Protein AF-0000000083567423 (afdb_homodimer)

Secondary structure (DSSP, 8-state):
----TTTT--SSB--HHHHHHHHHHHHHHHHHHHHTTTS-HHHHHHHHHHHHSTTTT--B---HHHHHHHHHHHHHHHHHHHHHS-HHHHHH-HHHHHHHHHHHHHHHHHHHHHHHHHHS---HHHHHHHHHHHHS---TTHHHHHHHT-TTSHHHHHHHHHHHHHHHHHHHHHHHHHHHHHT---HHHHHHHHHHHHHHHHHHHHHHHHHHHHHHHHS-S-HHHHHHHHHHHHHHHHHHHHHTTS-HHHHHHHHHHHHGGGS-TTSHHHHHHHHHIIIIIHHHHHHHHHHT--GGGGGS-HHHHHHHHHHHHHHHHHHHHHHHHHHHHHT--HHHHHHHHHHTS---HHHHHHHHHHHHTTSS-HHHHHHHHHHHHHHHHHHHHHHHHHHHHHHHHHHHS---------EEEE--S-GGGHHHHHHHHHHHH-TT--SPEEEEEEEPP-SSHHHHHHHHHHHHHHHHHHHHHHHHTT--EEEEEEE-SSHHHHHHHHHHHTT-SEEEEE--SGGGTGGGTS--HHHHHHHH--S-EEEEE-SS-GGG--EEEEEEETTGGGSTTHHHHHHHHHHHHHHHT-EEEEEEESS-HHHHHHHHHTBSS---EEEEEES-GGGHHHHHHHH--TT-EEEEE-PPTTSTT--THHHHHHHHHTTSTT--EEEEE---S-HHHHHTTBS--/----TTTT--SSB--HHHHHHHHHHHHHHHHHHHHTTTS-HHHHHHHHHHHHSTTTT--B---HHHHHHHHHHHHHHHHHHHHHS-HHHHHH-HHHHHHHHHHHHHHHHHHHHHHHHHHS---HHHHHHHHHHHHS---TTHHHHHHHT-TTSHHHHHHHHHHHHHHHHHHHHHHHHHHHHHT---HHHHHHHHHHHHHHHHHHHHHHHHHHHHHHHH--S-HHHHHHHHHHHHHHHHHHHHHTTS-HHHHHHHHHHHHGGGS-TTSHHHHHHHHHIIIIIHHHHHHHHHHT--GGGGGS-HHHHHHHHHHHHHHHHHHHHHHHHHHHHHT--HHHHHHHHHHTS---HHHHHHHHHHHHTTS--HHHHHHHHHHHHHHHHHHHHHHHHHHHHHHHHHHHSTTSS-----EEEE--S-GGGHHHHHHHHHHHH-TT--SPEEEEEEEPPPSSHHHHHHHHHHHHHHHHHHHHHHHHTT--EEEEEEE-SSHHHHHHHHHHHTT-SEEEEE--SGGGTTHHHH--HHHHHHHH--S-EEEEE-SS-GGG--EEEEEEETTGGGSTTHHHHHHHHHHHHHHHT-EEEEEEESS-HHHHHHHHHTBSS---EEEEEES-GGGHHHHHHHH--TT-EEEEE-PPTTSTT--HHHHHHHHHHTTSTT--EEEEE---S-HHHHHTTBS--

pLDDT: mean 80.38, std 14.06, range [17.67, 96.94]

Sequence (1370 aa):
MVQPLLTDVGLPLEQPVLVFTVAMAIFLVGPLLVKRLGQPGIVGVVLFGAAIGPDALEFVSHSDAIVLLGEVGLIYLLFTVGLELDMQGFKEAPENAAIFGLTSFGLPFVVGAGVVYAVLGLNLWAALLLASVFASHTLLAYPIVNRLGVTKNRAVAAVFGGILFTDTLALIVLAIVTGAVGGDLTPWLFARVGLSLVVLFGGALFVLPPVSRRFFQTFSEESYFEFLFVMVAIFATASLAELLELAPILGAFIAGIALNRHIPEGGTLMNRIEFVGNAFFIPFFLLHVGMFVDPTVILDGLETLWIAAVITGIMFVTKWTAAWLVAAVQDYTPTERTVIFGLSTGQAAAALAITLIGYDLGLFGAAVLNAVVLMLVVTAVLSPWLTERSATTLALERDVGGDDAATDPTILLPLSHDAEHQGRLMELAFVIRGDRGTEPVHVMTVVQPDRSDDATEREIAAVTEELEELAEVGSAAEVSVETETRVNHNVASGIVQGAVEVQADQIVMGWDAARSFRHRIFGSIIDQVLERTNRPVLVSRLGHPINTTRRIHVVVPIGVDHHEGFYEAVHLVKRLAATLGAELNVIVVDGSAHQFEHLFEMVDEEAAAEFSSLDGWHRLVPRLEGETDDDDLIVTLSPRRGDVGWRTELEGLPARLAELPPASFITIHPRRGEPEYDRQFLRFKMVQPLLTDVGLPLEQPVLVFTVAMAIFLVGPLLVKRLGQPGIVGVVLFGAAIGPDALEFVSHSDAIVLLGEVGLIYLLFTVGLELDMQGFKEAPENAAIFGLTSFGLPFVVGAGVVYAVLGLNLWAALLLASVFASHTLLAYPIVNRLGVTKNRAVAAVFGGILFTDTLALIVLAIVTGAVGGDLTPWLFARVGLSLVVLFGGALFVLPPVSRRFFQTFSEESYFEFLFVMVAIFATASLAELLELAPILGAFIAGIALNRHIPEGGTLMNRIEFVGNAFFIPFFLLHVGMFVDPTVILDGLETLWIAAVITGIMFVTKWTAAWLVAAVQDYTPTERTVIFGLSTGQAAAALAITLIGYDLGLFGAAVLNAVVLMLVVTAVLSPWLTERSATTLALERDVGGDDAATDPTILLPLSHDAEHQGRLMELAFVIRGDRGTEPVHVMTVVQPDRSDDATEREIAAVTEELEELAEVGSAAEVSVETETRVNHNVASGIVQGAVEVQADQIVMGWDAARSFRHRIFGSIIDQVLERTNRPVLVSRLGHPINTTRRIHVVVPIGVDHHEGFYEAVHLVKRLAATLGAELNVIVVDGSAHQFEHLFEMVDEEAAAEFSSLDGWHRLVPRLEGETDDDDLIVTLSPRRGDVGWRTELEGLPARLAELPPASFITIHPRRGEPEYDRQFLRFK

Organism: NCBI:txid148449

InterPro domains:
  IPR006016 UspA [PF00582] (410-541)
  IPR006153 Cation/H+ exchanger, transmembrane domain [PF00999] (25-386)
  IPR038770 Sodium/solute symporter superfamily [G3DSA:1.20.1530.20] (15-397)

Radius of gyration: 33.68 Å; Cα contacts (8 Å, |Δi|>4): 2709; chains: 2; bounding box: 88×87×81 Å

Nearest PDB structures (foldseek):
  4bwz-assembly1_A  TM=8.941E-01  e=3.757E-14  Thermus thermophilus
  5bz2-assembly1_A-2  TM=7.892E-01  e=1.031E-13  Thermus thermophilus
  8bxg-assembly1_A  TM=5.784E-01  e=9.482E-14  Escherichia coli
  7p1i-assembly1_B  TM=7.467E-01  e=2.510E-09  Bison bison
  4r2j-assembly1_A-2  TM=6.490E-01  e=2.420E-05  Salmonella enterica subsp. enterica serovar Typhimurium str. LT2

Foldseek 3Di:
DPCPPPPPCDFQRPDPVVQVVVLLVQLVVQLVVVVVVVAHSLLRLLQVLQCCFCQHVRNHDPDPVLVVLLLVLQLLLLLLLLLLAQPQLCVVCVVLLVLLLCQLLVQQQVVQLVCCCPPVVFDNLLSNLLSLLQSAAGQLQVVLLVVLVCCHPSLNNSLSSSNLNSQLVSVVSLQQSCCVLVVNNDPVSVVLSVVLVCCLLVCLQPPVQVVLQVCCQPPVPDLVVNLVSLSCSSQVSLVSCVVSVGHSSSSSNSNSNNCNLVQFALALSSVVSVCCSSSGRNSSNSSSQSSLQNPCLVVVDDLLVVLLCSSLVSSLVSSLVSLVVSCVVVVNDPLSSQLSSLSRRAHGDVSLVSVVVCVVSVSDDPSSSNSSSVSNSVSSRRSNRSNNVSSNVVSVVVVPPCCLCPPQFAEEEEDDPPPPCVQLLVLVSSLLSGNPHPHAHEYEYEQEDDPDNVVRVVVQVVVVVSQVVVCVSSVSSVGHYHYYYHYDNQRLVRRQVVCVVSVGQEYEYEDDDVVVPVCVVVPPSVLSNLVRAQHKYKYKDFPGRLSLAAAEEEEAEPFCLVALQSLVVLQSVLSSCSSSVHAAEYEYECDDQVVVVVVSVQFPHDHDYHTDYDYDPVCVLVVCLVPDALRHEYEYEAERPPTTRHDPSSVCVLVSCCPHNVNIYMYIHGGPDCSVVSCSRTPPD/DPCPPPPPCDFQRPDPVVQVVVLLVQLVVQLVVVVVVVAHSLLRLLQVLQCCFCQHVRNHDPDPVLVVLLLVLQLLLLLLLLLLAQLLLCVVCVVLLVLLLCQLLVQQQVVQLVCCCPPVVFDNLLSNLLSLLQSAAGQLQVVLLVVLVCCHPSLNNSLSSSNLNSQLVSVVSLQQSCCVLVVNNDPVSVVLSVVLVCCLLVCLQPPLQVVLVVCCVVPVPDLVVNLVSLSCQSQVSLVSCVVSVGHSSSSSNSNSNNCNLVQFALAQSSVVSVCCSSSGRNSSNSSSQSSLQNPCLVVVDDLLVVLLCSSLVSSLVSSLVSLVVSCVVVVNDPLSSQLSSLSRRAHGDVSLVSVVVCVVSVSDDPSSSSSSSVSNSVSSRRSNRSNNVSSNVVSVCCVVPPVLPPQQFAEEEEDDPPQPCVLLLVLVSDLLSGSPHPHAHEYEYEQEDDPDPVVRVVVQVVVVVSVVVVCVSSVNSSGHYHYYYHYDNQRLVRSQVVCVVSVGQEYEYEDDDVVVPVCVVVPPSVRSNLVRALHKYKYKDFPDRLLLAAAEEEEAEPFCLVFLQSLVVLQSVQSSCSSSVHEAEYEYECDDQVVVVVVSVQFPHDHDYHTDYDYDPVCVLVVCLVPDALRHEYEYAAEHPPTTRHDPSSVCVLVSCCPHNVNIYMYIHGGHDCSVSSCSRTPPD

Solvent-accessible surface area (backbone atoms only — not comparable to full-atom values): 65786 Å² total; per-residue (Å²): 132,79,70,56,66,74,59,78,65,49,79,41,40,75,51,53,57,52,46,51,21,51,51,36,40,37,65,47,46,21,23,58,57,28,39,76,72,72,39,51,34,70,41,22,27,23,52,50,19,23,46,33,10,59,59,53,66,25,46,34,54,87,40,63,37,50,54,38,42,13,52,50,7,49,29,49,49,36,19,51,52,23,34,54,43,45,60,56,61,41,70,76,40,51,60,51,12,48,54,40,13,50,36,39,20,46,44,17,26,56,55,35,20,52,46,38,30,68,73,71,62,42,54,70,59,39,13,49,47,54,14,32,42,60,17,26,54,32,67,74,35,45,68,52,35,55,73,59,64,44,42,66,38,69,53,46,35,21,50,61,50,8,44,62,46,19,54,50,50,35,51,50,48,49,52,46,40,52,18,53,73,71,70,59,68,44,77,60,57,57,52,47,53,53,49,35,49,47,49,49,53,49,47,34,58,64,46,47,40,60,51,48,53,55,44,54,69,69,53,66,82,48,71,57,57,51,53,35,48,51,52,24,50,32,28,46,35,13,34,49,19,42,51,58,72,44,59,35,46,58,22,7,23,46,35,14,48,38,41,25,46,70,45,40,63,44,30,23,68,39,43,51,52,50,47,50,36,66,61,47,30,39,47,35,22,38,27,43,51,13,33,67,30,45,68,57,46,75,69,71,37,68,65,24,52,48,54,21,49,49,54,44,48,44,34,53,52,30,33,44,49,28,27,50,52,46,21,66,75,68,69,47,52,74,48,45,28,43,26,43,30,16,41,54,49,10,46,50,66,64,41,54,53,54,46,49,52,36,34,75,72,62,57,37,56,71,47,54,50,43,12,51,39,50,37,35,53,53,21,49,47,47,13,36,45,42,22,48,59,26,40,52,52,46,40,49,51,55,61,64,70,36,75,60,56,69,60,54,54,25,38,29,33,55,49,69,89,67,64,86,55,48,62,54,51,49,52,46,50,43,54,69,38,36,57,82,35,73,43,26,42,26,35,31,34,58,41,60,69,51,100,42,69,68,58,29,46,52,50,24,48,54,50,33,36,54,42,14,55,50,17,46,53,21,37,48,11,67,32,30,27,10,30,37,35,33,53,24,87,45,50,29,58,38,50,46,50,42,34,60,9,36,40,35,52,30,36,43,36,70,61,66,72,79,65,40,67,80,20,64,74,77,42,35,62,63,50,45,31,59,72,67,41,48,52,27,35,36,40,28,33,73,62,50,62,71,49,64,33,53,38,35,40,34,40,38,44,40,52,34,82,72,27,48,14,33,43,46,47,50,32,51,53,31,45,48,29,48,68,33,62,26,46,36,38,36,38,21,35,68,41,58,28,69,59,50,50,53,55,58,66,39,27,50,62,88,54,78,65,48,66,38,59,37,85,49,76,84,50,46,62,63,49,48,60,74,71,53,45,60,47,26,34,39,34,32,60,41,46,51,91,87,41,58,34,41,55,80,68,59,77,56,37,64,67,55,48,56,70,35,79,20,29,20,38,36,38,35,25,46,33,52,90,44,54,74,65,19,52,62,34,37,60,82,117,131,81,70,56,66,73,60,77,66,51,79,41,42,74,50,53,56,50,46,50,23,51,51,36,42,36,63,46,47,21,22,57,59,29,40,74,71,72,39,51,35,68,41,20,26,23,53,49,19,22,48,32,10,60,60,53,65,25,48,34,53,86,40,63,37,50,55,37,42,13,51,50,7,48,28,50,48,34,18,51,52,22,34,53,44,44,62,49,61,41,69,76,41,50,61,54,12,47,53,40,12,49,37,40,21,45,46,18,26,56,55,34,20,52,45,37,30,70,74,71,62,41,54,69,60,37,12,49,48,55,14,32,40,60,18,28,52,32,67,73,34,46,66,52,35,54,72,58,63,42,43,66,38,69,52,46,34,20,51,62,51,9,43,60,47,19,53,49,51,34,51,50,48,49,52,47,42,52,17,52,74,71,68,59,68,46,78,60,57,56,53,48,54,53,48,35,48,47,50,49,53,49,48,34,59,63,47,48,38,60,53,48,52,54,44,54,70,70,54,65,82,48,71,57,55,53,52,35,48,52,51,24,50,30,29,47,36,13,33,49,20,42,51,58,71,43,60,36,44,57,22,8,24,48,35,14,48,38,41,26,79,80,44,45,57,37,9,25,63,38,49,51,51,51,46,49,34,66,64,46,29,38,47,35,20,36,26,43,52,14,32,67,28,47,70,59,47,75,70,71,38,68,64,25,51,49,54,21,49,50,54,45,46,45,34,52,53,31,33,44,49,27,29,50,52,44,21,66,73,68,68,47,52,75,50,44,27,43,26,42,30,17,41,55,50,9,46,50,68,65,39,54,52,55,44,50,52,36,34,75,72,63,57,39,56,71,47,54,51,43,11,51,39,51,36,34,54,52,20,49,48,47,14,35,46,43,22,47,61,25,40,51,51,46,40,50,49,52,62,64,67,39,74,60,53,71,64,52,51,23,37,27,33,56,51,68,90,65,63,85,55,47,62,51,50,49,53,43,50,47,49,67,35,38,60,82,33,56,35,27,41,26,37,32,33,57,42,57,70,51,99,41,71,66,57,29,50,51,50,23,46,54,48,34,48,52,39,16,55,49,16,41,51,22,27,44,35,38,34,26,19,5,34,39,24,36,66,24,88,44,51,28,58,38,50,44,49,43,32,57,10,32,31,32,52,30,37,42,33,72,60,65,72,80,65,41,65,81,21,63,75,75,42,34,61,64,49,45,32,59,72,68,40,49,52,24,35,34,40,27,33,71,61,50,62,65,78,61,33,53,37,35,40,34,41,37,44,40,51,32,82,73,26,47,14,33,42,44,46,50,30,50,54,30,44,44,28,35,72,46,66,23,47,35,38,36,39,19,35,68,41,58,28,69,60,49,51,54,54,57,65,39,24,49,60,89,55,76,63,48,65,37,58,35,84,49,75,84,51,47,63,62,48,49,60,72,71,52,47,59,46,26,34,38,35,32,58,39,44,50,91,88,40,57,34,42,55,78,67,59,75,57,37,64,66,55,48,55,71,33,77,21,29,18,37,34,38,36,24,44,33,52,92,42,55,73,65,18,50,57,32,36,60,83,118

Structure (mmCIF, N/CA/C/O backbone):
data_AF-0000000083567423-model_v1
#
loop_
_entity.id
_entity.type
_entity.pdbx_description
1 polymer 'Transporter (CPA2 family)'
#
loop_
_atom_site.group_PDB
_atom_site.id
_atom_site.type_symbol
_atom_site.label_atom_id
_atom_site.label_alt_id
_atom_site.label_comp_id
_atom_site.label_asym_id
_atom_site.label_entity_id
_atom_site.label_seq_id
_atom_site.pdbx_PDB_ins_code
_atom_site.Cartn_x
_atom_site.Cartn_y
_atom_site.Cartn_z
_atom_site.occupancy
_atom_site.B_iso_or_equiv
_atom_site.auth_seq_id
_atom_site.auth_comp_id
_atom_site.auth_asym_id
_atom_site.auth_atom_id
_atom_site.pdbx_PDB_model_num
ATOM 1 N N . MET A 1 1 ? -33.812 5.582 33.719 1 17.7 1 MET A N 1
ATOM 2 C CA . MET A 1 1 ? -33.094 4.348 33.438 1 17.7 1 MET A CA 1
ATOM 3 C C . MET A 1 1 ? -32.062 4.562 32.312 1 17.7 1 MET A C 1
ATOM 5 O O . MET A 1 1 ? -32.438 4.973 31.219 1 17.7 1 MET A O 1
ATOM 9 N N . VAL A 1 2 ? -30.844 4.895 32.625 1 23.38 2 VAL A N 1
ATOM 10 C CA . VAL A 1 2 ? -29.625 5.25 31.922 1 23.38 2 VAL A CA 1
ATOM 11 C C . VAL A 1 2 ? -29.25 4.137 30.938 1 23.38 2 VAL A C 1
ATOM 13 O O . VAL A 1 2 ? -28.938 3.018 31.359 1 23.38 2 VAL A O 1
ATOM 16 N N . GLN A 1 3 ? -30.047 3.973 29.969 1 29.7 3 GLN A N 1
ATOM 17 C CA . GLN A 1 3 ? -29.797 2.887 29.031 1 29.7 3 GLN A CA 1
ATOM 18 C C . GLN A 1 3 ? -28.312 2.775 28.719 1 29.7 3 GLN A C 1
ATOM 20 O O . GLN A 1 3 ? -27.672 3.764 28.344 1 29.7 3 GLN A O 1
ATOM 25 N N . PRO A 1 4 ? -27.703 1.865 29.328 1 31.22 4 PRO A N 1
ATOM 26 C CA . PRO A 1 4 ? -26.25 1.686 29.25 1 31.22 4 PRO A CA 1
ATOM 27 C C . PRO A 1 4 ? -25.703 1.954 27.844 1 31.22 4 PRO A C 1
ATOM 29 O O . PRO A 1 4 ? -26.391 1.682 26.859 1 31.22 4 PRO A O 1
ATOM 32 N N . LEU A 1 5 ? -24.938 2.955 27.672 1 34.72 5 LEU A N 1
ATOM 33 C CA . LEU A 1 5 ? -24.25 3.48 26.5 1 34.72 5 LEU A CA 1
ATOM 34 C C . LEU A 1 5 ? -23.812 2.352 25.562 1 34.72 5 LEU A C 1
ATOM 36 O O . LEU A 1 5 ? -23.812 2.506 24.344 1 34.72 5 LEU A O 1
ATOM 40 N N . LEU A 1 6 ? -23.297 1.259 26.188 1 36.72 6 LEU A N 1
ATOM 41 C CA . LEU A 1 6 ? -22.797 0.025 25.609 1 36.72 6 LEU A CA 1
ATOM 42 C C . LEU A 1 6 ? -23.938 -0.87 25.141 1 36.72 6 LEU A C 1
ATOM 44 O O . LEU A 1 6 ? -23.703 -1.963 24.625 1 36.72 6 LEU A O 1
ATOM 48 N N . THR A 1 7 ? -25.078 -0.795 25.641 1 38.59 7 THR A N 1
ATOM 49 C CA . THR A 1 7 ? -26.141 -1.795 25.531 1 38.59 7 THR A CA 1
ATOM 50 C C . THR A 1 7 ? -26.609 -1.926 24.078 1 38.59 7 THR A C 1
ATOM 52 O O . THR A 1 7 ? -27.156 -2.959 23.688 1 38.59 7 THR A O 1
ATOM 55 N N . ASP A 1 8 ? -26.719 -0.867 23.391 1 44.28 8 ASP A N 1
ATOM 56 C CA . ASP A 1 8 ? -27.406 -0.974 22.109 1 44.28 8 ASP A CA 1
ATOM 57 C C . ASP A 1 8 ? -26.469 -1.497 21.016 1 44.28 8 ASP A C 1
ATOM 59 O O . ASP A 1 8 ? -26.719 -1.293 19.828 1 44.28 8 ASP A O 1
ATOM 63 N N . VAL A 1 9 ? -25.375 -1.75 21.453 1 47.72 9 VAL A N 1
ATOM 64 C CA . VAL A 1 9 ? -24.594 -2.469 20.453 1 47.72 9 VAL A CA 1
ATOM 65 C C . VAL A 1 9 ? -25.172 -3.871 20.25 1 47.72 9 VAL A C 1
ATOM 67 O O . VAL A 1 9 ? -24.969 -4.75 21.094 1 47.72 9 VAL A O 1
ATOM 70 N N . GLY A 1 10 ? -26.312 -4.07 20.016 1 51.78 10 GLY A N 1
ATOM 71 C CA . GLY A 1 10 ? -26.953 -5.34 19.75 1 51.78 10 GLY A CA 1
ATOM 72 C C . GLY A 1 10 ? -26.141 -6.254 18.844 1 51.78 10 GLY A C 1
ATOM 73 O O . GLY A 1 10 ? -25.453 -5.785 17.938 1 51.78 10 GLY A O 1
ATOM 74 N N . LEU A 1 11 ? -25.688 -7.348 19.406 1 57.59 11 LEU A N 1
ATOM 75 C CA . LEU A 1 11 ? -25.141 -8.445 18.609 1 57.59 11 LEU A CA 1
ATOM 76 C C . LEU A 1 11 ? -26.219 -9.07 17.734 1 57.59 11 LEU A C 1
ATOM 78 O O . LEU A 1 11 ? -27.391 -9.141 18.141 1 57.59 11 LEU A O 1
ATOM 82 N N . PRO A 1 12 ? -25.859 -9.25 16.453 1 61.22 12 PRO A N 1
ATOM 83 C CA . PRO A 1 12 ? -24.578 -9.125 15.75 1 61.22 12 PRO A CA 1
ATOM 84 C C . PRO A 1 12 ? -24.266 -7.691 15.336 1 61.22 12 PRO A C 1
ATOM 86 O O . PRO A 1 12 ? -25.172 -6.902 15.102 1 61.22 12 PRO A O 1
ATOM 89 N N . LEU A 1 13 ? -23.094 -7.371 15.445 1 63.84 13 LEU A N 1
ATOM 90 C CA . LEU A 1 13 ? -22.656 -6.039 15.055 1 63.84 13 LEU A CA 1
ATOM 91 C C . LEU A 1 13 ? -23.016 -5.75 13.602 1 63.84 13 LEU A C 1
ATOM 93 O O . LEU A 1 13 ? -22.734 -6.566 12.719 1 63.84 13 LEU A O 1
ATOM 97 N N . GLU A 1 14 ? -23.781 -4.824 13.398 1 64.5 14 GLU A N 1
ATOM 98 C CA . GLU A 1 14 ? -24.172 -4.48 12.039 1 64.5 14 GLU A CA 1
ATOM 99 C C . GLU A 1 14 ? -23.547 -3.158 11.602 1 64.5 14 GLU A C 1
ATOM 101 O O . GLU A 1 14 ? -23.531 -2.836 10.414 1 64.5 14 GLU A O 1
ATOM 106 N N . GLN A 1 15 ? -22.969 -2.477 12.578 1 74.94 15 GLN A N 1
ATOM 107 C CA . GLN A 1 15 ? -22.375 -1.189 12.227 1 74.94 15 GLN A CA 1
ATOM 108 C C . GLN A 1 15 ? -21.094 -1.375 11.414 1 74.94 15 GLN A C 1
ATOM 110 O O . GLN A 1 15 ? -20.188 -2.094 11.836 1 74.94 15 GLN A O 1
ATOM 115 N N . PRO A 1 16 ? -21.047 -0.823 10.305 1 76.62 16 PRO A N 1
ATOM 116 C CA . PRO A 1 16 ? -19.922 -1.034 9.383 1 76.62 16 PRO A CA 1
ATOM 117 C C . PRO A 1 16 ? -18.562 -0.793 10.031 1 76.62 16 PRO A C 1
ATOM 119 O O . PRO A 1 16 ? -17.641 -1.577 9.828 1 76.62 16 PRO A O 1
ATOM 122 N N . VAL A 1 17 ? -18.531 0.181 10.875 1 83.88 17 VAL A N 1
ATOM 123 C CA . VAL A 1 17 ? -17.25 0.561 11.453 1 83.88 17 VAL A CA 1
ATOM 124 C C . VAL A 1 17 ? -16.781 -0.514 12.438 1 83.88 17 VAL A C 1
ATOM 126 O O . VAL A 1 17 ? -15.602 -0.864 12.477 1 83.88 17 VAL A O 1
ATOM 129 N N . LEU A 1 18 ? -17.734 -1.034 13.188 1 84.5 18 LEU A N 1
ATOM 130 C CA . LEU A 1 18 ? -17.406 -2.057 14.172 1 84.5 18 LEU A CA 1
ATOM 131 C C . LEU A 1 18 ? -17.016 -3.365 13.492 1 84.5 18 LEU A C 1
ATOM 133 O O . LEU A 1 18 ? -16.109 -4.066 13.953 1 84.5 18 LEU A O 1
ATOM 137 N N . VAL A 1 19 ? -17.719 -3.682 12.445 1 82.44 19 VAL A N 1
ATOM 138 C CA . VAL A 1 19 ? -17.422 -4.895 11.695 1 82.44 19 VAL A CA 1
ATOM 139 C C . VAL A 1 19 ? -16 -4.816 11.133 1 82.44 19 VAL A C 1
ATOM 141 O O . VAL A 1 19 ? -15.25 -5.785 11.203 1 82.44 19 VAL A O 1
ATOM 144 N N . PHE A 1 20 ? -15.742 -3.713 10.602 1 86.06 20 PHE A N 1
ATOM 145 C CA . PHE A 1 20 ? -14.422 -3.525 10.008 1 86.06 20 PHE A CA 1
ATOM 146 C C . PHE A 1 20 ? -13.336 -3.547 11.078 1 86.06 20 PHE A C 1
ATOM 148 O O . PHE A 1 20 ? -12.242 -4.055 10.852 1 86.06 20 PHE A O 1
ATOM 155 N N . THR A 1 21 ? -13.633 -2.988 12.227 1 87.69 21 THR A N 1
ATOM 156 C CA . THR A 1 21 ? -12.695 -2.992 13.344 1 87.69 21 THR A CA 1
ATOM 157 C C . THR A 1 21 ? -12.375 -4.418 13.773 1 87.69 21 THR A C 1
ATOM 159 O O . THR A 1 21 ? -11.203 -4.762 13.977 1 87.69 21 THR A O 1
ATOM 162 N N . VAL A 1 22 ? -13.352 -5.184 13.867 1 87.31 22 VAL A N 1
ATOM 163 C CA . VAL A 1 22 ? -13.18 -6.566 14.297 1 87.31 22 VAL A CA 1
ATOM 164 C C . VAL A 1 22 ? -12.367 -7.332 13.258 1 87.31 22 VAL A C 1
ATOM 166 O O . VAL A 1 22 ? -11.484 -8.117 13.609 1 87.31 22 VAL A O 1
ATOM 169 N N . ALA A 1 23 ? -12.688 -7.117 12.016 1 88.12 23 ALA A N 1
ATOM 170 C CA . ALA A 1 23 ? -11.945 -7.777 10.945 1 88.12 23 ALA A CA 1
ATOM 171 C C . ALA A 1 23 ? -10.461 -7.43 11.016 1 88.12 23 ALA A C 1
ATOM 173 O O . ALA A 1 23 ? -9.602 -8.312 10.969 1 88.12 23 ALA A O 1
ATOM 174 N N . MET A 1 24 ? -10.242 -6.148 11.156 1 90.56 24 MET A N 1
ATOM 175 C CA . MET A 1 24 ? -8.852 -5.699 11.219 1 90.56 24 MET A CA 1
ATOM 176 C C . MET A 1 24 ? -8.156 -6.27 12.445 1 90.56 24 MET A C 1
ATOM 178 O O . MET A 1 24 ? -6.984 -6.656 12.383 1 90.56 24 MET A O 1
ATOM 182 N N . ALA A 1 25 ? -8.812 -6.293 13.523 1 91.5 25 ALA A N 1
ATOM 183 C CA . ALA A 1 25 ? -8.25 -6.848 14.75 1 91.5 25 ALA A CA 1
ATOM 184 C C . ALA A 1 25 ? -7.898 -8.32 14.578 1 91.5 25 ALA A C 1
ATOM 186 O O . ALA A 1 25 ? -6.863 -8.781 15.062 1 91.5 25 ALA A O 1
ATOM 187 N N . ILE A 1 26 ? -8.688 -9.031 13.898 1 90.56 26 ILE A N 1
ATOM 188 C CA . ILE A 1 26 ? -8.453 -10.453 13.641 1 90.56 26 ILE A CA 1
ATOM 189 C C . ILE A 1 26 ? -7.23 -10.625 12.742 1 90.56 26 ILE A C 1
ATOM 191 O O . ILE A 1 26 ? -6.418 -11.523 12.953 1 90.56 26 ILE A O 1
ATOM 195 N N . PHE A 1 27 ? -7.156 -9.75 11.734 1 90.06 27 PHE A N 1
ATOM 196 C CA . PHE A 1 27 ? -6.027 -9.82 10.812 1 90.06 27 PHE A CA 1
ATOM 197 C C . PHE A 1 27 ? -4.711 -9.594 11.547 1 90.06 27 PHE A C 1
ATOM 199 O O . PHE A 1 27 ? -3.668 -10.102 11.125 1 90.06 27 PHE A O 1
ATOM 206 N N . LEU A 1 28 ? -4.812 -8.828 12.609 1 88 28 LEU A N 1
ATOM 207 C CA . LEU A 1 28 ? -3.611 -8.516 13.375 1 88 28 LEU A CA 1
ATOM 208 C C . LEU A 1 28 ? -3.34 -9.586 14.422 1 88 28 LEU A C 1
ATOM 210 O O . LEU A 1 28 ? -2.248 -10.156 14.461 1 88 28 LEU A O 1
ATOM 214 N N . VAL A 1 29 ? -4.297 -9.961 15.219 1 88.69 29 VAL A N 1
ATOM 215 C CA . VAL A 1 29 ? -4.125 -10.805 16.406 1 88.69 29 VAL A CA 1
ATOM 216 C C . VAL A 1 29 ? -4.105 -12.273 15.992 1 88.69 29 VAL A C 1
ATOM 218 O O . VAL A 1 29 ? -3.379 -13.078 16.578 1 88.69 29 VAL A O 1
ATOM 221 N N . GLY A 1 30 ? -4.906 -12.641 15.062 1 88.62 30 GLY A N 1
ATOM 222 C CA . GLY A 1 30 ? -5.004 -14.023 14.633 1 88.62 30 GLY A CA 1
ATOM 223 C C . GLY A 1 30 ? -3.656 -14.648 14.328 1 88.62 30 GLY A C 1
ATOM 224 O O . GLY A 1 30 ? -3.24 -15.602 14.992 1 88.62 30 GLY A O 1
ATOM 225 N N . PRO A 1 31 ? -3.006 -14.039 13.336 1 83.06 31 PRO A N 1
ATOM 226 C CA . PRO A 1 31 ? -1.699 -14.594 12.977 1 83.06 31 PRO A CA 1
ATOM 227 C C . PRO A 1 31 ? -0.683 -14.5 14.109 1 83.06 31 PRO A C 1
ATOM 229 O O . PRO A 1 31 ? 0.131 -15.414 14.289 1 83.06 31 PRO A O 1
ATOM 232 N N . LEU A 1 32 ? -0.697 -13.445 14.914 1 80.5 32 LEU A N 1
ATOM 233 C CA . LEU A 1 32 ? 0.261 -13.258 16 1 80.5 32 LEU A CA 1
ATOM 234 C C . LEU A 1 32 ? 0.058 -14.312 17.078 1 80.5 32 LEU A C 1
ATOM 236 O O . LEU A 1 32 ? 1.026 -14.812 17.656 1 80.5 32 LEU A O 1
ATOM 240 N N . LEU A 1 33 ? -1.14 -14.648 17.391 1 85.12 33 LEU A N 1
ATOM 241 C CA . LEU A 1 33 ? -1.448 -15.602 18.453 1 85.12 33 LEU A CA 1
ATOM 242 C C . LEU A 1 33 ? -1.115 -17.031 18.016 1 85.12 33 LEU A C 1
ATOM 244 O O . LEU A 1 33 ? -0.575 -17.812 18.797 1 85.12 33 LEU A O 1
ATOM 248 N N . VAL A 1 34 ? -1.427 -17.328 16.844 1 84.12 34 VAL A N 1
ATOM 249 C CA . VAL A 1 34 ? -1.271 -18.703 16.359 1 84.12 34 VAL A CA 1
ATOM 250 C C . VAL A 1 34 ? 0.203 -18.984 16.078 1 84.12 34 VAL A C 1
ATOM 252 O O . VAL A 1 34 ? 0.662 -20.125 16.219 1 84.12 34 VAL A O 1
ATOM 255 N N . LYS A 1 35 ? 0.888 -17.938 15.633 1 75.25 35 LYS A N 1
ATOM 256 C CA . LYS A 1 35 ? 2.32 -18.094 15.406 1 75.25 35 LYS A CA 1
ATOM 257 C C . LYS A 1 35 ? 3.037 -18.531 16.688 1 75.25 35 LYS A C 1
ATOM 259 O O . LYS A 1 35 ? 4.023 -19.266 16.625 1 75.25 35 LYS A O 1
ATOM 264 N N . ARG A 1 36 ? 2.551 -18.078 17.75 1 73.88 36 ARG A N 1
ATOM 265 C CA . ARG A 1 36 ? 3.117 -18.469 19.047 1 73.88 36 ARG A CA 1
ATOM 266 C C . ARG A 1 36 ? 2.922 -19.953 19.297 1 73.88 36 ARG A C 1
ATOM 268 O O . ARG A 1 36 ? 3.699 -20.578 20.031 1 73.88 36 ARG A O 1
ATOM 275 N N . LEU A 1 37 ? 1.942 -20.5 18.641 1 76.38 37 LEU A N 1
ATOM 276 C CA . LEU A 1 37 ? 1.662 -21.922 18.797 1 76.38 37 LEU A CA 1
ATOM 277 C C . LEU A 1 37 ? 2.391 -22.734 17.75 1 76.38 37 LEU A C 1
ATOM 279 O O . LEU A 1 37 ? 2.199 -23.953 17.656 1 76.38 37 LEU A O 1
ATOM 283 N N . GLY A 1 38 ? 3.111 -22.047 16.922 1 71.5 38 GLY A N 1
ATOM 284 C CA . GLY A 1 38 ? 3.91 -22.734 15.914 1 71.5 38 GLY A CA 1
ATOM 285 C C . GLY A 1 38 ? 3.152 -23 14.633 1 71.5 38 GLY A C 1
ATOM 286 O O . GLY A 1 38 ? 3.572 -23.844 13.82 1 71.5 38 GLY A O 1
ATOM 287 N N . GLN A 1 39 ? 2.027 -22.406 14.547 1 75.12 39 GLN A N 1
ATOM 288 C CA . GLN A 1 39 ? 1.215 -22.594 13.352 1 75.12 39 GLN A CA 1
ATOM 289 C C . GLN A 1 39 ? 1.367 -21.422 12.391 1 75.12 39 GLN A C 1
ATOM 291 O O . GLN A 1 39 ? 1.769 -20.328 12.789 1 75.12 39 GLN A O 1
ATOM 296 N N . PRO A 1 40 ? 1.086 -21.719 11.117 1 77.94 40 PRO A N 1
ATOM 297 C CA . PRO A 1 40 ? 1.122 -20.594 10.172 1 77.94 40 PRO A CA 1
ATOM 298 C C . PRO A 1 40 ? 0.097 -19.516 10.5 1 77.94 40 PRO A C 1
ATOM 300 O O . PRO A 1 40 ? -1.022 -19.828 10.914 1 77.94 40 PRO A O 1
ATOM 303 N N . GLY A 1 41 ? 0.473 -18.312 10.359 1 77.88 41 GLY A N 1
ATOM 304 C CA . GLY A 1 41 ? -0.342 -17.156 10.719 1 77.88 41 GLY A CA 1
ATOM 305 C C . GLY A 1 41 ? -1.708 -17.172 10.055 1 77.88 41 GLY A C 1
ATOM 306 O O . GLY A 1 41 ? -2.705 -16.797 10.68 1 77.88 41 GLY A O 1
ATOM 307 N N . ILE A 1 42 ? -1.82 -17.656 8.852 1 82.62 42 ILE A N 1
ATOM 308 C CA . ILE A 1 42 ? -3.055 -17.594 8.078 1 82.62 42 ILE A CA 1
ATOM 309 C C . ILE A 1 42 ? -4.121 -18.469 8.742 1 82.62 42 ILE A C 1
ATOM 311 O O . ILE A 1 42 ? -5.316 -18.188 8.617 1 82.62 42 ILE A O 1
ATOM 315 N N . VAL A 1 43 ? -3.719 -19.5 9.438 1 85.44 43 VAL A N 1
ATOM 316 C CA . VAL A 1 43 ? -4.637 -20.391 10.141 1 85.44 43 VAL A CA 1
ATOM 317 C C . VAL A 1 43 ? -5.371 -19.609 11.234 1 85.44 43 VAL A C 1
ATOM 319 O O . VAL A 1 43 ? -6.547 -19.859 11.492 1 85.44 43 VAL A O 1
ATOM 322 N N . GLY A 1 44 ? -4.668 -18.719 11.812 1 85.56 44 GLY A N 1
ATOM 323 C CA . GLY A 1 44 ? -5.277 -17.906 12.844 1 85.56 44 GLY A CA 1
ATOM 324 C C . GLY A 1 44 ? -6.465 -17.109 12.344 1 85.56 44 GLY A C 1
ATOM 325 O O . GLY A 1 44 ? -7.492 -17.016 13.016 1 85.56 44 GLY A O 1
ATOM 326 N N . VAL A 1 45 ? -6.387 -16.547 11.188 1 87.25 45 VAL A N 1
ATOM 327 C CA . VAL A 1 45 ? -7.465 -15.742 10.617 1 87.25 45 VAL A CA 1
ATOM 328 C C . VAL A 1 45 ? -8.672 -16.625 10.336 1 87.25 45 VAL A C 1
ATOM 330 O O . VAL A 1 45 ? -9.812 -16.234 10.594 1 87.25 45 VAL A O 1
ATOM 333 N N . VAL A 1 46 ? -8.414 -17.781 9.867 1 85.5 46 VAL A N 1
ATOM 334 C CA . VAL A 1 46 ? -9.492 -18.719 9.547 1 85.5 46 VAL A CA 1
ATOM 335 C C . VAL A 1 46 ? -10.195 -19.156 10.828 1 85.5 46 VAL A C 1
ATOM 337 O O . VAL A 1 46 ? -11.43 -19.172 10.891 1 85.5 46 VAL A O 1
ATOM 340 N N . LEU A 1 47 ? -9.461 -19.484 11.805 1 86.31 47 LEU A N 1
ATOM 341 C CA . LEU A 1 47 ? -10.023 -19.953 13.07 1 86.31 47 LEU A CA 1
ATOM 342 C C . LEU A 1 47 ? -10.844 -18.859 13.75 1 86.31 47 LEU A C 1
ATOM 344 O O . LEU A 1 47 ? -11.914 -19.141 14.289 1 86.31 47 LEU A O 1
ATOM 348 N N . PHE A 1 48 ? -10.344 -17.719 13.734 1 87 48 PHE A N 1
ATOM 349 C CA . PHE A 1 48 ? -11.094 -16.609 14.336 1 87 48 PHE A CA 1
ATOM 350 C C . PHE A 1 48 ? -12.336 -16.297 13.508 1 87 48 PHE A C 1
ATOM 352 O O . PHE A 1 48 ? -13.367 -15.898 14.062 1 87 48 PHE A O 1
ATOM 359 N N . GLY A 1 49 ? -12.195 -16.375 12.227 1 83.81 49 GLY A N 1
ATOM 360 C CA . GLY A 1 49 ? -13.375 -16.25 11.391 1 83.81 49 GLY A CA 1
ATOM 361 C C . GLY A 1 49 ? -14.461 -17.25 11.742 1 83.81 49 GLY A C 1
ATOM 362 O O . GLY A 1 49 ? -15.648 -16.906 11.789 1 83.81 49 GLY A O 1
ATOM 363 N N . ALA A 1 50 ? -14.031 -18.406 11.977 1 82.19 50 ALA A N 1
ATOM 364 C CA . ALA A 1 50 ? -14.969 -19.453 12.359 1 82.19 50 ALA A CA 1
ATOM 365 C C . ALA A 1 50 ? -15.602 -19.156 13.719 1 82.19 50 ALA A C 1
ATOM 367 O O . ALA A 1 50 ? -16.781 -19.438 13.938 1 82.19 50 ALA A O 1
ATOM 368 N N . ALA A 1 51 ? -14.844 -18.578 14.562 1 83.06 51 ALA A N 1
ATOM 369 C CA . ALA A 1 51 ? -15.297 -18.312 15.93 1 83.06 51 ALA A CA 1
ATOM 370 C C . ALA A 1 51 ? -16.312 -17.156 15.953 1 83.06 51 ALA A C 1
ATOM 372 O O . ALA A 1 51 ? -17.25 -17.172 16.734 1 83.06 51 ALA A O 1
ATOM 373 N N . ILE A 1 52 ? -16.141 -16.219 15.055 1 80.81 52 ILE A N 1
ATOM 374 C CA . ILE A 1 52 ? -16.969 -15.023 15.125 1 80.81 52 ILE A CA 1
ATOM 375 C C . ILE A 1 52 ? -18.141 -15.141 14.141 1 80.81 52 ILE A C 1
ATOM 377 O O . ILE A 1 52 ? -19.078 -14.344 14.188 1 80.81 52 ILE A O 1
ATOM 381 N N . GLY A 1 53 ? -18.125 -16.094 13.367 1 76.25 53 GLY A N 1
ATOM 382 C CA . GLY A 1 53 ? -19.141 -16.25 12.336 1 76.25 53 GLY A CA 1
ATOM 383 C C . GLY A 1 53 ? -20.531 -16.453 12.891 1 76.25 53 GLY A C 1
ATOM 384 O O . GLY A 1 53 ? -20.719 -16.578 14.102 1 76.25 53 GLY A O 1
ATOM 385 N N . PRO A 1 54 ? -21.516 -16.328 12.125 1 70.62 54 PRO A N 1
ATOM 386 C CA . PRO A 1 54 ? -22.922 -16.375 12.555 1 70.62 54 PRO A CA 1
ATOM 387 C C . PRO A 1 54 ? -23.266 -17.688 13.273 1 70.62 54 PRO A C 1
ATOM 389 O O . PRO A 1 54 ? -24.156 -17.703 14.117 1 70.62 54 PRO A O 1
ATOM 392 N N . ASP A 1 55 ? -22.562 -18.688 12.992 1 68.06 55 ASP A N 1
ATOM 393 C CA . ASP A 1 55 ? -22.922 -20 13.531 1 68.06 55 ASP A CA 1
ATOM 394 C C . ASP A 1 55 ? -22.156 -20.297 14.812 1 68.06 55 ASP A C 1
ATOM 396 O O . ASP A 1 55 ? -22.312 -21.375 15.406 1 68.06 55 ASP A O 1
ATOM 400 N N . ALA A 1 56 ? -21.312 -19.375 15.195 1 71.69 56 ALA A N 1
ATOM 401 C CA . ALA A 1 56 ? -20.594 -19.578 16.453 1 71.69 56 ALA A CA 1
ATOM 402 C C . ALA A 1 56 ? -20.984 -18.5 17.469 1 71.69 56 ALA A C 1
ATOM 404 O O . ALA A 1 56 ? -22.094 -18.531 18 1 71.69 56 ALA A O 1
ATOM 405 N N . LEU A 1 57 ? -20.172 -17.406 17.625 1 70.62 57 LEU A N 1
ATOM 406 C CA . LEU A 1 57 ? -20.469 -16.375 18.609 1 70.62 57 LEU A CA 1
ATOM 407 C C . LEU A 1 57 ? -21.375 -15.305 18.016 1 70.62 57 LEU A C 1
ATOM 409 O O . LEU A 1 57 ? -22 -14.531 18.75 1 70.62 57 LEU A O 1
ATOM 413 N N . GLU A 1 58 ? -21.594 -15.414 16.734 1 66.69 58 GLU A N 1
ATOM 414 C CA . GLU A 1 58 ? -22.453 -14.5 15.984 1 66.69 58 GLU A CA 1
ATOM 415 C C . GLU A 1 58 ? -22.094 -13.047 16.281 1 66.69 58 GLU A C 1
ATOM 417 O O . GLU A 1 58 ? -22.969 -12.211 16.5 1 66.69 58 GLU A O 1
ATOM 422 N N . PHE A 1 59 ? -20.938 -12.805 16.469 1 68 59 PHE A N 1
ATOM 423 C CA . PHE A 1 59 ? -20.469 -11.453 16.75 1 68 59 PHE A CA 1
ATOM 424 C C . PHE A 1 59 ? -20.641 -10.555 15.523 1 68 59 PHE A C 1
ATOM 426 O O . PHE A 1 59 ? -20.984 -9.383 15.648 1 68 59 PHE A O 1
ATOM 433 N N . VAL A 1 60 ? -20.391 -11.117 14.359 1 65.81 60 VAL A N 1
ATOM 434 C CA . VAL A 1 60 ? -20.469 -10.367 13.109 1 65.81 60 VAL A CA 1
ATOM 435 C C . VAL A 1 60 ? -21.406 -11.078 12.133 1 65.81 60 VAL A C 1
ATOM 437 O O . VAL A 1 60 ? -21.328 -12.305 11.984 1 65.81 60 VAL A O 1
ATOM 440 N N . SER A 1 61 ? -22.344 -10.336 11.75 1 64.25 61 SER A N 1
ATOM 441 C CA . SER A 1 61 ? -23.203 -10.93 10.727 1 64.25 61 SER A CA 1
ATOM 442 C C . SER A 1 61 ? -22.453 -11.094 9.406 1 64.25 61 SER A C 1
ATOM 444 O O . SER A 1 61 ? -21.5 -10.375 9.141 1 64.25 61 SER A O 1
ATOM 446 N N . HIS A 1 62 ? -22.578 -12.203 8.859 1 61.81 62 HIS A N 1
ATOM 447 C CA . HIS A 1 62 ? -22.016 -12.406 7.531 1 61.81 62 HIS A CA 1
ATOM 448 C C . HIS A 1 62 ? -22.594 -11.398 6.535 1 61.81 62 HIS A C 1
ATOM 450 O O . HIS A 1 62 ? -23.5 -11.734 5.766 1 61.81 62 HIS A O 1
ATOM 456 N N . SER A 1 63 ? -22.125 -10.188 6.664 1 66.88 63 SER A N 1
ATOM 457 C CA . SER A 1 63 ? -22.641 -9.047 5.918 1 66.88 63 SER A CA 1
ATOM 458 C C . SER A 1 63 ? -22.25 -9.125 4.445 1 66.88 63 SER A C 1
ATOM 460 O O . SER A 1 63 ? -21.328 -9.859 4.078 1 66.88 63 SER A O 1
ATOM 462 N N . ASP A 1 64 ? -22.938 -8.539 3.656 1 72.5 64 ASP A N 1
ATOM 463 C CA . ASP A 1 64 ? -22.688 -8.453 2.221 1 72.5 64 ASP A CA 1
ATOM 464 C C . ASP A 1 64 ? -21.297 -7.879 1.943 1 72.5 64 ASP A C 1
ATOM 466 O O . ASP A 1 64 ? -20.672 -8.227 0.944 1 72.5 64 ASP A O 1
ATOM 470 N N . ALA A 1 65 ? -20.859 -7.203 2.91 1 74.75 65 ALA A N 1
ATOM 471 C CA . ALA A 1 65 ? -19.547 -6.582 2.717 1 74.75 65 ALA A CA 1
ATOM 472 C C . ALA A 1 65 ? -18.422 -7.609 2.848 1 74.75 65 ALA A C 1
ATOM 474 O O . ALA A 1 65 ? -17.484 -7.605 2.059 1 74.75 65 ALA A O 1
ATOM 475 N N . ILE A 1 66 ? -18.562 -8.469 3.779 1 77.38 66 ILE A N 1
ATOM 476 C CA . ILE A 1 66 ? -17.547 -9.477 4.016 1 77.38 66 ILE A CA 1
ATOM 477 C C . ILE A 1 66 ? -17.531 -10.477 2.859 1 77.38 66 ILE A C 1
ATOM 479 O O . ILE A 1 66 ? -16.453 -10.938 2.445 1 77.38 66 ILE A O 1
ATOM 483 N N . VAL A 1 67 ? -18.703 -10.75 2.35 1 78.94 67 VAL A N 1
ATOM 484 C CA . VAL A 1 67 ? -18.797 -11.664 1.221 1 78.94 67 VAL A CA 1
ATOM 485 C C . VAL A 1 67 ? -18.125 -11.055 -0.006 1 78.94 67 VAL A C 1
ATOM 487 O O . VAL A 1 67 ? -17.359 -11.727 -0.701 1 78.94 67 VAL A O 1
ATOM 490 N N . LEU A 1 68 ? -18.406 -9.828 -0.178 1 82.12 68 LEU A N 1
ATOM 491 C CA . LEU A 1 68 ? -17.828 -9.141 -1.329 1 82.12 68 LEU A CA 1
ATOM 492 C C . LEU A 1 68 ? -16.312 -9.094 -1.219 1 82.12 68 LEU A C 1
ATOM 494 O O . LEU A 1 68 ? -15.602 -9.453 -2.162 1 82.12 68 LEU A O 1
ATOM 498 N N . LEU A 1 69 ? -15.875 -8.688 -0.1 1 85.88 69 LEU A N 1
ATOM 499 C CA . LEU A 1 69 ? -14.438 -8.523 0.082 1 85.88 69 LEU A CA 1
ATOM 500 C C . LEU A 1 69 ? -13.734 -9.883 0.096 1 85.88 69 LEU A C 1
ATOM 502 O O . LEU A 1 69 ? -12.586 -9.992 -0.331 1 85.88 69 LEU A O 1
ATOM 506 N N . GLY A 1 70 ? -14.422 -10.867 0.641 1 86.62 70 GLY A N 1
ATOM 507 C CA . GLY A 1 70 ? -13.883 -12.211 0.602 1 86.62 70 GLY A CA 1
ATOM 508 C C . GLY A 1 70 ? -13.703 -12.742 -0.807 1 86.62 70 GLY A C 1
ATOM 509 O O . GLY A 1 70 ? -12.68 -13.359 -1.121 1 86.62 70 GLY A O 1
ATOM 510 N N . GLU A 1 71 ? -14.617 -12.508 -1.647 1 86.06 71 GLU A N 1
ATOM 511 C CA . GLU A 1 71 ? -14.539 -12.938 -3.041 1 86.06 71 GLU A CA 1
ATOM 512 C C . GLU A 1 71 ? -13.445 -12.18 -3.791 1 86.06 71 GLU A C 1
ATOM 514 O O . GLU A 1 71 ? -12.719 -12.766 -4.598 1 86.06 71 GLU A O 1
ATOM 519 N N . VAL A 1 72 ? -13.445 -10.93 -3.498 1 89.12 72 VAL A N 1
ATOM 520 C CA . VAL A 1 72 ? -12.414 -10.094 -4.098 1 89.12 72 VAL A CA 1
ATOM 521 C C . VAL A 1 72 ? -11.031 -10.594 -3.674 1 89.12 72 VAL A C 1
ATOM 523 O O . VAL A 1 72 ? -10.094 -10.617 -4.48 1 89.12 72 VAL A O 1
ATOM 526 N N . GLY A 1 73 ? -10.961 -10.945 -2.416 1 90.06 73 GLY A N 1
ATOM 527 C CA . GLY A 1 73 ? -9.703 -11.469 -1.907 1 90.06 73 GLY A CA 1
ATOM 528 C C . GLY A 1 73 ? -9.258 -12.742 -2.605 1 90.06 73 GLY A C 1
ATOM 529 O O . GLY A 1 73 ? -8.07 -12.898 -2.914 1 90.06 73 GLY A O 1
ATOM 530 N N . LEU A 1 74 ? -10.156 -13.609 -2.873 1 89.25 74 LEU A N 1
ATOM 531 C CA . LEU A 1 74 ? -9.852 -14.852 -3.568 1 89.25 74 LEU A CA 1
ATOM 532 C C . LEU A 1 74 ? -9.391 -14.578 -4.996 1 89.25 74 LEU A C 1
ATOM 534 O O . LEU A 1 74 ? -8.43 -15.188 -5.469 1 89.25 74 LEU A O 1
ATOM 538 N N . ILE A 1 75 ? -10.094 -13.734 -5.637 1 91.06 75 ILE A N 1
ATOM 539 C CA . ILE A 1 75 ? -9.758 -13.344 -7 1 91.06 75 ILE A CA 1
ATOM 540 C C . ILE A 1 75 ? -8.359 -12.734 -7.035 1 91.06 75 ILE A C 1
ATOM 542 O O . ILE A 1 75 ? -7.543 -13.062 -7.898 1 91.06 75 ILE A O 1
ATOM 546 N N . TYR A 1 76 ? -8.148 -11.891 -6.031 1 92.31 76 TYR A N 1
ATOM 547 C CA . TYR A 1 76 ? -6.852 -11.234 -5.938 1 92.31 76 TYR A CA 1
ATOM 548 C C . TYR A 1 76 ? -5.742 -12.25 -5.707 1 92.31 76 TYR A C 1
ATOM 550 O O . TYR A 1 76 ? -4.656 -12.141 -6.281 1 92.31 76 TYR A O 1
ATOM 558 N N . LEU A 1 77 ? -6 -13.18 -4.902 1 88.88 77 LEU A N 1
ATOM 559 C CA . LEU A 1 77 ? -5.031 -14.227 -4.586 1 88.88 77 LEU A CA 1
ATOM 560 C C . LEU A 1 77 ? -4.605 -14.969 -5.844 1 88.88 77 LEU A C 1
ATOM 562 O O . LEU A 1 77 ? -3.41 -15.141 -6.098 1 88.88 77 LEU A O 1
ATOM 566 N N . LEU A 1 78 ? -5.535 -15.383 -6.625 1 88.62 78 LEU A N 1
ATOM 567 C CA . LEU A 1 78 ? -5.223 -16.172 -7.812 1 88.62 78 LEU A CA 1
ATOM 568 C C . LEU A 1 78 ? -4.535 -15.312 -8.867 1 88.62 78 LEU A C 1
ATOM 570 O O . LEU A 1 78 ? -3.729 -15.812 -9.656 1 88.62 78 LEU A O 1
ATOM 574 N N . PHE A 1 79 ? -4.875 -14.039 -8.906 1 91.81 79 PHE A N 1
ATOM 575 C CA . PHE A 1 79 ? -4.16 -13.125 -9.781 1 91.81 79 PHE A CA 1
ATOM 576 C C . PHE A 1 79 ? -2.678 -13.086 -9.43 1 91.81 79 PHE A C 1
ATOM 578 O O . PHE A 1 79 ? -1.822 -13.141 -10.312 1 91.81 79 PHE A O 1
ATOM 585 N N . THR A 1 80 ? -2.455 -13.008 -8.133 1 88.75 80 THR A N 1
ATOM 586 C CA . THR A 1 80 ? -1.071 -12.914 -7.684 1 88.75 80 THR A CA 1
ATOM 587 C C . THR A 1 80 ? -0.315 -14.203 -7.992 1 88.75 80 THR A C 1
ATOM 589 O O . THR A 1 80 ? 0.881 -14.172 -8.289 1 88.75 80 THR A O 1
ATOM 592 N N . VAL A 1 81 ? -0.965 -15.312 -7.898 1 86.12 81 VAL A N 1
ATOM 593 C CA . VAL A 1 81 ? -0.369 -16.594 -8.266 1 86.12 81 VAL A CA 1
ATOM 594 C C . VAL A 1 81 ? 0.058 -16.562 -9.734 1 86.12 81 VAL A C 1
ATOM 596 O O . VAL A 1 81 ? 1.166 -16.984 -10.07 1 86.12 81 VAL A O 1
ATOM 599 N N . GLY A 1 82 ? -0.829 -16.078 -10.57 1 86.69 82 GLY A N 1
ATOM 600 C CA . GLY A 1 82 ? -0.504 -15.969 -11.984 1 86.69 82 GLY A CA 1
ATOM 601 C C . GLY A 1 82 ? 0.649 -15.023 -12.258 1 86.69 82 GLY A C 1
ATOM 602 O O . GLY A 1 82 ? 1.466 -15.273 -13.141 1 86.69 82 GLY A O 1
ATOM 603 N N . LEU A 1 83 ? 0.657 -14.016 -11.453 1 85.31 83 LEU A N 1
ATOM 604 C CA . LEU A 1 83 ? 1.697 -13.008 -11.617 1 85.31 83 LEU A CA 1
ATOM 605 C C . LEU A 1 83 ? 3.061 -13.562 -11.219 1 85.31 83 LEU A C 1
ATOM 607 O O . LEU A 1 83 ? 4.09 -13.125 -11.742 1 85.31 83 LEU A O 1
ATOM 611 N N . GLU A 1 84 ? 3.113 -14.453 -10.328 1 79.44 84 GLU A N 1
ATOM 612 C CA . GLU A 1 84 ? 4.371 -14.945 -9.766 1 79.44 84 GLU A CA 1
ATOM 613 C C . GLU A 1 84 ? 4.828 -16.219 -10.477 1 79.44 84 GLU A C 1
ATOM 615 O O . GLU A 1 84 ? 5.871 -16.781 -10.148 1 79.44 84 GLU A O 1
ATOM 620 N N . LEU A 1 85 ? 4.023 -16.641 -11.352 1 78.75 85 LEU A N 1
ATOM 621 C CA . LEU A 1 85 ? 4.359 -17.844 -12.102 1 78.75 85 LEU A CA 1
ATOM 622 C C . LEU A 1 85 ? 5.621 -17.625 -12.938 1 78.75 85 LEU A C 1
ATOM 624 O O . LEU A 1 85 ? 5.793 -16.578 -13.547 1 78.75 85 LEU A O 1
ATOM 628 N N . ASP A 1 86 ? 6.496 -18.578 -12.812 1 68.19 86 ASP A N 1
ATOM 629 C CA . ASP A 1 86 ? 7.66 -18.547 -13.695 1 68.19 86 ASP A CA 1
ATOM 630 C C . ASP A 1 86 ? 7.258 -18.828 -15.141 1 68.19 86 ASP A C 1
ATOM 632 O O . ASP A 1 86 ? 7.074 -19.984 -15.523 1 68.19 86 ASP A O 1
ATOM 636 N N . MET A 1 87 ? 7.184 -17.812 -15.852 1 67.62 87 MET A N 1
ATOM 637 C CA . MET A 1 87 ? 6.664 -17.938 -17.203 1 67.62 87 MET A CA 1
ATOM 638 C C . MET A 1 87 ? 7.621 -18.734 -18.094 1 67.62 87 MET A C 1
ATOM 640 O O . MET A 1 87 ? 7.188 -19.484 -18.969 1 67.62 87 MET A O 1
ATOM 644 N N . GLN A 1 88 ? 8.883 -18.562 -17.859 1 60.19 88 GLN A N 1
ATOM 645 C CA . GLN A 1 88 ? 9.852 -19.297 -18.656 1 60.19 88 GLN A CA 1
ATOM 646 C C . GLN A 1 88 ? 9.773 -20.797 -18.375 1 60.19 88 GLN A C 1
ATOM 648 O O . GLN A 1 88 ? 9.758 -21.594 -19.312 1 60.19 88 GLN A O 1
ATOM 653 N N . GLY A 1 89 ? 9.758 -21.125 -17.141 1 63.94 89 GLY A N 1
ATOM 654 C CA . GLY A 1 89 ? 9.625 -22.516 -16.781 1 63.94 89 GLY A CA 1
ATOM 655 C C . GLY A 1 89 ? 8.32 -23.141 -17.25 1 63.94 89 GLY A C 1
ATOM 656 O O . GLY A 1 89 ? 8.297 -24.281 -17.703 1 63.94 89 GLY A O 1
ATOM 657 N N . PHE A 1 90 ? 7.336 -22.359 -17.234 1 71.12 90 PHE A N 1
ATOM 658 C CA . PHE A 1 90 ? 6.012 -22.844 -17.625 1 71.12 90 PHE A CA 1
ATOM 659 C C . PHE A 1 90 ? 5.949 -23.078 -19.141 1 71.12 90 PHE A C 1
ATOM 661 O O . PHE A 1 90 ? 5.336 -24.031 -19.594 1 71.12 90 PHE A O 1
ATOM 668 N N . LYS A 1 91 ? 6.551 -22.25 -19.797 1 68.62 91 LYS A N 1
ATOM 669 C CA . LYS A 1 91 ? 6.562 -22.375 -21.25 1 68.62 91 LYS A CA 1
ATOM 670 C C . LYS A 1 91 ? 7.41 -23.562 -21.703 1 68.62 91 LYS A C 1
ATOM 672 O O . LYS A 1 91 ? 7.117 -24.203 -22.703 1 68.62 91 LYS A O 1
ATOM 677 N N . GLU A 1 92 ? 8.438 -23.859 -20.938 1 65.88 92 GLU A N 1
ATOM 678 C CA . GLU A 1 92 ? 9.352 -24.938 -21.281 1 65.88 92 GLU A CA 1
ATOM 679 C C . GLU A 1 92 ? 8.734 -26.297 -20.984 1 65.88 92 GLU A C 1
ATOM 681 O O . GLU A 1 92 ? 9.016 -27.281 -21.672 1 65.88 92 GLU A O 1
ATOM 686 N N . ALA A 1 93 ? 7.941 -26.281 -19.938 1 74.19 93 ALA A N 1
ATOM 687 C CA . ALA A 1 93 ? 7.363 -27.562 -19.547 1 74.19 93 ALA A CA 1
ATOM 688 C C . ALA A 1 93 ? 5.91 -27.406 -19.109 1 74.19 93 ALA A C 1
ATOM 690 O O . ALA A 1 93 ? 5.559 -27.719 -17.984 1 74.19 93 ALA A O 1
ATOM 691 N N . PRO A 1 94 ? 5.066 -27.062 -20.062 1 79 94 PRO A N 1
ATOM 692 C CA . PRO A 1 94 ? 3.654 -26.922 -19.703 1 79 94 PRO A CA 1
ATOM 693 C C . PRO A 1 94 ? 3.008 -28.266 -19.328 1 79 94 PRO A C 1
ATOM 695 O O . PRO A 1 94 ? 1.991 -28.281 -18.625 1 79 94 PRO A O 1
ATOM 698 N N . GLU A 1 95 ? 3.652 -29.312 -19.766 1 86.75 95 GLU A N 1
ATOM 699 C CA . GLU A 1 95 ? 3.115 -30.641 -19.484 1 86.75 95 GLU A CA 1
ATOM 700 C C . GLU A 1 95 ? 3.168 -30.953 -18 1 86.75 95 GLU A C 1
ATOM 702 O O . GLU A 1 95 ? 2.34 -31.719 -17.484 1 86.75 95 GLU A O 1
ATOM 707 N N . ASN A 1 96 ? 4.152 -30.359 -17.359 1 87.25 96 ASN A N 1
ATOM 708 C CA . ASN A 1 96 ? 4.266 -30.625 -15.922 1 87.25 96 ASN A CA 1
ATOM 709 C C . ASN A 1 96 ? 3.035 -30.141 -15.164 1 87.25 96 ASN A C 1
ATOM 711 O O . ASN A 1 96 ? 2.551 -30.812 -14.258 1 87.25 96 ASN A O 1
ATOM 715 N N . ALA A 1 97 ? 2.559 -29 -15.57 1 88.81 97 ALA A N 1
ATOM 716 C CA . ALA A 1 97 ? 1.356 -28.469 -14.945 1 88.81 97 ALA A CA 1
ATOM 717 C C . ALA A 1 97 ? 0.131 -29.297 -15.289 1 88.81 97 ALA A C 1
ATOM 719 O O . ALA A 1 97 ? -0.727 -29.547 -14.438 1 88.81 97 ALA A O 1
ATOM 720 N N . ALA A 1 98 ? 0.094 -29.75 -16.516 1 91.06 98 ALA A N 1
ATOM 721 C CA . ALA A 1 98 ? -1.029 -30.562 -16.984 1 91.06 98 ALA A CA 1
ATOM 722 C C . ALA A 1 98 ? -1.049 -31.922 -16.281 1 91.06 98 ALA A C 1
ATOM 724 O O . ALA A 1 98 ? -2.105 -32.406 -15.859 1 91.06 98 ALA A O 1
ATOM 725 N N . ILE A 1 99 ? 0.102 -32.5 -16.219 1 93 99 ILE A N 1
ATOM 726 C CA . ILE A 1 99 ? 0.204 -33.812 -15.586 1 93 99 ILE A CA 1
ATOM 727 C C . ILE A 1 99 ? -0.213 -33.719 -14.125 1 93 99 ILE A C 1
ATOM 729 O O . ILE A 1 99 ? -0.966 -34.531 -13.625 1 93 99 ILE A O 1
ATOM 733 N N . PHE A 1 100 ? 0.246 -32.719 -13.5 1 93.56 100 PHE A N 1
ATOM 734 C CA . PHE A 1 100 ? -0.121 -32.562 -12.102 1 93.56 100 PHE A CA 1
ATOM 735 C C . PHE A 1 100 ? -1.613 -32.281 -11.961 1 93.56 100 PHE A C 1
ATOM 737 O O . PHE A 1 100 ? -2.293 -32.906 -11.141 1 93.56 100 PHE A O 1
ATOM 744 N N . GLY A 1 101 ? -2.105 -31.297 -12.711 1 92.81 101 GLY A N 1
ATOM 745 C CA . GLY A 1 101 ? -3.51 -30.938 -12.633 1 92.81 101 GLY A CA 1
ATOM 746 C C . GLY A 1 101 ? -4.449 -32.094 -12.898 1 92.81 101 GLY A C 1
ATOM 747 O O . GLY A 1 101 ? -5.418 -32.312 -12.172 1 92.81 101 GLY A O 1
ATOM 748 N N . LEU A 1 102 ? -4.121 -32.875 -13.922 1 94.44 102 LEU A N 1
ATOM 749 C CA . LEU A 1 102 ? -4.969 -34 -14.312 1 94.44 102 LEU A CA 1
ATOM 750 C C . LEU A 1 102 ? -4.891 -35.125 -13.281 1 94.44 102 LEU A C 1
ATOM 752 O O . LEU A 1 102 ? -5.898 -35.75 -12.977 1 94.44 102 LEU A O 1
ATOM 756 N N . THR A 1 103 ? -3.719 -35.312 -12.773 1 95.56 103 THR A N 1
ATOM 757 C CA . THR A 1 103 ? -3.549 -36.375 -11.805 1 95.56 103 THR A CA 1
ATOM 758 C C . THR A 1 103 ? -4.137 -36 -10.453 1 95.56 103 THR A C 1
ATOM 760 O O . THR A 1 103 ? -4.777 -36.812 -9.789 1 95.56 103 THR A O 1
ATOM 763 N N . SER A 1 104 ? -3.881 -34.75 -10.078 1 94.94 104 SER A N 1
ATOM 764 C CA . SER A 1 104 ? -4.348 -34.281 -8.781 1 94.94 104 SER A CA 1
ATOM 765 C C . SER A 1 104 ? -5.867 -34.188 -8.742 1 94.94 104 SER A C 1
ATOM 767 O O . SER A 1 104 ? -6.473 -34.25 -7.668 1 94.94 104 SER A O 1
ATOM 769 N N . PHE A 1 105 ? -6.504 -33.969 -9.875 1 95.69 105 PHE A N 1
ATOM 770 C CA . PHE A 1 105 ? -7.957 -34 -9.961 1 95.69 105 PHE A CA 1
ATOM 771 C C . PHE A 1 105 ? -8.469 -35.406 -10.266 1 95.69 105 PHE A C 1
ATOM 773 O O . PHE A 1 105 ? -9.414 -35.875 -9.633 1 95.69 105 PHE A O 1
ATOM 780 N N . GLY A 1 106 ? -7.902 -36.062 -11.234 1 96.25 106 GLY A N 1
ATOM 781 C CA . GLY A 1 106 ? -8.383 -37.344 -11.758 1 96.25 106 GLY A CA 1
ATOM 782 C C . GLY A 1 106 ? -8.422 -38.438 -10.719 1 96.25 106 GLY A C 1
ATOM 783 O O . GLY A 1 106 ? -9.414 -39.156 -10.602 1 96.25 106 GLY A O 1
ATOM 784 N N . LEU A 1 107 ? -7.383 -38.562 -10.008 1 96.38 107 LEU A N 1
ATOM 785 C CA . LEU A 1 107 ? -7.289 -39.656 -9.055 1 96.38 107 LEU A CA 1
ATOM 786 C C . LEU A 1 107 ? -8.312 -39.5 -7.934 1 96.38 107 LEU A C 1
ATOM 788 O O . LEU A 1 107 ? -9.094 -40.406 -7.664 1 96.38 107 LEU A O 1
ATOM 792 N N . PRO A 1 108 ? -8.312 -38.375 -7.266 1 96.25 108 PRO A N 1
ATOM 793 C CA . PRO A 1 108 ? -9.344 -38.188 -6.242 1 96.25 108 PRO A CA 1
ATOM 794 C C . PRO A 1 108 ? -10.758 -38.25 -6.812 1 96.25 108 PRO A C 1
ATOM 796 O O . PRO A 1 108 ? -11.68 -38.719 -6.129 1 96.25 108 PRO A O 1
ATOM 799 N N . PHE A 1 109 ? -10.945 -37.844 -8.031 1 96.69 109 PHE A N 1
ATOM 800 C CA . PHE A 1 109 ? -12.266 -37.844 -8.641 1 96.69 109 PHE A CA 1
ATOM 801 C C . PHE A 1 109 ? -12.75 -39.25 -8.906 1 96.69 109 PHE A C 1
ATOM 803 O O . PHE A 1 109 ? -13.859 -39.625 -8.516 1 96.69 109 PHE A O 1
ATOM 810 N N . VAL A 1 110 ? -11.906 -40.094 -9.508 1 96.94 110 VAL A N 1
ATOM 811 C CA . VAL A 1 110 ? -12.289 -41.438 -9.898 1 96.94 110 VAL A CA 1
ATOM 812 C C . VAL A 1 110 ? -12.414 -42.344 -8.656 1 96.94 110 VAL A C 1
ATOM 814 O O . VAL A 1 110 ? -13.43 -43 -8.469 1 96.94 110 VAL A O 1
ATOM 817 N N . VAL A 1 111 ? -11.43 -42.281 -7.809 1 96.88 111 VAL A N 1
ATOM 818 C CA . VAL A 1 111 ? -11.453 -43.125 -6.602 1 96.88 111 VAL A CA 1
ATOM 819 C C . VAL A 1 111 ? -12.516 -42.594 -5.637 1 96.88 111 VAL A C 1
ATOM 821 O O . VAL A 1 111 ? -13.234 -43.375 -5.016 1 96.88 111 VAL A O 1
ATOM 824 N N . GLY A 1 112 ? -12.594 -41.312 -5.504 1 96.25 112 GLY A N 1
ATOM 825 C CA . GLY A 1 112 ? -13.578 -40.688 -4.617 1 96.25 112 GLY A CA 1
ATOM 826 C C . GLY A 1 112 ? -15.008 -41 -5.023 1 96.25 112 GLY A C 1
ATOM 827 O O . GLY A 1 112 ? -15.844 -41.312 -4.172 1 96.25 112 GLY A O 1
ATOM 828 N N . ALA A 1 113 ? -15.266 -40.844 -6.336 1 96.81 113 ALA A N 1
ATOM 829 C CA . ALA A 1 113 ? -16.609 -41.156 -6.824 1 96.81 113 ALA A CA 1
ATOM 830 C C . ALA A 1 113 ? -16.969 -42.625 -6.527 1 96.81 113 ALA A C 1
ATOM 832 O O . ALA A 1 113 ? -18.109 -42.906 -6.148 1 96.81 113 ALA A O 1
ATOM 833 N N . GLY A 1 114 ? -16.078 -43.5 -6.746 1 96.31 114 GLY A N 1
ATOM 834 C CA . GLY A 1 114 ? -16.312 -44.906 -6.461 1 96.31 114 GLY A CA 1
ATOM 835 C C . GLY A 1 114 ? -16.594 -45.188 -4.996 1 96.31 114 GLY A C 1
ATOM 836 O O . GLY A 1 114 ? -17.5 -45.938 -4.668 1 96.31 114 GLY A O 1
ATOM 837 N N . VAL A 1 115 ? -15.82 -44.562 -4.133 1 95.69 115 VAL A N 1
ATOM 838 C CA . VAL A 1 115 ? -15.953 -44.781 -2.699 1 95.69 115 VAL A CA 1
ATOM 839 C C . VAL A 1 115 ? -17.25 -44.188 -2.195 1 95.69 115 VAL A C 1
ATOM 841 O O . VAL A 1 115 ? -17.953 -44.781 -1.385 1 95.69 115 VAL A O 1
ATOM 844 N N . VAL A 1 116 ? -17.562 -42.969 -2.635 1 95.06 116 VAL A N 1
ATOM 845 C CA . VAL A 1 116 ? -18.766 -42.281 -2.191 1 95.06 116 VAL A CA 1
ATOM 846 C C . VAL A 1 116 ? -20 -43.062 -2.66 1 95.06 116 VAL A C 1
ATOM 848 O O . VAL A 1 116 ? -20.984 -43.156 -1.931 1 95.06 116 VAL A O 1
ATOM 851 N N . TYR A 1 117 ? -19.922 -43.594 -3.857 1 95.44 117 TYR A N 1
ATOM 852 C CA . TYR A 1 117 ? -21.016 -44.406 -4.395 1 95.44 117 TYR A CA 1
ATOM 853 C C . TYR A 1 117 ? -21.156 -45.719 -3.633 1 95.44 117 TYR A C 1
ATOM 855 O O . TYR A 1 117 ? -22.266 -46.094 -3.244 1 95.44 117 TYR A O 1
ATOM 863 N N . ALA A 1 118 ? -20.125 -46.375 -3.299 1 95 118 ALA A N 1
ATOM 864 C CA . ALA A 1 118 ? -20.156 -47.719 -2.738 1 95 118 ALA A CA 1
ATOM 865 C C . ALA A 1 118 ? -20.312 -47.688 -1.222 1 95 118 ALA A C 1
ATOM 867 O O . ALA A 1 118 ? -21.031 -48.5 -0.647 1 95 118 ALA A O 1
ATOM 868 N N . VAL A 1 119 ? -19.625 -46.781 -0.608 1 93.38 119 VAL A N 1
ATOM 869 C CA . VAL A 1 119 ? -19.562 -46.781 0.85 1 93.38 119 VAL A CA 1
ATOM 870 C C . VAL A 1 119 ? -20.688 -45.906 1.412 1 93.38 119 VAL A C 1
ATOM 872 O O . VAL A 1 119 ? -21.359 -46.312 2.375 1 93.38 119 VAL A O 1
ATOM 875 N N . LEU A 1 120 ? -20.969 -44.781 0.846 1 92.88 120 LEU A N 1
ATOM 876 C CA . LEU A 1 120 ? -21.953 -43.844 1.392 1 92.88 120 LEU A CA 1
ATOM 877 C C . LEU A 1 120 ? -23.328 -44.094 0.771 1 92.88 120 LEU A C 1
ATOM 879 O O . LEU A 1 120 ? -24.328 -43.594 1.274 1 92.88 120 LEU A O 1
ATOM 883 N N . GLY A 1 121 ? -23.391 -44.75 -0.396 1 90.69 121 GLY A N 1
ATOM 884 C CA . GLY A 1 121 ? -24.672 -45.156 -0.985 1 90.69 121 GLY A CA 1
ATOM 885 C C . GLY A 1 121 ? -25.344 -44.031 -1.738 1 90.69 121 GLY A C 1
ATOM 886 O O . GLY A 1 121 ? -26.578 -44 -1.882 1 90.69 121 GLY A O 1
ATOM 887 N N . LEU A 1 122 ? -24.641 -43.094 -2.139 1 92.25 122 LEU A N 1
ATOM 888 C CA . LEU A 1 122 ? -25.219 -41.969 -2.9 1 92.25 122 LEU A CA 1
ATOM 889 C C . LEU A 1 122 ? -25.453 -42.375 -4.352 1 92.25 122 LEU A C 1
ATOM 891 O O . LEU A 1 122 ? -24.812 -43.312 -4.848 1 92.25 122 LEU A O 1
ATOM 895 N N . ASN A 1 123 ? -26.359 -41.75 -5.008 1 93.06 123 ASN A N 1
ATOM 896 C CA . ASN A 1 123 ? -26.578 -41.969 -6.43 1 93.06 123 ASN A CA 1
ATOM 897 C C . ASN A 1 123 ? -25.375 -41.562 -7.258 1 93.06 123 ASN A C 1
ATOM 899 O O . ASN A 1 123 ? -24.484 -40.844 -6.766 1 93.06 123 ASN A O 1
ATOM 903 N N . LEU A 1 124 ? -25.328 -41.938 -8.438 1 93.25 124 LEU A N 1
ATOM 904 C CA . LEU A 1 124 ? -24.172 -41.75 -9.312 1 93.25 124 LEU A CA 1
ATOM 905 C C . LEU A 1 124 ? -23.875 -40.281 -9.523 1 93.25 124 LEU A C 1
ATOM 907 O O . LEU A 1 124 ? -22.734 -39.844 -9.469 1 93.25 124 LEU A O 1
ATOM 911 N N . TRP A 1 125 ? -24.953 -39.469 -9.75 1 93.44 125 TRP A N 1
ATOM 912 C CA . TRP A 1 125 ? -24.781 -38.062 -10.008 1 93.44 125 TRP A CA 1
ATOM 913 C C . TRP A 1 125 ? -24.297 -37.312 -8.758 1 93.44 125 TRP A C 1
ATOM 915 O O . TRP A 1 125 ? -23.453 -36.438 -8.836 1 93.44 125 TRP A O 1
ATOM 925 N N . ALA A 1 126 ? -24.844 -37.75 -7.621 1 95.06 126 ALA A N 1
ATOM 926 C CA . ALA A 1 126 ? -24.422 -37.156 -6.348 1 95.06 126 ALA A CA 1
ATOM 927 C C . ALA A 1 126 ? -22.969 -37.531 -6.047 1 95.06 126 ALA A C 1
ATOM 929 O O . ALA A 1 126 ? -22.203 -36.688 -5.547 1 95.06 126 ALA A O 1
ATOM 930 N N . ALA A 1 127 ? -22.609 -38.75 -6.371 1 96 127 ALA A N 1
ATOM 931 C CA . ALA A 1 127 ? -21.266 -39.219 -6.113 1 96 127 ALA A CA 1
ATOM 932 C C . ALA A 1 127 ? -20.25 -38.5 -6.988 1 96 127 ALA A C 1
ATOM 934 O O . ALA A 1 127 ? -19.172 -38.125 -6.52 1 96 127 ALA A O 1
ATOM 935 N N . LEU A 1 128 ? -20.578 -38.312 -8.258 1 95.56 128 LEU A N 1
ATOM 936 C CA . LEU A 1 128 ? -19.688 -37.594 -9.18 1 95.56 128 LEU A CA 1
ATOM 937 C C . LEU A 1 128 ? -19.516 -36.156 -8.75 1 95.56 128 LEU A C 1
ATOM 939 O O . LEU A 1 128 ? -18.406 -35.625 -8.781 1 95.56 128 LEU A O 1
ATOM 943 N N . LEU A 1 129 ? -20.594 -35.562 -8.312 1 94.56 129 LEU A N 1
ATOM 944 C CA . LEU A 1 129 ? -20.547 -34.156 -7.922 1 94.56 129 LEU A CA 1
ATOM 945 C C . LEU A 1 129 ? -19.75 -34 -6.637 1 94.56 129 LEU A C 1
ATOM 947 O O . LEU A 1 129 ? -18.906 -33.094 -6.543 1 94.56 129 LEU A O 1
ATOM 951 N N . LEU A 1 130 ? -19.984 -34.812 -5.695 1 95 130 LEU A N 1
ATOM 952 C CA . LEU A 1 130 ? -19.281 -34.719 -4.426 1 95 130 LEU A CA 1
ATOM 953 C C . LEU A 1 130 ? -17.781 -35 -4.617 1 95 130 LEU A C 1
ATOM 955 O O . LEU A 1 130 ? -16.953 -34.344 -3.998 1 95 130 LEU A O 1
ATOM 959 N N . ALA A 1 131 ? -17.438 -35.969 -5.449 1 95.44 131 ALA A N 1
ATOM 960 C CA . ALA A 1 131 ? -16.047 -36.281 -5.738 1 95.44 131 ALA A CA 1
ATOM 961 C C . ALA A 1 131 ? -15.352 -35.062 -6.395 1 95.44 131 ALA A C 1
ATOM 963 O O . ALA A 1 131 ? -14.164 -34.812 -6.148 1 95.44 131 ALA A O 1
ATOM 964 N N . SER A 1 132 ? -16.016 -34.375 -7.246 1 93.81 132 SER A N 1
ATOM 965 C CA . SER A 1 132 ? -15.445 -33.188 -7.902 1 93.81 132 SER A CA 1
ATOM 966 C C . SER A 1 132 ? -15.125 -32.094 -6.895 1 93.81 132 SER A C 1
ATOM 968 O O . SER A 1 132 ? -14.18 -31.328 -7.082 1 93.81 132 SER A O 1
ATOM 970 N N . VAL A 1 133 ? -15.898 -32 -5.82 1 90.94 133 VAL A N 1
ATOM 971 C CA . VAL A 1 133 ? -15.727 -31.016 -4.781 1 90.94 133 VAL A CA 1
ATOM 972 C C . VAL A 1 133 ? -14.375 -31.188 -4.102 1 90.94 133 VAL A C 1
ATOM 974 O O . VAL A 1 133 ? -13.609 -30.234 -3.957 1 90.94 133 VAL A O 1
ATOM 977 N N . PHE A 1 134 ? -14.07 -32.406 -3.748 1 91.81 134 PHE A N 1
ATOM 978 C CA . PHE A 1 134 ? -12.828 -32.562 -3 1 91.81 134 PHE A CA 1
ATOM 979 C C . PHE A 1 134 ? -11.672 -32.906 -3.936 1 91.81 134 PHE A C 1
ATOM 981 O O . PHE A 1 134 ? -10.516 -32.906 -3.518 1 91.81 134 PHE A O 1
ATOM 988 N N . ALA A 1 135 ? -11.961 -33.219 -5.254 1 93.38 135 ALA A N 1
ATOM 989 C CA . ALA A 1 135 ? -10.906 -33.375 -6.246 1 93.38 135 ALA A CA 1
ATOM 990 C C . ALA A 1 135 ? -10.281 -32.031 -6.617 1 93.38 135 ALA A C 1
ATOM 992 O O . ALA A 1 135 ? -9.102 -31.969 -6.977 1 93.38 135 ALA A O 1
ATOM 993 N N . SER A 1 136 ? -11.055 -31.062 -6.504 1 89.69 136 SER A N 1
ATOM 994 C CA . SER A 1 136 ? -10.539 -29.719 -6.758 1 89.69 136 SER A CA 1
ATOM 995 C C . SER A 1 136 ? -9.805 -29.156 -5.539 1 89.69 136 SER A C 1
ATOM 997 O O . SER A 1 136 ? -9.859 -29.75 -4.457 1 89.69 136 SER A O 1
ATOM 999 N N . HIS A 1 137 ? -8.969 -28.172 -5.703 1 87.62 137 HIS A N 1
ATOM 1000 C CA . HIS A 1 137 ? -8.297 -27.547 -4.562 1 87.62 137 HIS A CA 1
ATOM 1001 C C . HIS A 1 137 ? -8.133 -26.047 -4.77 1 87.62 137 HIS A C 1
ATOM 1003 O O . HIS A 1 137 ? -8.211 -25.562 -5.898 1 87.62 137 HIS A O 1
ATOM 1009 N N . THR A 1 138 ? -8.023 -25.328 -3.727 1 85.56 138 THR A N 1
ATOM 1010 C CA . THR A 1 138 ? -7.723 -23.906 -3.682 1 85.56 138 THR A CA 1
ATOM 1011 C C . THR A 1 138 ? -6.363 -23.656 -3.031 1 85.56 138 THR A C 1
ATOM 1013 O O . THR A 1 138 ? -5.926 -24.453 -2.189 1 85.56 138 THR A O 1
ATOM 1016 N N . LEU A 1 139 ? -5.715 -22.625 -3.521 1 88.19 139 LEU A N 1
ATOM 1017 C CA . LEU A 1 139 ? -4.367 -22.328 -3.045 1 88.19 139 LEU A CA 1
ATOM 1018 C C . LEU A 1 139 ? -4.414 -21.5 -1.766 1 88.19 139 LEU A C 1
ATOM 1020 O O . LEU A 1 139 ? -3.828 -20.422 -1.698 1 88.19 139 LEU A O 1
ATOM 1024 N N . LEU A 1 140 ? -4.902 -22.047 -0.72 1 87.12 140 LEU A N 1
ATOM 1025 C CA . LEU A 1 140 ? -5.016 -21.375 0.57 1 87.12 140 LEU A CA 1
ATOM 1026 C C . LEU A 1 140 ? -3.639 -21.078 1.15 1 87.12 140 LEU A C 1
ATOM 1028 O O . LEU A 1 140 ? -3.463 -20.094 1.862 1 87.12 140 LEU A O 1
ATOM 1032 N N . ALA A 1 141 ? -2.668 -21.891 0.835 1 89.56 141 ALA A N 1
ATOM 1033 C CA . ALA A 1 141 ? -1.348 -21.781 1.453 1 89.56 141 ALA A CA 1
ATOM 1034 C C . ALA A 1 141 ? -0.389 -20.984 0.572 1 89.56 141 ALA A C 1
ATOM 1036 O O . ALA A 1 141 ? 0.817 -20.953 0.827 1 89.56 141 ALA A O 1
ATOM 1037 N N . TYR A 1 142 ? -0.926 -20.359 -0.43 1 87.75 142 TYR A N 1
ATOM 1038 C CA . TYR A 1 142 ? -0.102 -19.594 -1.35 1 87.75 142 TYR A CA 1
ATOM 1039 C C . TYR A 1 142 ? 0.703 -18.531 -0.601 1 87.75 142 TYR A C 1
ATOM 1041 O O . TYR A 1 142 ? 1.897 -18.359 -0.853 1 87.75 142 TYR A O 1
ATOM 1049 N N . PRO A 1 143 ? 0.031 -17.844 0.332 1 83.44 143 PRO A N 1
ATOM 1050 C CA . PRO A 1 143 ? 0.788 -16.781 1.004 1 83.44 143 PRO A CA 1
ATOM 1051 C C . PRO A 1 143 ? 2.033 -17.312 1.713 1 83.44 143 PRO A C 1
ATOM 1053 O O . PRO A 1 143 ? 3.018 -16.578 1.862 1 83.44 143 PRO A O 1
ATOM 1056 N N . ILE A 1 144 ? 2.047 -18.5 2.084 1 86.12 144 ILE A N 1
ATOM 1057 C CA . ILE A 1 144 ? 3.172 -19.094 2.791 1 86.12 144 ILE A CA 1
ATOM 1058 C C . ILE A 1 144 ? 4.344 -19.281 1.83 1 86.12 144 ILE A C 1
ATOM 1060 O O . ILE A 1 144 ? 5.473 -18.891 2.135 1 86.12 144 ILE A O 1
ATOM 1064 N N . VAL A 1 145 ? 4.062 -19.828 0.685 1 87.12 145 VAL A N 1
ATOM 1065 C CA . VAL A 1 145 ? 5.121 -20.078 -0.281 1 87.12 145 VAL A CA 1
ATOM 1066 C C . VAL A 1 145 ? 5.645 -18.766 -0.848 1 87.12 145 VAL A C 1
ATOM 1068 O O . VAL A 1 145 ? 6.816 -18.656 -1.214 1 87.12 145 VAL A O 1
ATOM 1071 N N . ASN A 1 146 ? 4.734 -17.844 -0.971 1 82.31 146 ASN A N 1
ATOM 1072 C CA . ASN A 1 146 ? 5.133 -16.516 -1.43 1 82.31 146 ASN A CA 1
ATOM 1073 C C . ASN A 1 146 ? 6.078 -15.844 -0.439 1 82.31 146 ASN A C 1
ATOM 1075 O O . ASN A 1 146 ? 7.113 -15.297 -0.833 1 82.31 146 ASN A O 1
ATOM 1079 N N . ARG A 1 147 ? 5.742 -15.93 0.798 1 75.31 147 ARG A N 1
ATOM 1080 C CA . ARG A 1 147 ? 6.555 -15.328 1.848 1 75.31 147 ARG A CA 1
ATOM 1081 C C . ARG A 1 147 ? 7.926 -15.984 1.927 1 75.31 147 ARG A C 1
ATOM 1083 O O . ARG A 1 147 ? 8.93 -15.312 2.16 1 75.31 147 ARG A O 1
ATOM 1090 N N . LEU A 1 148 ? 7.938 -17.297 1.72 1 77 148 LEU A N 1
ATOM 1091 C CA . LEU A 1 148 ? 9.18 -18.047 1.839 1 77 148 LEU A CA 1
ATOM 1092 C C . LEU A 1 148 ? 9.977 -17.984 0.543 1 77 148 LEU A C 1
ATOM 1094 O O . LEU A 1 148 ? 11.109 -18.469 0.486 1 77 148 LEU A O 1
ATOM 1098 N N . GLY A 1 149 ? 9.375 -17.469 -0.49 1 74.69 149 GLY A N 1
ATOM 1099 C CA . GLY A 1 149 ? 10.078 -17.203 -1.736 1 74.69 149 GLY A CA 1
ATOM 1100 C C . GLY A 1 149 ? 10.305 -18.453 -2.568 1 74.69 149 GLY A C 1
ATOM 1101 O O . GLY A 1 149 ? 11.328 -18.578 -3.248 1 74.69 149 GLY A O 1
ATOM 1102 N N . VAL A 1 150 ? 9.516 -19.406 -2.502 1 80.44 150 VAL A N 1
ATOM 1103 C CA . VAL A 1 150 ? 9.734 -20.656 -3.229 1 80.44 150 VAL A CA 1
ATOM 1104 C C . VAL A 1 150 ? 8.703 -20.797 -4.348 1 80.44 150 VAL A C 1
ATOM 1106 O O . VAL A 1 150 ? 8.461 -21.891 -4.84 1 80.44 150 VAL A O 1
ATOM 1109 N N . THR A 1 151 ? 8.07 -19.703 -4.75 1 82.19 151 THR A N 1
ATOM 1110 C CA . THR A 1 151 ? 7.016 -19.719 -5.762 1 82.19 151 THR A CA 1
ATOM 1111 C C . THR A 1 151 ? 7.574 -20.125 -7.121 1 82.19 151 THR A C 1
ATOM 1113 O O . THR A 1 151 ? 6.848 -20.641 -7.973 1 82.19 151 THR A O 1
ATOM 1116 N N . LYS A 1 152 ? 8.852 -20 -7.293 1 76.62 152 LYS A N 1
ATOM 1117 C CA . LYS A 1 152 ? 9.453 -20.266 -8.602 1 76.62 152 LYS A CA 1
ATOM 1118 C C . LYS A 1 152 ? 9.984 -21.688 -8.688 1 76.62 152 LYS A C 1
ATOM 1120 O O . LYS A 1 152 ? 10.484 -22.109 -9.734 1 76.62 152 LYS A O 1
ATOM 1125 N N . ASN A 1 153 ? 9.906 -22.344 -7.602 1 83 153 ASN A N 1
ATOM 1126 C CA . ASN A 1 153 ? 10.258 -23.766 -7.637 1 83 153 ASN A CA 1
ATOM 1127 C C . ASN A 1 153 ? 9.422 -24.516 -8.664 1 83 153 ASN A C 1
ATOM 1129 O O . ASN A 1 153 ? 8.227 -24.266 -8.812 1 83 153 ASN A O 1
ATOM 1133 N N . ARG A 1 154 ? 10.023 -25.438 -9.336 1 84.12 154 ARG A N 1
ATOM 1134 C CA . ARG A 1 154 ? 9.383 -26.156 -10.438 1 84.12 154 ARG A CA 1
ATOM 1135 C C . ARG A 1 154 ? 8.141 -26.906 -9.961 1 84.12 154 ARG A C 1
ATOM 1137 O O . ARG A 1 154 ? 7.129 -26.953 -10.664 1 84.12 154 ARG A O 1
ATOM 1144 N N . ALA A 1 155 ? 8.242 -27.484 -8.805 1 89.81 155 ALA A N 1
ATOM 1145 C CA . ALA A 1 155 ? 7.105 -28.219 -8.273 1 89.81 155 ALA A CA 1
ATOM 1146 C C . ALA A 1 155 ? 5.957 -27.297 -7.902 1 89.81 155 ALA A C 1
ATOM 1148 O O . ALA A 1 155 ? 4.789 -27.594 -8.172 1 89.81 155 ALA A O 1
ATOM 1149 N N . VAL A 1 156 ? 6.289 -26.156 -7.309 1 89.75 156 VAL A N 1
ATOM 1150 C CA . VAL A 1 156 ? 5.297 -25.172 -6.91 1 89.75 156 VAL A CA 1
ATOM 1151 C C . VAL A 1 156 ? 4.641 -24.562 -8.148 1 89.75 156 VAL A C 1
ATOM 1153 O O . VAL A 1 156 ? 3.424 -24.359 -8.18 1 89.75 156 VAL A O 1
ATOM 1156 N N . ALA A 1 157 ? 5.414 -24.406 -9.133 1 86.44 157 ALA A N 1
ATOM 1157 C CA . ALA A 1 157 ? 4.91 -23.859 -10.391 1 86.44 157 ALA A CA 1
ATOM 1158 C C . ALA A 1 157 ? 3.936 -24.828 -11.055 1 86.44 157 ALA A C 1
ATOM 1160 O O . ALA A 1 157 ? 2.961 -24.406 -11.68 1 86.44 157 ALA A O 1
ATOM 1161 N N . ALA A 1 158 ? 4.227 -26.047 -10.961 1 89.06 158 ALA A N 1
ATOM 1162 C CA . ALA A 1 158 ? 3.34 -27.062 -11.523 1 89.06 158 ALA A CA 1
ATOM 1163 C C . ALA A 1 158 ? 1.975 -27.047 -10.836 1 89.06 158 ALA A C 1
ATOM 1165 O O . ALA A 1 158 ? 0.944 -27.234 -11.484 1 89.06 158 ALA A O 1
ATOM 1166 N N . VAL A 1 159 ? 1.99 -26.812 -9.562 1 91.81 159 VAL A N 1
ATOM 1167 C CA . VAL A 1 159 ? 0.737 -26.734 -8.82 1 91.81 159 VAL A CA 1
ATOM 1168 C C . VAL A 1 159 ? -0.038 -25.484 -9.258 1 91.81 159 VAL A C 1
ATOM 1170 O O . VAL A 1 159 ? -1.258 -25.531 -9.43 1 91.81 159 VAL A O 1
ATOM 1173 N N . PHE A 1 160 ? 0.651 -24.391 -9.453 1 88.75 160 PHE A N 1
ATOM 1174 C CA . PHE A 1 160 ? 0.033 -23.141 -9.883 1 88.75 160 PHE A CA 1
ATOM 1175 C C . PHE A 1 160 ? -0.655 -23.312 -11.227 1 88.75 160 PHE A C 1
ATOM 1177 O O . PHE A 1 160 ? -1.819 -22.953 -11.391 1 88.75 160 PHE A O 1
ATOM 1184 N N . GLY A 1 161 ? 0.035 -23.938 -12.094 1 85.69 161 GLY A N 1
ATOM 1185 C CA . GLY A 1 161 ? -0.553 -24.188 -13.398 1 85.69 161 GLY A CA 1
ATOM 1186 C C . GLY A 1 161 ? -1.653 -25.234 -13.367 1 85.69 161 GLY A C 1
ATOM 1187 O O . GLY A 1 161 ? -2.588 -25.172 -14.172 1 85.69 161 GLY A O 1
ATOM 1188 N N . GLY A 1 162 ? -1.517 -26.141 -12.469 1 88.5 162 GLY A N 1
ATOM 1189 C CA . GLY A 1 162 ? -2.469 -27.234 -12.359 1 88.5 162 GLY A CA 1
ATOM 1190 C C . GLY A 1 162 ? -3.854 -26.781 -11.938 1 88.5 162 GLY A C 1
ATOM 1191 O O . GLY A 1 162 ? -4.848 -27.438 -12.242 1 88.5 162 GLY A O 1
ATOM 1192 N N . ILE A 1 163 ? -3.982 -25.656 -11.266 1 85.5 163 ILE A N 1
ATOM 1193 C CA . ILE A 1 163 ? -5.258 -25.156 -10.773 1 85.5 163 ILE A CA 1
ATOM 1194 C C . ILE A 1 163 ? -6.191 -24.859 -11.945 1 85.5 163 ILE A C 1
ATOM 1196 O O . ILE A 1 163 ? -7.41 -25.016 -11.828 1 85.5 163 ILE A O 1
ATOM 1200 N N . LEU A 1 164 ? -5.617 -24.453 -13.031 1 81.69 164 LEU A N 1
ATOM 1201 C CA . LEU A 1 164 ? -6.402 -24.203 -14.234 1 81.69 164 LEU A CA 1
ATOM 1202 C C . LEU A 1 164 ? -7.168 -25.453 -14.656 1 81.69 164 LEU A C 1
ATOM 1204 O O . LEU A 1 164 ? -8.336 -25.375 -15.039 1 81.69 164 LEU A O 1
ATOM 1208 N N . PHE A 1 165 ? -6.543 -26.531 -14.516 1 85.88 165 PHE A N 1
ATOM 1209 C CA . PHE A 1 165 ? -7.141 -27.797 -14.945 1 85.88 165 PHE A CA 1
ATOM 1210 C C . PHE A 1 165 ? -8.148 -28.297 -13.922 1 85.88 165 PHE A C 1
ATOM 1212 O O . PHE A 1 165 ? -9.258 -28.688 -14.273 1 85.88 165 PHE A O 1
ATOM 1219 N N . THR A 1 166 ? -7.75 -28.219 -12.711 1 88.25 166 THR A N 1
ATOM 1220 C CA . THR A 1 166 ? -8.609 -28.766 -11.664 1 88.25 166 THR A CA 1
ATOM 1221 C C . THR A 1 166 ? -9.906 -27.969 -11.562 1 88.25 166 THR A C 1
ATOM 1223 O O . THR A 1 166 ? -10.984 -28.562 -11.43 1 88.25 166 THR A O 1
ATOM 1226 N N . ASP A 1 167 ? -9.805 -26.688 -11.648 1 83.88 167 ASP A N 1
ATOM 1227 C CA . ASP A 1 167 ? -10.992 -25.859 -11.547 1 83.88 167 ASP A CA 1
ATOM 1228 C C . ASP A 1 167 ? -11.891 -26 -12.773 1 83.88 167 ASP A C 1
ATOM 1230 O O . ASP A 1 167 ? -13.117 -26.016 -12.656 1 83.88 167 ASP A O 1
ATOM 1234 N N . THR A 1 168 ? -11.32 -26.078 -13.898 1 83.5 168 THR A N 1
ATOM 1235 C CA . THR A 1 168 ? -12.086 -26.266 -15.133 1 83.5 168 THR A CA 1
ATOM 1236 C C . THR A 1 168 ? -12.797 -27.609 -15.125 1 83.5 168 THR A C 1
ATOM 1238 O O . THR A 1 168 ? -13.969 -27.703 -15.5 1 83.5 168 THR A O 1
ATOM 1241 N N . LEU A 1 169 ? -12.109 -28.594 -14.727 1 88.75 169 LEU A N 1
ATOM 1242 C CA . LEU A 1 169 ? -12.688 -29.938 -14.703 1 88.75 169 LEU A CA 1
ATOM 1243 C C . LEU A 1 169 ? -13.836 -30 -13.695 1 88.75 169 LEU A C 1
ATOM 1245 O O . LEU A 1 169 ? -14.852 -30.656 -13.953 1 88.75 169 LEU A O 1
ATOM 1249 N N . ALA A 1 170 ? -13.664 -29.391 -12.57 1 88.69 170 ALA A N 1
ATOM 1250 C CA . ALA A 1 170 ? -14.742 -29.375 -11.578 1 88.69 170 ALA A CA 1
ATOM 1251 C C . ALA A 1 170 ? -15.984 -28.688 -12.133 1 88.69 170 ALA A C 1
ATOM 1253 O O . ALA A 1 170 ? -17.109 -29.141 -11.875 1 88.69 170 ALA A O 1
ATOM 1254 N N . LEU A 1 171 ? -15.797 -27.641 -12.859 1 81.5 171 LEU A N 1
ATOM 1255 C CA . LEU A 1 171 ? -16.906 -26.922 -13.477 1 81.5 171 LEU A CA 1
ATOM 1256 C C . LEU A 1 171 ? -17.578 -27.766 -14.547 1 81.5 171 LEU A C 1
ATOM 1258 O O . LEU A 1 171 ? -18.797 -27.719 -14.711 1 81.5 171 LEU A O 1
ATOM 1262 N N . ILE A 1 172 ? -16.828 -28.5 -15.273 1 84.88 172 ILE A N 1
ATOM 1263 C CA . ILE A 1 172 ? -17.359 -29.391 -16.312 1 84.88 172 ILE A CA 1
ATOM 1264 C C . ILE A 1 172 ? -18.219 -30.469 -15.672 1 84.88 172 ILE A C 1
ATOM 1266 O O . ILE A 1 172 ? -19.312 -30.766 -16.156 1 84.88 172 ILE A O 1
ATOM 1270 N N . VAL A 1 173 ? -17.75 -31.031 -14.594 1 90.12 173 VAL A N 1
ATOM 1271 C CA . VAL A 1 173 ? -18.516 -32.062 -13.891 1 90.12 173 VAL A CA 1
ATOM 1272 C C . VAL A 1 173 ? -19.812 -31.453 -13.367 1 90.12 173 VAL A C 1
ATOM 1274 O O . VAL A 1 173 ? -20.875 -32.094 -13.461 1 90.12 173 VAL A O 1
ATOM 1277 N N . LEU A 1 174 ? -19.719 -30.281 -12.797 1 86 174 LEU A N 1
ATOM 1278 C CA . LEU A 1 174 ? -20.906 -29.594 -12.312 1 86 174 LEU A CA 1
ATOM 1279 C C . LEU A 1 174 ? -21.922 -29.406 -13.438 1 86 174 LEU A C 1
ATOM 1281 O O . LEU A 1 174 ? -23.109 -29.641 -13.258 1 86 174 LEU A O 1
ATOM 1285 N N . ALA A 1 175 ? -21.438 -29.016 -14.555 1 80.75 175 ALA A N 1
ATOM 1286 C CA . ALA A 1 175 ? -22.297 -28.781 -15.711 1 80.75 175 ALA A CA 1
ATOM 1287 C C . ALA A 1 175 ? -22.938 -30.094 -16.188 1 80.75 175 ALA A C 1
ATOM 1289 O O . ALA A 1 175 ? -24.125 -30.109 -16.547 1 80.75 175 ALA A O 1
ATOM 1290 N N . ILE A 1 176 ? -22.188 -31.078 -16.172 1 86.56 176 ILE A N 1
ATOM 1291 C CA . ILE A 1 176 ? -22.672 -32.375 -16.609 1 86.56 176 ILE A CA 1
ATOM 1292 C C . ILE A 1 176 ? -23.766 -32.875 -15.656 1 86.56 176 ILE A C 1
ATOM 1294 O O . ILE A 1 176 ? -24.828 -33.312 -16.094 1 86.56 176 ILE A O 1
ATOM 1298 N N . VAL A 1 177 ? -23.516 -32.812 -14.406 1 89.25 177 VAL A N 1
ATOM 1299 C CA . VAL A 1 177 ? -24.438 -33.312 -13.398 1 89.25 177 VAL A CA 1
ATOM 1300 C C . VAL A 1 177 ? -25.703 -32.469 -13.383 1 89.25 177 VAL A C 1
ATOM 1302 O O . VAL A 1 177 ? -26.812 -33.031 -13.312 1 89.25 177 VAL A O 1
ATOM 1305 N N . THR A 1 178 ? -25.562 -31.172 -13.414 1 84.06 178 THR A N 1
ATOM 1306 C CA . THR A 1 178 ? -26.734 -30.297 -13.43 1 84.06 178 THR A CA 1
ATOM 1307 C C . THR A 1 178 ? -27.562 -30.531 -14.695 1 84.06 178 THR A C 1
ATOM 1309 O O . THR A 1 178 ? -28.797 -30.484 -14.656 1 84.06 178 THR A O 1
ATOM 1312 N N . GLY A 1 179 ? -26.891 -30.703 -15.789 1 81.06 179 GLY A N 1
ATOM 1313 C CA . GLY A 1 179 ? -27.578 -31 -17.031 1 81.06 179 GLY A CA 1
ATOM 1314 C C . GLY A 1 179 ? -28.266 -32.344 -17.016 1 81.06 179 GLY A C 1
ATOM 1315 O O . GLY A 1 179 ? -29.375 -32.5 -17.547 1 81.06 179 GLY A O 1
ATOM 1316 N N . ALA A 1 180 ? -27.641 -33.281 -16.453 1 84.88 180 ALA A N 1
ATOM 1317 C CA . ALA A 1 180 ? -28.188 -34.625 -16.391 1 84.88 180 ALA A CA 1
ATOM 1318 C C . ALA A 1 180 ? -29.422 -34.688 -15.492 1 84.88 180 ALA A C 1
ATOM 1320 O O . ALA A 1 180 ? -30.406 -35.344 -15.82 1 84.88 180 ALA A O 1
ATOM 1321 N N . VAL A 1 181 ? -29.281 -34.062 -14.414 1 84.5 181 VAL A N 1
ATOM 1322 C CA . VAL A 1 181 ? -30.375 -34.062 -13.469 1 84.5 181 VAL A CA 1
ATOM 1323 C C . VAL A 1 181 ? -31.531 -33.188 -14.008 1 84.5 181 VAL A C 1
ATOM 1325 O O . VAL A 1 181 ? -32.688 -33.531 -13.812 1 84.5 181 VAL A O 1
ATOM 1328 N N . GLY A 1 182 ? -31.125 -32.094 -14.625 1 78.25 182 GLY A N 1
ATOM 1329 C CA . GLY A 1 182 ? -32.125 -31.219 -15.195 1 78.25 182 GLY A CA 1
ATOM 1330 C C . GLY A 1 182 ? -32.656 -31.719 -16.531 1 78.25 182 GLY A C 1
ATOM 1331 O O . GLY A 1 182 ? -33.656 -31.188 -17.047 1 78.25 182 GLY A O 1
ATOM 1332 N N . GLY A 1 183 ? -32.094 -32.812 -17.156 1 71.81 183 GLY A N 1
ATOM 1333 C CA . GLY A 1 183 ? -32.531 -33.406 -18.406 1 71.81 183 GLY A CA 1
ATOM 1334 C C . GLY A 1 183 ? -31.953 -32.719 -19.625 1 71.81 183 GLY A C 1
ATOM 1335 O O . GLY A 1 183 ? -32.438 -32.906 -20.75 1 71.81 183 GLY A O 1
ATOM 1336 N N . ASP A 1 184 ? -31.031 -31.859 -19.453 1 67.06 184 ASP A N 1
ATOM 1337 C CA . ASP A 1 184 ? -30.516 -31.047 -20.562 1 67.06 184 ASP A CA 1
ATOM 1338 C C . ASP A 1 184 ? -29.062 -31.375 -20.844 1 67.06 184 ASP A C 1
ATOM 1340 O O . ASP A 1 184 ? -28.297 -30.5 -21.25 1 67.06 184 ASP A O 1
ATOM 1344 N N . LEU A 1 185 ? -28.656 -32.594 -20.688 1 74.56 185 LEU A N 1
ATOM 1345 C CA . LEU A 1 185 ? -27.266 -32.938 -21.016 1 74.56 185 LEU A CA 1
ATOM 1346 C C . LEU A 1 185 ? -27.062 -32.969 -22.531 1 74.56 185 LEU A C 1
ATOM 1348 O O . LEU A 1 185 ? -27.562 -33.875 -23.203 1 74.56 185 LEU A O 1
ATOM 1352 N N . THR A 1 186 ? -26.75 -31.859 -23.172 1 74.94 186 THR A N 1
ATOM 1353 C CA . THR A 1 186 ? -26.516 -31.75 -24.609 1 74.94 186 THR A CA 1
ATOM 1354 C C . THR A 1 186 ? -25.047 -31.531 -24.906 1 74.94 186 THR A C 1
ATOM 1356 O O . THR A 1 186 ? -24.312 -30.953 -24.094 1 74.94 186 THR A O 1
ATOM 1359 N N . PRO A 1 187 ? -24.531 -32.219 -25.906 1 78.5 187 PRO A N 1
ATOM 1360 C CA . PRO A 1 187 ? -23.172 -31.953 -26.344 1 78.5 187 PRO A CA 1
ATOM 1361 C C . PRO A 1 187 ? -22.875 -30.469 -26.469 1 78.5 187 PRO A C 1
ATOM 1363 O O . PRO A 1 187 ? -21.703 -30.047 -26.422 1 78.5 187 PRO A O 1
ATOM 1366 N N . TRP A 1 188 ? -23.906 -29.781 -26.5 1 78.38 188 TRP A N 1
ATOM 1367 C CA . TRP A 1 188 ? -23.781 -28.328 -26.641 1 78.38 188 TRP A CA 1
ATOM 1368 C C . TRP A 1 188 ? -23.188 -27.703 -25.391 1 78.38 188 TRP A C 1
ATOM 1370 O O . TRP A 1 188 ? -22.531 -26.656 -25.469 1 78.38 188 TRP A O 1
ATOM 1380 N N . LEU A 1 189 ? -23.391 -28.406 -24.328 1 77.5 189 LEU A N 1
ATOM 1381 C CA . LEU A 1 189 ? -22.859 -27.891 -23.062 1 77.5 189 LEU A CA 1
ATOM 1382 C C . LEU A 1 189 ? -21.328 -27.891 -23.078 1 77.5 189 LEU A C 1
ATOM 1384 O O . LEU A 1 189 ? -20.703 -26.938 -22.625 1 77.5 189 LEU A O 1
ATOM 1388 N N . PHE A 1 190 ? -20.734 -28.953 -23.688 1 78.56 190 PHE A N 1
ATOM 1389 C CA . PHE A 1 190 ? -19.281 -29.047 -23.766 1 78.56 190 PHE A CA 1
ATOM 1390 C C . PHE A 1 190 ? -18.719 -28.016 -24.734 1 78.56 190 PHE A C 1
ATOM 1392 O O . PHE A 1 190 ? -17.672 -27.422 -24.469 1 78.56 190 PHE A O 1
ATOM 1399 N N . ALA A 1 191 ? -19.406 -27.828 -25.734 1 83.81 191 ALA A N 1
ATOM 1400 C CA . ALA A 1 191 ? -18.969 -26.859 -26.734 1 83.81 191 ALA A CA 1
ATOM 1401 C C . ALA A 1 191 ? -19.047 -25.438 -26.156 1 83.81 191 ALA A C 1
ATOM 1403 O O . ALA A 1 191 ? -18.203 -24.594 -26.453 1 83.81 191 ALA A O 1
ATOM 1404 N N . ARG A 1 192 ? -20 -25.25 -25.359 1 82.25 192 ARG A N 1
ATOM 1405 C CA . ARG A 1 192 ? -20.172 -23.938 -24.75 1 82.25 192 ARG A CA 1
ATOM 1406 C C . ARG A 1 192 ? -19.047 -23.641 -23.75 1 82.25 192 ARG A C 1
ATOM 1408 O O . ARG A 1 192 ? -18.516 -22.531 -23.734 1 82.25 192 ARG A O 1
ATOM 1415 N N . VAL A 1 193 ? -18.734 -24.641 -22.906 1 81.31 193 VAL A N 1
ATOM 1416 C CA . VAL A 1 193 ? -17.672 -24.453 -21.938 1 81.31 193 VAL A CA 1
ATOM 1417 C C . VAL A 1 193 ? -16.344 -24.266 -22.641 1 81.31 193 VAL A C 1
ATOM 1419 O O . VAL A 1 193 ? -15.539 -23.406 -22.281 1 81.31 193 VAL A O 1
ATOM 1422 N N . GLY A 1 194 ? -16.094 -25.125 -23.641 1 86.19 194 GLY A N 1
ATOM 1423 C CA . GLY A 1 194 ? -14.883 -25 -24.438 1 86.19 194 GLY A CA 1
ATOM 1424 C C . GLY A 1 194 ? -14.734 -23.656 -25.109 1 86.19 194 GLY A C 1
ATOM 1425 O O . GLY A 1 194 ? -13.656 -23.062 -25.094 1 86.19 194 GLY A O 1
ATOM 1426 N N . LEU A 1 195 ? -15.797 -23.203 -25.688 1 89 195 LEU A N 1
ATOM 1427 C CA . LEU A 1 195 ? -15.781 -21.906 -26.359 1 89 195 LEU A CA 1
ATOM 1428 C C . LEU A 1 195 ? -15.562 -20.781 -25.359 1 89 195 LEU A C 1
ATOM 1430 O O . LEU A 1 195 ? -14.852 -19.812 -25.641 1 89 195 LEU A O 1
ATOM 1434 N N . SER A 1 196 ? -16.188 -20.906 -24.203 1 89.44 196 SER A N 1
ATOM 1435 C CA . SER A 1 196 ? -16.031 -19.891 -23.172 1 89.44 196 SER A CA 1
ATOM 1436 C C . SER A 1 196 ? -14.578 -19.781 -22.719 1 89.44 196 SER A C 1
ATOM 1438 O O . SER A 1 196 ? -14.078 -18.688 -22.469 1 89.44 196 SER A O 1
ATOM 1440 N N . LEU A 1 197 ? -13.977 -20.938 -22.625 1 89.06 197 LEU A N 1
ATOM 1441 C CA . LEU A 1 197 ? -12.578 -20.953 -22.203 1 89.06 197 LEU A CA 1
ATOM 1442 C C . LEU A 1 197 ? -11.695 -20.297 -23.25 1 89.06 197 LEU A C 1
ATOM 1444 O O . LEU A 1 197 ? -10.773 -19.547 -22.922 1 89.06 197 LEU A O 1
ATOM 1448 N N . VAL A 1 198 ? -12 -20.562 -24.453 1 91.62 198 VAL A N 1
ATOM 1449 C CA . VAL A 1 198 ? -11.211 -20 -25.547 1 91.62 198 VAL A CA 1
ATOM 1450 C C . VAL A 1 198 ? -11.383 -18.469 -25.578 1 91.62 198 VAL A C 1
ATOM 1452 O O . VAL A 1 198 ? -10.414 -17.734 -25.781 1 91.62 198 VAL A O 1
ATOM 1455 N N . VAL A 1 199 ? -12.547 -18.062 -25.406 1 92.94 199 VAL A N 1
ATOM 1456 C CA . VAL A 1 199 ? -12.828 -16.625 -25.406 1 92.94 199 VAL A CA 1
ATOM 1457 C C . VAL A 1 199 ? -12.133 -15.961 -24.234 1 92.94 199 VAL A C 1
ATOM 1459 O O . VAL A 1 199 ? -11.547 -14.883 -24.375 1 92.94 199 VAL A O 1
ATOM 1462 N N . LEU A 1 200 ? -12.211 -16.609 -23.078 1 92.44 200 LEU A N 1
ATOM 1463 C CA . LEU A 1 200 ? -11.602 -16.031 -21.891 1 92.44 200 LEU A CA 1
ATOM 1464 C C . LEU A 1 200 ? -10.086 -15.969 -22.016 1 92.44 200 LEU A C 1
ATOM 1466 O O . LEU A 1 200 ? -9.484 -14.906 -21.828 1 92.44 200 LEU A O 1
ATOM 1470 N N . PHE A 1 201 ? -9.492 -17.094 -22.391 1 91.06 201 PHE A N 1
ATOM 1471 C CA . PHE A 1 201 ? -8.039 -17.172 -22.5 1 91.06 201 PHE A CA 1
ATOM 1472 C C . PHE A 1 201 ? -7.547 -16.328 -23.672 1 91.06 201 PHE A C 1
ATOM 1474 O O . PHE A 1 201 ? -6.574 -15.578 -23.531 1 91.06 201 PHE A O 1
ATOM 1481 N N . GLY A 1 202 ? -8.227 -16.469 -24.781 1 91.5 202 GLY A N 1
ATOM 1482 C CA . GLY A 1 202 ? -7.867 -15.664 -25.938 1 91.5 202 GLY A CA 1
ATOM 1483 C C . GLY A 1 202 ? -8.023 -14.172 -25.688 1 91.5 202 GLY A C 1
ATOM 1484 O O . GLY A 1 202 ? -7.137 -13.391 -26.031 1 91.5 202 GLY A O 1
ATOM 1485 N N . GLY A 1 203 ? -9.133 -13.812 -25.141 1 91.88 203 GLY A N 1
ATOM 1486 C CA . GLY A 1 203 ? -9.367 -12.414 -24.828 1 91.88 203 GLY A CA 1
ATOM 1487 C C . GLY A 1 203 ? -8.352 -11.836 -23.875 1 91.88 203 GLY A C 1
ATOM 1488 O O . GLY A 1 203 ? -7.828 -10.742 -24.094 1 91.88 203 GLY A O 1
ATOM 1489 N N . ALA A 1 204 ? -8.055 -12.531 -22.797 1 91.94 204 ALA A N 1
ATOM 1490 C CA . ALA A 1 204 ? -7.137 -12.039 -21.766 1 91.94 204 ALA A CA 1
ATOM 1491 C C . ALA A 1 204 ? -5.703 -11.984 -22.297 1 91.94 204 ALA A C 1
ATOM 1493 O O . ALA A 1 204 ? -4.984 -11.016 -22.062 1 91.94 204 ALA A O 1
ATOM 1494 N N . LEU A 1 205 ? -5.277 -13.023 -23.062 1 89.5 205 LEU A N 1
ATOM 1495 C CA . LEU A 1 205 ? -3.887 -13.133 -23.484 1 89.5 205 LEU A CA 1
ATOM 1496 C C . LEU A 1 205 ? -3.607 -12.211 -24.672 1 89.5 205 LEU A C 1
ATOM 1498 O O . LEU A 1 205 ? -2.469 -11.781 -24.875 1 89.5 205 LEU A O 1
ATOM 1502 N N . PHE A 1 206 ? -4.633 -11.875 -25.453 1 89.44 206 PHE A N 1
ATOM 1503 C CA . PHE A 1 206 ? -4.391 -11.078 -26.641 1 89.44 206 PHE A CA 1
ATOM 1504 C C . PHE A 1 206 ? -4.75 -9.617 -26.406 1 89.44 206 PHE A C 1
ATOM 1506 O O . PHE A 1 206 ? -4.207 -8.727 -27.047 1 89.44 206 PHE A O 1
ATOM 1513 N N . VAL A 1 207 ? -5.59 -9.359 -25.5 1 91.25 207 VAL A N 1
ATOM 1514 C CA . VAL A 1 207 ? -6.066 -7.988 -25.312 1 91.25 207 VAL A CA 1
ATOM 1515 C C . VAL A 1 207 ? -5.301 -7.324 -24.172 1 91.25 207 VAL A C 1
ATOM 1517 O O . VAL A 1 207 ? -4.891 -6.168 -24.281 1 91.25 207 VAL A O 1
ATOM 1520 N N . LEU A 1 208 ? -5.043 -7.965 -23.078 1 90.62 208 LEU A N 1
ATOM 1521 C CA . LEU A 1 208 ? -4.527 -7.348 -21.859 1 90.62 208 LEU A CA 1
ATOM 1522 C C . LEU A 1 208 ? -3.082 -6.898 -22.062 1 90.62 208 LEU A C 1
ATOM 1524 O O . LEU A 1 208 ? -2.721 -5.785 -21.672 1 90.62 208 LEU A O 1
ATOM 1528 N N . PRO A 1 209 ? -2.262 -7.742 -22.719 1 82.69 209 PRO A N 1
ATOM 1529 C CA . PRO A 1 209 ? -0.86 -7.328 -22.797 1 82.69 209 PRO A CA 1
ATOM 1530 C C . PRO A 1 209 ? -0.667 -6.074 -23.641 1 82.69 209 PRO A C 1
ATOM 1532 O O . PRO A 1 209 ? -0.01 -5.125 -23.219 1 82.69 209 PRO A O 1
ATOM 1535 N N . PRO A 1 210 ? -1.261 -5.98 -24.828 1 81 210 PRO A N 1
ATOM 1536 C CA . PRO A 1 210 ? -1.074 -4.746 -25.594 1 81 210 PRO A CA 1
ATOM 1537 C C . PRO A 1 210 ? -1.689 -3.529 -24.906 1 81 210 PRO A C 1
ATOM 1539 O O . PRO A 1 210 ? -1.136 -2.43 -24.984 1 81 210 PRO A O 1
ATOM 1542 N N . VAL A 1 211 ? -2.773 -3.684 -24.266 1 86.5 211 VAL A N 1
ATOM 1543 C CA . VAL A 1 211 ? -3.42 -2.578 -23.578 1 86.5 211 VAL A CA 1
ATOM 1544 C C . VAL A 1 211 ? -2.551 -2.129 -22.391 1 86.5 211 VAL A C 1
ATOM 1546 O O . VAL A 1 211 ? -2.42 -0.932 -22.141 1 86.5 211 VAL A O 1
ATOM 1549 N N . SER A 1 212 ? -2.055 -3.076 -21.688 1 81.88 212 SER A N 1
ATOM 1550 C CA . SER A 1 212 ? -1.197 -2.76 -20.562 1 81.88 212 SER A CA 1
ATOM 1551 C C . SER A 1 212 ? 0.074 -2.047 -21 1 81.88 212 SER A C 1
ATOM 1553 O O . SER A 1 212 ? 0.525 -1.103 -20.359 1 81.88 212 SER A O 1
ATOM 1555 N N . ARG A 1 213 ? 0.65 -2.557 -22.078 1 68.31 213 ARG A N 1
ATOM 1556 C CA . ARG A 1 213 ? 1.848 -1.924 -22.625 1 68.31 213 ARG A CA 1
ATOM 1557 C C . ARG A 1 213 ? 1.58 -0.467 -22.984 1 68.31 213 ARG A C 1
ATOM 1559 O O . ARG A 1 213 ? 2.389 0.413 -22.688 1 68.31 213 ARG A O 1
ATOM 1566 N N . ARG A 1 214 ? 0.554 -0.236 -23.656 1 70.75 214 ARG A N 1
ATOM 1567 C CA . ARG A 1 214 ? 0.186 1.117 -24.047 1 70.75 214 ARG A CA 1
ATOM 1568 C C . ARG A 1 214 ? -0.054 2.004 -22.828 1 70.75 214 ARG A C 1
ATOM 1570 O O . ARG A 1 214 ? 0.353 3.166 -22.812 1 70.75 214 ARG A O 1
ATOM 1577 N N . PHE A 1 215 ? -0.696 1.479 -21.828 1 77.06 215 PHE A N 1
ATOM 1578 C CA . PHE A 1 215 ? -1.016 2.246 -20.641 1 77.06 215 PHE A CA 1
ATOM 1579 C C . PHE A 1 215 ? 0.251 2.592 -19.859 1 77.06 215 PHE A C 1
ATOM 1581 O O . PHE A 1 215 ? 0.43 3.732 -19.438 1 77.06 215 PHE A O 1
ATOM 1588 N N . PHE A 1 216 ? 1.109 1.604 -19.656 1 66.19 216 PHE A N 1
ATOM 1589 C CA . PHE A 1 216 ? 2.312 1.813 -18.859 1 66.19 216 PHE A CA 1
ATOM 1590 C C . PHE A 1 216 ? 3.27 2.768 -19.562 1 66.19 216 PHE A C 1
ATOM 1592 O O . PHE A 1 216 ? 4.066 3.447 -18.906 1 66.19 216 PHE A O 1
ATOM 1599 N N . GLN A 1 217 ? 3.156 2.809 -20.844 1 57 217 GLN A N 1
ATOM 1600 C CA . GLN A 1 217 ? 3.998 3.721 -21.625 1 57 217 GLN A CA 1
ATOM 1601 C C . GLN A 1 217 ? 3.477 5.152 -21.531 1 57 217 GLN A C 1
ATOM 1603 O O . GLN A 1 217 ? 4.254 6.105 -21.609 1 57 217 GLN A O 1
ATOM 1608 N N . THR A 1 218 ? 2.205 5.277 -21.453 1 56.56 218 THR A N 1
ATOM 1609 C CA . THR A 1 218 ? 1.592 6.602 -21.5 1 56.56 218 THR A CA 1
ATOM 1610 C C . THR A 1 218 ? 1.525 7.223 -20.109 1 56.56 218 THR A C 1
ATOM 1612 O O . THR A 1 218 ? 1.697 8.438 -19.953 1 56.56 218 THR A O 1
ATOM 1615 N N . PHE A 1 219 ? 1.172 6.449 -19.047 1 51.66 219 PHE A N 1
ATOM 1616 C CA . PHE A 1 219 ? 0.894 7.004 -17.719 1 51.66 219 PHE A CA 1
ATOM 1617 C C . PHE A 1 219 ? 1.967 6.586 -16.719 1 51.66 219 PHE A C 1
ATOM 1619 O O . PHE A 1 219 ? 1.771 5.645 -15.953 1 51.66 219 PHE A O 1
ATOM 1626 N N . SER A 1 220 ? 3.275 6.781 -16.891 1 46.62 220 SER A N 1
ATOM 1627 C CA . SER A 1 220 ? 4.367 6.27 -16.078 1 46.62 220 SER A CA 1
ATOM 1628 C C . SER A 1 220 ? 4.477 7.031 -14.766 1 46.62 220 SER A C 1
ATOM 1630 O O . SER A 1 220 ? 5.105 6.559 -13.812 1 46.62 220 SER A O 1
ATOM 1632 N N . GLU A 1 221 ? 3.961 8.164 -14.641 1 45.12 221 GLU A N 1
ATOM 1633 C CA . GLU A 1 221 ? 4.434 9.008 -13.547 1 45.12 221 GLU A CA 1
ATOM 1634 C C . GLU A 1 221 ? 3.67 8.727 -12.258 1 45.12 221 GLU A C 1
ATOM 1636 O O . GLU A 1 221 ? 4.199 8.922 -11.164 1 45.12 221 GLU A O 1
ATOM 1641 N N . GLU A 1 222 ? 2.439 8.297 -12.375 1 54.66 222 GLU A N 1
ATOM 1642 C CA . GLU A 1 222 ? 1.728 8.234 -11.102 1 54.66 222 GLU A CA 1
ATOM 1643 C C . GLU A 1 222 ? 1.441 6.793 -10.695 1 54.66 222 GLU A C 1
ATOM 1645 O O . GLU A 1 222 ? 0.674 6.098 -11.367 1 54.66 222 GLU A O 1
ATOM 1650 N N . SER A 1 223 ? 2.203 6.301 -9.742 1 59.34 223 SER A N 1
ATOM 1651 C CA . SER A 1 223 ? 2.248 4.934 -9.234 1 59.34 223 SER A CA 1
ATOM 1652 C C . SER A 1 223 ? 0.853 4.43 -8.891 1 59.34 223 SER A C 1
ATOM 1654 O O . SER A 1 223 ? 0.533 3.262 -9.125 1 59.34 223 SER A O 1
ATOM 1656 N N . TYR A 1 224 ? -0.107 5.363 -8.594 1 73.56 224 TYR A N 1
ATOM 1657 C CA . TYR A 1 224 ? -1.412 4.883 -8.148 1 73.56 224 TYR A CA 1
ATOM 1658 C C . TYR A 1 224 ? -2.264 4.449 -9.336 1 73.56 224 TYR A C 1
ATOM 1660 O O . TYR A 1 224 ? -3.027 3.484 -9.242 1 73.56 224 TYR A O 1
ATOM 1668 N N . PHE A 1 225 ? -1.991 5.051 -10.523 1 75.38 225 PHE A N 1
ATOM 1669 C CA . PHE A 1 225 ? -2.797 4.734 -11.703 1 75.38 225 PHE A CA 1
ATOM 1670 C C . PHE A 1 225 ? -2.414 3.375 -12.266 1 75.38 225 PHE A C 1
ATOM 1672 O O . PHE A 1 225 ? -3.266 2.65 -12.789 1 75.38 225 PHE A O 1
ATOM 1679 N N . GLU A 1 226 ? -1.088 3.113 -12.125 1 79.81 226 GLU A N 1
ATOM 1680 C CA . GLU A 1 226 ? -0.66 1.795 -12.586 1 79.81 226 GLU A CA 1
ATOM 1681 C C . GLU A 1 226 ? -1.332 0.686 -11.781 1 79.81 226 GLU A C 1
ATOM 1683 O O . GLU A 1 226 ? -1.748 -0.33 -12.344 1 79.81 226 GLU A O 1
ATOM 1688 N N . PHE A 1 227 ? -1.379 0.915 -10.492 1 88 227 PHE A N 1
ATOM 1689 C CA . PHE A 1 227 ? -2.029 -0.056 -9.617 1 88 227 PHE A CA 1
ATOM 1690 C C . PHE A 1 227 ? -3.508 -0.189 -9.961 1 88 227 PHE A C 1
ATOM 1692 O O . PHE A 1 227 ? -4.031 -1.301 -10.055 1 88 227 PHE A O 1
ATOM 1699 N N . LEU A 1 228 ? -4.199 0.927 -10.156 1 89 228 LEU A N 1
ATOM 1700 C CA . LEU A 1 228 ? -5.621 0.921 -10.477 1 89 228 LEU A CA 1
ATOM 1701 C C . LEU A 1 228 ? -5.879 0.228 -11.812 1 89 228 LEU A C 1
ATOM 1703 O O . LEU A 1 228 ? -6.891 -0.456 -11.977 1 89 228 LEU A O 1
ATOM 1707 N N . PHE A 1 229 ? -5.004 0.439 -12.727 1 88.5 229 PHE A N 1
ATOM 1708 C CA . PHE A 1 229 ? -5.133 -0.231 -14.016 1 88.5 229 PHE A CA 1
ATOM 1709 C C . PHE A 1 229 ? -5.086 -1.745 -13.844 1 88.5 229 PHE A C 1
ATOM 1711 O O . PHE A 1 229 ? -5.883 -2.467 -14.453 1 88.5 229 PHE A O 1
ATOM 1718 N N . VAL A 1 230 ? -4.105 -2.186 -13.078 1 90.88 230 VAL A N 1
ATOM 1719 C CA . VAL A 1 230 ? -3.975 -3.617 -12.828 1 90.88 230 VAL A CA 1
ATOM 1720 C C . VAL A 1 230 ? -5.242 -4.145 -12.156 1 90.88 230 VAL A C 1
ATOM 1722 O O . VAL A 1 230 ? -5.719 -5.23 -12.492 1 90.88 230 VAL A O 1
ATOM 1725 N N . MET A 1 231 ? -5.828 -3.414 -11.234 1 92.94 231 MET A N 1
ATOM 1726 C CA . MET A 1 231 ? -7.066 -3.807 -10.562 1 92.94 231 MET A CA 1
ATOM 1727 C C . MET A 1 231 ? -8.203 -3.941 -11.562 1 92.94 231 MET A C 1
ATOM 1729 O O . MET A 1 231 ? -8.984 -4.898 -11.5 1 92.94 231 MET A O 1
ATOM 1733 N N . VAL A 1 232 ? -8.289 -2.996 -12.422 1 93 232 VAL A N 1
ATOM 1734 C CA . VAL A 1 232 ? -9.344 -3.045 -13.43 1 93 232 VAL A CA 1
ATOM 1735 C C . VAL A 1 232 ? -9.148 -4.27 -14.32 1 93 232 VAL A C 1
ATOM 1737 O O . VAL A 1 232 ? -10.109 -4.957 -14.664 1 93 232 VAL A O 1
ATOM 1740 N N . ALA A 1 233 ? -7.941 -4.48 -14.703 1 92.75 233 ALA A N 1
ATOM 1741 C CA . ALA A 1 233 ? -7.637 -5.617 -15.57 1 92.75 233 ALA A CA 1
ATOM 1742 C C . ALA A 1 233 ? -8.039 -6.934 -14.906 1 92.75 233 ALA A C 1
ATOM 1744 O O . ALA A 1 233 ? -8.648 -7.797 -15.539 1 92.75 233 ALA A O 1
ATOM 1745 N N . ILE A 1 234 ? -7.715 -7.09 -13.633 1 93.69 234 ILE A N 1
ATOM 1746 C CA . ILE A 1 234 ? -8.008 -8.305 -12.875 1 93.69 234 ILE A CA 1
ATOM 1747 C C . ILE A 1 234 ? -9.516 -8.523 -12.812 1 93.69 234 ILE A C 1
ATOM 1749 O O . ILE A 1 234 ? -10.008 -9.594 -13.164 1 93.69 234 ILE A O 1
ATOM 1753 N N . PHE A 1 235 ? -10.227 -7.559 -12.453 1 93.12 235 PHE A N 1
ATOM 1754 C CA . PHE A 1 235 ? -11.648 -7.738 -12.172 1 93.12 235 PHE A CA 1
ATOM 1755 C C . PHE A 1 235 ? -12.453 -7.703 -13.461 1 93.12 235 PHE A C 1
ATOM 1757 O O . PHE A 1 235 ? -13.516 -8.328 -13.555 1 93.12 235 PHE A O 1
ATOM 1764 N N . ALA A 1 236 ? -11.984 -6.984 -14.438 1 93.19 236 ALA A N 1
ATOM 1765 C CA . ALA A 1 236 ? -12.633 -7.051 -15.742 1 93.19 236 ALA A CA 1
ATOM 1766 C C . ALA A 1 236 ? -12.57 -8.461 -16.312 1 93.19 236 ALA A C 1
ATOM 1768 O O . ALA A 1 236 ? -13.555 -8.953 -16.875 1 93.19 236 ALA A O 1
ATOM 1769 N N . THR A 1 237 ? -11.438 -9.047 -16.219 1 94.5 237 THR A N 1
ATOM 1770 C CA . THR A 1 237 ? -11.281 -10.406 -16.719 1 94.5 237 THR A CA 1
ATOM 1771 C C . THR A 1 237 ? -12.078 -11.391 -15.875 1 94.5 237 THR A C 1
ATOM 1773 O O . THR A 1 237 ? -12.656 -12.352 -16.406 1 94.5 237 THR A O 1
ATOM 1776 N N . ALA A 1 238 ? -12.016 -11.211 -14.57 1 93.06 238 ALA A N 1
ATOM 1777 C CA . ALA A 1 238 ? -12.836 -12.039 -13.688 1 93.06 238 ALA A CA 1
ATOM 1778 C C . ALA A 1 238 ? -14.312 -11.906 -14.031 1 93.06 238 ALA A C 1
ATOM 1780 O O . ALA A 1 238 ? -15.055 -12.891 -14.031 1 93.06 238 ALA A O 1
ATOM 1781 N N . SER A 1 239 ? -14.789 -10.68 -14.312 1 91.94 239 SER A N 1
ATOM 1782 C CA . SER A 1 239 ? -16.172 -10.43 -14.695 1 91.94 239 SER A CA 1
ATOM 1783 C C . SER A 1 239 ? -16.5 -11.094 -16.031 1 91.94 239 SER A C 1
ATOM 1785 O O . SER A 1 239 ? -17.609 -11.602 -16.219 1 91.94 239 SER A O 1
ATOM 1787 N N . LEU A 1 240 ? -15.602 -11.031 -16.922 1 92 240 LEU A N 1
ATOM 1788 C CA . LEU A 1 240 ? -15.797 -11.711 -18.188 1 92 240 LEU A CA 1
ATOM 1789 C C . LEU A 1 240 ? -15.992 -13.211 -17.984 1 92 240 LEU A C 1
ATOM 1791 O O . LEU A 1 240 ? -16.844 -13.828 -18.641 1 92 240 LEU A O 1
ATOM 1795 N N . ALA A 1 241 ? -15.156 -13.781 -17.141 1 90.69 241 ALA A N 1
ATOM 1796 C CA . ALA A 1 241 ? -15.32 -15.195 -16.812 1 90.69 241 ALA A CA 1
ATOM 1797 C C . ALA A 1 241 ? -16.719 -15.477 -16.266 1 90.69 241 ALA A C 1
ATOM 1799 O O . ALA A 1 241 ? -17.359 -16.453 -16.641 1 90.69 241 ALA A O 1
ATOM 1800 N N . GLU A 1 242 ? -17.094 -14.633 -15.375 1 86.94 242 GLU A N 1
ATOM 1801 C CA . GLU A 1 242 ? -18.422 -14.789 -14.789 1 86.94 242 GLU A CA 1
ATOM 1802 C C . GLU A 1 242 ? -19.516 -14.695 -15.844 1 86.94 242 GLU A C 1
ATOM 1804 O O . GLU A 1 242 ? -20.484 -15.445 -15.805 1 86.94 242 GLU A O 1
ATOM 1809 N N . LEU A 1 243 ? -19.406 -13.75 -16.766 1 86.12 243 LEU A N 1
ATOM 1810 C CA . LEU A 1 243 ? -20.375 -13.562 -17.828 1 86.12 243 LEU A CA 1
ATOM 1811 C C . LEU A 1 243 ? -20.406 -14.781 -18.75 1 86.12 243 LEU A C 1
ATOM 1813 O O . LEU A 1 243 ? -21.453 -15.094 -19.328 1 86.12 243 LEU A O 1
ATOM 1817 N N . LEU A 1 244 ? -19.281 -15.445 -18.875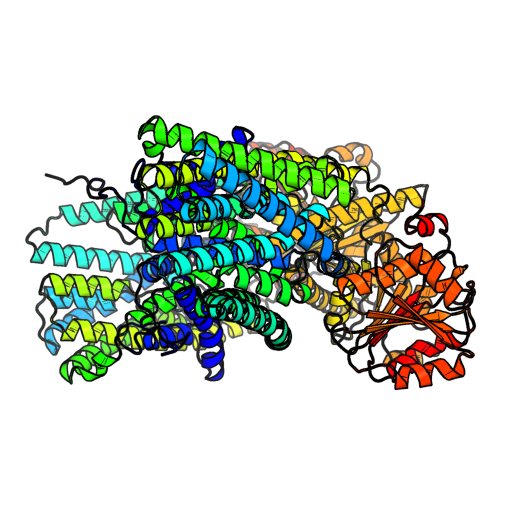 1 86.88 244 LEU A N 1
ATOM 1818 C CA . LEU A 1 244 ? -19.172 -16.641 -19.703 1 86.88 244 LEU 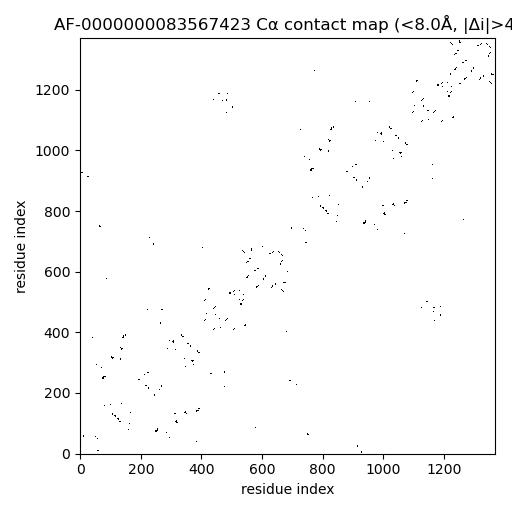A CA 1
ATOM 1819 C C . LEU A 1 244 ? -19.562 -17.891 -18.906 1 86.88 244 LEU A C 1
ATOM 1821 O O . LEU A 1 244 ? -19.359 -19.016 -19.359 1 86.88 244 LEU A O 1
ATOM 1825 N N . GLU A 1 245 ? -19.953 -17.672 -17.625 1 81.81 245 GLU A N 1
ATOM 1826 C CA . GLU A 1 245 ? -20.406 -18.719 -16.719 1 81.81 245 GLU A CA 1
ATOM 1827 C C . GLU A 1 245 ? -19.25 -19.609 -16.281 1 81.81 245 GLU A C 1
ATOM 1829 O O . GLU A 1 245 ? -19.391 -20.828 -16.188 1 81.81 245 GLU A O 1
ATOM 1834 N N . LEU A 1 246 ? -18.156 -19.031 -16.25 1 84.25 246 LEU A N 1
ATOM 1835 C CA . LEU A 1 246 ? -16.969 -19.688 -15.688 1 84.25 246 LEU A CA 1
ATOM 1836 C C . LEU A 1 246 ? -16.672 -19.156 -14.289 1 84.25 246 LEU A C 1
ATOM 1838 O O . LEU A 1 246 ? -17.375 -18.25 -13.805 1 84.25 246 LEU A O 1
ATOM 1842 N N . ALA A 1 247 ? -15.742 -19.75 -13.672 1 83.31 247 ALA A N 1
ATOM 1843 C CA . ALA A 1 247 ? -15.328 -19.281 -12.359 1 83.31 247 ALA A CA 1
ATOM 1844 C C . ALA A 1 247 ? -14.508 -18 -12.469 1 83.31 247 ALA A C 1
ATOM 1846 O O . ALA A 1 247 ? -13.539 -17.938 -13.227 1 83.31 247 ALA A O 1
ATOM 1847 N N . PRO A 1 248 ? -14.875 -16.938 -11.758 1 88.25 248 PRO A N 1
ATOM 1848 C CA . PRO A 1 248 ? -14.133 -15.672 -11.812 1 88.25 248 PRO A CA 1
ATOM 1849 C C . PRO A 1 248 ? -12.648 -15.844 -11.5 1 88.25 248 PRO A C 1
ATOM 1851 O O . PRO A 1 248 ? -11.812 -15.102 -12.031 1 88.25 248 PRO A O 1
ATOM 1854 N N . ILE A 1 249 ? -12.336 -16.797 -10.727 1 86.81 249 ILE A N 1
ATOM 1855 C CA . ILE A 1 249 ? -10.953 -17.016 -10.297 1 86.81 249 ILE A CA 1
ATOM 1856 C C . ILE A 1 249 ? -10.094 -17.391 -11.508 1 86.81 249 ILE A C 1
ATOM 1858 O O . ILE A 1 249 ? -8.906 -17.078 -11.555 1 86.81 249 ILE A O 1
ATOM 1862 N N . LEU A 1 250 ? -10.68 -18.078 -12.484 1 87.94 250 LEU A N 1
ATOM 1863 C CA . LEU A 1 250 ? -9.961 -18.422 -13.703 1 87.94 250 LEU A CA 1
ATOM 1864 C C . LEU A 1 250 ? -9.562 -17.156 -14.469 1 87.94 250 LEU A C 1
ATOM 1866 O O . LEU A 1 250 ? -8.461 -17.094 -15.023 1 87.94 250 LEU A O 1
ATOM 1870 N N . GLY A 1 251 ? -10.5 -16.281 -14.531 1 90.56 251 GLY A N 1
ATOM 1871 C CA . GLY A 1 251 ? -10.195 -15 -15.164 1 90.56 251 GLY A CA 1
ATOM 1872 C C . GLY A 1 251 ? -9.062 -14.258 -14.492 1 90.56 251 GLY A C 1
ATOM 1873 O O . GLY A 1 251 ? -8.188 -13.711 -15.164 1 90.56 251 GLY A O 1
ATOM 1874 N N . ALA A 1 252 ? -9.07 -14.203 -13.195 1 91.44 252 ALA A N 1
ATOM 1875 C CA . ALA A 1 252 ? -8.023 -13.539 -12.438 1 91.44 252 ALA A CA 1
ATOM 1876 C C . ALA A 1 252 ? -6.664 -14.195 -12.672 1 91.44 252 ALA A C 1
ATOM 1878 O O . ALA A 1 252 ? -5.652 -13.508 -12.836 1 91.44 252 ALA A O 1
ATOM 1879 N N . PHE A 1 253 ? -6.629 -15.508 -12.703 1 89.06 253 PHE A N 1
ATOM 1880 C CA . PHE A 1 253 ? -5.398 -16.266 -12.906 1 89.06 253 PHE A CA 1
ATOM 1881 C C . PHE A 1 253 ? -4.793 -15.961 -14.266 1 89.06 253 PHE A C 1
ATOM 1883 O O . PHE A 1 253 ? -3.594 -15.68 -14.375 1 89.06 253 PHE A O 1
ATOM 1890 N N . ILE A 1 254 ? -5.613 -16 -15.25 1 90.81 254 ILE A N 1
ATOM 1891 C CA . ILE A 1 254 ? -5.105 -15.781 -16.594 1 90.81 254 ILE A CA 1
ATOM 1892 C C . ILE A 1 254 ? -4.676 -14.328 -16.766 1 90.81 254 ILE A C 1
ATOM 1894 O O . ILE A 1 254 ? -3.715 -14.031 -17.484 1 90.81 254 ILE A O 1
ATOM 1898 N N . ALA A 1 255 ? -5.391 -13.406 -16.141 1 93.38 255 ALA A N 1
ATOM 1899 C CA . ALA A 1 255 ? -4.945 -12.016 -16.141 1 93.38 255 ALA A CA 1
ATOM 1900 C C . ALA A 1 255 ? -3.557 -11.883 -15.516 1 93.38 255 ALA A C 1
ATOM 1902 O O . ALA A 1 255 ? -2.729 -11.102 -16 1 93.38 255 ALA A O 1
ATOM 1903 N N . GLY A 1 256 ? -3.367 -12.594 -14.406 1 90.94 256 GLY A N 1
ATOM 1904 C CA . GLY A 1 256 ? -2.051 -12.617 -13.789 1 90.94 256 GLY A CA 1
ATOM 1905 C C . GLY A 1 256 ? -0.96 -13.094 -14.734 1 90.94 256 GLY A C 1
ATOM 1906 O O . GLY A 1 256 ? 0.114 -12.492 -14.797 1 90.94 256 GLY A O 1
ATOM 1907 N N . ILE A 1 257 ? -1.236 -14.086 -15.477 1 86.5 257 ILE A N 1
ATOM 1908 C CA . ILE A 1 257 ? -0.289 -14.633 -16.438 1 86.5 257 ILE A CA 1
ATOM 1909 C C . ILE A 1 257 ? -0.043 -13.617 -17.562 1 86.5 257 ILE A C 1
ATOM 1911 O O . ILE A 1 257 ? 1.099 -13.406 -17.969 1 86.5 257 ILE A O 1
ATOM 1915 N N . ALA A 1 258 ? -1.095 -13.016 -18.016 1 88.75 258 ALA A N 1
ATOM 1916 C CA . ALA A 1 258 ? -1.012 -12.062 -19.125 1 88.75 258 ALA A CA 1
ATOM 1917 C C . ALA A 1 258 ? -0.175 -10.844 -18.75 1 88.75 258 ALA A C 1
ATOM 1919 O O . ALA A 1 258 ? 0.507 -10.266 -19.594 1 88.75 258 ALA A O 1
ATOM 1920 N N . LEU A 1 259 ? -0.235 -10.508 -17.5 1 87.75 259 LEU A N 1
ATOM 1921 C CA . LEU A 1 259 ? 0.455 -9.297 -17.062 1 87.75 259 LEU A CA 1
ATOM 1922 C C . LEU A 1 259 ? 1.808 -9.641 -16.438 1 87.75 259 LEU A C 1
ATOM 1924 O O . LEU A 1 259 ? 2.557 -8.742 -16.047 1 87.75 259 LEU A O 1
ATOM 1928 N N . ASN A 1 260 ? 2.109 -10.836 -16.344 1 80.81 260 ASN A N 1
ATOM 1929 C CA . ASN A 1 260 ? 3.299 -11.344 -15.664 1 80.81 260 ASN A CA 1
ATOM 1930 C C . ASN A 1 260 ? 4.566 -10.672 -16.188 1 80.81 260 ASN A C 1
ATOM 1932 O O . ASN A 1 260 ? 5.422 -10.258 -15.398 1 80.81 260 ASN A O 1
ATOM 1936 N N . ARG A 1 261 ? 4.648 -10.453 -17.469 1 67.38 261 ARG A N 1
ATOM 1937 C CA . ARG A 1 261 ? 5.848 -9.906 -18.094 1 67.38 261 ARG A CA 1
ATOM 1938 C C . ARG A 1 261 ? 5.938 -8.398 -17.875 1 67.38 261 ARG A C 1
ATOM 1940 O O . ARG A 1 261 ? 7.031 -7.832 -17.875 1 67.38 261 ARG A O 1
ATOM 1947 N N . HIS A 1 262 ? 4.871 -7.777 -17.688 1 69.75 262 HIS A N 1
ATOM 1948 C CA . HIS A 1 262 ? 4.816 -6.324 -17.609 1 69.75 262 HIS A CA 1
ATOM 1949 C C . HIS A 1 262 ? 4.953 -5.844 -16.156 1 69.75 262 HIS A C 1
ATOM 1951 O O . HIS A 1 262 ? 5.148 -4.652 -15.914 1 69.75 262 HIS A O 1
ATOM 1957 N N . ILE A 1 263 ? 4.895 -6.766 -15.18 1 74.69 263 ILE A N 1
ATOM 1958 C CA . ILE A 1 263 ? 5.047 -6.441 -13.766 1 74.69 263 ILE A CA 1
ATOM 1959 C C . ILE A 1 263 ? 6.176 -7.277 -13.172 1 74.69 263 ILE A C 1
ATOM 1961 O O . ILE A 1 263 ? 5.926 -8.305 -12.539 1 74.69 263 ILE A O 1
ATOM 1965 N N . PRO A 1 264 ? 7.359 -6.754 -13.367 1 57.19 264 PRO A N 1
ATOM 1966 C CA . PRO A 1 264 ? 8.5 -7.562 -12.93 1 57.19 264 PRO A CA 1
ATOM 1967 C C . PRO A 1 264 ? 8.562 -7.723 -11.414 1 57.19 264 PRO A C 1
ATOM 1969 O O . PRO A 1 264 ? 8.148 -6.824 -10.68 1 57.19 264 PRO A O 1
ATOM 1972 N N . GLU A 1 265 ? 9.164 -8.844 -11.07 1 60.84 265 GLU A N 1
ATOM 1973 C CA . GLU A 1 265 ? 9.359 -9.117 -9.648 1 60.84 265 GLU A CA 1
ATOM 1974 C C . GLU A 1 265 ? 10.312 -8.109 -9.016 1 60.84 265 GLU A C 1
ATOM 1976 O O . GLU A 1 265 ? 11.305 -7.719 -9.633 1 60.84 265 GLU A O 1
ATOM 1981 N N . GLY A 1 266 ? 10.039 -7.578 -7.977 1 52 266 GLY A N 1
ATOM 1982 C CA . GLY A 1 266 ? 10.898 -6.633 -7.285 1 52 266 GLY A CA 1
ATOM 1983 C C . GLY A 1 266 ? 10.617 -5.188 -7.641 1 52 266 GLY A C 1
ATOM 1984 O O . GLY A 1 266 ? 11.211 -4.27 -7.074 1 52 266 GLY A O 1
ATOM 1985 N N . GLY A 1 267 ? 9.781 -5.027 -8.648 1 56.88 267 GLY A N 1
ATOM 1986 C CA . GLY A 1 267 ? 9.398 -3.672 -9.016 1 56.88 267 GLY A CA 1
ATOM 1987 C C . GLY A 1 267 ? 8.453 -3.029 -8.023 1 56.88 267 GLY A C 1
ATOM 1988 O O . GLY A 1 267 ? 7.961 -3.693 -7.105 1 56.88 267 GLY A O 1
ATOM 1989 N N . THR A 1 268 ? 8.312 -1.706 -8.078 1 61.62 268 THR A N 1
ATOM 1990 C CA . THR A 1 268 ? 7.441 -0.942 -7.191 1 61.62 268 THR A CA 1
ATOM 1991 C C . THR A 1 268 ? 6 -1.424 -7.309 1 61.62 268 THR A C 1
ATOM 1993 O O . THR A 1 268 ? 5.316 -1.598 -6.297 1 61.62 268 THR A O 1
ATOM 1996 N N . LEU A 1 269 ? 5.57 -1.639 -8.555 1 75 269 LEU A N 1
ATOM 1997 C CA . LEU A 1 269 ? 4.191 -2.051 -8.789 1 75 269 LEU A CA 1
ATOM 1998 C C . LEU A 1 269 ? 3.928 -3.428 -8.188 1 75 269 LEU A C 1
ATOM 2000 O O . LEU A 1 269 ? 2.883 -3.652 -7.574 1 75 269 LEU A O 1
ATOM 2004 N N . MET A 1 270 ? 4.891 -4.359 -8.312 1 77.56 270 MET A N 1
ATOM 2005 C CA . MET A 1 270 ? 4.738 -5.691 -7.73 1 77.56 270 MET A CA 1
ATOM 2006 C C . MET A 1 270 ? 4.66 -5.617 -6.211 1 77.56 270 MET A C 1
ATOM 2008 O O . MET A 1 270 ? 3.842 -6.305 -5.594 1 77.56 270 MET A O 1
ATOM 2012 N N . ASN A 1 271 ? 5.434 -4.762 -5.652 1 73.06 271 ASN A N 1
ATOM 2013 C CA . ASN A 1 271 ? 5.449 -4.617 -4.203 1 73.06 271 ASN A CA 1
ATOM 2014 C C . ASN A 1 271 ? 4.121 -4.074 -3.68 1 73.06 271 ASN A C 1
ATOM 2016 O O . ASN A 1 271 ? 3.654 -4.48 -2.615 1 73.06 271 ASN A O 1
ATOM 2020 N N . ARG A 1 272 ? 3.57 -3.16 -4.422 1 79.44 272 ARG A N 1
ATOM 2021 C CA . ARG A 1 272 ? 2.283 -2.59 -4.039 1 79.44 272 ARG A CA 1
ATOM 2022 C C . ARG A 1 272 ? 1.172 -3.629 -4.141 1 79.44 272 ARG A C 1
ATOM 2024 O O . ARG A 1 272 ? 0.3 -3.701 -3.273 1 79.44 272 ARG A O 1
ATOM 2031 N N . ILE A 1 273 ? 1.294 -4.41 -5.152 1 86.75 273 ILE A N 1
ATOM 2032 C CA . ILE A 1 273 ? 0.295 -5.453 -5.375 1 86.75 273 ILE A CA 1
ATOM 2033 C C . ILE A 1 273 ? 0.366 -6.484 -4.25 1 86.75 273 ILE A C 1
ATOM 2035 O O . ILE A 1 273 ? -0.661 -6.867 -3.686 1 86.75 273 ILE A O 1
ATOM 2039 N N . GLU A 1 274 ? 1.577 -6.844 -3.922 1 83.31 274 GLU A N 1
ATOM 2040 C CA . GLU A 1 274 ? 1.756 -7.844 -2.869 1 83.31 274 GLU A CA 1
ATOM 2041 C C . GLU A 1 274 ? 1.332 -7.293 -1.511 1 83.31 274 GLU A C 1
ATOM 2043 O O . GLU A 1 274 ? 0.745 -8.016 -0.7 1 83.31 274 GLU A O 1
ATOM 2048 N N . PHE A 1 275 ? 1.641 -6.086 -1.291 1 83.62 275 PHE A N 1
ATOM 2049 C CA . PHE A 1 275 ? 1.31 -5.48 -0.006 1 83.62 275 PHE A CA 1
ATOM 2050 C C . PHE A 1 275 ? -0.2 -5.43 0.196 1 83.62 275 PHE A C 1
ATOM 2052 O O . PHE A 1 275 ? -0.706 -5.848 1.239 1 83.62 275 PHE A O 1
ATOM 2059 N N . VAL A 1 276 ? -0.938 -4.898 -0.772 1 87.75 276 VAL A N 1
ATOM 2060 C CA . VAL A 1 276 ? -2.385 -4.75 -0.674 1 87.75 276 VAL A CA 1
ATOM 2061 C C . VAL A 1 276 ? -3.041 -6.125 -0.556 1 87.75 276 VAL A C 1
ATOM 2063 O O . VAL A 1 276 ? -3.996 -6.301 0.205 1 87.75 276 VAL A O 1
ATOM 2066 N N . GLY A 1 277 ? -2.523 -7.027 -1.281 1 88.69 277 GLY A N 1
ATOM 2067 C CA . GLY A 1 277 ? -3.047 -8.383 -1.202 1 88.69 277 GLY A CA 1
ATOM 2068 C C . GLY A 1 277 ? -2.842 -9.023 0.157 1 88.69 277 GLY A C 1
ATOM 2069 O O . GLY A 1 277 ? -3.791 -9.531 0.763 1 88.69 277 GLY A O 1
ATOM 2070 N N . ASN A 1 278 ? -1.688 -8.953 0.693 1 83.88 278 ASN A N 1
ATOM 2071 C CA . ASN A 1 278 ? -1.325 -9.633 1.932 1 83.88 278 ASN A CA 1
ATOM 2072 C C . ASN A 1 278 ? -1.914 -8.93 3.152 1 83.88 278 ASN A C 1
ATOM 2074 O O . ASN A 1 278 ? -2.232 -9.578 4.152 1 83.88 278 ASN A O 1
ATOM 2078 N N . ALA A 1 279 ? -2.066 -7.672 3.002 1 84.19 279 ALA A N 1
ATOM 2079 C CA . ALA A 1 279 ? -2.514 -6.906 4.16 1 84.19 279 ALA A CA 1
ATOM 2080 C C . ALA A 1 279 ? -4.039 -6.832 4.215 1 84.19 279 ALA A C 1
ATOM 2082 O O . ALA A 1 279 ? -4.625 -6.75 5.297 1 84.19 279 ALA A O 1
ATOM 2083 N N . PHE A 1 280 ? -4.629 -6.895 3.027 1 88.44 280 PHE A N 1
ATOM 2084 C CA . PHE A 1 280 ? -6.043 -6.527 3.047 1 88.44 280 PHE A CA 1
ATOM 2085 C C . PHE A 1 280 ? -6.891 -7.605 2.381 1 88.44 280 PHE A C 1
ATOM 2087 O O . PHE A 1 280 ? -7.598 -8.352 3.059 1 88.44 280 PHE A O 1
ATOM 2094 N N . PHE A 1 281 ? -6.719 -7.922 1.178 1 89.38 281 PHE A N 1
ATOM 2095 C CA . PHE A 1 281 ? -7.652 -8.734 0.408 1 89.38 281 PHE A CA 1
ATOM 2096 C C . PHE A 1 281 ? -7.551 -10.203 0.803 1 89.38 281 PHE A C 1
ATOM 2098 O O . PHE A 1 281 ? -8.562 -10.859 1.045 1 89.38 281 PHE A O 1
ATOM 2105 N N . ILE A 1 282 ? -6.355 -10.719 0.903 1 88.31 282 ILE A N 1
ATOM 2106 C CA . ILE A 1 282 ? -6.172 -12.141 1.191 1 88.31 282 ILE A CA 1
ATOM 2107 C C . ILE A 1 282 ? -6.715 -12.461 2.582 1 88.31 282 ILE A C 1
ATOM 2109 O O . ILE A 1 282 ? -7.438 -13.438 2.764 1 88.31 282 ILE A O 1
ATOM 2113 N N . PRO A 1 283 ? -6.43 -11.633 3.564 1 89.31 283 PRO A N 1
ATOM 2114 C CA . PRO A 1 283 ? -6.988 -11.898 4.891 1 89.31 283 PRO A CA 1
ATOM 2115 C C . PRO A 1 283 ? -8.516 -11.883 4.902 1 89.31 283 PRO A C 1
ATOM 2117 O O . PRO A 1 283 ? -9.141 -12.633 5.652 1 89.31 283 PRO A O 1
ATOM 2120 N N . PHE A 1 284 ? -9.094 -11.008 4.18 1 89.75 284 PHE A N 1
ATOM 2121 C CA . PHE A 1 284 ? -10.547 -11 4.086 1 89.75 284 PHE A CA 1
ATOM 2122 C C . PHE A 1 284 ? -11.062 -12.305 3.502 1 89.75 284 PHE A C 1
ATOM 2124 O O . PHE A 1 284 ? -12.109 -12.805 3.912 1 89.75 284 PHE A O 1
ATOM 2131 N N . PHE A 1 285 ? -10.383 -12.781 2.527 1 87.62 285 PHE A N 1
ATOM 2132 C CA . PHE A 1 285 ? -10.734 -14.0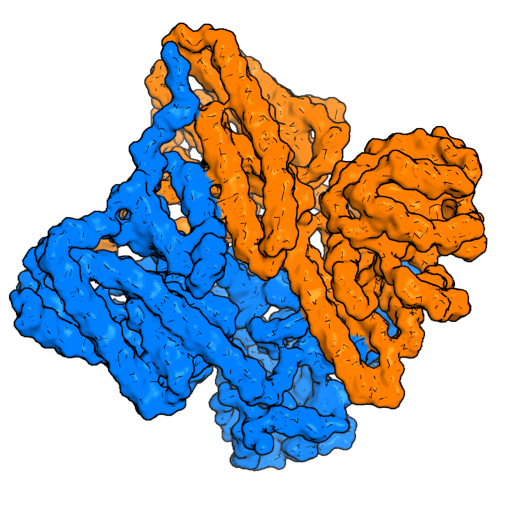78 1.952 1 87.62 285 PHE A CA 1
ATOM 2133 C C . PHE A 1 285 ? -10.664 -15.172 3.006 1 87.62 285 PHE A C 1
ATOM 2135 O O . PHE A 1 285 ? -11.586 -15.977 3.131 1 87.62 285 PHE A O 1
ATOM 2142 N N . LEU A 1 286 ? -9.609 -15.18 3.773 1 86.25 286 LEU A N 1
ATOM 2143 C CA . LEU A 1 286 ? -9.422 -16.203 4.801 1 86.25 286 LEU A CA 1
ATOM 2144 C C . LEU A 1 286 ? -10.484 -16.062 5.891 1 86.25 286 LEU A C 1
ATOM 2146 O O . LEU A 1 286 ? -10.977 -17.078 6.406 1 86.25 286 LEU A O 1
ATOM 2150 N N . LEU A 1 287 ? -10.742 -14.844 6.215 1 87.75 287 LEU A N 1
ATOM 2151 C CA . LEU A 1 287 ? -11.797 -14.602 7.188 1 87.75 287 LEU A CA 1
ATOM 2152 C C . LEU A 1 287 ? -13.141 -15.117 6.68 1 87.75 287 LEU A C 1
ATOM 2154 O O . LEU A 1 287 ? -13.898 -15.734 7.434 1 87.75 287 LEU A O 1
ATOM 2158 N N . HIS A 1 288 ? -13.445 -14.828 5.441 1 84.38 288 HIS A N 1
ATOM 2159 C CA . HIS A 1 288 ? -14.672 -15.273 4.793 1 84.38 288 HIS A CA 1
ATOM 2160 C C . HIS A 1 288 ? -14.781 -16.797 4.797 1 84.38 288 HIS A C 1
ATOM 2162 O O . HIS A 1 288 ? -15.859 -17.344 5.023 1 84.38 288 HIS A O 1
ATOM 2168 N N . VAL A 1 289 ? -13.711 -17.469 4.496 1 79.56 289 VAL A N 1
ATOM 2169 C CA . VAL A 1 289 ? -13.656 -18.922 4.508 1 79.56 289 VAL A CA 1
ATOM 2170 C C . VAL A 1 289 ? -13.969 -19.438 5.91 1 79.56 289 VAL A C 1
ATOM 2172 O O . VAL A 1 289 ? -14.742 -20.391 6.074 1 79.56 289 VAL A O 1
ATOM 2175 N N . GLY A 1 290 ? -13.406 -18.844 6.902 1 80.62 290 GLY A N 1
ATOM 2176 C CA . GLY A 1 290 ? -13.633 -19.25 8.281 1 80.62 290 GLY A CA 1
ATOM 2177 C C . GLY A 1 290 ? -15.07 -19.062 8.727 1 80.62 290 GLY A C 1
ATOM 2178 O O . GLY A 1 290 ? -15.609 -19.891 9.469 1 80.62 290 GLY A O 1
ATOM 2179 N N . MET A 1 291 ? -15.664 -18.062 8.273 1 81.19 291 MET A N 1
ATOM 2180 C CA . MET A 1 291 ? -17.016 -17.734 8.727 1 81.19 291 MET A CA 1
ATOM 2181 C C . MET A 1 291 ? -18.031 -18.719 8.164 1 81.19 291 MET A C 1
ATOM 2183 O O . MET A 1 291 ? -19.141 -18.844 8.68 1 81.19 291 MET A O 1
ATOM 2187 N N . PHE A 1 292 ? -17.719 -19.453 7.094 1 72.62 292 PHE A N 1
ATOM 2188 C CA . PHE A 1 292 ? -18.609 -20.469 6.531 1 72.62 292 PHE A CA 1
ATOM 2189 C C . PHE A 1 292 ? -18.609 -21.719 7.391 1 72.62 292 PHE A C 1
ATOM 2191 O O . PHE A 1 292 ? -19.516 -22.547 7.309 1 72.62 292 PHE A O 1
ATOM 2198 N N . VAL A 1 293 ? -17.641 -21.734 8.234 1 72 293 VAL A N 1
ATOM 2199 C CA . VAL A 1 293 ? -17.5 -22.938 9.047 1 72 293 VAL A CA 1
ATOM 2200 C C . VAL A 1 293 ? -18.5 -22.891 10.211 1 72 293 VAL A C 1
ATOM 2202 O O . VAL A 1 293 ? -18.5 -21.938 10.992 1 72 293 VAL A O 1
ATOM 2205 N N . ASP A 1 294 ? -19.453 -23.719 10.188 1 73.62 294 ASP A N 1
ATOM 2206 C CA . ASP A 1 294 ? -20.359 -23.906 11.32 1 73.62 294 ASP A CA 1
ATOM 2207 C C . ASP A 1 294 ? -19.844 -24.984 12.273 1 73.62 294 ASP A C 1
ATOM 2209 O O . ASP A 1 294 ? -19.984 -26.172 12.008 1 73.62 294 ASP A O 1
ATOM 2213 N N . PRO A 1 295 ? -19.266 -24.516 13.328 1 71.88 295 PRO A N 1
ATOM 2214 C CA . PRO A 1 295 ? -18.719 -25.516 14.25 1 71.88 295 PRO A CA 1
ATOM 2215 C C . PRO A 1 295 ? -19.781 -26.422 14.852 1 71.88 295 PRO A C 1
ATOM 2217 O O . PRO A 1 295 ? -19.469 -27.5 15.336 1 71.88 295 PRO A O 1
ATOM 2220 N N . THR A 1 296 ? -21 -26.031 14.773 1 74 296 THR A N 1
ATOM 2221 C CA . THR A 1 296 ? -22.078 -26.797 15.391 1 74 296 THR A CA 1
ATOM 2222 C C . THR A 1 296 ? -22.375 -28.062 14.594 1 74 296 THR A C 1
ATOM 2224 O O . THR A 1 296 ? -23 -29 15.109 1 74 296 THR A O 1
ATOM 2227 N N . VAL A 1 297 ? -21.844 -28.109 13.422 1 73.88 297 VAL A N 1
ATOM 2228 C CA . VAL A 1 297 ? -22.109 -29.25 12.555 1 73.88 297 VAL A CA 1
ATOM 2229 C C . VAL A 1 297 ? -21.438 -30.5 13.109 1 73.88 297 VAL A C 1
ATOM 2231 O O . VAL A 1 297 ? -21.891 -31.609 12.867 1 73.88 297 VAL A O 1
ATOM 2234 N N . ILE A 1 298 ? -20.375 -30.25 13.867 1 71.5 298 ILE A N 1
ATOM 2235 C CA . ILE A 1 298 ? -19.656 -31.344 14.484 1 71.5 298 ILE A CA 1
ATOM 2236 C C . ILE A 1 298 ? -20.578 -32.094 15.445 1 71.5 298 ILE A C 1
ATOM 2238 O O . ILE A 1 298 ? -20.422 -33.312 15.641 1 71.5 298 ILE A O 1
ATOM 2242 N N . LEU A 1 299 ? -21.641 -31.312 15.844 1 72.5 299 LEU A N 1
ATOM 2243 C CA . LEU A 1 299 ? -22.531 -31.891 16.828 1 72.5 299 LEU A CA 1
ATOM 2244 C C . LEU A 1 299 ? -23.781 -32.438 16.172 1 72.5 299 LEU A C 1
ATOM 2246 O O . LEU A 1 299 ? -24.656 -33 16.844 1 72.5 299 LEU A O 1
ATOM 2250 N N . ASP A 1 300 ? -23.938 -32.344 14.867 1 71.44 300 ASP A N 1
ATOM 2251 C CA . ASP A 1 300 ? -25.172 -32.688 14.164 1 71.44 300 ASP A CA 1
ATOM 2252 C C . ASP A 1 300 ? -25.344 -34.188 14.023 1 71.44 300 ASP A C 1
ATOM 2254 O O . ASP A 1 300 ? -26.297 -34.656 13.406 1 71.44 300 ASP A O 1
ATOM 2258 N N . GLY A 1 301 ? -24.359 -35 14.477 1 78.5 301 GLY A N 1
ATOM 2259 C CA . GLY A 1 301 ? -24.656 -36.406 14.445 1 78.5 301 GLY A CA 1
ATOM 2260 C C . GLY A 1 301 ? -23.5 -37.25 13.945 1 78.5 301 GLY A C 1
ATOM 2261 O O . GLY A 1 301 ? -22.531 -36.719 13.375 1 78.5 301 GLY A O 1
ATOM 2262 N N . LEU A 1 302 ? -23.641 -38.469 14.094 1 85.31 302 LEU A N 1
ATOM 2263 C CA . LEU A 1 302 ? -22.594 -39.469 13.766 1 85.31 302 LEU A CA 1
ATOM 2264 C C . LEU A 1 302 ? -22.516 -39.688 12.258 1 85.31 302 LEU A C 1
ATOM 2266 O O . LEU A 1 302 ? -21.453 -39.969 11.719 1 85.31 302 LEU A O 1
ATOM 2270 N N . GLU A 1 303 ? -23.641 -39.469 11.625 1 87.69 303 GLU A N 1
ATOM 2271 C CA . GLU A 1 303 ? -23.641 -39.656 10.172 1 87.69 303 GLU A CA 1
ATOM 2272 C C . GLU A 1 303 ? -22.797 -38.594 9.484 1 87.69 303 GLU A C 1
ATOM 2274 O O . GLU A 1 303 ? -22.031 -38.875 8.57 1 87.69 303 GLU A O 1
ATOM 2279 N N . THR A 1 304 ? -23.016 -37.406 9.914 1 90 304 THR A N 1
ATOM 2280 C CA . THR A 1 304 ? -22.25 -36.312 9.359 1 90 304 THR A CA 1
ATOM 2281 C C . THR A 1 304 ? -20.75 -36.531 9.586 1 90 304 THR A C 1
ATOM 2283 O O . THR A 1 304 ? -19.938 -36.281 8.688 1 90 304 THR A O 1
ATOM 2286 N N . LEU A 1 305 ? -20.391 -36.969 10.727 1 91.88 305 LEU A N 1
ATOM 2287 C CA . LEU A 1 305 ? -18.984 -37.188 11.07 1 91.88 305 LEU A CA 1
ATOM 2288 C C . LEU A 1 305 ? -18.406 -38.344 10.234 1 91.88 305 LEU A C 1
ATOM 2290 O O . LEU A 1 305 ? -17.234 -38.312 9.852 1 91.88 305 LEU A O 1
ATOM 2294 N N . TRP A 1 306 ? -19.234 -39.281 10.008 1 93 306 TRP A N 1
ATOM 2295 C CA . TRP A 1 306 ? -18.797 -40.406 9.195 1 93 306 TRP A CA 1
ATOM 2296 C C . TRP A 1 306 ? -18.562 -39.969 7.754 1 93 306 TRP A C 1
ATOM 2298 O O . TRP A 1 306 ? -17.547 -40.312 7.156 1 93 306 TRP A O 1
ATOM 2308 N N . ILE A 1 307 ? -19.5 -39.312 7.172 1 93.12 307 ILE A N 1
ATOM 2309 C CA . ILE A 1 307 ? -19.359 -38.844 5.805 1 93.12 307 ILE A CA 1
ATOM 2310 C C . ILE A 1 307 ? -18.141 -37.938 5.699 1 93.12 307 ILE A C 1
ATOM 2312 O O . ILE A 1 307 ? -17.359 -38.031 4.75 1 93.12 307 ILE A O 1
ATOM 2316 N N . ALA A 1 308 ? -17.969 -37.031 6.68 1 93.44 308 ALA A N 1
ATOM 2317 C CA . ALA A 1 308 ? -16.828 -36.125 6.691 1 93.44 308 ALA A CA 1
ATOM 2318 C C . ALA A 1 308 ? -15.508 -36.875 6.754 1 93.44 308 ALA A C 1
ATOM 2320 O O . ALA A 1 308 ? -14.547 -36.5 6.07 1 93.44 308 ALA A O 1
ATOM 2321 N N . ALA A 1 309 ? -15.438 -37.875 7.59 1 94.62 309 ALA A N 1
ATOM 2322 C CA . ALA A 1 309 ? -14.234 -38.688 7.734 1 94.62 309 ALA A CA 1
ATOM 2323 C C . ALA A 1 309 ? -13.898 -39.406 6.43 1 94.62 309 ALA A C 1
ATOM 2325 O O . ALA A 1 309 ? -12.727 -39.469 6.043 1 94.62 309 ALA A O 1
ATOM 2326 N N . VAL A 1 310 ? -14.898 -39.906 5.785 1 95.19 310 VAL A N 1
ATOM 2327 C CA . VAL A 1 310 ? -14.695 -40.656 4.551 1 95.19 310 VAL A CA 1
ATOM 2328 C C . VAL A 1 310 ? -14.195 -39.719 3.451 1 95.19 310 VAL A C 1
ATOM 2330 O O . VAL A 1 310 ? -13.203 -40.031 2.787 1 95.19 310 VAL A O 1
ATOM 2333 N N . ILE A 1 311 ? -14.891 -38.625 3.246 1 94.62 311 ILE A N 1
ATOM 2334 C CA . ILE A 1 311 ? -14.523 -37.75 2.135 1 94.62 311 ILE A CA 1
ATOM 2335 C C . ILE A 1 311 ? -13.172 -37.094 2.408 1 94.62 311 ILE A C 1
ATOM 2337 O O . ILE A 1 311 ? -12.352 -36.938 1.501 1 94.62 311 ILE A O 1
ATOM 2341 N N . THR A 1 312 ? -12.938 -36.656 3.66 1 95.5 312 THR A N 1
ATOM 2342 C CA . THR A 1 312 ? -11.664 -36.031 4.012 1 95.5 312 THR A CA 1
ATOM 2343 C C . THR A 1 312 ? -10.531 -37.062 3.916 1 95.5 312 THR A C 1
ATOM 2345 O O . THR A 1 312 ? -9.453 -36.75 3.416 1 95.5 312 THR A O 1
ATOM 2348 N N . GLY A 1 313 ? -10.82 -38.219 4.418 1 96.12 313 GLY A N 1
ATOM 2349 C CA . GLY A 1 313 ? -9.828 -39.281 4.34 1 96.12 313 GLY A CA 1
ATOM 2350 C C . GLY A 1 313 ? -9.453 -39.656 2.916 1 96.12 313 GLY A C 1
ATOM 2351 O O . GLY A 1 313 ? -8.273 -39.75 2.586 1 96.12 313 GLY A O 1
ATOM 2352 N N . ILE A 1 314 ? -10.43 -39.844 2.102 1 95.31 314 ILE A N 1
ATOM 2353 C CA . ILE A 1 314 ? -10.188 -40.219 0.709 1 95.31 314 ILE A CA 1
ATOM 2354 C C . ILE A 1 314 ? -9.461 -39.062 -0.002 1 95.31 314 ILE A C 1
ATOM 2356 O O . ILE A 1 314 ? -8.602 -39.312 -0.852 1 95.31 314 ILE A O 1
ATOM 2360 N N . MET A 1 315 ? -9.883 -37.844 0.244 1 95.56 315 MET A N 1
ATOM 2361 C CA . MET A 1 315 ? -9.234 -36.688 -0.362 1 95.56 315 MET A CA 1
ATOM 2362 C C . MET A 1 315 ? -7.742 -36.656 -0.035 1 95.56 315 MET A C 1
ATOM 2364 O O . MET A 1 315 ? -6.91 -36.5 -0.931 1 95.56 315 MET A O 1
ATOM 2368 N N . PHE A 1 316 ? -7.359 -36.875 1.225 1 96.25 316 PHE A N 1
ATOM 2369 C CA . PHE A 1 316 ? -5.969 -36.781 1.651 1 96.25 316 PHE A CA 1
ATOM 2370 C C . PHE A 1 316 ? -5.156 -37.938 1.053 1 96.25 316 PHE A C 1
ATOM 2372 O O . PHE A 1 316 ? -4.035 -37.719 0.582 1 96.25 316 PHE A O 1
ATOM 2379 N N . VAL A 1 317 ? -5.754 -39.062 1.048 1 96.56 317 VAL A N 1
ATOM 2380 C CA . VAL A 1 317 ? -5.039 -40.25 0.551 1 96.56 317 VAL A CA 1
ATOM 2381 C C . VAL A 1 317 ? -4.828 -40.125 -0.956 1 96.56 317 VAL A C 1
ATOM 2383 O O . VAL A 1 317 ? -3.736 -40.406 -1.46 1 96.56 317 VAL A O 1
ATOM 2386 N N . THR A 1 318 ? -5.816 -39.781 -1.627 1 96.44 318 THR A N 1
ATOM 2387 C CA . THR A 1 318 ? -5.727 -39.719 -3.082 1 96.44 318 THR A CA 1
ATOM 2388 C C . THR A 1 318 ? -4.859 -38.562 -3.518 1 96.44 318 THR A C 1
ATOM 2390 O O . THR A 1 318 ? -4.137 -38.625 -4.512 1 96.44 318 THR A O 1
ATOM 2393 N N . LYS A 1 319 ? -4.988 -37.375 -2.836 1 95.62 319 LYS A N 1
ATOM 2394 C CA . LYS A 1 319 ? -4.133 -36.25 -3.164 1 95.62 319 LYS A CA 1
ATOM 2395 C C . LYS A 1 319 ? -2.668 -36.562 -2.877 1 95.62 319 LYS A C 1
ATOM 2397 O O . LYS A 1 319 ? -1.78 -36.125 -3.613 1 95.62 319 LYS A O 1
ATOM 2402 N N . TRP A 1 320 ? -2.418 -37.25 -1.796 1 96.56 320 TRP A N 1
ATOM 2403 C CA . TRP A 1 320 ? -1.056 -37.656 -1.483 1 96.56 320 TRP A CA 1
ATOM 2404 C C . TRP A 1 320 ? -0.518 -38.594 -2.557 1 96.56 320 TRP A C 1
ATOM 2406 O O . TRP A 1 320 ? 0.639 -38.469 -2.969 1 96.56 320 TRP A O 1
ATOM 2416 N N . THR A 1 321 ? -1.326 -39.562 -2.934 1 96.69 321 THR A N 1
ATOM 2417 C CA . THR A 1 321 ? -0.927 -40.531 -3.967 1 96.69 321 THR A CA 1
ATOM 2418 C C . THR A 1 321 ? -0.667 -39.812 -5.289 1 96.69 321 THR A C 1
ATOM 2420 O O . THR A 1 321 ? 0.272 -40.156 -6.012 1 96.69 321 THR A O 1
ATOM 2423 N N . ALA A 1 322 ? -1.515 -38.906 -5.594 1 96.06 322 ALA A N 1
ATOM 2424 C CA . ALA A 1 322 ? -1.313 -38.094 -6.805 1 96.06 322 ALA A CA 1
ATOM 2425 C C . ALA A 1 322 ? 0.016 -37.344 -6.758 1 96.06 322 ALA A C 1
ATOM 2427 O O . ALA A 1 322 ? 0.76 -37.344 -7.742 1 96.06 322 ALA A O 1
ATOM 2428 N N . ALA A 1 323 ? 0.252 -36.719 -5.629 1 95.69 323 ALA A N 1
ATOM 2429 C CA . ALA A 1 323 ? 1.514 -36 -5.457 1 95.69 323 ALA A CA 1
ATOM 2430 C C . ALA A 1 323 ? 2.703 -36.938 -5.578 1 95.69 323 ALA A C 1
ATOM 2432 O O . ALA A 1 323 ? 3.723 -36.594 -6.18 1 95.69 323 ALA A O 1
ATOM 2433 N N . TRP A 1 324 ? 2.555 -38.125 -5.023 1 95.56 324 TRP A N 1
ATOM 2434 C CA . TRP A 1 324 ? 3.611 -39.125 -5.078 1 95.56 324 TRP A CA 1
ATOM 2435 C C . TRP A 1 324 ? 3.854 -39.562 -6.512 1 95.56 324 TRP A C 1
ATOM 2437 O O . TRP A 1 324 ? 5 -39.719 -6.941 1 95.56 324 TRP A O 1
ATOM 2447 N N . LEU A 1 325 ? 2.842 -39.844 -7.223 1 95.88 325 LEU A N 1
ATOM 2448 C CA . LEU A 1 325 ? 2.945 -40.312 -8.602 1 95.88 325 LEU A CA 1
ATOM 2449 C C . LEU A 1 325 ? 3.596 -39.25 -9.484 1 95.88 325 LEU A C 1
ATOM 2451 O O . LEU A 1 325 ? 4.453 -39.562 -10.312 1 95.88 325 LEU A O 1
ATOM 2455 N N . VAL A 1 326 ? 3.182 -38 -9.32 1 95.06 326 VAL A N 1
ATOM 2456 C CA . VAL A 1 326 ? 3.727 -36.906 -10.117 1 95.06 326 VAL A CA 1
ATOM 2457 C C . VAL A 1 326 ? 5.199 -36.719 -9.773 1 95.06 326 VAL A C 1
ATOM 2459 O O . VAL A 1 326 ? 6.02 -36.469 -10.656 1 95.06 326 VAL A O 1
ATOM 2462 N N . ALA A 1 327 ? 5.488 -36.781 -8.508 1 93.88 327 ALA A N 1
ATOM 2463 C CA . ALA A 1 327 ? 6.879 -36.625 -8.086 1 93.88 327 ALA A CA 1
ATOM 2464 C C . ALA A 1 327 ? 7.762 -37.688 -8.695 1 93.88 327 ALA A C 1
ATOM 2466 O O . ALA A 1 327 ? 8.914 -37.438 -9.047 1 93.88 327 ALA A O 1
ATOM 2467 N N . ALA A 1 328 ? 7.246 -38.875 -8.812 1 93.31 328 ALA A N 1
ATOM 2468 C CA . ALA A 1 328 ? 7.988 -40 -9.383 1 93.31 328 ALA A CA 1
ATOM 2469 C C . ALA A 1 328 ? 8.195 -39.812 -10.883 1 93.31 328 ALA A C 1
ATOM 2471 O O . ALA A 1 328 ? 9.258 -40.125 -11.414 1 93.31 328 ALA A O 1
ATOM 2472 N N . VAL A 1 329 ? 7.281 -39.281 -11.531 1 92.56 329 VAL A N 1
ATOM 2473 C CA . VAL A 1 329 ? 7.328 -39.094 -12.977 1 92.56 329 VAL A CA 1
ATOM 2474 C C . VAL A 1 329 ? 8.195 -37.906 -13.328 1 92.56 329 VAL A C 1
ATOM 2476 O O . VAL A 1 329 ? 8.945 -37.938 -14.312 1 92.56 329 VAL A O 1
ATOM 2479 N N . GLN A 1 330 ? 8.133 -36.875 -12.555 1 91.12 330 GLN A N 1
ATOM 2480 C CA . GLN A 1 330 ? 8.812 -35.625 -12.891 1 91.12 330 GLN A CA 1
ATOM 2481 C C . GLN A 1 330 ? 10.102 -35.469 -12.086 1 91.12 330 GLN A C 1
ATOM 2483 O O . GLN A 1 330 ? 10.742 -34.438 -12.133 1 91.12 330 GLN A O 1
ATOM 2488 N N . ASP A 1 331 ? 10.5 -36.375 -11.266 1 89.62 331 ASP A N 1
ATOM 2489 C CA . ASP A 1 331 ? 11.75 -36.438 -10.516 1 89.62 331 ASP A CA 1
ATOM 2490 C C . ASP A 1 331 ? 11.836 -35.312 -9.492 1 89.62 331 ASP A C 1
ATOM 2492 O O . ASP A 1 331 ? 12.828 -34.562 -9.453 1 89.62 331 ASP A O 1
ATOM 2496 N N . TYR A 1 332 ? 10.742 -35.125 -8.859 1 91.44 332 TYR A N 1
ATOM 2497 C CA . TYR A 1 332 ? 10.758 -34.156 -7.77 1 91.44 332 TYR A CA 1
ATOM 2498 C C . TYR A 1 332 ? 11.398 -34.75 -6.52 1 91.44 332 TYR A C 1
ATOM 2500 O O . TYR A 1 332 ? 11.375 -35.969 -6.32 1 91.44 332 TYR A O 1
ATOM 2508 N N . THR A 1 333 ? 12.031 -33.906 -5.668 1 90.81 333 THR A N 1
ATOM 2509 C CA . THR A 1 333 ? 12.586 -34.344 -4.387 1 90.81 333 THR A CA 1
ATOM 2510 C C . THR A 1 333 ? 11.477 -34.625 -3.385 1 90.81 333 THR A C 1
ATOM 2512 O O . THR A 1 333 ? 10.328 -34.25 -3.594 1 90.81 333 THR A O 1
ATOM 2515 N N . PRO A 1 334 ? 11.734 -35.344 -2.373 1 92.25 334 PRO A N 1
ATOM 2516 C CA . PRO A 1 334 ? 10.719 -35.594 -1.349 1 92.25 334 PRO A CA 1
ATOM 2517 C C . PRO A 1 334 ? 10.156 -34.344 -0.727 1 92.25 334 PRO A C 1
ATOM 2519 O O . PRO A 1 334 ? 8.977 -34.281 -0.377 1 92.25 334 PRO A O 1
ATOM 2522 N N . THR A 1 335 ? 10.969 -33.312 -0.652 1 91.38 335 THR A N 1
ATOM 2523 C CA . THR A 1 335 ? 10.516 -32.031 -0.118 1 91.38 335 THR A CA 1
ATOM 2524 C C . THR A 1 335 ? 9.539 -31.375 -1.083 1 91.38 335 THR A C 1
ATOM 2526 O O . THR A 1 335 ? 8.5 -30.859 -0.666 1 91.38 335 THR A O 1
ATOM 2529 N N . GLU A 1 336 ? 9.891 -31.469 -2.293 1 93.69 336 GLU A N 1
ATOM 2530 C CA . GLU A 1 336 ? 9.008 -30.906 -3.312 1 93.69 336 GLU A CA 1
ATOM 2531 C C . GLU A 1 336 ? 7.664 -31.625 -3.334 1 93.69 336 GLU A C 1
ATOM 2533 O O . GLU A 1 336 ? 6.621 -31 -3.496 1 93.69 336 GLU A O 1
ATOM 2538 N N . ARG A 1 337 ? 7.711 -32.938 -3.193 1 95.38 337 ARG A N 1
ATOM 2539 C CA . ARG A 1 337 ? 6.5 -33.75 -3.174 1 95.38 337 ARG A CA 1
ATOM 2540 C C . ARG A 1 337 ? 5.578 -33.344 -2.033 1 95.38 337 ARG A C 1
ATOM 2542 O O . ARG A 1 337 ? 4.367 -33.219 -2.221 1 95.38 337 ARG A O 1
ATOM 2549 N N . THR A 1 338 ? 6.078 -33.094 -0.896 1 94.19 338 THR A N 1
ATOM 2550 C CA . THR A 1 338 ? 5.281 -32.719 0.271 1 94.19 338 THR A CA 1
ATOM 2551 C C . THR A 1 338 ? 4.723 -31.312 0.125 1 94.19 338 THR A C 1
ATOM 2553 O O . THR A 1 338 ? 3.615 -31.031 0.584 1 94.19 338 THR A O 1
ATOM 2556 N N . VAL A 1 339 ? 5.484 -30.469 -0.498 1 94 339 VAL A N 1
ATOM 2557 C CA . VAL A 1 339 ? 5.02 -29.094 -0.716 1 94 339 VAL A CA 1
ATOM 2558 C C . VAL A 1 339 ? 3.814 -29.109 -1.652 1 94 339 VAL A C 1
ATOM 2560 O O . VAL A 1 339 ? 2.828 -28.406 -1.409 1 94 339 VAL A O 1
ATOM 2563 N N . ILE A 1 340 ? 3.924 -29.906 -2.74 1 94.94 340 ILE A N 1
ATOM 2564 C CA . ILE A 1 340 ? 2.828 -29.906 -3.701 1 94.94 340 ILE A CA 1
ATOM 2565 C C . ILE A 1 340 ? 1.603 -30.578 -3.092 1 94.94 340 ILE A C 1
ATOM 2567 O O . ILE A 1 340 ? 0.466 -30.203 -3.381 1 94.94 340 ILE A O 1
ATOM 2571 N N . PHE A 1 341 ? 1.876 -31.594 -2.199 1 95.81 341 PHE A N 1
ATOM 2572 C CA . PHE A 1 341 ? 0.787 -32.188 -1.45 1 95.81 341 PHE A CA 1
ATOM 2573 C C . PHE A 1 341 ? 0.09 -31.172 -0.567 1 95.81 341 PHE A C 1
ATOM 2575 O O . PHE A 1 341 ? -1.137 -31.047 -0.6 1 95.81 341 PHE A O 1
ATOM 2582 N N . GLY A 1 342 ? 0.788 -30.438 0.156 1 94.25 342 GLY A N 1
ATOM 2583 C CA . GLY A 1 342 ? 0.23 -29.406 1.025 1 94.25 342 GLY A CA 1
ATOM 2584 C C . GLY A 1 342 ? -0.545 -28.344 0.273 1 94.25 342 GLY A C 1
ATOM 2585 O O . GLY A 1 342 ? -1.638 -27.953 0.689 1 94.25 342 GLY A O 1
ATOM 2586 N N . LEU A 1 343 ? -0.037 -27.922 -0.831 1 93.56 343 LEU A N 1
ATOM 2587 C CA . LEU A 1 343 ? -0.632 -26.859 -1.634 1 93.56 343 LEU A CA 1
ATOM 2588 C C . LEU A 1 343 ? -1.917 -27.328 -2.301 1 93.56 343 LEU A C 1
ATOM 2590 O O . LEU A 1 343 ? -2.811 -26.531 -2.584 1 93.56 343 LEU A O 1
ATOM 2594 N N . SER A 1 344 ? -2.057 -28.656 -2.531 1 94.19 344 SER A N 1
ATOM 2595 C CA . SER A 1 344 ? -3.168 -29.172 -3.32 1 94.19 344 SER A CA 1
ATOM 2596 C C . SER A 1 344 ? -4.277 -29.719 -2.426 1 94.19 344 SER A C 1
ATOM 2598 O O . SER A 1 344 ? -5.207 -30.359 -2.906 1 94.19 344 SER A O 1
ATOM 2600 N N . THR A 1 345 ? -4.207 -29.469 -1.14 1 92.88 345 THR A N 1
ATOM 2601 C CA . THR A 1 345 ? -5.207 -30.031 -0.238 1 92.88 345 THR A CA 1
ATOM 2602 C C . THR A 1 345 ? -6.172 -28.953 0.243 1 92.88 345 THR A C 1
ATOM 2604 O O . THR A 1 345 ? -7.242 -29.266 0.769 1 92.88 345 THR A O 1
ATOM 2607 N N . GLY A 1 346 ? -5.848 -27.766 0.065 1 90.31 346 GLY A N 1
ATOM 2608 C CA . GLY A 1 346 ? -6.691 -26.688 0.547 1 90.31 346 GLY A CA 1
ATOM 2609 C C . GLY A 1 346 ? -8 -26.562 -0.21 1 90.31 346 GLY A C 1
ATOM 2610 O O . GLY A 1 346 ? -8.039 -26.75 -1.429 1 90.31 346 GLY A O 1
ATOM 2611 N N . GLN A 1 347 ? -9.055 -26.406 0.556 1 86.69 347 GLN A N 1
ATOM 2612 C CA . GLN A 1 347 ? -10.383 -26.219 -0.013 1 86.69 347 GLN A CA 1
ATOM 2613 C C . GLN A 1 347 ? -10.984 -24.875 0.428 1 86.69 347 GLN A C 1
ATOM 2615 O O . GLN A 1 347 ? -10.656 -24.375 1.501 1 86.69 347 GLN A O 1
ATOM 2620 N N . ALA A 1 348 ? -11.773 -24.281 -0.407 1 79.81 348 ALA A N 1
ATOM 2621 C CA . ALA A 1 348 ? -12.352 -22.984 -0.064 1 79.81 348 ALA A CA 1
ATOM 2622 C C . ALA A 1 348 ? -13.805 -22.891 -0.541 1 79.81 348 ALA A C 1
ATOM 2624 O O . ALA A 1 348 ? -14.539 -23.875 -0.495 1 79.81 348 ALA A O 1
ATOM 2625 N N . ALA A 1 349 ? -14.234 -21.641 -0.801 1 69.81 349 ALA A N 1
ATOM 2626 C CA . ALA A 1 349 ? -15.633 -21.281 -1.01 1 69.81 349 ALA A CA 1
ATOM 2627 C C . ALA A 1 349 ? -16.219 -22 -2.217 1 69.81 349 ALA A C 1
ATOM 2629 O O . ALA A 1 349 ? -17.422 -22.312 -2.244 1 69.81 349 ALA A O 1
ATOM 2630 N N . ALA A 1 350 ? -15.43 -22.406 -3.131 1 74.94 350 ALA A N 1
ATOM 2631 C CA . ALA A 1 350 ? -15.938 -23.062 -4.324 1 74.94 350 ALA A CA 1
ATOM 2632 C C . ALA A 1 350 ? -16.516 -24.438 -3.984 1 74.94 350 ALA A C 1
ATOM 2634 O O . ALA A 1 350 ? -17.516 -24.859 -4.578 1 74.94 350 ALA A O 1
ATOM 2635 N N . ALA A 1 351 ? -15.844 -25.094 -3.084 1 82.81 351 ALA A N 1
ATOM 2636 C CA . ALA A 1 351 ? -16.328 -26.391 -2.633 1 82.81 351 ALA A CA 1
ATOM 2637 C C . ALA A 1 351 ? -17.734 -26.266 -2.029 1 82.81 351 ALA A C 1
ATOM 2639 O O . ALA A 1 351 ? -18.609 -27.094 -2.318 1 82.81 351 ALA A O 1
ATOM 2640 N N . LEU A 1 352 ? -17.938 -25.297 -1.296 1 78.75 352 LEU A N 1
ATOM 2641 C CA . LEU A 1 352 ? -19.219 -25.094 -0.647 1 78.75 352 LEU A CA 1
ATOM 2642 C C . LEU A 1 352 ? -20.281 -24.672 -1.662 1 78.75 352 LEU A C 1
ATOM 2644 O O . LEU A 1 352 ? -21.438 -25.094 -1.566 1 78.75 352 LEU A O 1
ATOM 2648 N N . ALA A 1 353 ? -19.922 -23.891 -2.566 1 78.25 353 ALA A N 1
ATOM 2649 C CA . ALA A 1 353 ? -20.859 -23.422 -3.59 1 78.25 353 ALA A CA 1
ATOM 2650 C C . ALA A 1 353 ? -21.391 -24.594 -4.414 1 78.25 353 ALA A C 1
ATOM 2652 O O . ALA A 1 353 ? -22.594 -24.672 -4.672 1 78.25 353 ALA A O 1
ATOM 2653 N N . ILE A 1 354 ? -20.516 -25.484 -4.828 1 84.38 354 ILE A N 1
ATOM 2654 C CA . ILE A 1 354 ? -20.922 -26.656 -5.609 1 84.38 354 ILE A CA 1
ATOM 2655 C C . ILE A 1 354 ? -21.797 -27.562 -4.766 1 84.38 354 ILE A C 1
ATOM 2657 O O . ILE A 1 354 ? -22.797 -28.109 -5.258 1 84.38 354 ILE A O 1
ATOM 2661 N N . THR A 1 355 ? -21.484 -27.656 -3.529 1 87.38 355 THR A N 1
ATOM 2662 C CA . THR A 1 355 ? -22.25 -28.5 -2.627 1 87.38 355 THR A CA 1
ATOM 2663 C C . THR A 1 355 ? -23.656 -27.922 -2.422 1 87.38 355 THR A C 1
ATOM 2665 O O . THR A 1 355 ? -24.625 -28.672 -2.357 1 87.38 355 THR A O 1
ATOM 2668 N N . LEU A 1 356 ? -23.734 -26.672 -2.34 1 83.19 356 LEU A N 1
ATOM 2669 C CA . LEU A 1 356 ? -25.031 -26.016 -2.17 1 83.19 356 LEU A CA 1
ATOM 2670 C C . LEU A 1 356 ? -25.906 -26.219 -3.404 1 83.19 356 LEU A C 1
ATOM 2672 O O . LEU A 1 356 ? -27.109 -26.406 -3.289 1 83.19 356 LEU A O 1
ATOM 2676 N N . ILE A 1 357 ? -25.312 -26.156 -4.504 1 81.62 357 ILE A N 1
ATOM 2677 C CA . ILE A 1 357 ? -26.031 -26.422 -5.746 1 81.62 357 ILE A CA 1
ATOM 2678 C C . ILE A 1 357 ? -26.547 -27.859 -5.758 1 81.62 357 ILE A C 1
ATOM 2680 O O . ILE A 1 357 ? -27.688 -28.109 -6.133 1 81.62 357 ILE A O 1
ATOM 2684 N N . GLY A 1 358 ? -25.734 -28.719 -5.383 1 88.56 358 GLY A N 1
ATOM 2685 C CA . GLY A 1 358 ? -26.156 -30.109 -5.273 1 88.56 358 GLY A CA 1
ATOM 2686 C C . GLY A 1 358 ? -27.281 -30.312 -4.277 1 88.56 358 GLY A C 1
ATOM 2687 O O . GLY A 1 358 ? -28.172 -31.125 -4.5 1 88.56 358 GLY A O 1
ATOM 2688 N N . TYR A 1 359 ? -27.203 -29.594 -3.225 1 88.69 359 TYR A N 1
ATOM 2689 C CA . TYR A 1 359 ? -28.25 -29.656 -2.207 1 88.69 359 TYR A CA 1
ATOM 2690 C C . TYR A 1 359 ? -29.578 -29.125 -2.756 1 88.69 359 TYR A C 1
ATOM 2692 O O . TYR A 1 359 ? -30.625 -29.734 -2.543 1 88.69 359 TYR A O 1
ATOM 2700 N N . ASP A 1 360 ? -29.547 -28.094 -3.453 1 85 360 ASP A N 1
ATOM 2701 C CA . ASP A 1 360 ? -30.734 -27.453 -4.023 1 85 360 ASP A CA 1
ATOM 2702 C C . ASP A 1 360 ? -31.375 -28.344 -5.09 1 85 360 ASP A C 1
ATOM 2704 O O . ASP A 1 360 ? -32.594 -28.312 -5.281 1 85 360 ASP A O 1
ATOM 2708 N N . LEU A 1 361 ? -30.5 -29.078 -5.73 1 87.31 361 LEU A N 1
ATOM 2709 C CA . LEU A 1 361 ? -30.984 -29.984 -6.773 1 87.31 361 LEU A CA 1
ATOM 2710 C C . LEU A 1 361 ? -31.547 -31.266 -6.164 1 87.31 361 LEU A C 1
ATOM 2712 O O . LEU A 1 361 ? -32.094 -32.125 -6.879 1 87.31 361 LEU A O 1
ATOM 2716 N N . GLY A 1 362 ? -31.344 -31.359 -4.84 1 88.56 362 GLY A N 1
ATOM 2717 C CA . GLY A 1 362 ? -31.859 -32.531 -4.148 1 88.56 362 GLY A CA 1
ATOM 2718 C C . GLY A 1 362 ? -30.906 -33.719 -4.176 1 88.56 362 GLY A C 1
ATOM 2719 O O . GLY A 1 362 ? -31.281 -34.812 -3.773 1 88.56 362 GLY A O 1
ATOM 2720 N N . LEU A 1 363 ? -29.75 -33.5 -4.621 1 92.06 363 LEU A N 1
ATOM 2721 C CA . LEU A 1 363 ? -28.766 -34.562 -4.719 1 92.06 363 LEU A CA 1
ATOM 2722 C C . LEU A 1 363 ? -28.141 -34.844 -3.359 1 92.06 363 LEU A C 1
ATOM 2724 O O . LEU A 1 363 ? -27.656 -35.969 -3.113 1 92.06 363 LEU A O 1
ATOM 2728 N N . PHE A 1 364 ? -28 -33.812 -2.537 1 92.56 364 PHE A N 1
ATOM 2729 C CA . PHE A 1 364 ? -27.359 -33.938 -1.234 1 92.56 364 PHE A CA 1
ATOM 2730 C C . PHE A 1 364 ? -28.359 -33.625 -0.113 1 92.56 364 PHE A C 1
ATOM 2732 O O . PHE A 1 364 ? -29.219 -32.781 -0.249 1 92.56 364 PHE A O 1
ATOM 2739 N N . GLY A 1 365 ? -28.234 -34.406 0.939 1 86.88 365 GLY A N 1
ATOM 2740 C CA . GLY A 1 365 ? -28.922 -34.062 2.176 1 86.88 365 GLY A CA 1
ATOM 2741 C C . GLY A 1 365 ? -28.125 -33.125 3.053 1 86.88 365 GLY A C 1
ATOM 2742 O O . GLY A 1 365 ? -27.016 -32.688 2.691 1 86.88 365 GLY A O 1
ATOM 2743 N N . ALA A 1 366 ? -28.672 -32.781 4.172 1 85.5 366 ALA A N 1
ATOM 2744 C CA . ALA A 1 366 ? -28.031 -31.859 5.113 1 85.5 366 ALA A CA 1
ATOM 2745 C C . ALA A 1 366 ? -26.75 -32.438 5.668 1 85.5 366 ALA A C 1
ATOM 2747 O O . ALA A 1 366 ? -25.781 -31.719 5.938 1 85.5 366 ALA A O 1
ATOM 2748 N N . ALA A 1 367 ? -26.703 -33.688 5.742 1 88.5 367 ALA A N 1
ATOM 2749 C CA . ALA A 1 367 ? -25.531 -34.344 6.289 1 88.5 367 ALA A CA 1
ATOM 2750 C C . ALA A 1 367 ? -24.328 -34.188 5.383 1 88.5 367 ALA A C 1
ATOM 2752 O O . ALA A 1 367 ? -23.203 -34 5.863 1 88.5 367 ALA A O 1
ATOM 2753 N N . VAL A 1 368 ? -24.562 -34.25 4.09 1 91.12 368 VAL A N 1
ATOM 2754 C CA . VAL A 1 368 ? -23.469 -34.125 3.127 1 91.12 368 VAL A CA 1
ATOM 2755 C C . VAL A 1 368 ? -22.969 -32.656 3.137 1 91.12 368 VAL A C 1
ATOM 2757 O O . VAL A 1 368 ? -21.766 -32.406 3.09 1 91.12 368 VAL A O 1
ATOM 2760 N N . LEU A 1 369 ? -23.922 -31.812 3.18 1 87.38 369 LEU A N 1
ATOM 2761 C CA . LEU A 1 369 ? -23.578 -30.391 3.236 1 87.38 369 LEU A CA 1
ATOM 2762 C C . LEU A 1 369 ? -22.719 -30.094 4.461 1 87.38 369 LEU A C 1
ATOM 2764 O O . LEU A 1 369 ? -21.672 -29.438 4.355 1 87.38 369 LEU A O 1
ATOM 2768 N N . ASN A 1 370 ? -23.078 -30.594 5.535 1 85.62 370 ASN A N 1
ATOM 2769 C CA . ASN A 1 370 ? -22.344 -30.359 6.785 1 85.62 370 ASN A CA 1
ATOM 2770 C C . ASN A 1 370 ? -21 -31.062 6.777 1 85.62 370 ASN A C 1
ATOM 2772 O O . ASN A 1 370 ? -20.031 -30.578 7.367 1 85.62 370 ASN A O 1
ATOM 2776 N N . ALA A 1 371 ? -20.938 -32.125 6.168 1 90.25 371 ALA A N 1
ATOM 2777 C CA . ALA A 1 371 ? -19.672 -32.875 6.059 1 90.25 371 ALA A CA 1
ATOM 2778 C C . ALA A 1 371 ? -18.656 -32.094 5.242 1 90.25 371 ALA A C 1
ATOM 2780 O O . ALA A 1 371 ? -17.469 -32.094 5.562 1 90.25 371 ALA A O 1
ATOM 2781 N N . VAL A 1 372 ? -19.125 -31.484 4.211 1 90.12 372 VAL A N 1
ATOM 2782 C CA . VAL A 1 372 ? -18.234 -30.688 3.361 1 90.12 372 VAL A CA 1
ATOM 2783 C C . VAL A 1 372 ? -17.719 -29.484 4.145 1 90.12 372 VAL A C 1
ATOM 2785 O O . VAL A 1 372 ? -16.562 -29.094 4 1 90.12 372 VAL A O 1
ATOM 2788 N N . VAL A 1 373 ? -18.578 -28.938 4.938 1 84.38 373 VAL A N 1
ATOM 2789 C CA . VAL A 1 373 ? -18.172 -27.812 5.785 1 84.38 373 VAL A CA 1
ATOM 2790 C C . VAL A 1 373 ? -17.062 -28.266 6.73 1 84.38 373 VAL A C 1
ATOM 2792 O O . VAL A 1 373 ? -16.078 -27.547 6.941 1 84.38 373 VAL A O 1
ATOM 2795 N N . LEU A 1 374 ? -17.219 -29.375 7.27 1 86.81 374 LEU A N 1
ATOM 2796 C CA . LEU A 1 374 ? -16.203 -29.922 8.164 1 86.81 374 LEU A CA 1
ATOM 2797 C C . LEU A 1 374 ? -14.898 -30.172 7.426 1 86.81 374 LEU A C 1
ATOM 2799 O O . LEU A 1 374 ? -13.82 -29.938 7.969 1 86.81 374 LEU A O 1
ATOM 2803 N N . MET A 1 375 ? -14.977 -30.703 6.25 1 90.31 375 MET A N 1
ATOM 2804 C CA . MET A 1 375 ? -13.789 -30.906 5.418 1 90.31 375 MET A CA 1
ATOM 2805 C C . MET A 1 375 ? -13.055 -29.578 5.184 1 90.31 375 MET A C 1
ATOM 2807 O O . MET A 1 375 ? -11.828 -29.547 5.199 1 90.31 375 MET A O 1
ATOM 2811 N N . LEU A 1 376 ? -13.844 -28.516 4.957 1 87.56 376 LEU A N 1
ATOM 2812 C CA . LEU A 1 376 ? -13.266 -27.188 4.746 1 87.56 376 LEU A CA 1
ATOM 2813 C C . LEU A 1 376 ? -12.445 -26.75 5.961 1 87.56 376 LEU A C 1
ATOM 2815 O O . LEU A 1 376 ? -11.359 -26.203 5.812 1 87.56 376 LEU A O 1
ATOM 2819 N N . VAL A 1 377 ? -12.922 -27.047 7.121 1 83.75 377 VAL A N 1
ATOM 2820 C CA . VAL A 1 377 ? -12.258 -26.672 8.359 1 83.75 377 VAL A CA 1
ATOM 2821 C C . VAL A 1 377 ? -10.945 -27.438 8.5 1 83.75 377 VAL A C 1
ATOM 2823 O O . VAL A 1 377 ? -9.906 -26.844 8.812 1 83.75 377 VAL A O 1
ATOM 2826 N N . VAL A 1 378 ? -11.031 -28.641 8.266 1 89.12 378 VAL A N 1
ATOM 2827 C CA . VAL A 1 378 ? -9.859 -29.5 8.43 1 89.12 378 VAL A CA 1
ATOM 2828 C C . VAL A 1 378 ? -8.773 -29.094 7.434 1 89.12 378 VAL A C 1
ATOM 2830 O O . VAL A 1 378 ? -7.602 -29 7.789 1 89.12 378 VAL A O 1
ATOM 2833 N N . THR A 1 379 ? -9.141 -28.859 6.242 1 91 379 THR A N 1
ATOM 2834 C CA . THR A 1 379 ? -8.172 -28.547 5.199 1 91 379 THR A CA 1
ATOM 2835 C C . THR A 1 379 ? -7.609 -27.141 5.391 1 91 379 THR A C 1
ATOM 2837 O O . THR A 1 379 ? -6.473 -26.875 5 1 91 379 THR A O 1
ATOM 2840 N N . ALA A 1 380 ? -8.438 -26.266 5.949 1 86.5 380 ALA A N 1
ATOM 2841 C CA . ALA A 1 380 ? -7.996 -24.906 6.199 1 86.5 380 ALA A CA 1
ATOM 2842 C C . ALA A 1 380 ? -6.867 -24.875 7.227 1 86.5 380 ALA A C 1
ATOM 2844 O O . ALA A 1 380 ? -6.051 -23.953 7.234 1 86.5 380 ALA A O 1
ATOM 2845 N N . VAL A 1 381 ? -6.809 -25.891 8.039 1 87.56 381 VAL A N 1
ATOM 2846 C CA . VAL A 1 381 ? -5.773 -25.953 9.062 1 87.56 381 VAL A CA 1
ATOM 2847 C C . VAL A 1 381 ? -4.605 -26.797 8.562 1 87.56 381 VAL A C 1
ATOM 2849 O O . VAL A 1 381 ? -3.445 -26.391 8.664 1 87.56 381 VAL A O 1
ATOM 2852 N N . LEU A 1 382 ? -4.863 -27.891 7.957 1 90.81 382 LEU A N 1
ATOM 2853 C CA . LEU A 1 382 ? -3.832 -28.859 7.621 1 90.81 382 LEU A CA 1
ATOM 2854 C C . LEU A 1 382 ? -3.031 -28.406 6.402 1 90.81 382 LEU A C 1
ATOM 2856 O O . LEU A 1 382 ? -1.821 -28.641 6.332 1 90.81 382 LEU A O 1
ATOM 2860 N N . SER A 1 383 ? -3.703 -27.828 5.445 1 92.94 383 SER A N 1
ATOM 2861 C CA . SER A 1 383 ? -3.021 -27.422 4.219 1 92.94 383 SER A CA 1
ATOM 2862 C C . SER A 1 383 ? -1.913 -26.422 4.516 1 92.94 383 SER A C 1
ATOM 2864 O O . SER A 1 383 ? -0.751 -26.641 4.172 1 92.94 383 SER A O 1
ATOM 2866 N N . PRO A 1 384 ? -2.24 -25.297 5.191 1 90.19 384 PRO A N 1
ATOM 2867 C CA . PRO A 1 384 ? -1.166 -24.359 5.516 1 90.19 384 PRO A CA 1
ATOM 2868 C C . PRO A 1 384 ? -0.092 -24.969 6.41 1 90.19 384 PRO A C 1
ATOM 2870 O O . PRO A 1 384 ? 1.093 -24.672 6.258 1 90.19 384 PRO A O 1
ATOM 2873 N N . TRP A 1 385 ? -0.471 -25.859 7.285 1 89.94 385 TRP A N 1
ATOM 2874 C CA . TRP A 1 385 ? 0.476 -26.484 8.203 1 89.94 385 TRP A CA 1
ATOM 2875 C C . TRP A 1 385 ? 1.462 -27.375 7.445 1 89.94 385 TRP A C 1
ATOM 2877 O O . TRP A 1 385 ? 2.674 -27.281 7.648 1 89.94 385 TRP A O 1
ATOM 2887 N N . LEU A 1 386 ? 1.018 -28.172 6.605 1 91.81 386 LEU A N 1
ATOM 2888 C CA . LEU A 1 386 ? 1.853 -29.062 5.812 1 91.81 386 LEU A CA 1
ATOM 2889 C C . LEU A 1 386 ? 2.738 -28.281 4.855 1 91.81 386 LEU A C 1
ATOM 2891 O O . LEU A 1 386 ? 3.91 -28.609 4.668 1 91.81 386 LEU A O 1
ATOM 2895 N N . THR A 1 387 ? 2.154 -27.25 4.289 1 92.62 387 THR A N 1
ATOM 2896 C CA . THR A 1 387 ? 2.885 -26.438 3.316 1 92.62 387 THR A CA 1
ATOM 2897 C C . THR A 1 387 ? 4.008 -25.656 3.994 1 92.62 387 THR A C 1
ATOM 2899 O O . THR A 1 387 ? 5.117 -25.578 3.465 1 92.62 387 THR A O 1
ATOM 2902 N N . GLU A 1 388 ? 3.705 -25.109 5.137 1 88.88 388 GLU A N 1
ATOM 2903 C CA . GLU A 1 388 ? 4.715 -24.312 5.828 1 88.88 388 GLU A CA 1
ATOM 2904 C C . GLU A 1 388 ? 5.926 -25.156 6.207 1 88.88 388 GLU A C 1
ATOM 2906 O O . GLU A 1 388 ? 7.066 -24.734 6.02 1 88.88 388 GLU A O 1
ATOM 2911 N N . ARG A 1 389 ? 5.742 -26.297 6.715 1 84 389 ARG A N 1
ATOM 2912 C CA . ARG A 1 389 ? 6.82 -27.188 7.145 1 84 389 ARG A CA 1
ATOM 2913 C C . ARG A 1 389 ? 7.688 -27.609 5.961 1 84 389 ARG A C 1
ATOM 2915 O O . ARG A 1 389 ? 8.914 -27.594 6.047 1 84 389 ARG A O 1
ATOM 2922 N N . SER A 1 390 ? 7.066 -27.938 4.914 1 91.38 390 SER A N 1
ATOM 2923 C CA . SER A 1 390 ? 7.793 -28.438 3.752 1 91.38 390 SER A CA 1
ATOM 2924 C C . SER A 1 390 ? 8.43 -27.297 2.971 1 91.38 390 SER A C 1
ATOM 2926 O O . SER A 1 390 ? 9.539 -27.438 2.441 1 91.38 390 SER A O 1
ATOM 2928 N N . ALA A 1 391 ? 7.695 -26.188 2.908 1 88.62 391 ALA A N 1
ATOM 2929 C CA . ALA A 1 391 ? 8.219 -25.047 2.166 1 88.62 391 ALA A CA 1
ATOM 2930 C C . ALA A 1 391 ? 9.43 -24.438 2.869 1 88.62 391 ALA A C 1
ATOM 2932 O O . ALA A 1 391 ? 10.344 -23.922 2.219 1 88.62 391 ALA A O 1
ATOM 2933 N N . THR A 1 392 ? 9.391 -24.484 4.191 1 83.5 392 THR A N 1
ATOM 2934 C CA . THR A 1 392 ? 10.547 -24 4.941 1 83.5 392 THR A CA 1
ATOM 2935 C C . THR A 1 392 ? 11.781 -24.859 4.629 1 83.5 392 THR A C 1
ATOM 2937 O O . THR A 1 392 ? 12.875 -24.312 4.445 1 83.5 392 THR A O 1
ATOM 2940 N N . THR A 1 393 ? 11.594 -26.125 4.594 1 80.44 393 THR A N 1
ATOM 2941 C CA . THR A 1 393 ? 12.68 -27.031 4.246 1 80.44 393 THR A CA 1
ATOM 2942 C C . THR A 1 393 ? 13.156 -26.781 2.816 1 80.44 393 THR A C 1
ATOM 2944 O O . THR A 1 393 ? 14.352 -26.797 2.543 1 80.44 393 THR A O 1
ATOM 2947 N N . LEU A 1 394 ? 12.273 -26.516 1.958 1 83.94 394 LEU A N 1
ATOM 2948 C CA . LEU A 1 394 ? 12.594 -26.25 0.56 1 83.94 394 LEU A CA 1
ATOM 2949 C C . LEU A 1 394 ? 13.398 -24.969 0.424 1 83.94 394 LEU A C 1
ATOM 2951 O O . LEU A 1 394 ? 14.328 -24.891 -0.378 1 83.94 394 LEU A O 1
ATOM 2955 N N . ALA A 1 395 ? 12.984 -24.031 1.139 1 75.75 395 ALA A N 1
ATOM 2956 C CA . ALA A 1 395 ? 13.688 -22.75 1.132 1 75.75 395 ALA A CA 1
ATOM 2957 C C . ALA A 1 395 ? 15.109 -22.906 1.652 1 75.75 395 ALA A C 1
ATOM 2959 O O . ALA A 1 395 ? 16.047 -22.281 1.13 1 75.75 395 ALA A O 1
ATOM 2960 N N . LEU A 1 396 ? 15.297 -23.688 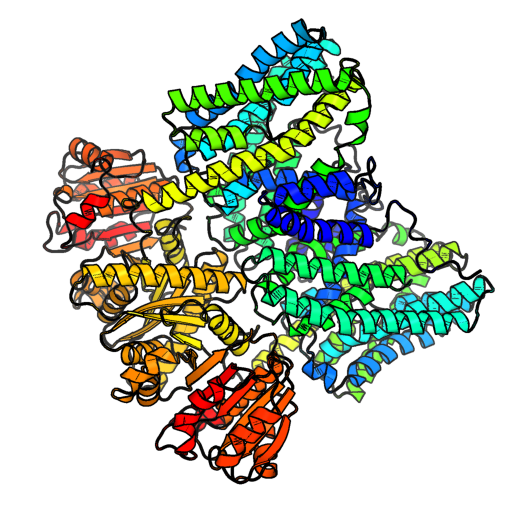2.67 1 66 396 LEU A N 1
ATOM 2961 C CA . LEU A 1 396 ? 16.609 -23.938 3.262 1 66 396 LEU A CA 1
ATOM 2962 C C . LEU A 1 396 ? 17.5 -24.719 2.303 1 66 396 LEU A C 1
ATOM 2964 O O . LEU A 1 396 ? 18.703 -24.484 2.236 1 66 396 LEU A O 1
ATOM 2968 N N . GLU A 1 397 ? 17 -25.688 1.683 1 64.5 397 GLU A N 1
ATOM 2969 C CA . GLU A 1 397 ? 17.75 -26.469 0.696 1 64.5 397 GLU A CA 1
ATOM 2970 C C . GLU A 1 397 ? 18.234 -25.578 -0.452 1 64.5 397 GLU A C 1
ATOM 2972 O O . GLU A 1 397 ? 19.312 -25.812 -1.003 1 64.5 397 GLU A O 1
ATOM 2977 N N . ARG A 1 398 ? 17.391 -24.719 -0.792 1 56.22 398 ARG A N 1
ATOM 2978 C CA . ARG A 1 398 ? 17.797 -23.766 -1.826 1 56.22 398 ARG A CA 1
ATOM 2979 C C . ARG A 1 398 ? 18.969 -22.922 -1.364 1 56.22 398 ARG A C 1
ATOM 2981 O O . ARG A 1 398 ? 19.891 -22.641 -2.146 1 56.22 398 ARG A O 1
ATOM 2988 N N . ASP A 1 399 ? 18.984 -22.453 -0.132 1 47 399 ASP A N 1
ATOM 2989 C CA . ASP A 1 399 ? 20.062 -21.656 0.45 1 47 399 ASP A CA 1
ATOM 2990 C C . ASP A 1 399 ? 21.359 -22.469 0.539 1 47 399 ASP A C 1
ATOM 2992 O O . ASP A 1 399 ? 22.453 -21.938 0.329 1 47 399 ASP A O 1
ATOM 2996 N N . VAL A 1 400 ? 21.516 -23.734 1.099 1 38.81 400 VAL A N 1
ATOM 2997 C CA . VAL A 1 400 ? 22.703 -24.578 1.278 1 38.81 400 VAL A CA 1
ATOM 2998 C C . VAL A 1 400 ? 23.234 -25 -0.083 1 38.81 400 VAL A C 1
ATOM 3000 O O . VAL A 1 400 ? 24.453 -25.094 -0.274 1 38.81 400 VAL A O 1
ATOM 3003 N N . GLY A 1 401 ? 22.656 -25.828 -0.681 1 38.47 401 GLY A N 1
ATOM 3004 C CA . GLY A 1 401 ? 23.219 -26.312 -1.927 1 38.47 401 GLY A CA 1
ATOM 3005 C C . GLY A 1 401 ? 23.703 -25.203 -2.844 1 38.47 401 GLY A C 1
ATOM 3006 O O . GLY A 1 401 ? 24.281 -25.484 -3.9 1 38.47 401 GLY A O 1
ATOM 3007 N N . GLY A 1 402 ? 23.047 -24.297 -2.979 1 37.31 402 GLY A N 1
ATOM 3008 C CA . GLY A 1 402 ? 23.578 -23.297 -3.893 1 37.31 402 GLY A CA 1
ATOM 3009 C C . GLY A 1 402 ? 24.859 -22.641 -3.389 1 37.31 402 GLY A C 1
ATOM 3010 O O . GLY A 1 402 ? 24.812 -21.766 -2.523 1 37.31 402 GLY A O 1
ATOM 3011 N N . ASP A 1 403 ? 25.828 -23.25 -3.047 1 35.88 403 ASP A N 1
ATOM 3012 C CA . ASP A 1 403 ? 27.141 -22.719 -3.391 1 35.88 403 ASP A CA 1
ATOM 3013 C C . ASP A 1 403 ? 27.031 -21.641 -4.473 1 35.88 403 ASP A C 1
ATOM 3015 O O . ASP A 1 403 ? 28.031 -21.125 -4.949 1 35.88 403 ASP A O 1
ATOM 3019 N N . ASP A 1 404 ? 26.203 -21.906 -5.379 1 34.84 404 ASP A N 1
ATOM 3020 C CA . ASP A 1 404 ? 25.938 -20.938 -6.441 1 34.84 404 ASP A CA 1
ATOM 3021 C C . ASP A 1 404 ? 25.516 -19.594 -5.863 1 34.84 404 ASP A C 1
ATOM 3023 O O . ASP A 1 404 ? 24.359 -19.188 -6.027 1 34.84 404 ASP A O 1
ATOM 3027 N N . ALA A 1 405 ? 25.641 -19.422 -4.793 1 40.72 405 ALA A N 1
ATOM 3028 C CA . ALA A 1 405 ? 25.578 -18.094 -4.18 1 40.72 405 ALA A CA 1
ATOM 3029 C C . ALA A 1 405 ? 26.109 -17.016 -5.129 1 40.72 405 ALA A C 1
ATOM 3031 O O . ALA A 1 405 ? 27.281 -16.672 -5.09 1 40.72 405 ALA A O 1
ATOM 3032 N N . ALA A 1 406 ? 26.094 -17.312 -6.297 1 41.75 406 ALA A N 1
ATOM 3033 C CA . ALA A 1 406 ? 26.281 -16.031 -6.988 1 41.75 406 ALA A CA 1
ATOM 3034 C C . ALA A 1 406 ? 25.578 -14.906 -6.234 1 41.75 406 ALA A C 1
ATOM 3036 O O . ALA A 1 406 ? 24.359 -14.914 -6.066 1 41.75 406 ALA A O 1
ATOM 3037 N N . THR A 1 407 ? 26.016 -14.484 -5.266 1 47.78 407 THR A N 1
ATOM 3038 C CA . THR A 1 407 ? 25.672 -13.336 -4.426 1 47.78 407 THR A CA 1
ATOM 3039 C C . THR A 1 407 ? 24.906 -12.289 -5.23 1 47.78 407 THR A C 1
ATOM 3041 O O . THR A 1 407 ? 25.203 -12.07 -6.41 1 47.78 407 THR A O 1
ATOM 3044 N N . ASP A 1 408 ? 23.75 -12.031 -4.953 1 57.5 408 ASP A N 1
ATOM 3045 C CA . ASP A 1 408 ? 23.062 -10.891 -5.559 1 57.5 408 ASP A CA 1
ATOM 3046 C C . ASP A 1 408 ? 24.047 -9.75 -5.828 1 57.5 408 ASP A C 1
ATOM 3048 O O . ASP A 1 408 ? 24.812 -9.367 -4.945 1 57.5 408 ASP A O 1
ATOM 3052 N N . PRO A 1 409 ? 24.203 -9.508 -7.18 1 71.88 409 PRO A N 1
ATOM 3053 C CA . PRO A 1 409 ? 25.219 -8.508 -7.516 1 71.88 409 PRO A CA 1
ATOM 3054 C C . PRO A 1 409 ? 24.906 -7.137 -6.91 1 71.88 409 PRO A C 1
ATOM 3056 O O . PRO A 1 409 ? 23.75 -6.738 -6.828 1 71.88 409 PRO A O 1
ATOM 3059 N N . THR A 1 410 ? 25.891 -6.625 -6.246 1 78.88 410 THR A N 1
ATOM 3060 C CA . THR A 1 410 ? 25.812 -5.207 -5.902 1 78.88 410 THR A CA 1
ATOM 3061 C C . THR A 1 410 ? 25.984 -4.34 -7.145 1 78.88 410 THR A C 1
ATOM 3063 O O . THR A 1 410 ? 26.984 -4.457 -7.863 1 78.88 410 THR A O 1
ATOM 3066 N N . ILE A 1 411 ? 24.938 -3.594 -7.41 1 88.06 411 ILE A N 1
ATOM 3067 C CA . ILE A 1 411 ? 24.938 -2.824 -8.648 1 88.06 411 ILE A CA 1
ATOM 3068 C C . ILE A 1 411 ? 25.188 -1.35 -8.344 1 88.06 411 ILE A C 1
ATOM 3070 O O . ILE A 1 411 ? 24.578 -0.787 -7.43 1 88.06 411 ILE A O 1
ATOM 3074 N N . LEU A 1 412 ? 26.172 -0.755 -9.008 1 89.69 412 LEU A N 1
ATOM 3075 C CA . LEU A 1 412 ? 26.375 0.688 -8.984 1 89.69 412 LEU A CA 1
ATOM 3076 C C . LEU A 1 412 ? 25.812 1.343 -10.242 1 89.69 412 LEU A C 1
ATOM 3078 O O . LEU A 1 412 ? 26.109 0.906 -11.352 1 89.69 412 LEU A O 1
ATOM 3082 N N . LEU A 1 413 ? 25 2.305 -10.039 1 88.31 413 LEU A N 1
ATOM 3083 C CA . LEU A 1 413 ? 24.375 3.051 -11.125 1 88.31 413 LEU A CA 1
ATOM 3084 C C . LEU A 1 413 ? 24.812 4.512 -11.102 1 88.31 413 LEU A C 1
ATOM 3086 O O . LEU A 1 413 ? 24.172 5.352 -10.469 1 88.31 413 LEU A O 1
ATOM 3090 N N . PRO A 1 414 ? 25.906 4.812 -11.875 1 86 414 PRO A N 1
ATOM 3091 C CA . PRO A 1 414 ? 26.266 6.227 -12.016 1 86 414 PRO A CA 1
ATOM 3092 C C . PRO A 1 414 ? 25.328 6.984 -12.953 1 86 414 PRO A C 1
ATOM 3094 O O . PRO A 1 414 ? 25.062 6.539 -14.07 1 86 414 PRO A O 1
ATOM 3097 N N . LEU A 1 415 ? 24.688 8.008 -12.438 1 80.81 415 LEU A N 1
ATOM 3098 C CA . LEU A 1 415 ? 23.703 8.734 -13.242 1 80.81 415 LEU A CA 1
ATOM 3099 C C . LEU A 1 415 ? 24.219 10.125 -13.594 1 80.81 415 LEU A C 1
ATOM 3101 O O . LEU A 1 415 ? 24.891 10.773 -12.789 1 80.81 415 LEU A O 1
ATOM 3105 N N . SER A 1 416 ? 24.016 10.391 -14.914 1 66.25 416 SER A N 1
ATOM 3106 C CA . SER A 1 416 ? 24.328 11.734 -15.383 1 66.25 416 SER A CA 1
ATOM 3107 C C . SER A 1 416 ? 23.094 12.633 -15.367 1 66.25 416 SER A C 1
ATOM 3109 O O . SER A 1 416 ? 21.984 12.141 -15.188 1 66.25 416 SER A O 1
ATOM 3111 N N . HIS A 1 417 ? 23.172 13.961 -15.273 1 54.47 417 HIS A N 1
ATOM 3112 C CA . HIS A 1 417 ? 22.125 14.977 -15.172 1 54.47 417 HIS A CA 1
ATOM 3113 C C . HIS A 1 417 ? 21.016 14.742 -16.188 1 54.47 417 HIS A C 1
ATOM 3115 O O . HIS A 1 417 ? 19.953 15.352 -16.094 1 54.47 417 HIS A O 1
ATOM 3121 N N . ASP A 1 418 ? 21.234 14.023 -17.172 1 45.28 418 ASP A N 1
ATOM 3122 C CA . ASP A 1 418 ? 20.156 14 -18.156 1 45.28 418 ASP A CA 1
ATOM 3123 C C . ASP A 1 418 ? 19.047 13.047 -17.734 1 45.28 418 ASP A C 1
ATOM 3125 O O . ASP A 1 418 ? 19.25 11.836 -17.641 1 45.28 418 ASP A O 1
ATOM 3129 N N . ALA A 1 419 ? 18.016 13.562 -17.016 1 47.94 419 ALA A N 1
ATOM 3130 C CA . ALA A 1 419 ? 16.844 13.07 -16.312 1 47.94 419 ALA A CA 1
ATOM 3131 C C . ALA A 1 419 ? 16.109 12.016 -17.125 1 47.94 419 ALA A C 1
ATOM 3133 O O . ALA A 1 419 ? 15.547 11.07 -16.562 1 47.94 419 ALA A O 1
ATOM 3134 N N . GLU A 1 420 ? 16.047 12.133 -18.469 1 51.28 420 GLU A N 1
ATOM 3135 C CA . GLU A 1 420 ? 14.992 11.391 -19.156 1 51.28 420 GLU A CA 1
ATOM 3136 C C . GLU A 1 420 ? 15.227 9.891 -19.062 1 51.28 420 GLU A C 1
ATOM 3138 O O . GLU A 1 420 ? 14.273 9.109 -18.969 1 51.28 420 GLU A O 1
ATOM 3143 N N . HIS A 1 421 ? 16.391 9.562 -18.844 1 59.34 421 HIS A N 1
ATOM 3144 C CA . HIS A 1 421 ? 16.609 8.125 -18.984 1 59.34 421 HIS A CA 1
ATOM 3145 C C . HIS A 1 421 ? 17.031 7.492 -17.672 1 59.34 421 HIS A C 1
ATOM 3147 O O . HIS A 1 421 ? 17.391 6.316 -17.625 1 59.34 421 HIS A O 1
ATOM 3153 N N . GLN A 1 422 ? 16.844 8.242 -16.609 1 73.25 422 GLN A N 1
ATOM 3154 C CA . GLN A 1 422 ? 17.297 7.715 -15.328 1 73.25 422 GLN A CA 1
ATOM 3155 C C . GLN A 1 422 ? 16.328 6.668 -14.789 1 73.25 422 GLN A C 1
ATOM 3157 O O . GLN A 1 422 ? 16.75 5.66 -14.219 1 73.25 422 GLN A O 1
ATOM 3162 N N . GLY A 1 423 ? 15.148 6.977 -15.086 1 71.94 423 GLY A N 1
ATOM 3163 C CA . GLY A 1 423 ? 14.148 6.02 -14.641 1 71.94 423 GLY A CA 1
ATOM 3164 C C . GLY A 1 423 ? 14.297 4.656 -15.289 1 71.94 423 GLY A C 1
ATOM 3165 O O . GLY A 1 423 ? 14.164 3.629 -14.617 1 71.94 423 GLY A O 1
ATOM 3166 N N . ARG A 1 424 ? 14.586 4.676 -16.547 1 75.62 424 ARG A N 1
ATOM 3167 C CA . ARG A 1 424 ? 14.727 3.422 -17.281 1 75.62 424 ARG A CA 1
ATOM 3168 C C . ARG A 1 424 ? 15.969 2.664 -16.828 1 75.62 424 ARG A C 1
ATOM 3170 O O . ARG A 1 424 ? 15.961 1.433 -16.766 1 75.62 424 ARG A O 1
ATOM 3177 N N . LEU A 1 425 ? 16.969 3.438 -16.469 1 82.5 425 LEU A N 1
ATOM 3178 C CA . LEU A 1 425 ? 18.203 2.809 -15.984 1 82.5 425 LEU A CA 1
ATOM 3179 C C . LEU A 1 425 ? 17.969 2.166 -14.617 1 82.5 425 LEU A C 1
ATOM 3181 O O . LEU A 1 425 ? 18.516 1.093 -14.336 1 82.5 425 LEU A O 1
ATOM 3185 N N . MET A 1 426 ? 17.203 2.811 -13.859 1 82.31 426 MET A N 1
ATOM 3186 C CA . MET A 1 426 ? 16.844 2.254 -12.555 1 82.31 426 MET A CA 1
ATOM 3187 C C . MET A 1 426 ? 16.062 0.956 -12.711 1 82.31 426 MET A C 1
ATOM 3189 O O . MET A 1 426 ? 16.328 -0.023 -12.008 1 82.31 426 MET A O 1
ATOM 3193 N N . GLU A 1 427 ? 15.141 0.979 -13.609 1 76.44 427 GLU A N 1
ATOM 3194 C CA . GLU A 1 427 ? 14.352 -0.221 -13.875 1 76.44 427 GLU A CA 1
ATOM 3195 C C . GLU A 1 427 ? 15.242 -1.376 -14.328 1 76.44 427 GLU A C 1
ATOM 3197 O O . GLU A 1 427 ? 15.016 -2.527 -13.953 1 76.44 427 GLU A O 1
ATOM 3202 N N . LEU A 1 428 ? 16.234 -1.001 -15.109 1 84.88 428 LEU A N 1
ATOM 3203 C CA . LEU A 1 428 ? 17.188 -2.016 -15.555 1 84.88 428 LEU A CA 1
ATOM 3204 C C . LEU A 1 428 ? 17.953 -2.596 -14.375 1 84.88 428 LEU A C 1
ATOM 3206 O O . LEU A 1 428 ? 18.125 -3.814 -14.273 1 84.88 428 LEU A O 1
ATOM 3210 N N . ALA A 1 429 ? 18.344 -1.729 -13.469 1 85.81 429 ALA A N 1
ATOM 3211 C CA . ALA A 1 429 ? 19.078 -2.18 -12.281 1 85.81 429 ALA A CA 1
ATOM 3212 C C . ALA A 1 429 ? 18.203 -3.113 -11.438 1 85.81 429 ALA A C 1
ATOM 3214 O O . ALA A 1 429 ? 18.703 -4.105 -10.891 1 85.81 429 ALA A O 1
ATOM 3215 N N . PHE A 1 430 ? 17 -2.809 -11.422 1 79.06 430 PHE A N 1
ATOM 3216 C CA . PHE A 1 430 ? 16.078 -3.641 -10.656 1 79.06 430 PHE A CA 1
ATOM 3217 C C . PHE A 1 430 ? 15.938 -5.02 -11.289 1 79.06 430 PHE A C 1
ATOM 3219 O O . PHE A 1 430 ? 15.891 -6.031 -10.586 1 79.06 430 PHE A O 1
ATOM 3226 N N . VAL A 1 431 ? 15.852 -5.055 -12.586 1 78.38 431 VAL A N 1
ATOM 3227 C CA . VAL A 1 431 ? 15.719 -6.305 -13.336 1 78.38 431 VAL A CA 1
ATOM 3228 C C . VAL A 1 431 ? 16.969 -7.164 -13.133 1 78.38 431 VAL A C 1
ATOM 3230 O O . VAL A 1 431 ? 16.859 -8.375 -12.945 1 78.38 431 VAL A O 1
ATOM 3233 N N . ILE A 1 432 ? 18.141 -6.449 -13.141 1 82.81 432 ILE A N 1
ATOM 3234 C CA . ILE A 1 432 ? 19.391 -7.172 -12.992 1 82.81 432 ILE A CA 1
ATOM 3235 C C . ILE A 1 432 ? 19.516 -7.711 -11.57 1 82.81 432 ILE A C 1
ATOM 3237 O O . ILE A 1 432 ? 19.969 -8.844 -11.367 1 82.81 432 ILE A O 1
ATOM 3241 N N . ARG A 1 433 ? 19.156 -6.867 -10.695 1 76.75 433 ARG A N 1
ATOM 3242 C CA . ARG A 1 433 ? 19.188 -7.273 -9.297 1 76.75 433 ARG A CA 1
ATOM 3243 C C . ARG A 1 433 ? 18.281 -8.469 -9.039 1 76.75 433 ARG A C 1
ATOM 3245 O O . ARG A 1 433 ? 18.641 -9.383 -8.305 1 76.75 433 ARG A O 1
ATOM 3252 N N . GLY A 1 434 ? 17.094 -8.406 -9.617 1 64 434 GLY A N 1
ATOM 3253 C CA . GLY A 1 434 ? 16.109 -9.461 -9.414 1 64 434 GLY A CA 1
ATOM 3254 C C . GLY A 1 434 ? 15.336 -9.312 -8.117 1 64 434 GLY A C 1
ATOM 3255 O O . GLY A 1 434 ? 15.695 -8.5 -7.262 1 64 434 GLY A O 1
ATOM 3256 N N . ASP A 1 435 ? 14.227 -9.906 -7.949 1 54.69 435 ASP A N 1
ATOM 3257 C CA . ASP A 1 435 ? 13.289 -9.836 -6.832 1 54.69 435 ASP A CA 1
ATOM 3258 C C . ASP A 1 435 ? 13.922 -10.367 -5.551 1 54.69 435 ASP A C 1
ATOM 3260 O O . ASP A 1 435 ? 13.508 -10 -4.449 1 54.69 435 ASP A O 1
ATOM 3264 N N . ARG A 1 436 ? 15 -11.211 -5.691 1 50 436 ARG A N 1
ATOM 3265 C CA . ARG A 1 436 ? 15.539 -11.898 -4.523 1 50 436 ARG A CA 1
ATOM 3266 C C . ARG A 1 436 ? 16.781 -11.18 -4 1 50 436 ARG A C 1
ATOM 3268 O O . ARG A 1 436 ? 17.406 -11.633 -3.039 1 50 436 ARG A O 1
ATOM 3275 N N . GLY A 1 437 ? 17.125 -10.062 -4.703 1 57.25 437 GLY A N 1
ATOM 3276 C CA . GLY A 1 437 ? 18.359 -9.414 -4.285 1 57.25 437 GLY A CA 1
ATOM 3277 C C . GLY A 1 437 ? 18.219 -8.68 -2.963 1 57.25 437 GLY A C 1
ATOM 3278 O O . GLY A 1 437 ? 17.234 -7.992 -2.723 1 57.25 437 GLY A O 1
ATOM 3279 N N . THR A 1 438 ? 19.078 -9.008 -2.084 1 60 438 THR A N 1
ATOM 3280 C CA . THR A 1 438 ? 19.062 -8.383 -0.769 1 60 438 THR A CA 1
ATOM 3281 C C . THR A 1 438 ? 19.922 -7.125 -0.757 1 60 438 THR A C 1
ATOM 3283 O O . THR A 1 438 ? 19.75 -6.258 0.1 1 60 438 THR A O 1
ATOM 3286 N N . GLU A 1 439 ? 20.75 -7.02 -1.905 1 65.62 439 GLU A N 1
ATOM 3287 C CA . GLU A 1 439 ? 21.656 -5.883 -1.925 1 65.62 439 GLU A CA 1
ATOM 3288 C C . GLU A 1 439 ? 21 -4.648 -2.527 1 65.62 439 GLU A C 1
ATOM 3290 O O . GLU A 1 439 ? 20.219 -4.762 -3.48 1 65.62 439 GLU A O 1
ATOM 3295 N N . PRO A 1 440 ? 21.234 -3.531 -1.944 1 72.19 440 PRO A N 1
ATOM 3296 C CA . PRO A 1 440 ? 20.688 -2.301 -2.512 1 72.19 440 PRO A CA 1
ATOM 3297 C C . PRO A 1 440 ? 21.344 -1.905 -3.83 1 72.19 440 PRO A C 1
ATOM 3299 O O . PRO A 1 440 ? 22.469 -2.344 -4.121 1 72.19 440 PRO A O 1
ATOM 3302 N N . VAL A 1 441 ? 20.594 -1.263 -4.656 1 82.06 441 VAL A N 1
ATOM 3303 C CA . VAL A 1 441 ? 21.172 -0.611 -5.832 1 82.06 441 VAL A CA 1
ATOM 3304 C C . VAL A 1 441 ? 21.781 0.729 -5.434 1 82.06 441 VAL A C 1
ATOM 3306 O O . VAL A 1 441 ? 21.125 1.561 -4.809 1 82.06 441 VAL A O 1
ATOM 3309 N N . HIS A 1 442 ? 23.047 0.9 -5.711 1 83.81 442 HIS A N 1
ATOM 3310 C CA . HIS A 1 442 ? 23.734 2.141 -5.383 1 83.81 442 HIS A CA 1
ATOM 3311 C C . HIS A 1 442 ? 23.688 3.129 -6.543 1 83.81 442 HIS A C 1
ATOM 3313 O O . HIS A 1 442 ? 24.203 2.855 -7.625 1 83.81 442 HIS A O 1
ATOM 3319 N N . VAL A 1 443 ? 23.016 4.191 -6.309 1 86.19 443 VAL A N 1
ATOM 3320 C CA . VAL A 1 443 ? 22.938 5.254 -7.309 1 86.19 443 VAL A CA 1
ATOM 3321 C C . VAL A 1 443 ? 23.891 6.383 -6.938 1 86.19 443 VAL A C 1
ATOM 3323 O O . VAL A 1 443 ? 23.875 6.871 -5.805 1 86.19 443 VAL A O 1
ATOM 3326 N N . MET A 1 444 ? 24.719 6.762 -7.965 1 84.56 444 MET A N 1
ATOM 3327 C CA . MET A 1 444 ? 25.75 7.75 -7.656 1 84.56 444 MET A CA 1
ATOM 3328 C C . MET A 1 444 ? 25.828 8.812 -8.75 1 84.56 444 MET A C 1
ATOM 3330 O O . MET A 1 444 ? 25.609 8.516 -9.922 1 84.56 444 MET A O 1
ATOM 3334 N N . THR A 1 445 ? 25.984 10.023 -8.336 1 83.19 445 THR A N 1
ATOM 3335 C CA . THR A 1 445 ? 26.312 11.094 -9.273 1 83.19 445 THR A CA 1
ATOM 3336 C C . THR A 1 445 ? 27.609 11.789 -8.859 1 83.19 445 THR A C 1
ATOM 3338 O O . THR A 1 445 ? 27.812 12.102 -7.684 1 83.19 445 THR A O 1
ATOM 3341 N N . VAL A 1 446 ? 28.547 11.922 -9.836 1 79.12 446 VAL A N 1
ATOM 3342 C CA . VAL A 1 446 ? 29.812 12.586 -9.594 1 79.12 446 VAL A CA 1
ATOM 3343 C C . VAL A 1 446 ? 29.75 14.031 -10.086 1 79.12 446 VAL A C 1
ATOM 3345 O O . VAL A 1 446 ? 29.453 14.281 -11.258 1 79.12 446 VAL A O 1
ATOM 3348 N N . VAL A 1 447 ? 29.906 14.945 -9.164 1 75.94 447 VAL A N 1
ATOM 3349 C CA . VAL A 1 447 ? 29.906 16.359 -9.484 1 75.94 447 VAL A CA 1
ATOM 3350 C C . VAL A 1 447 ? 31.344 16.875 -9.609 1 75.94 447 VAL A C 1
ATOM 3352 O O . VAL A 1 447 ? 32.188 16.562 -8.773 1 75.94 447 VAL A O 1
ATOM 3355 N N . GLN A 1 448 ? 31.594 17.531 -10.781 1 69.56 448 GLN A N 1
ATOM 3356 C CA . GLN A 1 448 ? 32.906 18.156 -10.969 1 69.56 448 GLN A CA 1
ATOM 3357 C C . GLN A 1 448 ? 32.969 19.516 -10.273 1 69.56 448 GLN A C 1
ATOM 3359 O O . GLN A 1 448 ? 32.062 20.344 -10.422 1 69.56 448 GLN A O 1
ATOM 3364 N N . PRO A 1 449 ? 33.969 19.641 -9.367 1 65.12 449 PRO A N 1
ATOM 3365 C CA . PRO A 1 449 ? 34.062 20.938 -8.68 1 65.12 449 PRO A CA 1
ATOM 3366 C C . PRO A 1 449 ? 34.281 22.094 -9.648 1 65.12 449 PRO A C 1
ATOM 3368 O O . PRO A 1 449 ? 35 21.953 -10.641 1 65.12 449 PRO A O 1
ATOM 3371 N N . ASP A 1 450 ? 33.438 23.125 -9.547 1 58.12 450 ASP A N 1
ATOM 3372 C CA . ASP A 1 450 ? 33.594 24.328 -10.352 1 58.12 450 ASP A CA 1
ATOM 3373 C C . ASP A 1 450 ? 34.625 25.281 -9.727 1 58.12 450 ASP A C 1
ATOM 3375 O O . ASP A 1 450 ? 35.188 25 -8.664 1 58.12 450 ASP A O 1
ATOM 3379 N N . ARG A 1 451 ? 34.906 26.391 -10.5 1 54.53 451 ARG A N 1
ATOM 3380 C CA . ARG A 1 451 ? 35.875 27.391 -10.086 1 54.53 451 ARG A CA 1
ATOM 3381 C C . ARG A 1 451 ? 35.469 28.047 -8.773 1 54.53 451 ARG A C 1
ATOM 3383 O O . ARG A 1 451 ? 36.312 28.453 -7.984 1 54.53 451 ARG A O 1
ATOM 3390 N N . SER A 1 452 ? 34.094 28 -8.477 1 59 452 SER A N 1
ATOM 3391 C CA . SER A 1 452 ? 33.656 28.609 -7.227 1 59 452 SER A CA 1
ATOM 3392 C C . SER A 1 452 ? 32.969 27.562 -6.332 1 59 452 SER A C 1
ATOM 3394 O O . SER A 1 452 ? 32.219 26.734 -6.809 1 59 452 SER A O 1
ATOM 3396 N N . ASP A 1 453 ? 33.344 27.469 -5.086 1 56.91 453 ASP A N 1
ATOM 3397 C CA . ASP A 1 453 ? 32.812 26.547 -4.082 1 56.91 453 ASP A CA 1
ATOM 3398 C C . ASP A 1 453 ? 31.297 26.672 -3.98 1 56.91 453 ASP A C 1
ATOM 3400 O O . ASP A 1 453 ? 30.609 25.672 -3.812 1 56.91 453 ASP A O 1
ATOM 3404 N N . ASP A 1 454 ? 30.922 27.906 -4.172 1 59.94 454 ASP A N 1
ATOM 3405 C CA . ASP A 1 454 ? 29.484 28.141 -4.078 1 59.94 454 ASP A CA 1
ATOM 3406 C C . ASP A 1 454 ? 28.734 27.438 -5.207 1 59.94 454 ASP A C 1
ATOM 3408 O O . ASP A 1 454 ? 27.672 26.875 -4.988 1 59.94 454 ASP A O 1
ATOM 3412 N N . ALA A 1 455 ? 29.375 27.516 -6.387 1 63.91 455 ALA A N 1
ATOM 3413 C CA . ALA A 1 455 ? 28.75 26.875 -7.539 1 63.91 455 ALA A CA 1
ATOM 3414 C C . ALA A 1 455 ? 28.719 25.359 -7.363 1 63.91 455 ALA A C 1
ATOM 3416 O O . ALA A 1 455 ? 27.734 24.703 -7.699 1 63.91 455 ALA A O 1
ATOM 3417 N N . THR A 1 456 ? 29.734 24.859 -6.781 1 70.19 456 THR A N 1
ATOM 3418 C CA . THR A 1 456 ? 29.828 23.422 -6.559 1 70.19 456 THR A CA 1
ATOM 3419 C C . THR A 1 456 ? 28.781 22.969 -5.535 1 70.19 456 THR A C 1
ATOM 3421 O O . THR A 1 456 ? 28.141 21.938 -5.715 1 70.19 456 THR A O 1
ATOM 3424 N N . GLU A 1 457 ? 28.594 23.719 -4.547 1 65.62 457 GLU A N 1
ATOM 3425 C CA . GLU A 1 457 ? 27.625 23.359 -3.518 1 65.62 457 GLU A CA 1
ATOM 3426 C C . GLU A 1 457 ? 26.203 23.391 -4.07 1 65.62 457 GLU A C 1
ATOM 3428 O O . GLU A 1 457 ? 25.375 22.547 -3.711 1 65.62 457 GLU A O 1
ATOM 3433 N N . ARG A 1 458 ? 26.031 24.375 -4.918 1 67.12 458 ARG A N 1
ATOM 3434 C CA . ARG A 1 458 ? 24.703 24.453 -5.543 1 67.12 458 ARG A CA 1
ATOM 3435 C C . ARG A 1 458 ? 24.453 23.25 -6.438 1 67.12 458 ARG A C 1
ATOM 3437 O O . ARG A 1 458 ? 23.344 22.703 -6.453 1 67.12 458 ARG A O 1
ATOM 3444 N N . GLU A 1 459 ? 25.516 22.859 -7.105 1 72 459 GLU A N 1
ATOM 3445 C CA . GLU A 1 459 ? 25.391 21.703 -7.98 1 72 459 GLU A CA 1
ATOM 3446 C C . GLU A 1 459 ? 25.172 20.422 -7.176 1 72 459 GLU A C 1
ATOM 3448 O O . GLU A 1 459 ? 24.359 19.578 -7.562 1 72 459 GLU A O 1
ATOM 3453 N N . ILE A 1 460 ? 25.766 20.391 -6.105 1 72.25 460 ILE A N 1
ATOM 3454 C CA . ILE A 1 460 ? 25.625 19.219 -5.242 1 72.25 460 ILE A CA 1
ATOM 3455 C C . ILE A 1 460 ? 24.203 19.141 -4.703 1 72.25 460 ILE A C 1
ATOM 3457 O O . ILE A 1 460 ? 23.594 18.078 -4.688 1 72.25 460 ILE A O 1
ATOM 3461 N N . ALA A 1 461 ? 23.703 20.234 -4.348 1 65.69 461 ALA A N 1
ATOM 3462 C CA . ALA A 1 461 ? 22.344 20.281 -3.82 1 65.69 461 ALA A CA 1
ATOM 3463 C C . ALA A 1 461 ? 21.328 19.844 -4.883 1 65.69 461 ALA A C 1
ATOM 3465 O O . ALA A 1 461 ? 20.406 19.094 -4.594 1 65.69 461 ALA A O 1
ATOM 3466 N N . ALA A 1 462 ? 21.625 20.312 -6.027 1 68.31 462 ALA A N 1
ATOM 3467 C CA . ALA A 1 462 ? 20.719 19.969 -7.129 1 68.31 462 ALA A CA 1
ATOM 3468 C C . ALA A 1 462 ? 20.75 18.469 -7.418 1 68.31 462 ALA A C 1
ATOM 3470 O O . ALA A 1 462 ? 19.703 17.844 -7.594 1 68.31 462 ALA A O 1
ATOM 3471 N N . VAL A 1 463 ? 21.922 17.938 -7.332 1 74.94 463 VAL A N 1
ATOM 3472 C CA . VAL A 1 463 ? 22.109 16.531 -7.641 1 74.94 463 VAL A CA 1
ATOM 3473 C C . VAL A 1 463 ? 21.516 15.664 -6.531 1 74.94 463 VAL A C 1
ATOM 3475 O O . VAL A 1 463 ? 20.906 14.633 -6.797 1 74.94 463 VAL A O 1
ATOM 3478 N N . THR A 1 464 ? 21.656 16.094 -5.383 1 70.31 464 THR A N 1
ATOM 3479 C CA . THR A 1 464 ? 21.141 15.32 -4.254 1 70.31 464 THR A CA 1
ATOM 3480 C C . THR A 1 464 ? 19.609 15.266 -4.293 1 70.31 464 THR A C 1
ATOM 3482 O O . THR A 1 464 ? 19.016 14.227 -4.016 1 70.31 464 THR A O 1
ATOM 3485 N N . GLU A 1 465 ? 19.062 16.328 -4.609 1 66.56 465 GLU A N 1
ATOM 3486 C CA . GLU A 1 465 ? 17.609 16.359 -4.738 1 66.56 465 GLU A CA 1
ATOM 3487 C C . GLU A 1 465 ? 17.125 15.406 -5.828 1 66.56 465 GLU A C 1
ATOM 3489 O O . GLU A 1 465 ? 16.125 14.711 -5.648 1 66.56 465 GLU A O 1
ATOM 3494 N N . GLU A 1 466 ? 17.859 15.391 -6.848 1 70 466 GLU A N 1
ATOM 3495 C CA . GLU A 1 466 ? 17.516 14.5 -7.953 1 70 466 GLU A CA 1
ATOM 3496 C C . GLU A 1 466 ? 17.641 13.031 -7.543 1 70 466 GLU A C 1
ATOM 3498 O O . GLU A 1 466 ? 16.797 12.211 -7.898 1 70 466 GLU A O 1
ATOM 3503 N N . LEU A 1 467 ? 18.641 12.758 -6.734 1 75 467 LEU A N 1
ATOM 3504 C CA . LEU A 1 467 ? 18.891 11.383 -6.309 1 75 467 LEU A CA 1
ATOM 3505 C C . LEU A 1 467 ? 17.828 10.922 -5.312 1 75 467 LEU A C 1
ATOM 3507 O O . LEU A 1 467 ? 17.422 9.758 -5.32 1 75 467 LEU A O 1
ATOM 3511 N N . GLU A 1 468 ? 17.375 11.82 -4.566 1 65.12 468 GLU A N 1
ATOM 3512 C CA . GLU A 1 468 ? 16.328 11.484 -3.617 1 65.12 468 GLU A CA 1
ATOM 3513 C C . GLU A 1 468 ? 15.023 11.141 -4.34 1 65.12 468 GLU A C 1
ATOM 3515 O O . GLU A 1 468 ? 14.297 10.234 -3.924 1 65.12 468 GLU A O 1
ATOM 3520 N N . GLU A 1 469 ? 14.812 11.828 -5.328 1 65.31 469 GLU A N 1
ATOM 3521 C CA . GLU A 1 469 ? 13.648 11.516 -6.148 1 65.31 469 GLU A CA 1
ATOM 3522 C C . GLU A 1 469 ? 13.742 10.109 -6.723 1 65.31 469 GLU A C 1
ATOM 3524 O O . GLU A 1 469 ? 12.742 9.391 -6.781 1 65.31 469 GLU A O 1
ATOM 3529 N N . LEU A 1 470 ? 14.938 9.766 -7.012 1 68.81 470 LEU A N 1
ATOM 3530 C CA . LEU A 1 470 ? 15.148 8.438 -7.586 1 68.81 470 LEU A CA 1
ATOM 3531 C C . LEU A 1 470 ? 15.031 7.359 -6.52 1 68.81 470 LEU A C 1
ATOM 3533 O O . LEU A 1 470 ? 14.531 6.266 -6.789 1 68.81 470 LEU A O 1
ATOM 3537 N N . ALA A 1 471 ? 15.414 7.75 -5.293 1 65.69 471 ALA A N 1
ATOM 3538 C CA . ALA A 1 471 ? 15.281 6.805 -4.188 1 65.69 471 ALA A CA 1
ATOM 3539 C C . ALA A 1 471 ? 13.812 6.508 -3.893 1 65.69 471 ALA A C 1
ATOM 3541 O O . ALA A 1 471 ? 13.469 5.391 -3.5 1 65.69 471 ALA A O 1
ATOM 3542 N N . GLU A 1 472 ? 13.086 7.449 -4.102 1 60.62 472 GLU A N 1
ATOM 3543 C CA . GLU A 1 472 ? 11.648 7.266 -3.92 1 60.62 472 GLU A CA 1
ATOM 3544 C C . GLU A 1 472 ? 11.094 6.262 -4.926 1 60.62 472 GLU A C 1
ATOM 3546 O O . GLU A 1 472 ? 10.203 5.477 -4.598 1 60.62 472 GLU A O 1
ATOM 3551 N N . VAL A 1 473 ? 11.742 6.27 -6.066 1 61.75 473 VAL A N 1
ATOM 3552 C CA . VAL A 1 473 ? 11.344 5.309 -7.09 1 61.75 473 VAL A CA 1
ATOM 3553 C C . VAL A 1 473 ? 11.719 3.896 -6.645 1 61.75 473 VAL A C 1
ATOM 3555 O O . VAL A 1 473 ? 10.945 2.957 -6.832 1 61.75 473 VAL A O 1
ATOM 3558 N N . GLY A 1 474 ? 12.844 3.836 -5.965 1 63.03 474 GLY A N 1
ATOM 3559 C CA . GLY A 1 474 ? 13.266 2.555 -5.422 1 63.03 474 GLY A CA 1
ATOM 3560 C C . GLY A 1 474 ? 12.375 2.061 -4.297 1 63.03 474 GLY A C 1
ATOM 3561 O O . GLY A 1 474 ? 12.008 0.884 -4.262 1 63.03 474 GLY A O 1
ATOM 3562 N N . SER A 1 475 ? 12.055 2.975 -3.496 1 56.94 475 SER A N 1
ATOM 3563 C CA . SER A 1 475 ? 11.172 2.627 -2.387 1 56.94 475 SER A CA 1
ATOM 3564 C C . SER A 1 475 ? 9.812 2.168 -2.889 1 56.94 475 SER A C 1
ATOM 3566 O O . SER A 1 475 ? 9.234 1.215 -2.357 1 56.94 475 SER A O 1
ATOM 3568 N N . ALA A 1 476 ? 9.43 2.824 -3.914 1 52.81 476 ALA A N 1
ATOM 3569 C CA . ALA A 1 476 ? 8.156 2.463 -4.535 1 52.81 476 ALA A CA 1
ATOM 3570 C C . ALA A 1 476 ? 8.211 1.051 -5.113 1 52.81 476 ALA A C 1
ATOM 3572 O O . ALA A 1 476 ? 7.203 0.335 -5.105 1 52.81 476 ALA A O 1
ATOM 3573 N N . ALA A 1 477 ? 9.516 0.649 -5.527 1 55.34 477 ALA A N 1
ATOM 3574 C CA . ALA A 1 477 ? 9.727 -0.671 -6.113 1 55.34 477 ALA A CA 1
ATOM 3575 C C . ALA A 1 477 ? 10.133 -1.688 -5.051 1 55.34 477 ALA A C 1
ATOM 3577 O O . ALA A 1 477 ? 10.461 -2.832 -5.371 1 55.34 477 ALA A O 1
ATOM 3578 N N . GLU A 1 478 ? 10.141 -1.194 -3.754 1 51.75 478 GLU A N 1
ATOM 3579 C CA . GLU A 1 478 ? 10.57 -2.008 -2.623 1 51.75 478 GLU A CA 1
ATOM 3580 C C . GLU A 1 478 ? 12.016 -2.475 -2.795 1 51.75 478 GLU A C 1
ATOM 3582 O O . GLU A 1 478 ? 12.344 -3.617 -2.475 1 51.75 478 GLU A O 1
ATOM 3587 N N . VAL A 1 479 ? 12.688 -1.724 -3.547 1 63.16 479 VAL A N 1
ATOM 3588 C CA . VAL A 1 479 ? 14.117 -1.981 -3.684 1 63.16 479 VAL A CA 1
ATOM 3589 C C . VAL A 1 479 ? 14.906 -0.937 -2.9 1 63.16 479 VAL A C 1
ATOM 3591 O O . VAL A 1 479 ? 14.633 0.261 -2.994 1 63.16 479 VAL A O 1
ATOM 3594 N N . SER A 1 480 ? 15.703 -1.409 -2.088 1 66.62 480 SER A N 1
ATOM 3595 C CA . SER A 1 480 ? 16.562 -0.494 -1.35 1 66.62 480 SER A CA 1
ATOM 3596 C C . SER A 1 480 ? 17.547 0.214 -2.281 1 66.62 480 SER A C 1
ATOM 3598 O O . SER A 1 480 ? 18.297 -0.436 -3.012 1 66.62 480 SER A O 1
ATOM 3600 N N . VAL A 1 481 ? 17.328 1.517 -2.428 1 73.06 481 VAL A N 1
ATOM 3601 C CA . VAL A 1 481 ? 18.234 2.322 -3.246 1 73.06 481 VAL A CA 1
ATOM 3602 C C . VAL A 1 481 ? 19.094 3.215 -2.352 1 73.06 481 VAL A C 1
ATOM 3604 O O . VAL A 1 481 ? 18.562 3.951 -1.515 1 73.06 481 VAL A O 1
ATOM 3607 N N . GLU A 1 482 ? 20.391 3.033 -2.438 1 72.38 482 GLU A N 1
ATOM 3608 C CA . GLU A 1 482 ? 21.328 3.912 -1.747 1 72.38 482 GLU A CA 1
ATOM 3609 C C . GLU A 1 482 ? 21.875 4.977 -2.689 1 72.38 482 GLU A C 1
ATOM 3611 O O . GLU A 1 482 ? 22.422 4.652 -3.752 1 72.38 482 GLU A O 1
ATOM 3616 N N . THR A 1 483 ? 21.609 6.227 -2.369 1 76 483 THR A N 1
ATOM 3617 C CA . THR A 1 483 ? 22.062 7.312 -3.232 1 76 483 THR A CA 1
ATOM 3618 C C . THR A 1 483 ? 23.328 7.961 -2.668 1 76 483 THR A C 1
ATOM 3620 O O . THR A 1 483 ? 23.5 8.047 -1.45 1 76 483 THR A O 1
ATOM 3623 N N . GLU A 1 484 ? 24.266 8.289 -3.6 1 74.75 484 GLU A N 1
ATOM 3624 C CA . GLU A 1 484 ? 25.5 8.953 -3.207 1 74.75 484 GLU A CA 1
ATOM 3625 C C . GLU A 1 484 ? 25.875 10.047 -4.203 1 74.75 484 GLU A C 1
ATOM 3627 O O . GLU A 1 484 ? 25.812 9.836 -5.418 1 74.75 484 GLU A O 1
ATOM 3632 N N . THR A 1 485 ? 26.109 11.242 -3.701 1 77.5 485 THR A N 1
ATOM 3633 C CA . THR A 1 485 ? 26.719 12.305 -4.5 1 77.5 485 THR A CA 1
ATOM 3634 C C . THR A 1 485 ? 28.219 12.406 -4.207 1 77.5 485 THR A C 1
ATOM 3636 O O . THR A 1 485 ? 28.625 12.531 -3.049 1 77.5 485 THR A O 1
ATOM 3639 N N . ARG A 1 486 ? 29.031 12.328 -5.211 1 74.62 486 ARG A N 1
ATOM 3640 C CA . ARG A 1 486 ? 30.484 12.375 -5.074 1 74.62 486 ARG A CA 1
ATOM 3641 C C . ARG A 1 486 ? 31.062 13.562 -5.828 1 74.62 486 ARG A C 1
ATOM 3643 O O . ARG A 1 486 ? 30.594 13.914 -6.914 1 74.62 486 ARG A O 1
ATOM 3650 N N . VAL A 1 487 ? 32.031 14.219 -5.082 1 69.75 487 VAL A N 1
ATOM 3651 C CA . VAL A 1 487 ? 32.719 15.305 -5.762 1 69.75 487 VAL A CA 1
ATOM 3652 C C . VAL A 1 487 ? 34.094 14.812 -6.223 1 69.75 487 VAL A C 1
ATOM 3654 O O . VAL A 1 487 ? 34.875 14.297 -5.418 1 69.75 487 VAL A O 1
ATOM 3657 N N . ASN A 1 488 ? 34.375 14.891 -7.512 1 72.62 488 ASN A N 1
ATOM 3658 C CA . ASN A 1 488 ? 35.625 14.484 -8.109 1 72.62 488 ASN A CA 1
ATOM 3659 C C . ASN A 1 488 ? 35.938 15.312 -9.359 1 72.62 488 ASN A C 1
ATOM 3661 O O . ASN A 1 488 ? 35.062 15.641 -10.133 1 72.62 488 ASN A O 1
ATOM 3665 N N . HIS A 1 489 ? 37.219 15.719 -9.484 1 67.44 489 HIS A N 1
ATOM 3666 C CA . HIS A 1 489 ? 37.625 16.484 -10.656 1 67.44 489 HIS A CA 1
ATOM 3667 C C . HIS A 1 489 ? 37.438 15.672 -11.938 1 67.44 489 HIS A C 1
ATOM 3669 O O . HIS A 1 489 ? 37.219 16.234 -13.008 1 67.44 489 HIS A O 1
ATOM 3675 N N . ASN A 1 490 ? 37.625 14.391 -11.828 1 70.38 490 ASN A N 1
ATOM 3676 C CA . ASN A 1 490 ? 37.406 13.461 -12.93 1 70.38 490 ASN A CA 1
ATOM 3677 C C . ASN A 1 490 ? 36.219 12.539 -12.656 1 70.38 490 ASN A C 1
ATOM 3679 O O . ASN A 1 490 ? 36.281 11.711 -11.742 1 70.38 490 ASN A O 1
ATOM 3683 N N . VAL A 1 491 ? 35.219 12.641 -13.422 1 77.94 491 VAL A N 1
ATOM 3684 C CA . VAL A 1 491 ? 33.969 11.914 -13.211 1 77.94 491 VAL A CA 1
ATOM 3685 C C . VAL A 1 491 ? 34.25 10.406 -13.258 1 77.94 491 VAL A C 1
ATOM 3687 O O . VAL A 1 491 ? 33.75 9.656 -12.414 1 77.94 491 VAL A O 1
ATOM 3690 N N . ALA A 1 492 ? 35.031 10.008 -14.18 1 80 492 ALA A N 1
ATOM 3691 C CA . ALA A 1 492 ? 35.312 8.586 -14.32 1 80 492 ALA A CA 1
ATOM 3692 C C . ALA A 1 492 ? 36.031 8.047 -13.094 1 80 492 ALA A C 1
ATOM 3694 O O . ALA A 1 492 ? 35.719 6.953 -12.609 1 80 492 ALA A O 1
ATOM 3695 N N . SER A 1 493 ? 36.969 8.844 -12.57 1 78.06 493 SER A N 1
ATOM 3696 C CA . SER A 1 493 ? 37.688 8.438 -11.359 1 78.06 493 SER A CA 1
ATOM 3697 C C . SER A 1 493 ? 36.75 8.336 -10.164 1 78.06 493 SER A C 1
ATOM 3699 O O . SER A 1 493 ? 36.875 7.426 -9.344 1 78.06 493 SER A O 1
ATOM 3701 N N . GLY A 1 494 ? 35.875 9.234 -10.148 1 79.56 494 GLY A N 1
ATOM 3702 C CA . GLY A 1 494 ? 34.906 9.203 -9.086 1 79.56 494 GLY A CA 1
ATOM 3703 C C . GLY A 1 494 ? 34.031 7.961 -9.125 1 79.56 494 GLY A C 1
ATOM 3704 O O . GLY A 1 494 ? 33.719 7.375 -8.086 1 79.56 494 GLY A O 1
ATOM 3705 N N . ILE A 1 495 ? 33.656 7.559 -10.32 1 84.88 495 ILE A N 1
ATOM 3706 C CA . ILE A 1 495 ? 32.812 6.395 -10.508 1 84.88 495 ILE A CA 1
ATOM 3707 C C . ILE A 1 495 ? 33.562 5.129 -10.109 1 84.88 495 ILE A C 1
ATOM 3709 O O . ILE A 1 495 ? 33.031 4.301 -9.352 1 84.88 495 ILE A O 1
ATOM 3713 N N . VAL A 1 496 ? 34.781 5.016 -10.562 1 81 496 VAL A N 1
ATOM 3714 C CA . VAL A 1 496 ? 35.594 3.814 -10.32 1 81 496 VAL A CA 1
ATOM 3715 C C . VAL A 1 496 ? 35.906 3.689 -8.836 1 81 496 VAL A C 1
ATOM 3717 O O . VAL A 1 496 ? 35.812 2.602 -8.266 1 81 496 VAL A O 1
ATOM 3720 N N . GLN A 1 497 ? 36.219 4.816 -8.203 1 76.88 497 GLN A N 1
ATOM 3721 C CA . GLN A 1 497 ? 36.438 4.805 -6.77 1 76.88 497 GLN A CA 1
ATOM 3722 C C . GLN A 1 497 ? 35.188 4.441 -5.996 1 76.88 497 GLN A C 1
ATOM 3724 O O . GLN A 1 497 ? 35.25 3.703 -5.012 1 76.88 497 GLN A O 1
ATOM 3729 N N . GLY A 1 498 ? 34.094 4.973 -6.496 1 79.88 498 GLY A N 1
ATOM 3730 C CA . GLY A 1 498 ? 32.812 4.633 -5.887 1 79.88 498 GLY A CA 1
ATOM 3731 C C . GLY A 1 498 ? 32.5 3.158 -5.996 1 79.88 498 GLY A C 1
ATOM 3732 O O . GLY A 1 498 ? 31.969 2.562 -5.051 1 79.88 498 GLY A O 1
ATOM 3733 N N . ALA A 1 499 ? 32.719 2.566 -7.102 1 82.81 499 ALA A N 1
ATOM 3734 C CA . ALA A 1 499 ? 32.469 1.146 -7.328 1 82.81 499 ALA A CA 1
ATOM 3735 C C . ALA A 1 499 ? 33.25 0.283 -6.34 1 82.81 499 ALA A C 1
ATOM 3737 O O . ALA A 1 499 ? 32.719 -0.714 -5.832 1 82.81 499 ALA A O 1
ATOM 3738 N N . VAL A 1 500 ? 34.469 0.685 -6.129 1 72.25 500 VAL A N 1
ATOM 3739 C CA . VAL A 1 500 ? 35.312 -0.059 -5.191 1 72.25 500 VAL A CA 1
ATOM 3740 C C . VAL A 1 500 ? 34.781 0.112 -3.773 1 72.25 500 VAL A C 1
ATOM 3742 O O . VAL A 1 500 ? 34.688 -0.857 -3.014 1 72.25 500 VAL A O 1
ATOM 3745 N N . GLU A 1 501 ? 34.344 1.325 -3.537 1 67.44 501 GLU A N 1
ATOM 3746 C CA . GLU A 1 501 ? 33.875 1.655 -2.189 1 67.44 501 GLU A CA 1
ATOM 3747 C C . GLU A 1 501 ? 32.594 0.91 -1.841 1 67.44 501 GLU A C 1
ATOM 3749 O O . GLU A 1 501 ? 32.406 0.482 -0.7 1 67.44 501 GLU A O 1
ATOM 3754 N N . VAL A 1 502 ? 31.703 0.761 -2.92 1 71.75 502 VAL A N 1
ATOM 3755 C CA . VAL A 1 502 ? 30.438 0.102 -2.641 1 71.75 502 VAL A CA 1
ATOM 3756 C C . VAL A 1 502 ? 30.547 -1.388 -2.961 1 71.75 502 VAL A C 1
ATOM 3758 O O . VAL A 1 502 ? 29.547 -2.119 -2.883 1 71.75 502 VAL A O 1
ATOM 3761 N N . GLN A 1 503 ? 31.75 -1.846 -3.26 1 73.06 503 GLN A N 1
ATOM 3762 C CA . GLN A 1 503 ? 31.984 -3.227 -3.672 1 73.06 503 GLN A CA 1
ATOM 3763 C C . GLN A 1 503 ? 30.984 -3.656 -4.742 1 73.06 503 GLN A C 1
ATOM 3765 O O . GLN A 1 503 ? 30.344 -4.699 -4.613 1 73.06 503 GLN A O 1
ATOM 3770 N N . ALA A 1 504 ? 30.906 -2.814 -5.719 1 83.44 504 ALA A N 1
ATOM 3771 C CA . ALA A 1 504 ? 30 -3.131 -6.812 1 83.44 504 ALA A CA 1
ATOM 3772 C C . ALA A 1 504 ? 30.484 -4.332 -7.613 1 83.44 504 ALA A C 1
ATOM 3774 O O . ALA A 1 504 ? 31.688 -4.445 -7.895 1 83.44 504 ALA A O 1
ATOM 3775 N N . ASP A 1 505 ? 29.578 -5.195 -7.832 1 82.5 505 ASP A N 1
ATOM 3776 C CA . ASP A 1 505 ? 29.922 -6.312 -8.711 1 82.5 505 ASP A CA 1
ATOM 3777 C C . ASP A 1 505 ? 29.797 -5.91 -10.18 1 82.5 505 ASP A C 1
ATOM 3779 O O . ASP A 1 505 ? 30.484 -6.477 -11.039 1 82.5 505 ASP A O 1
ATOM 3783 N N . GLN A 1 506 ? 28.906 -5 -10.344 1 89.88 506 GLN A N 1
ATOM 3784 C CA . GLN A 1 506 ? 28.672 -4.52 -11.703 1 89.88 506 GLN A CA 1
ATOM 3785 C C . GLN A 1 506 ? 28.359 -3.025 -11.711 1 89.88 506 GLN A C 1
ATOM 3787 O O . GLN A 1 506 ? 27.812 -2.494 -10.742 1 89.88 506 GLN A O 1
ATOM 3792 N N . ILE A 1 507 ? 28.797 -2.352 -12.742 1 91.44 507 ILE A N 1
ATOM 3793 C CA . ILE A 1 507 ? 28.484 -0.944 -12.961 1 91.44 507 ILE A CA 1
ATOM 3794 C C . ILE A 1 507 ? 27.562 -0.801 -14.164 1 91.44 507 ILE A C 1
ATOM 3796 O O . ILE A 1 507 ? 27.844 -1.32 -15.242 1 91.44 507 ILE A O 1
ATOM 3800 N N . VAL A 1 508 ? 26.453 -0.222 -13.945 1 90.81 508 VAL A N 1
ATOM 3801 C CA . VAL A 1 508 ? 25.5 0.008 -15.031 1 90.81 508 VAL A CA 1
ATOM 3802 C C . VAL A 1 508 ? 25.453 1.498 -15.359 1 90.81 508 VAL A C 1
ATOM 3804 O O . VAL A 1 508 ? 25.141 2.32 -14.492 1 90.81 508 VAL A O 1
ATOM 3807 N N . MET A 1 509 ? 25.75 1.805 -16.625 1 87.81 509 MET A N 1
ATOM 3808 C CA . MET A 1 509 ? 25.812 3.203 -17.031 1 87.81 509 MET A CA 1
ATOM 3809 C C . MET A 1 509 ? 24.906 3.451 -18.234 1 87.81 509 MET A C 1
ATOM 3811 O O . MET A 1 509 ? 24.594 2.525 -18.984 1 87.81 509 MET A O 1
ATOM 3815 N N . GLY A 1 510 ? 24.453 4.711 -18.297 1 85.62 510 GLY A N 1
ATOM 3816 C CA . GLY A 1 510 ? 23.703 5.117 -19.469 1 85.62 510 GLY A CA 1
ATOM 3817 C C . GLY A 1 510 ? 24.578 5.641 -20.594 1 85.62 510 GLY A C 1
ATOM 3818 O O . GLY A 1 510 ? 25.578 6.316 -20.344 1 85.62 510 GLY A O 1
ATOM 3819 N N . TRP A 1 511 ? 24.156 5.195 -21.781 1 78.5 511 TRP A N 1
ATOM 3820 C CA . TRP A 1 511 ? 24.859 5.684 -22.969 1 78.5 511 TRP A CA 1
ATOM 3821 C C . TRP A 1 511 ? 24.312 7.043 -23.391 1 78.5 511 TRP A C 1
ATOM 3823 O O . TRP A 1 511 ? 23.094 7.238 -23.469 1 78.5 511 TRP A O 1
ATOM 3833 N N . ASP A 1 512 ? 25 8.148 -23.328 1 61.81 512 ASP A N 1
ATOM 3834 C CA . ASP A 1 512 ? 24.594 9.461 -23.812 1 61.81 512 ASP A CA 1
ATOM 3835 C C . ASP A 1 512 ? 25.297 9.805 -25.125 1 61.81 512 ASP A C 1
ATOM 3837 O O . ASP A 1 512 ? 26.531 9.836 -25.188 1 61.81 512 ASP A O 1
ATOM 3841 N N . ALA A 1 513 ? 24.516 9.914 -26.25 1 53 513 ALA A N 1
ATOM 3842 C CA . ALA A 1 513 ? 25.031 10.211 -27.578 1 53 513 ALA A CA 1
ATOM 3843 C C . ALA A 1 513 ? 25.719 11.578 -27.609 1 53 513 ALA A C 1
ATOM 3845 O O . ALA A 1 513 ? 26.719 11.758 -28.297 1 53 513 ALA A O 1
ATOM 3846 N N . ALA A 1 514 ? 25 12.781 -27.203 1 45.72 514 ALA A N 1
ATOM 3847 C CA . ALA A 1 514 ? 25.422 14.156 -27.453 1 45.72 514 ALA A CA 1
ATOM 3848 C C . ALA A 1 514 ? 26.844 14.383 -26.984 1 45.72 514 ALA A C 1
ATOM 3850 O O . ALA A 1 514 ? 27.547 15.25 -27.516 1 45.72 514 ALA A O 1
ATOM 3851 N N . ARG A 1 515 ? 27.078 14.031 -25.906 1 45.44 515 ARG A N 1
ATOM 3852 C CA . ARG A 1 515 ? 28.375 14.375 -25.359 1 45.44 515 ARG A 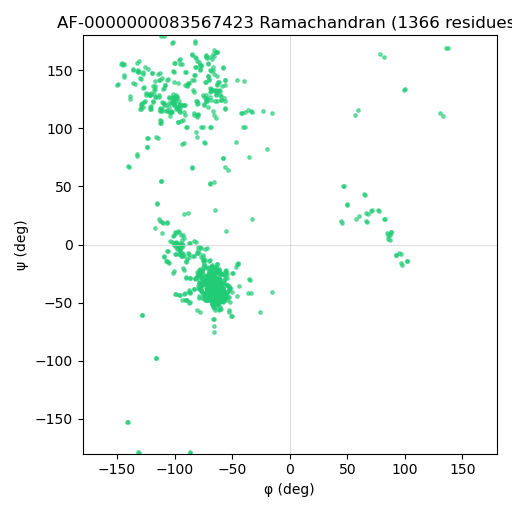CA 1
ATOM 3853 C C . ARG A 1 515 ? 29.5 13.57 -26.016 1 45.44 515 ARG A C 1
ATOM 3855 O O . ARG A 1 515 ? 30.641 13.625 -25.594 1 45.44 515 ARG A O 1
ATOM 3862 N N . SER A 1 516 ? 29.172 12.773 -26.812 1 41.78 516 SER A N 1
ATOM 3863 C CA . SER A 1 516 ? 30.109 11.93 -27.547 1 41.78 516 SER A CA 1
ATOM 3864 C C . SER A 1 516 ? 31.062 12.773 -28.406 1 41.78 516 SER A C 1
ATOM 3866 O O . SER A 1 516 ? 32.219 12.398 -28.594 1 41.78 516 SER A O 1
ATOM 3868 N N . PHE A 1 517 ? 30.609 13.867 -28.984 1 35.75 517 PHE A N 1
ATOM 3869 C CA . PHE A 1 517 ? 31.547 14.516 -29.906 1 35.75 517 PHE A CA 1
ATOM 3870 C C . PHE A 1 517 ? 32.75 15.047 -29.156 1 35.75 517 PHE A C 1
ATOM 3872 O O . PHE A 1 517 ? 33.906 14.914 -29.625 1 35.75 517 PHE A O 1
ATOM 3879 N N . ARG A 1 518 ? 32.594 15.93 -28.344 1 34.28 518 ARG A N 1
ATOM 3880 C CA . ARG A 1 518 ? 33.781 16.438 -27.656 1 34.28 518 ARG A CA 1
ATOM 3881 C C . ARG A 1 518 ? 34.531 15.305 -26.984 1 34.28 518 ARG A C 1
ATOM 3883 O O . ARG A 1 518 ? 35.656 15.5 -26.531 1 34.28 518 ARG A O 1
ATOM 3890 N N . HIS A 1 519 ? 33.969 14.25 -26.672 1 39.56 519 HIS A N 1
ATOM 3891 C CA . HIS A 1 519 ? 34.375 13.039 -25.969 1 39.56 519 HIS A CA 1
ATOM 3892 C C . HIS A 1 519 ? 35.25 12.148 -26.828 1 39.56 519 HIS A C 1
ATOM 3894 O O . HIS A 1 519 ? 35.688 11.094 -26.375 1 39.56 519 HIS A O 1
ATOM 3900 N N . ARG A 1 520 ? 35.375 12.445 -28.047 1 38.03 520 ARG A N 1
ATOM 3901 C CA . ARG A 1 520 ? 36.281 11.727 -28.922 1 38.03 520 ARG A CA 1
ATOM 3902 C C . ARG A 1 520 ? 37.719 11.859 -28.438 1 38.03 520 ARG A C 1
ATOM 3904 O O . ARG A 1 520 ? 38.562 10.977 -28.688 1 38.03 520 ARG A O 1
ATOM 3911 N N . ILE A 1 521 ? 37.969 12.961 -28.047 1 33.53 521 ILE A N 1
ATOM 3912 C CA . ILE A 1 521 ? 39.406 13.094 -27.797 1 33.53 521 ILE A CA 1
ATOM 3913 C C . ILE A 1 521 ? 39.75 12.484 -26.438 1 33.53 521 ILE A C 1
ATOM 3915 O O . ILE A 1 521 ? 40.781 11.828 -26.281 1 33.53 521 ILE A O 1
ATOM 3919 N N . PHE A 1 522 ? 39.125 12.922 -25.375 1 37.19 522 PHE A N 1
ATOM 3920 C CA . PHE A 1 522 ? 39.562 12.531 -24.031 1 37.19 522 PHE A CA 1
ATOM 3921 C C . PHE A 1 522 ? 38.812 11.289 -23.562 1 37.19 522 PHE A C 1
ATOM 3923 O O . PHE A 1 522 ? 38.875 10.922 -22.391 1 37.19 522 PHE A O 1
ATOM 3930 N N . GLY A 1 523 ? 38.375 10.523 -24.547 1 48.25 523 GLY A N 1
ATOM 3931 C CA . GLY A 1 523 ? 37.688 9.281 -24.234 1 48.25 523 GLY A CA 1
ATOM 3932 C C . GLY A 1 523 ? 36.438 9.5 -23.391 1 48.25 523 GLY A C 1
ATOM 3933 O O . GLY A 1 523 ? 36.438 10.375 -22.516 1 48.25 523 GLY A O 1
ATOM 3934 N N . SER A 1 524 ? 35.25 9.273 -23.688 1 66.81 524 SER A N 1
ATOM 3935 C CA . SER A 1 524 ? 34 9.438 -23 1 66.81 524 SER A CA 1
ATOM 3936 C C . SER A 1 524 ? 34.094 8.914 -21.562 1 66.81 524 SER A C 1
ATOM 3938 O O . SER A 1 524 ? 35.031 8.211 -21.203 1 66.81 524 SER A O 1
ATOM 3940 N N . ILE A 1 525 ? 33.469 9.602 -20.625 1 76.88 525 ILE A N 1
ATOM 3941 C CA . ILE A 1 525 ? 33.406 9.141 -19.234 1 76.88 525 ILE A CA 1
ATOM 3942 C C . ILE A 1 525 ? 33.312 7.617 -19.203 1 76.88 525 ILE A C 1
ATOM 3944 O O . ILE A 1 525 ? 33.938 6.961 -18.391 1 76.88 525 ILE A O 1
ATOM 3948 N N . ILE A 1 526 ? 32.719 7.094 -20.234 1 82.62 526 ILE A N 1
ATOM 3949 C CA . ILE A 1 526 ? 32.5 5.648 -20.312 1 82.62 526 ILE A CA 1
ATOM 3950 C C . ILE A 1 526 ? 33.844 4.969 -20.609 1 82.62 526 ILE A C 1
ATOM 3952 O O . ILE A 1 526 ? 34.188 3.977 -19.984 1 82.62 526 ILE A O 1
ATOM 3956 N N . ASP A 1 527 ? 34.562 5.559 -21.547 1 77.38 527 ASP A N 1
ATOM 3957 C CA . ASP A 1 527 ? 35.844 4.977 -21.922 1 77.38 527 ASP A CA 1
ATOM 3958 C C . ASP A 1 527 ? 36.844 5.004 -20.75 1 77.38 527 ASP A C 1
ATOM 3960 O O . ASP A 1 527 ? 37.562 4.043 -20.516 1 77.38 527 ASP A O 1
ATOM 3964 N N . GLN A 1 528 ? 36.781 6.098 -20.062 1 81.06 528 GLN A N 1
ATOM 3965 C CA . GLN A 1 528 ? 37.656 6.234 -18.922 1 81.06 528 GLN A CA 1
ATOM 3966 C C . GLN A 1 528 ? 37.312 5.234 -17.828 1 81.06 528 GLN A C 1
ATOM 3968 O O . GLN A 1 528 ? 38.188 4.66 -17.188 1 81.06 528 GLN A O 1
ATOM 3973 N N . VAL A 1 529 ? 36.062 5.039 -17.594 1 86.69 529 VAL A N 1
ATOM 3974 C CA . VAL A 1 529 ? 35.625 4.082 -16.594 1 86.69 529 VAL A CA 1
ATOM 3975 C C . VAL A 1 529 ? 36.062 2.674 -17 1 86.69 529 VAL A C 1
ATOM 3977 O O . VAL A 1 529 ? 36.562 1.909 -16.172 1 86.69 529 VAL A O 1
ATOM 3980 N N . LEU A 1 530 ? 35.906 2.373 -18.25 1 86.31 530 LEU A N 1
ATOM 3981 C CA . LEU A 1 530 ? 36.25 1.049 -18.75 1 86.31 530 LEU A CA 1
ATOM 3982 C C . LEU A 1 530 ? 37.75 0.781 -18.594 1 86.31 530 LEU A C 1
ATOM 3984 O O . LEU A 1 530 ? 38.156 -0.351 -18.328 1 86.31 530 LEU A O 1
ATOM 3988 N N . GLU A 1 531 ? 38.469 1.834 -18.719 1 78.75 531 GLU A N 1
ATOM 3989 C CA . GLU A 1 531 ? 39.938 1.688 -18.641 1 78.75 531 GLU A CA 1
ATOM 3990 C C . GLU A 1 531 ? 40.406 1.561 -17.188 1 78.75 531 GLU A C 1
ATOM 3992 O O . GLU A 1 531 ? 41.438 0.946 -16.906 1 78.75 531 GLU A O 1
ATOM 3997 N N . ARG A 1 532 ? 39.594 2.029 -16.328 1 79.88 532 ARG A N 1
ATOM 3998 C CA . ARG A 1 532 ? 40.062 2.174 -14.961 1 79.88 532 ARG A CA 1
ATOM 3999 C C . ARG A 1 532 ? 39.469 1.111 -14.055 1 79.88 532 ARG A C 1
ATOM 4001 O O . ARG A 1 532 ? 39.75 1.076 -12.852 1 79.88 532 ARG A O 1
ATOM 4008 N N . THR A 1 533 ? 38.562 0.309 -14.547 1 86.88 533 THR A N 1
ATOM 4009 C CA . THR A 1 533 ? 37.969 -0.714 -13.695 1 86.88 533 THR A CA 1
ATOM 4010 C C . THR A 1 533 ? 38.062 -2.088 -14.352 1 86.88 533 THR A C 1
ATOM 4012 O O . THR A 1 533 ? 38.094 -2.193 -15.578 1 86.88 533 THR A O 1
ATOM 4015 N N . ASN A 1 534 ? 38.188 -3.127 -13.492 1 85.5 534 ASN A N 1
ATOM 4016 C CA . ASN A 1 534 ? 38.188 -4.496 -13.992 1 85.5 534 ASN A CA 1
ATOM 4017 C C . ASN A 1 534 ? 36.812 -5.16 -13.789 1 85.5 534 ASN A C 1
ATOM 4019 O O . ASN A 1 534 ? 36.625 -6.305 -14.195 1 85.5 534 ASN A O 1
ATOM 4023 N N . ARG A 1 535 ? 35.875 -4.418 -13.25 1 88.56 535 ARG A N 1
ATOM 4024 C CA . ARG A 1 535 ? 34.531 -4.93 -13.016 1 88.56 535 ARG A CA 1
ATOM 4025 C C . ARG A 1 535 ? 33.688 -4.863 -14.289 1 88.56 535 ARG A C 1
ATOM 4027 O O . ARG A 1 535 ? 33.969 -4.062 -15.18 1 88.56 535 ARG A O 1
ATOM 4034 N N . PRO A 1 536 ? 32.75 -5.766 -14.336 1 91.62 536 PRO A N 1
ATOM 4035 C CA . PRO A 1 536 ? 31.859 -5.672 -15.508 1 91.62 536 PRO A CA 1
ATOM 4036 C C . PRO A 1 536 ? 31.094 -4.348 -15.57 1 91.62 536 PRO A C 1
ATOM 4038 O O . PRO A 1 536 ? 30.656 -3.83 -14.539 1 91.62 536 PRO A O 1
ATOM 4041 N N . VAL A 1 537 ? 31.094 -3.75 -16.734 1 91.88 537 VAL A N 1
ATOM 4042 C CA . VAL A 1 537 ? 30.375 -2.5 -16.984 1 91.88 537 VAL A CA 1
ATOM 4043 C C . VAL A 1 537 ? 29.328 -2.707 -18.062 1 91.88 537 VAL A C 1
ATOM 4045 O O . VAL A 1 537 ? 29.625 -3.24 -19.141 1 91.88 537 VAL A O 1
ATOM 4048 N N . LEU A 1 538 ? 28.109 -2.395 -17.688 1 92.38 538 LEU A N 1
ATOM 4049 C CA . LEU A 1 538 ? 27.016 -2.414 -18.656 1 92.38 538 LEU A CA 1
ATOM 4050 C C . LEU A 1 538 ? 26.656 -0.999 -19.094 1 92.38 538 LEU A C 1
ATOM 4052 O O . LEU A 1 538 ? 26.266 -0.169 -18.281 1 92.38 538 LEU A O 1
ATOM 4056 N N . VAL A 1 539 ? 26.891 -0.748 -20.375 1 89.12 539 VAL A N 1
ATOM 4057 C CA . VAL A 1 539 ? 26.5 0.537 -20.938 1 89.12 539 VAL A CA 1
ATOM 4058 C C . VAL A 1 539 ? 25.188 0.379 -21.719 1 89.12 539 VAL A C 1
ATOM 4060 O O . VAL A 1 539 ? 25.109 -0.436 -22.641 1 89.12 539 VAL A O 1
ATOM 4063 N N . SER A 1 540 ? 24.219 1.181 -21.281 1 89.44 540 SER A N 1
ATOM 4064 C CA . SER A 1 540 ? 22.906 0.902 -21.875 1 89.44 540 SER A CA 1
ATOM 4065 C C . SER A 1 540 ? 22.234 2.182 -22.375 1 89.44 540 SER A C 1
ATOM 4067 O O . SER A 1 540 ? 22.531 3.271 -21.875 1 89.44 540 SER A O 1
ATOM 4069 N N . ARG A 1 541 ? 21.5 2.035 -23.359 1 84 541 ARG A N 1
ATOM 4070 C CA . ARG A 1 541 ? 20.5 2.982 -23.844 1 84 541 ARG A CA 1
ATOM 4071 C C . ARG A 1 541 ? 19.156 2.299 -24.047 1 84 541 ARG A C 1
ATOM 4073 O O . ARG A 1 541 ? 19.047 1.317 -24.781 1 84 541 ARG A O 1
ATOM 4080 N N . LEU A 1 542 ? 18.203 2.799 -23.297 1 85 542 LEU A N 1
ATOM 4081 C CA . LEU A 1 542 ? 16.891 2.154 -23.391 1 85 542 LEU A CA 1
ATOM 4082 C C . LEU A 1 542 ? 15.867 3.08 -24.031 1 85 542 LEU A C 1
ATOM 4084 O O . LEU A 1 542 ? 15.383 4.016 -23.391 1 85 542 LEU A O 1
ATOM 4088 N N . GLY A 1 543 ? 15.539 2.752 -25.25 1 76.12 543 GLY A N 1
ATOM 4089 C CA . GLY A 1 543 ? 14.531 3.516 -25.984 1 76.12 543 GLY A CA 1
ATOM 4090 C C . GLY A 1 543 ? 13.109 3.184 -25.562 1 76.12 543 GLY A C 1
ATOM 4091 O O . GLY A 1 543 ? 12.195 3.975 -25.781 1 76.12 543 GLY A O 1
ATOM 4092 N N . HIS A 1 544 ? 12.891 2.047 -25.031 1 75.5 544 HIS A N 1
ATOM 4093 C CA . HIS A 1 544 ? 11.617 1.584 -24.484 1 75.5 544 HIS A CA 1
ATOM 4094 C C . HIS A 1 544 ? 11.805 0.993 -23.078 1 75.5 544 HIS A C 1
ATOM 4096 O O . HIS A 1 544 ? 12.922 0.648 -22.688 1 75.5 544 HIS A O 1
ATOM 4102 N N . PRO A 1 545 ? 10.695 0.963 -22.281 1 73.88 545 PRO A N 1
ATOM 4103 C CA . PRO A 1 545 ? 10.852 0.347 -20.969 1 73.88 545 PRO A CA 1
ATOM 4104 C C . PRO A 1 545 ? 11.32 -1.105 -21.047 1 73.88 545 PRO A C 1
ATOM 4106 O O . PRO A 1 545 ? 10.805 -1.879 -21.859 1 73.88 545 PRO A O 1
ATOM 4109 N N . ILE A 1 546 ? 12.25 -1.449 -20.203 1 82.69 546 ILE A N 1
ATOM 4110 C CA . ILE A 1 546 ? 12.922 -2.742 -20.266 1 82.69 546 ILE A CA 1
ATOM 4111 C C . ILE A 1 546 ? 11.906 -3.863 -20.062 1 82.69 546 ILE A C 1
ATOM 4113 O O . ILE A 1 546 ? 12.055 -4.957 -20.609 1 82.69 546 ILE A O 1
ATOM 4117 N N . ASN A 1 547 ? 10.828 -3.543 -19.406 1 71.19 547 ASN A N 1
ATOM 4118 C CA . ASN A 1 547 ? 9.852 -4.566 -19.062 1 71.19 547 ASN A CA 1
ATOM 4119 C C . ASN A 1 547 ? 8.992 -4.949 -20.266 1 71.19 547 ASN A C 1
ATOM 4121 O O . ASN A 1 547 ? 8.305 -5.973 -20.234 1 71.19 547 ASN A O 1
ATOM 4125 N N . THR A 1 548 ? 9.07 -4.203 -21.359 1 73.25 548 THR A N 1
ATOM 4126 C CA . THR A 1 548 ? 8.273 -4.484 -22.547 1 73.25 548 THR A CA 1
ATOM 4127 C C . THR A 1 548 ? 9.109 -5.207 -23.594 1 73.25 548 THR A C 1
ATOM 4129 O O . THR A 1 548 ? 8.641 -5.434 -24.719 1 73.25 548 THR A O 1
ATOM 4132 N N . THR A 1 549 ? 10.297 -5.602 -23.219 1 84.69 549 THR A N 1
ATOM 4133 C CA . THR A 1 549 ? 11.188 -6.262 -24.172 1 84.69 549 THR A CA 1
ATOM 4134 C C . THR A 1 549 ? 10.664 -7.648 -24.531 1 84.69 549 THR A C 1
ATOM 4136 O O . THR A 1 549 ? 10.406 -8.469 -23.641 1 84.69 549 THR A O 1
ATOM 4139 N N . ARG A 1 550 ? 10.508 -7.934 -25.875 1 81.44 550 ARG A N 1
ATOM 4140 C CA . ARG A 1 550 ? 10 -9.219 -26.344 1 81.44 550 ARG A CA 1
ATOM 4141 C C . ARG A 1 550 ? 11.141 -10.18 -26.656 1 81.44 550 ARG A C 1
ATOM 4143 O O . ARG A 1 550 ? 11.07 -11.359 -26.312 1 81.44 550 ARG A O 1
ATOM 4150 N N . ARG A 1 551 ? 12.148 -9.656 -27.406 1 91.44 551 ARG A N 1
ATOM 4151 C CA . ARG A 1 551 ? 13.297 -10.469 -27.812 1 91.44 551 ARG A CA 1
ATOM 4152 C C . ARG A 1 551 ? 14.609 -9.766 -27.484 1 91.44 551 ARG A C 1
ATOM 4154 O O . ARG A 1 551 ? 14.695 -8.539 -27.562 1 91.44 551 ARG A O 1
ATOM 4161 N N . ILE A 1 552 ? 15.516 -10.625 -27.094 1 94 552 ILE A N 1
ATOM 4162 C CA . ILE A 1 552 ? 16.875 -10.133 -26.875 1 94 552 ILE A CA 1
ATOM 4163 C C . ILE A 1 552 ? 17.812 -10.719 -27.922 1 94 552 ILE A C 1
ATOM 4165 O O . ILE A 1 552 ? 17.922 -11.938 -28.062 1 94 552 ILE A O 1
ATOM 4169 N N . HIS A 1 553 ? 18.406 -9.859 -28.734 1 95.44 553 HIS A N 1
ATOM 4170 C CA . HIS A 1 553 ? 19.422 -10.258 -29.703 1 95.44 553 HIS A CA 1
ATOM 4171 C C . HIS A 1 553 ? 20.828 -10.039 -29.141 1 95.44 553 HIS A C 1
ATOM 4173 O O . HIS A 1 553 ? 21.234 -8.906 -28.891 1 95.44 553 HIS A O 1
ATOM 4179 N N . VAL A 1 554 ? 21.531 -11.117 -28.953 1 96 554 VAL A N 1
ATOM 4180 C CA . VAL A 1 554 ? 22.859 -11.039 -28.359 1 96 554 VAL A CA 1
ATOM 4181 C C . VAL A 1 554 ? 23.922 -11.164 -29.453 1 96 554 VAL A C 1
ATOM 4183 O O . VAL A 1 554 ? 23.891 -12.102 -30.25 1 96 554 VAL A O 1
ATOM 4186 N N . VAL A 1 555 ? 24.844 -10.219 -29.547 1 94.81 555 VAL A N 1
ATOM 4187 C CA . VAL A 1 555 ? 25.953 -10.242 -30.484 1 94.81 555 VAL A CA 1
ATOM 4188 C C . VAL A 1 555 ? 27.219 -10.695 -29.766 1 94.81 555 VAL A C 1
ATOM 4190 O O . VAL A 1 555 ? 27.672 -10.047 -28.812 1 94.81 555 VAL A O 1
ATOM 4193 N N . VAL A 1 556 ? 27.781 -11.766 -30.219 1 94.5 556 VAL A N 1
ATOM 4194 C CA . VAL A 1 556 ? 28.969 -12.344 -29.609 1 94.5 556 VAL A CA 1
ATOM 4195 C C . VAL A 1 556 ? 30.109 -12.391 -30.625 1 94.5 556 VAL A C 1
ATOM 4197 O O . VAL A 1 556 ? 30.016 -13.078 -31.641 1 94.5 556 VAL A O 1
ATOM 4200 N N . PRO A 1 557 ? 31.172 -11.703 -30.391 1 91.81 557 PRO A N 1
ATOM 4201 C CA . PRO A 1 557 ? 32.312 -11.773 -31.281 1 91.81 557 PRO A CA 1
ATOM 4202 C C . PRO A 1 557 ? 33.156 -13.047 -31.094 1 91.81 557 PRO A C 1
ATOM 4204 O O . PRO A 1 557 ? 33.156 -13.609 -30 1 91.81 557 PRO A O 1
ATOM 4207 N N . ILE A 1 558 ? 33.781 -13.375 -32.125 1 85.62 558 ILE A N 1
ATOM 4208 C CA . ILE A 1 558 ? 34.656 -14.531 -32.031 1 85.62 558 ILE A CA 1
ATOM 4209 C C . ILE A 1 558 ? 35.781 -14.266 -31.031 1 85.62 558 ILE A C 1
ATOM 4211 O O . ILE A 1 558 ? 36.281 -13.141 -30.922 1 85.62 558 ILE A O 1
ATOM 4215 N N . GLY A 1 559 ? 36.094 -15.266 -30.203 1 85.88 559 GLY A N 1
ATOM 4216 C CA . GLY A 1 559 ? 37.188 -15.156 -29.266 1 85.88 559 GLY A CA 1
ATOM 4217 C C . GLY A 1 559 ? 36.781 -14.758 -27.875 1 85.88 559 GLY A C 1
ATOM 4218 O O . GLY A 1 559 ? 37.562 -14.891 -26.922 1 85.88 559 GLY A O 1
ATOM 4219 N N . VAL A 1 560 ? 35.531 -14.234 -27.75 1 90.75 560 VAL A N 1
ATOM 4220 C CA . VAL A 1 560 ? 35.094 -13.75 -26.453 1 90.75 560 VAL A CA 1
ATOM 4221 C C . VAL A 1 560 ? 34.969 -14.93 -25.484 1 90.75 560 VAL A C 1
ATOM 4223 O O . VAL A 1 560 ? 35 -14.742 -24.266 1 90.75 560 VAL A O 1
ATOM 4226 N N . ASP A 1 561 ? 34.875 -16.141 -26 1 87.38 561 ASP A N 1
ATOM 4227 C CA . ASP A 1 561 ? 34.75 -17.344 -25.172 1 87.38 561 ASP A CA 1
ATOM 4228 C C . ASP A 1 561 ? 36.031 -17.578 -24.359 1 87.38 561 ASP A C 1
ATOM 4230 O O . ASP A 1 561 ? 36 -18.281 -23.344 1 87.38 561 ASP A O 1
ATOM 4234 N N . HIS A 1 562 ? 37.094 -16.984 -24.797 1 82.88 562 HIS A N 1
ATOM 4235 C CA . HIS A 1 562 ? 38.344 -17.156 -24.078 1 82.88 562 HIS A CA 1
ATOM 4236 C C . HIS A 1 562 ? 38.594 -16.016 -23.109 1 82.88 562 HIS A C 1
ATOM 4238 O O . HIS A 1 562 ? 39.625 -15.984 -22.422 1 82.88 562 HIS A O 1
ATOM 4244 N N . HIS A 1 563 ? 37.688 -15.117 -23.125 1 88.62 563 HIS A N 1
ATOM 4245 C CA . HIS A 1 563 ? 37.812 -14.016 -22.172 1 88.62 563 HIS A CA 1
ATOM 4246 C C . HIS A 1 563 ? 37.531 -14.492 -20.75 1 88.62 563 HIS A C 1
ATOM 4248 O O . HIS A 1 563 ? 36.688 -15.328 -20.516 1 88.62 563 HIS A O 1
ATOM 4254 N N . GLU A 1 564 ? 38.188 -13.969 -19.75 1 83.56 564 GLU A N 1
ATOM 4255 C CA . GLU A 1 564 ? 38.125 -14.383 -18.359 1 83.56 564 GLU A CA 1
ATOM 4256 C C . GLU A 1 564 ? 36.75 -14.047 -17.75 1 83.56 564 GLU A C 1
ATOM 4258 O O . GLU A 1 564 ? 36.375 -14.609 -16.719 1 83.56 564 GLU A O 1
ATOM 4263 N N . GLY A 1 565 ? 36 -13.227 -18.281 1 89.62 565 GLY A N 1
ATOM 4264 C CA . GLY A 1 565 ? 34.719 -12.859 -17.75 1 89.62 565 GLY A CA 1
ATOM 4265 C C . GLY A 1 565 ? 33.562 -13.297 -18.641 1 89.62 565 GLY A C 1
ATOM 4266 O O . GLY A 1 565 ? 32.469 -12.766 -18.547 1 89.62 565 GLY A O 1
ATOM 4267 N N . PHE A 1 566 ? 33.75 -14.289 -19.5 1 89.94 566 PHE A N 1
ATOM 4268 C CA . PHE A 1 566 ? 32.781 -14.711 -20.484 1 89.94 566 PHE A CA 1
ATOM 4269 C C . PHE A 1 566 ? 31.562 -15.344 -19.812 1 89.94 566 PHE A C 1
ATOM 4271 O O . PHE A 1 566 ? 30.422 -14.984 -20.109 1 89.94 566 PHE A O 1
ATOM 4278 N N . TYR A 1 567 ? 31.797 -16.172 -18.922 1 88.75 567 TYR A N 1
ATOM 4279 C CA . TYR A 1 567 ? 30.703 -16.906 -18.312 1 88.75 567 TYR A CA 1
ATOM 4280 C C . TYR A 1 567 ? 29.844 -16.016 -17.438 1 88.75 567 TYR A C 1
ATOM 4282 O O . TYR A 1 567 ? 28.625 -16.172 -17.375 1 88.75 567 TYR A O 1
ATOM 4290 N N . GLU A 1 568 ? 30.406 -15.039 -16.781 1 88.5 568 GLU A N 1
ATOM 4291 C CA . GLU A 1 568 ? 29.625 -14.055 -16.031 1 88.5 568 GLU A CA 1
ATOM 4292 C C . GLU A 1 568 ? 28.734 -13.242 -16.969 1 88.5 568 GLU A C 1
ATOM 4294 O O . GLU A 1 568 ? 27.578 -12.977 -16.641 1 88.5 568 GLU A O 1
ATOM 4299 N N . ALA A 1 569 ? 29.312 -12.867 -18.078 1 91.62 569 ALA A N 1
ATOM 4300 C CA . ALA A 1 569 ? 28.547 -12.086 -19.047 1 91.62 569 ALA A CA 1
ATOM 4301 C C . ALA A 1 569 ? 27.375 -12.891 -19.609 1 91.62 569 ALA A C 1
ATOM 4303 O O . ALA A 1 569 ? 26.266 -12.367 -19.75 1 91.62 569 ALA A O 1
ATOM 4304 N N . VAL A 1 570 ? 27.672 -14.125 -19.844 1 91.25 570 VAL A N 1
ATOM 4305 C CA . VAL A 1 570 ? 26.625 -15 -20.359 1 91.25 570 VAL A CA 1
ATOM 4306 C C . VAL A 1 570 ? 25.547 -15.195 -19.312 1 91.25 570 VAL A C 1
ATOM 4308 O O . VAL A 1 570 ? 24.344 -15.172 -19.625 1 91.25 570 VAL A O 1
ATOM 4311 N N . HIS A 1 571 ? 25.984 -15.328 -18.109 1 88.62 571 HIS A N 1
ATOM 4312 C CA . HIS A 1 571 ? 25.031 -15.469 -17.016 1 88.62 571 HIS A CA 1
ATOM 4313 C C . HIS A 1 571 ? 24.125 -14.242 -16.906 1 88.62 571 HIS A C 1
ATOM 4315 O O . HIS A 1 571 ? 22.922 -14.367 -16.672 1 88.62 571 HIS A O 1
ATOM 4321 N N . LEU A 1 572 ? 24.672 -13.156 -17.047 1 89.38 572 LEU A N 1
ATOM 4322 C CA . LEU A 1 572 ? 23.922 -11.906 -16.984 1 89.38 572 LEU A CA 1
ATOM 4323 C C . LEU A 1 572 ? 22.891 -11.836 -18.109 1 89.38 572 LEU A C 1
ATOM 4325 O O . LEU A 1 572 ? 21.75 -11.43 -17.875 1 89.38 572 LEU A O 1
ATOM 4329 N N . VAL A 1 573 ? 23.281 -12.219 -19.266 1 91.75 573 VAL A N 1
ATOM 4330 C CA . VAL A 1 573 ? 22.391 -12.203 -20.422 1 91.75 573 VAL A CA 1
ATOM 4331 C C . VAL A 1 573 ? 21.234 -13.18 -20.188 1 91.75 573 VAL A C 1
ATOM 4333 O O . VAL A 1 573 ? 20.078 -12.844 -20.438 1 91.75 573 VAL A O 1
ATOM 4336 N N . LYS A 1 574 ? 21.531 -14.289 -19.688 1 87.62 574 LYS A N 1
ATOM 4337 C CA . LYS A 1 574 ? 20.516 -15.305 -19.438 1 87.62 574 LYS A CA 1
ATOM 4338 C C . LYS A 1 574 ? 19.562 -14.859 -18.328 1 87.62 574 LYS A C 1
ATOM 4340 O O . LYS A 1 574 ? 18.344 -15.094 -18.406 1 87.62 574 LYS A O 1
ATOM 4345 N N . ARG A 1 575 ? 20.125 -14.297 -17.391 1 83.69 575 ARG A N 1
ATOM 4346 C CA . ARG A 1 575 ? 19.312 -13.805 -16.297 1 83.69 575 ARG A CA 1
ATOM 4347 C C . ARG A 1 575 ? 18.344 -12.727 -16.766 1 83.69 575 ARG A C 1
ATOM 4349 O O . ARG A 1 575 ? 17.188 -12.711 -16.359 1 83.69 575 ARG A O 1
ATOM 4356 N N . LEU A 1 576 ? 18.797 -11.82 -17.531 1 86.81 576 LEU A N 1
ATOM 4357 C CA . LEU A 1 576 ? 17.969 -10.773 -18.109 1 86.81 576 LEU A CA 1
ATOM 4358 C C . LEU A 1 576 ? 16.812 -11.383 -18.906 1 86.81 576 LEU A C 1
ATOM 4360 O O . LEU A 1 576 ? 15.664 -10.969 -18.75 1 86.81 576 LEU A O 1
ATOM 4364 N N . ALA A 1 577 ? 17.125 -12.336 -19.688 1 86.31 577 ALA A N 1
ATOM 4365 C CA . ALA A 1 577 ? 16.125 -13 -20.516 1 86.31 577 ALA A CA 1
ATOM 4366 C C . ALA A 1 577 ? 15.086 -13.719 -19.656 1 86.31 577 ALA A C 1
ATOM 4368 O O . ALA A 1 577 ? 13.883 -13.617 -19.906 1 86.31 577 ALA A O 1
ATOM 4369 N N . ALA A 1 578 ? 15.578 -14.305 -18.641 1 77.44 578 ALA A N 1
ATOM 4370 C CA . ALA A 1 578 ? 14.703 -15.062 -17.75 1 77.44 578 ALA A CA 1
ATOM 4371 C C . ALA A 1 578 ? 13.773 -14.141 -16.953 1 77.44 578 ALA A C 1
ATOM 4373 O O . ALA A 1 578 ? 12.578 -14.398 -16.844 1 77.44 578 ALA A O 1
ATOM 4374 N N . THR A 1 579 ? 14.328 -13.078 -16.453 1 75.12 579 THR A N 1
ATOM 4375 C CA . THR A 1 579 ? 13.57 -12.141 -15.641 1 75.12 579 THR A CA 1
ATOM 4376 C C . THR A 1 579 ? 12.523 -11.414 -16.484 1 75.12 579 THR A C 1
ATOM 4378 O O . THR A 1 579 ? 11.422 -11.133 -16.016 1 75.12 579 THR A O 1
ATOM 4381 N N . LEU A 1 580 ? 12.844 -11.148 -17.75 1 76.31 580 LEU A N 1
ATOM 4382 C CA . LEU A 1 580 ? 11.969 -10.406 -18.656 1 76.31 580 LEU A CA 1
ATOM 4383 C C . LEU A 1 580 ? 11.039 -11.352 -19.406 1 76.31 580 LEU A C 1
ATOM 4385 O O . LEU A 1 580 ? 10.078 -10.906 -20.047 1 76.31 580 LEU A O 1
ATOM 4389 N N . GLY A 1 581 ? 11.336 -12.672 -19.375 1 74.31 581 GLY A N 1
ATOM 4390 C CA . GLY A 1 581 ? 10.594 -13.625 -20.188 1 74.31 581 GLY A CA 1
ATOM 4391 C C . GLY A 1 581 ? 10.797 -13.43 -21.672 1 74.31 581 GLY A C 1
ATOM 4392 O O . GLY A 1 581 ? 9.875 -13.633 -22.469 1 74.31 581 GLY A O 1
ATOM 4393 N N . ALA A 1 582 ? 11.93 -12.891 -22.031 1 82.06 582 ALA A N 1
ATOM 4394 C CA . ALA A 1 582 ? 12.234 -12.578 -23.438 1 82.06 582 ALA A CA 1
ATOM 4395 C C . ALA A 1 582 ? 12.914 -13.758 -24.125 1 82.06 582 ALA A C 1
ATOM 4397 O O . ALA A 1 582 ? 13.602 -14.547 -23.484 1 82.06 582 ALA A O 1
ATOM 4398 N N . GLU A 1 583 ? 12.625 -13.852 -25.453 1 87.06 583 GLU A N 1
ATOM 4399 C CA . GLU A 1 583 ? 13.336 -14.836 -26.266 1 87.06 583 GLU A CA 1
ATOM 4400 C C . GLU A 1 583 ? 14.773 -14.398 -26.531 1 87.06 583 GLU A C 1
ATOM 4402 O O . GLU A 1 583 ? 15.039 -13.219 -26.75 1 87.06 583 GLU A O 1
ATOM 4407 N N . LEU A 1 584 ? 15.648 -15.398 -26.469 1 91.31 584 LEU A N 1
ATOM 4408 C CA . LEU A 1 584 ? 17.062 -15.102 -26.625 1 91.31 584 LEU A CA 1
ATOM 4409 C C . LEU A 1 584 ? 17.578 -15.578 -27.984 1 91.31 584 LEU A C 1
ATOM 4411 O O . LEU A 1 584 ? 17.453 -16.766 -28.312 1 91.31 584 LEU A O 1
ATOM 4415 N N . ASN A 1 585 ? 18 -14.648 -28.844 1 94.31 585 ASN A N 1
ATOM 4416 C CA . ASN A 1 585 ? 18.641 -14.922 -30.125 1 94.31 585 ASN A CA 1
ATOM 4417 C C . ASN A 1 585 ? 20.125 -14.508 -30.109 1 94.31 585 ASN A C 1
ATOM 4419 O O . ASN A 1 585 ? 20.438 -13.32 -30.047 1 94.31 585 ASN A O 1
ATOM 4423 N N . VAL A 1 586 ? 21.016 -15.508 -30.266 1 95.56 586 VAL A N 1
ATOM 4424 C CA . VAL A 1 586 ? 22.438 -15.219 -30.188 1 95.56 586 VAL A CA 1
ATOM 4425 C C . VAL A 1 586 ? 23.062 -15.234 -31.578 1 95.56 586 VAL A C 1
ATOM 4427 O O . VAL A 1 586 ? 22.938 -16.219 -32.312 1 95.56 586 VAL A O 1
ATOM 4430 N N . ILE A 1 587 ? 23.656 -14.148 -31.984 1 95.5 587 ILE A N 1
ATOM 4431 C CA . ILE A 1 587 ? 24.359 -14.008 -33.25 1 95.5 587 ILE A CA 1
ATOM 4432 C C . ILE A 1 587 ? 25.859 -14.039 -33.031 1 95.5 587 ILE A C 1
ATOM 4434 O O . ILE A 1 587 ? 26.422 -13.125 -32.438 1 95.5 587 ILE A O 1
ATOM 4438 N N . VAL A 1 588 ? 26.531 -15.078 -33.469 1 94.62 588 VAL A N 1
ATOM 4439 C CA . VAL A 1 588 ? 27.969 -15.211 -33.344 1 94.62 588 VAL A CA 1
ATOM 4440 C C . VAL A 1 588 ? 28.656 -14.664 -34.594 1 94.62 588 VAL A C 1
ATOM 4442 O O . VAL A 1 588 ? 28.438 -15.164 -35.719 1 94.62 588 VAL A O 1
ATOM 4445 N N . VAL A 1 589 ? 29.484 -13.688 -34.406 1 93.56 589 VAL A N 1
ATOM 4446 C CA . VAL A 1 589 ? 30.141 -13.062 -35.562 1 93.56 589 VAL A CA 1
ATOM 4447 C C . VAL A 1 589 ? 31.516 -13.703 -35.75 1 93.56 589 VAL A C 1
ATOM 4449 O O . VAL A 1 589 ? 32.375 -13.68 -34.875 1 93.56 589 VAL A O 1
ATOM 4452 N N . ASP A 1 590 ? 31.781 -14.328 -36.938 1 89.88 590 ASP A N 1
ATOM 4453 C CA . ASP A 1 590 ? 33.031 -14.922 -37.375 1 89.88 590 ASP A CA 1
ATOM 4454 C C . ASP A 1 590 ? 33.406 -16.141 -36.531 1 89.88 590 ASP A C 1
ATOM 4456 O O . ASP A 1 590 ? 34.594 -16.375 -36.281 1 89.88 590 ASP A O 1
ATOM 4460 N N . GLY A 1 591 ? 32.438 -16.703 -35.875 1 86.69 591 GLY A N 1
ATOM 4461 C CA . GLY A 1 591 ? 32.625 -17.891 -35.062 1 86.69 591 GLY A CA 1
ATOM 4462 C C . GLY A 1 591 ? 31.594 -18.969 -35.312 1 86.69 591 GLY A C 1
ATOM 4463 O O . GLY A 1 591 ? 30.734 -18.828 -36.188 1 86.69 591 GLY A O 1
ATOM 4464 N N . SER A 1 592 ? 31.703 -20.031 -34.594 1 88.06 592 SER A N 1
ATOM 4465 C CA . SER A 1 592 ? 30.797 -21.172 -34.719 1 88.06 592 SER A CA 1
ATOM 4466 C C . SER A 1 592 ? 29.641 -21.078 -33.75 1 88.06 592 SER A C 1
ATOM 4468 O O . SER A 1 592 ? 29.828 -21.062 -32.531 1 88.06 592 SER A O 1
ATOM 4470 N N . ALA A 1 593 ? 28.469 -21.047 -34.344 1 91.12 593 ALA A N 1
ATOM 4471 C CA . ALA A 1 593 ? 27.25 -21 -33.5 1 91.12 593 ALA A CA 1
ATOM 4472 C C . ALA A 1 593 ? 27.156 -22.219 -32.594 1 91.12 593 ALA A C 1
ATOM 4474 O O . ALA A 1 593 ? 26.734 -22.094 -31.438 1 91.12 593 ALA A O 1
ATOM 4475 N N . HIS A 1 594 ? 27.594 -23.359 -33.156 1 88.38 594 HIS A N 1
ATOM 4476 C CA . HIS A 1 594 ? 27.484 -24.609 -32.406 1 88.38 594 HIS A CA 1
ATOM 4477 C C . HIS A 1 594 ? 28.375 -24.578 -31.156 1 88.38 594 HIS A C 1
ATOM 4479 O O . HIS A 1 594 ? 27.969 -25.062 -30.094 1 88.38 594 HIS A O 1
ATOM 4485 N N . GLN A 1 595 ? 29.5 -24.047 -31.266 1 86.56 595 GLN A N 1
ATOM 4486 C CA . GLN A 1 595 ? 30.422 -23.969 -30.141 1 86.56 595 GLN A CA 1
ATOM 4487 C C . GLN A 1 595 ? 29.844 -23.094 -29.031 1 86.56 595 GLN A C 1
ATOM 4489 O O . GLN A 1 595 ? 29.891 -23.453 -27.844 1 86.56 595 GLN A O 1
ATOM 4494 N N . PHE A 1 596 ? 29.344 -22 -29.422 1 91.12 596 PHE A N 1
ATOM 4495 C CA . PHE A 1 596 ? 28.828 -21.062 -28.422 1 91.12 596 PHE A CA 1
ATOM 4496 C C . PHE A 1 596 ? 27.531 -21.594 -27.812 1 91.12 596 PHE A C 1
ATOM 4498 O O . PHE A 1 596 ? 27.219 -21.281 -26.672 1 91.12 596 PHE A O 1
ATOM 4505 N N . GLU A 1 597 ? 26.766 -22.312 -28.594 1 90.75 597 GLU A N 1
ATOM 4506 C CA . GLU A 1 597 ? 25.594 -22.969 -28.031 1 90.75 597 GLU A CA 1
ATOM 4507 C C . GLU A 1 597 ? 25.969 -23.859 -26.844 1 90.75 597 GLU A C 1
ATOM 4509 O O . GLU A 1 597 ? 25.312 -23.844 -25.812 1 90.75 597 GLU A O 1
ATOM 4514 N N . HIS A 1 598 ? 27.062 -24.562 -27.062 1 85.69 598 HIS A N 1
ATOM 4515 C CA . HIS A 1 598 ? 27.547 -25.438 -26 1 85.69 598 HIS A CA 1
ATOM 4516 C C . HIS A 1 598 ? 28.031 -24.641 -24.812 1 85.69 598 HIS A C 1
ATOM 4518 O O . HIS A 1 598 ? 27.797 -25.016 -23.656 1 85.69 598 HIS A O 1
ATOM 4524 N N . LEU A 1 599 ? 28.703 -23.578 -25.062 1 87.19 599 LEU A N 1
ATOM 4525 C CA . LEU A 1 599 ? 29.266 -22.75 -24 1 87.19 599 LEU A CA 1
ATOM 4526 C C . LEU A 1 599 ? 28.156 -22.094 -23.188 1 87.19 599 LEU A C 1
ATOM 4528 O O . LEU A 1 599 ? 28.25 -22.016 -21.953 1 87.19 599 LEU A O 1
ATOM 4532 N N . PHE A 1 600 ? 27.109 -21.625 -23.859 1 89.75 600 PHE A N 1
ATOM 4533 C CA . PHE A 1 600 ? 25.984 -21.031 -23.172 1 89.75 600 PHE A CA 1
ATOM 4534 C C . PHE A 1 600 ? 25.266 -22.062 -22.312 1 89.75 600 PHE A C 1
ATOM 4536 O O . PHE A 1 600 ? 24.75 -21.734 -21.234 1 89.75 600 PHE A O 1
ATOM 4543 N N . GLU A 1 601 ? 25.203 -23.25 -22.766 1 84.69 601 GLU A N 1
ATOM 4544 C CA . GLU A 1 601 ? 24.531 -24.312 -22.031 1 84.69 601 GLU A CA 1
ATOM 4545 C C . GLU A 1 601 ? 25.266 -24.641 -20.734 1 84.69 601 GLU A C 1
ATOM 4547 O O . GLU A 1 601 ? 24.656 -25.156 -19.797 1 84.69 601 GLU A O 1
ATOM 4552 N N . MET A 1 602 ? 26.5 -24.312 -20.734 1 81.31 602 MET A N 1
ATOM 4553 C CA . MET A 1 602 ? 27.312 -24.594 -19.562 1 81.31 602 MET A CA 1
ATOM 4554 C C . MET A 1 602 ? 27.016 -23.609 -18.438 1 81.31 602 MET A C 1
ATOM 4556 O O . MET A 1 602 ? 27.391 -23.844 -17.281 1 81.31 602 MET A O 1
ATOM 4560 N N . VAL A 1 603 ? 26.516 -22.5 -18.688 1 84.38 603 VAL A N 1
ATOM 4561 C CA . VAL A 1 603 ? 26.25 -21.469 -17.688 1 84.38 603 VAL A CA 1
ATOM 4562 C C . VAL A 1 603 ? 24.906 -21.75 -17 1 84.38 603 VAL A C 1
ATOM 4564 O O . VAL A 1 603 ? 23.953 -22.203 -17.641 1 84.38 603 VAL A O 1
ATOM 4567 N N . ASP A 1 604 ? 24.984 -21.344 -15.68 1 71.31 604 ASP A N 1
ATOM 4568 C CA . ASP A 1 604 ? 23.812 -21.594 -14.82 1 71.31 604 ASP A CA 1
ATOM 4569 C C . ASP A 1 604 ? 22.672 -20.641 -15.172 1 71.31 604 ASP A C 1
ATOM 4571 O O . ASP A 1 604 ? 22.906 -19.531 -15.641 1 71.31 604 ASP A O 1
ATOM 4575 N N . GLU A 1 605 ? 21.484 -20.938 -15.43 1 63.56 605 GLU A N 1
ATOM 4576 C CA . GLU A 1 605 ? 20.234 -20.219 -15.703 1 63.56 605 GLU A CA 1
ATOM 4577 C C . GLU A 1 605 ? 19.562 -20.766 -16.969 1 63.56 605 GLU A C 1
ATOM 4579 O O . GLU A 1 605 ? 20.188 -20.844 -18.016 1 63.56 605 GLU A O 1
ATOM 4584 N N . GLU A 1 606 ? 18.547 -21.312 -16.766 1 61.97 606 GLU A N 1
ATOM 4585 C CA . GLU A 1 606 ? 17.875 -21.953 -17.891 1 61.97 606 GLU A CA 1
ATOM 4586 C C . GLU A 1 606 ? 17.172 -20.906 -18.766 1 61.97 606 GLU A C 1
ATOM 4588 O O . GLU A 1 606 ? 16.281 -20.203 -18.297 1 61.97 606 GLU A O 1
ATOM 4593 N N . ALA A 1 607 ? 17.828 -20.531 -19.953 1 67.38 607 ALA A N 1
ATOM 4594 C CA . ALA A 1 607 ? 17.203 -19.703 -20.984 1 67.38 607 ALA A CA 1
ATOM 4595 C C . ALA A 1 607 ? 17.359 -20.328 -22.375 1 67.38 607 ALA A C 1
ATOM 4597 O O . ALA A 1 607 ? 18.484 -20.625 -22.781 1 67.38 607 ALA A O 1
ATOM 4598 N N . ALA A 1 608 ? 16.172 -20.672 -22.953 1 76.19 608 ALA A N 1
ATOM 4599 C CA . ALA A 1 608 ? 16.25 -21.203 -24.312 1 76.19 608 ALA A CA 1
ATOM 4600 C C . ALA A 1 608 ? 16.766 -20.141 -25.266 1 76.19 608 ALA A C 1
ATOM 4602 O O . ALA A 1 608 ? 16.312 -18.984 -25.25 1 76.19 608 ALA A O 1
ATOM 4603 N N . ALA A 1 609 ? 17.859 -20.469 -25.969 1 86.94 609 ALA A N 1
ATOM 4604 C CA . ALA A 1 609 ? 18.469 -19.5 -26.891 1 86.94 609 ALA A CA 1
ATOM 4605 C C . ALA A 1 609 ? 18.625 -20.109 -28.281 1 86.94 609 ALA A C 1
ATOM 4607 O O . ALA A 1 609 ? 18.828 -21.312 -28.422 1 86.94 609 ALA A O 1
ATOM 4608 N N . GLU A 1 610 ? 18.297 -19.406 -29.328 1 91.62 610 GLU A N 1
ATOM 4609 C CA . GLU A 1 610 ? 18.625 -19.75 -30.703 1 91.62 610 GLU A CA 1
ATOM 4610 C C . GLU A 1 610 ? 19.953 -19.141 -31.125 1 91.62 610 GLU A C 1
ATOM 4612 O O . GLU A 1 610 ? 20.266 -18 -30.781 1 91.62 610 GLU A O 1
ATOM 4617 N N . PHE A 1 611 ? 20.75 -19.984 -31.844 1 93.94 611 PHE A N 1
ATOM 4618 C CA . PHE A 1 611 ? 22.078 -19.547 -32.219 1 93.94 611 PHE A CA 1
ATOM 4619 C C . PHE A 1 611 ? 22.234 -19.484 -33.719 1 93.94 611 PHE A C 1
ATOM 4621 O O . PHE A 1 611 ? 21.734 -20.344 -34.438 1 93.94 611 PHE A O 1
ATOM 4628 N N . SER A 1 612 ? 22.781 -18.422 -34.219 1 93.56 612 SER A N 1
ATOM 4629 C CA . SER A 1 612 ? 23.109 -18.266 -35.625 1 93.56 612 SER A CA 1
ATOM 4630 C C . SER A 1 612 ? 24.5 -17.656 -35.812 1 93.56 612 SER A C 1
ATOM 4632 O O . SER A 1 612 ? 24.984 -16.953 -34.906 1 93.56 612 SER A O 1
ATOM 4634 N N . SER A 1 613 ? 25.156 -18 -36.906 1 93.94 613 SER A N 1
ATOM 4635 C CA . SER A 1 613 ? 26.484 -17.469 -37.219 1 93.94 613 SER A CA 1
ATOM 4636 C C . SER A 1 613 ? 26.406 -16.438 -38.344 1 93.94 613 SER A C 1
ATOM 4638 O O . SER A 1 613 ? 25.562 -16.531 -39.219 1 93.94 613 SER A O 1
ATOM 4640 N N . LEU A 1 614 ? 27.188 -15.469 -38.188 1 92.62 614 LEU A N 1
ATOM 4641 C CA . LEU A 1 614 ? 27.297 -14.422 -39.219 1 92.62 614 LEU A CA 1
ATOM 4642 C C . LEU A 1 614 ? 28.75 -14.258 -39.656 1 92.62 614 LEU A C 1
ATOM 4644 O O . LEU A 1 614 ? 29.656 -14.133 -38.812 1 92.62 614 LEU A O 1
ATOM 4648 N N . ASP A 1 615 ? 28.875 -14.281 -41.062 1 90.56 615 ASP A N 1
ATOM 4649 C CA . ASP A 1 615 ? 30.219 -14.133 -41.594 1 90.56 615 ASP A CA 1
ATOM 4650 C C . ASP A 1 615 ? 30.516 -12.672 -41.938 1 90.56 615 ASP A C 1
ATOM 4652 O O . ASP A 1 615 ? 29.984 -12.133 -42.906 1 90.56 615 ASP A O 1
ATOM 4656 N N . GLY A 1 616 ? 31.375 -12.055 -41.062 1 89.25 616 GLY A N 1
ATOM 4657 C CA . GLY A 1 616 ? 31.781 -10.688 -41.344 1 89.25 616 GLY A CA 1
ATOM 4658 C C . GLY A 1 616 ? 31.016 -9.656 -40.531 1 89.25 616 GLY A C 1
ATOM 4659 O O . GLY A 1 616 ? 29.781 -9.688 -40.469 1 89.25 616 GLY A O 1
ATOM 4660 N N . TRP A 1 617 ? 31.656 -8.719 -39.969 1 89.38 617 TRP A N 1
ATOM 4661 C CA . TRP A 1 617 ? 31.094 -7.676 -39.125 1 89.38 617 TRP A CA 1
ATOM 4662 C C . TRP A 1 617 ? 30.266 -6.695 -39.969 1 89.38 617 TRP A C 1
ATOM 4664 O O . TRP A 1 617 ? 29.328 -6.07 -39.438 1 89.38 617 TRP A O 1
ATOM 4674 N N . HIS A 1 618 ? 30.578 -6.566 -41.219 1 86.62 618 HIS A N 1
ATOM 4675 C CA . HIS A 1 618 ? 29.891 -5.629 -42.094 1 86.62 618 HIS A CA 1
ATOM 4676 C C . HIS A 1 618 ? 28.438 -6.043 -42.312 1 86.62 618 HIS A C 1
ATOM 4678 O O . HIS A 1 618 ? 27.594 -5.215 -42.688 1 86.62 618 HIS A O 1
ATOM 4684 N N . ARG A 1 619 ? 28.094 -7.266 -42.062 1 91.56 619 ARG A N 1
ATOM 4685 C CA . ARG A 1 619 ? 26.75 -7.77 -42.281 1 91.56 619 ARG A CA 1
ATOM 4686 C C . ARG A 1 619 ? 25.922 -7.707 -41 1 91.56 619 ARG A C 1
ATOM 4688 O O . ARG A 1 619 ? 24.719 -7.988 -41.031 1 91.56 619 ARG A O 1
ATOM 4695 N N . LEU A 1 620 ? 26.516 -7.398 -39.906 1 93.12 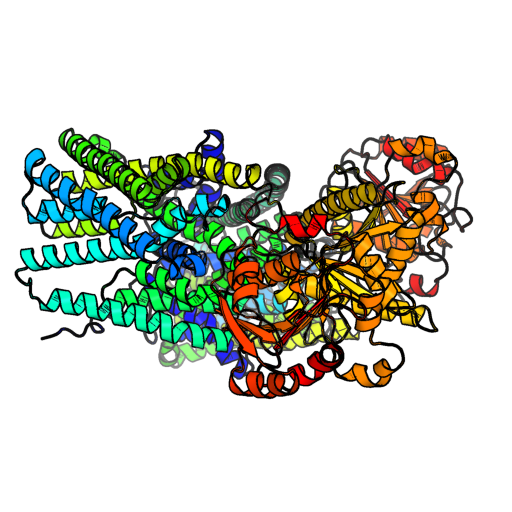620 LEU A N 1
ATOM 4696 C CA . LEU A 1 620 ? 25.828 -7.434 -38.625 1 93.12 620 LEU A CA 1
ATOM 4697 C C . LEU A 1 620 ? 24.703 -6.391 -38.562 1 93.12 620 LEU A C 1
ATOM 4699 O O . LEU A 1 620 ? 23.562 -6.723 -38.281 1 93.12 620 LEU A O 1
ATOM 4703 N N . VAL A 1 621 ? 25.078 -5.129 -38.844 1 91.31 621 VAL A N 1
ATOM 4704 C CA . VAL A 1 621 ? 24.125 -4.027 -38.688 1 91.31 621 VAL A CA 1
ATOM 4705 C C . VAL A 1 621 ? 22.953 -4.223 -39.656 1 91.31 621 VAL A C 1
ATOM 4707 O O . VAL A 1 621 ? 21.797 -4.129 -39.25 1 91.31 621 VAL A O 1
ATOM 4710 N N . PRO A 1 622 ? 23.203 -4.562 -40.938 1 89.56 622 PRO A N 1
ATOM 4711 C CA . PRO A 1 622 ? 22.078 -4.852 -41.812 1 89.56 622 PRO A CA 1
ATOM 4712 C C . PRO A 1 622 ? 21.219 -6.008 -41.344 1 89.56 622 PRO A C 1
ATOM 4714 O O . PRO A 1 622 ? 19.984 -5.969 -41.469 1 89.56 622 PRO A O 1
ATOM 4717 N N . ARG A 1 623 ? 21.781 -6.988 -40.75 1 92 623 ARG A N 1
ATOM 4718 C CA . ARG A 1 623 ? 21.031 -8.117 -40.219 1 92 623 ARG A CA 1
ATOM 4719 C C . ARG A 1 623 ? 20.141 -7.688 -39.062 1 92 623 ARG A C 1
ATOM 4721 O O . ARG A 1 623 ? 18.969 -8.062 -39 1 92 623 ARG A O 1
ATOM 4728 N N . LEU A 1 624 ? 20.734 -7 -38.156 1 93.5 624 LEU A N 1
ATOM 4729 C CA . LEU A 1 624 ? 19.984 -6.527 -37 1 93.5 624 LEU A CA 1
ATOM 4730 C C . LEU A 1 624 ? 18.859 -5.594 -37.438 1 93.5 624 LEU A C 1
ATOM 4732 O O . LEU A 1 624 ? 17.766 -5.621 -36.844 1 93.5 624 LEU A O 1
ATOM 4736 N N . GLU A 1 625 ? 19.094 -4.762 -38.344 1 90 625 GLU A N 1
ATOM 4737 C CA . GLU A 1 625 ? 18.062 -3.855 -38.875 1 90 625 GLU A CA 1
ATOM 4738 C C . GLU A 1 625 ? 16.875 -4.629 -39.438 1 90 625 GLU A C 1
ATOM 4740 O O . GLU A 1 625 ? 15.727 -4.211 -39.25 1 90 625 GLU A O 1
ATOM 4745 N N . GLY A 1 626 ? 17.109 -5.695 -40.062 1 89.81 626 GLY A N 1
ATOM 4746 C CA . GLY A 1 626 ? 16.062 -6.504 -40.656 1 89.81 626 GLY A CA 1
ATOM 4747 C C . GLY A 1 626 ? 15.352 -7.395 -39.656 1 89.81 626 GLY A C 1
ATOM 4748 O O . GLY A 1 626 ? 14.172 -7.723 -39.844 1 89.81 626 GLY A O 1
ATOM 4749 N N . GLU A 1 627 ? 16 -7.723 -38.531 1 90.38 627 GLU A N 1
ATOM 4750 C CA . GLU A 1 627 ? 15.469 -8.758 -37.656 1 90.38 627 GLU A CA 1
ATOM 4751 C C . GLU A 1 627 ? 14.891 -8.156 -36.375 1 90.38 627 GLU A C 1
ATOM 4753 O O . GLU A 1 627 ? 14.172 -8.828 -35.625 1 90.38 627 GLU A O 1
ATOM 4758 N N . THR A 1 628 ? 15.219 -6.938 -36.156 1 91.06 628 THR A N 1
ATOM 4759 C CA . THR A 1 628 ? 14.812 -6.383 -34.875 1 91.06 628 THR A CA 1
ATOM 4760 C C . THR A 1 628 ? 13.57 -5.504 -35.031 1 91.06 628 THR A C 1
ATOM 4762 O O . THR A 1 628 ? 13.375 -4.887 -36.062 1 91.06 628 THR A O 1
ATOM 4765 N N . ASP A 1 629 ? 12.75 -5.457 -34 1 88.19 629 ASP A N 1
ATOM 4766 C CA . ASP A 1 629 ? 11.57 -4.609 -33.875 1 88.19 629 ASP A CA 1
ATOM 4767 C C . ASP A 1 629 ? 11.766 -3.537 -32.812 1 88.19 629 ASP A C 1
ATOM 4769 O O . ASP A 1 629 ? 12.773 -3.535 -32.094 1 88.19 629 ASP A O 1
ATOM 4773 N N . ASP A 1 630 ? 10.781 -2.697 -32.594 1 82.06 630 ASP A N 1
ATOM 4774 C CA . ASP A 1 630 ? 10.859 -1.55 -31.703 1 82.06 630 ASP A CA 1
ATOM 4775 C C . ASP A 1 630 ? 10.914 -1.997 -30.25 1 82.06 630 ASP A C 1
ATOM 4777 O O . ASP A 1 630 ? 11.477 -1.3 -29.391 1 82.06 630 ASP A O 1
ATOM 4781 N N . ASP A 1 631 ? 10.445 -3.156 -29.984 1 82 631 ASP A N 1
ATOM 4782 C CA . ASP A 1 631 ? 10.406 -3.596 -28.594 1 82 631 ASP A CA 1
ATOM 4783 C C . ASP A 1 631 ? 11.477 -4.652 -28.312 1 82 631 ASP A C 1
ATOM 4785 O O . ASP A 1 631 ? 11.367 -5.418 -27.359 1 82 631 ASP A O 1
ATOM 4789 N N . ASP A 1 632 ? 12.484 -4.707 -29.203 1 92.25 632 ASP A N 1
ATOM 4790 C CA . ASP A 1 632 ? 13.594 -5.633 -28.984 1 92.25 632 ASP A CA 1
ATOM 4791 C C . ASP A 1 632 ? 14.766 -4.945 -28.297 1 92.25 632 ASP A C 1
ATOM 4793 O O . ASP A 1 632 ? 14.797 -3.717 -28.188 1 92.25 632 ASP A O 1
ATOM 4797 N N . LEU A 1 633 ? 15.57 -5.77 -27.719 1 93.44 633 LEU A N 1
ATOM 4798 C CA . LEU A 1 633 ? 16.781 -5.305 -27.047 1 93.44 633 LEU A CA 1
ATOM 4799 C C . LEU A 1 633 ? 18.016 -5.961 -27.656 1 93.44 633 LEU A C 1
ATOM 4801 O O . LEU A 1 633 ? 18.031 -7.168 -27.906 1 93.44 633 LEU A O 1
ATOM 4805 N N . ILE A 1 634 ? 18.984 -5.141 -28.016 1 94.62 634 ILE A N 1
ATOM 4806 C CA . ILE A 1 634 ? 20.234 -5.68 -28.531 1 94.62 634 ILE A CA 1
ATOM 4807 C C . ILE A 1 634 ? 21.297 -5.652 -27.438 1 94.62 634 ILE A C 1
ATOM 4809 O O . ILE A 1 634 ? 21.547 -4.613 -26.828 1 94.62 634 ILE A O 1
ATOM 4813 N N . VAL A 1 635 ? 21.844 -6.816 -27.141 1 95 635 VAL A N 1
ATOM 4814 C CA . VAL A 1 635 ? 22.922 -6.922 -26.156 1 95 635 VAL A CA 1
ATOM 4815 C C . VAL A 1 635 ? 24.219 -7.355 -26.844 1 95 635 VAL A C 1
ATOM 4817 O O . VAL A 1 635 ? 24.234 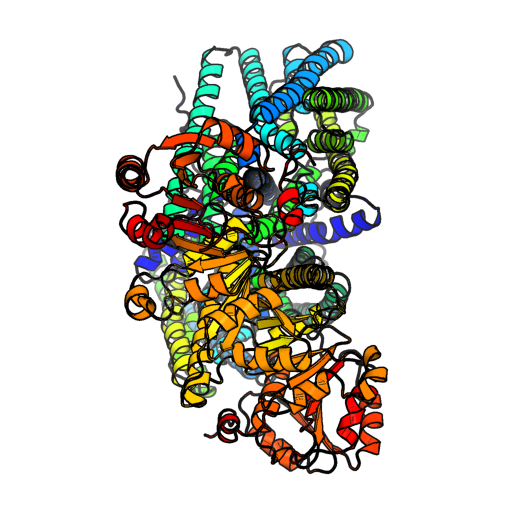-8.328 -27.594 1 95 635 VAL A O 1
ATOM 4820 N N . THR A 1 636 ? 25.297 -6.629 -26.625 1 94.31 636 THR A N 1
ATOM 4821 C CA . THR A 1 636 ? 26.578 -6.973 -27.219 1 94.31 636 THR A CA 1
ATOM 4822 C C . THR A 1 636 ? 27.609 -7.301 -26.141 1 94.31 636 THR A C 1
ATOM 4824 O O . THR A 1 636 ? 27.734 -6.566 -25.156 1 94.31 636 THR A O 1
ATOM 4827 N N . LEU A 1 637 ? 28.219 -8.453 -26.281 1 94.44 637 LEU A N 1
ATOM 4828 C CA . LEU A 1 637 ? 29.406 -8.719 -25.469 1 94.44 637 LEU A CA 1
ATOM 4829 C C . LEU A 1 637 ? 30.625 -8.039 -26.062 1 94.44 637 LEU A C 1
ATOM 4831 O O . LEU A 1 637 ? 31.078 -8.398 -27.156 1 94.44 637 LEU A O 1
ATOM 4835 N N . SER A 1 638 ? 31.109 -7.043 -25.312 1 92.5 638 SER A N 1
ATOM 4836 C CA . SER A 1 638 ? 32.156 -6.191 -25.844 1 92.5 638 SER A CA 1
ATOM 4837 C C . SER A 1 638 ? 33.375 -6.18 -24.906 1 92.5 638 SER A C 1
ATOM 4839 O O . SER A 1 638 ? 33.469 -5.316 -24.031 1 92.5 638 SER A O 1
ATOM 4841 N N . PRO A 1 639 ? 34.312 -7.125 -25.203 1 90.62 639 PRO A N 1
ATOM 4842 C CA . PRO A 1 639 ? 35.531 -7.039 -24.406 1 90.62 639 PRO A CA 1
ATOM 4843 C C . PRO A 1 639 ? 36.219 -5.688 -24.547 1 90.62 639 PRO A C 1
ATOM 4845 O O . PRO A 1 639 ? 36.062 -4.996 -25.547 1 90.62 639 PRO A O 1
ATOM 4848 N N . ARG A 1 640 ? 36.906 -5.293 -23.594 1 87.56 640 ARG A N 1
ATOM 4849 C CA . ARG A 1 640 ? 37.625 -4.027 -23.594 1 87.56 640 ARG A CA 1
ATOM 4850 C C . ARG A 1 640 ? 38.781 -4.055 -24.578 1 87.56 640 ARG A C 1
ATOM 4852 O O . ARG A 1 640 ? 39.25 -5.125 -24.984 1 87.56 640 ARG A O 1
ATOM 4859 N N . ARG A 1 641 ? 39.219 -2.838 -24.922 1 79.12 641 ARG A N 1
ATOM 4860 C CA . ARG A 1 641 ? 40.312 -2.74 -25.859 1 79.12 641 ARG A CA 1
ATOM 4861 C C . ARG A 1 641 ? 41.562 -3.447 -25.312 1 79.12 641 ARG A C 1
ATOM 4863 O O . ARG A 1 641 ? 41.938 -3.227 -24.172 1 79.12 641 ARG A O 1
ATOM 4870 N N . GLY A 1 642 ? 42.094 -4.398 -26.094 1 74.75 642 GLY A N 1
ATOM 4871 C CA . GLY A 1 642 ? 43.281 -5.109 -25.688 1 74.75 642 GLY A CA 1
ATOM 4872 C C . GLY A 1 642 ? 43 -6.492 -25.141 1 74.75 642 GLY A C 1
ATOM 4873 O O . GLY A 1 642 ? 43.906 -7.316 -25 1 74.75 642 GLY A O 1
ATOM 4874 N N . ASP A 1 643 ? 41.781 -6.734 -24.844 1 84.31 643 ASP A N 1
ATOM 4875 C CA . ASP A 1 643 ? 41.406 -8.047 -24.312 1 84.31 643 ASP A CA 1
ATOM 4876 C C . ASP A 1 643 ? 41.156 -9.047 -25.438 1 84.31 643 ASP A C 1
ATOM 4878 O O . ASP A 1 643 ? 41.031 -8.656 -26.594 1 84.31 643 ASP A O 1
ATOM 4882 N N . VAL A 1 644 ? 41.156 -10.289 -25 1 80.88 644 VAL A N 1
ATOM 4883 C CA . VAL A 1 644 ? 40.875 -11.359 -25.953 1 80.88 644 VAL A CA 1
ATOM 4884 C C . VAL A 1 644 ? 39.469 -11.219 -26.469 1 80.88 644 VAL A C 1
ATOM 4886 O O . VAL A 1 644 ? 38.531 -11 -25.688 1 80.88 644 VAL A O 1
ATOM 4889 N N . GLY A 1 645 ? 39.344 -11.242 -27.828 1 85.88 645 GLY A N 1
ATOM 4890 C CA . GLY A 1 645 ? 38.031 -11.172 -28.422 1 85.88 645 GLY A CA 1
ATOM 4891 C C . GLY A 1 645 ? 37.625 -9.766 -28.844 1 85.88 645 GLY A C 1
ATOM 4892 O O . GLY A 1 645 ? 36.562 -9.57 -29.422 1 85.88 645 GLY A O 1
ATOM 4893 N N . TRP A 1 646 ? 38.469 -8.805 -28.453 1 87.31 646 TRP A N 1
ATOM 4894 C CA . TRP A 1 646 ? 38.156 -7.434 -28.844 1 87.31 646 TRP A CA 1
ATOM 4895 C C . TRP A 1 646 ? 38.344 -7.234 -30.344 1 87.31 646 TRP A C 1
ATOM 4897 O O . TRP A 1 646 ? 39.25 -7.805 -30.953 1 87.31 646 TRP A O 1
ATOM 4907 N N . ARG A 1 647 ? 37.438 -6.445 -30.922 1 84.44 647 ARG A N 1
ATOM 4908 C CA . ARG A 1 647 ? 37.5 -6.07 -32.312 1 84.44 647 ARG A CA 1
ATOM 4909 C C . ARG A 1 647 ? 37.281 -4.566 -32.5 1 84.44 647 ARG A C 1
ATOM 4911 O O . ARG A 1 647 ? 36.625 -3.93 -31.688 1 84.44 647 ARG A O 1
ATOM 4918 N N . THR A 1 648 ? 37.875 -4.055 -33.469 1 81.06 648 THR A N 1
ATOM 4919 C CA . THR A 1 648 ? 37.781 -2.625 -33.75 1 81.06 648 THR A CA 1
ATOM 4920 C C . THR A 1 648 ? 36.312 -2.219 -34.031 1 81.06 648 THR A C 1
ATOM 4922 O O . THR A 1 648 ? 35.906 -1.104 -33.719 1 81.06 648 THR A O 1
ATOM 4925 N N . GLU A 1 649 ? 35.531 -3.121 -34.562 1 85.69 649 GLU A N 1
ATOM 4926 C CA . GLU A 1 649 ? 34.156 -2.838 -34.906 1 85.69 649 GLU A CA 1
ATOM 4927 C C . GLU A 1 649 ? 33.312 -2.604 -33.656 1 85.69 649 GLU A C 1
ATOM 4929 O O . GLU A 1 649 ? 32.25 -1.943 -33.719 1 85.69 649 GLU A O 1
ATOM 4934 N N . LEU A 1 650 ? 33.781 -3.088 -32.562 1 87.38 650 LEU A N 1
ATOM 4935 C CA . LEU A 1 650 ? 33.031 -2.982 -31.328 1 87.38 650 LEU A CA 1
ATOM 4936 C C . LEU A 1 650 ? 33.031 -1.552 -30.797 1 87.38 650 LEU A C 1
ATOM 4938 O O . LEU A 1 650 ? 32.125 -1.137 -30.094 1 87.38 650 LEU A O 1
ATOM 4942 N N . GLU A 1 651 ? 34 -0.801 -31.031 1 79.56 651 GLU A N 1
ATOM 4943 C CA . GLU A 1 651 ? 34.156 0.569 -30.547 1 79.56 651 GLU A CA 1
ATOM 4944 C C . GLU A 1 651 ? 33.031 1.468 -31.125 1 79.56 651 GLU A C 1
ATOM 4946 O O . GLU A 1 651 ? 32.5 2.311 -30.406 1 79.56 651 GLU A O 1
ATOM 4951 N N . GLY A 1 652 ? 32.656 1.315 -32.344 1 79.12 652 GLY A N 1
ATOM 4952 C CA . GLY A 1 652 ? 31.656 2.158 -32.969 1 79.12 652 GLY A CA 1
ATOM 4953 C C . GLY A 1 652 ? 30.281 1.526 -33 1 79.12 652 GLY A C 1
ATOM 4954 O O . GLY A 1 652 ? 29.312 2.146 -33.469 1 79.12 652 GLY A O 1
ATOM 4955 N N . LEU A 1 653 ? 30.172 0.378 -32.469 1 87 653 LEU A N 1
ATOM 4956 C CA . LEU A 1 653 ? 28.938 -0.382 -32.594 1 87 653 LEU A CA 1
ATOM 4957 C C . LEU A 1 653 ? 27.797 0.287 -31.828 1 87 653 LEU A C 1
ATOM 4959 O O . LEU A 1 653 ? 26.688 0.383 -32.344 1 87 653 LEU A O 1
ATOM 4963 N N . PRO A 1 654 ? 28.047 0.766 -30.609 1 86.75 654 PRO A N 1
ATOM 4964 C CA . PRO A 1 654 ? 26.938 1.382 -29.875 1 86.75 654 PRO A CA 1
ATOM 4965 C C . PRO A 1 654 ? 26.312 2.549 -30.625 1 86.75 654 PRO A C 1
ATOM 4967 O O . PRO A 1 654 ? 25.078 2.699 -30.609 1 86.75 654 PRO A O 1
ATOM 4970 N N . ALA A 1 655 ? 27.047 3.367 -31.266 1 80.5 655 ALA A N 1
ATOM 4971 C CA . ALA A 1 655 ? 26.516 4.492 -32.031 1 80.5 655 ALA A CA 1
ATOM 4972 C C . ALA A 1 655 ? 25.641 4.008 -33.188 1 80.5 655 ALA A C 1
ATOM 4974 O O . ALA A 1 655 ? 24.625 4.629 -33.5 1 80.5 655 ALA A O 1
ATOM 4975 N N . ARG A 1 656 ? 26.062 2.938 -33.781 1 84.12 656 ARG A N 1
ATOM 4976 C CA . ARG A 1 656 ? 25.297 2.371 -34.875 1 84.12 656 ARG A CA 1
ATOM 4977 C C . ARG A 1 656 ? 24 1.737 -34.375 1 84.12 656 ARG A C 1
ATOM 4979 O O . ARG A 1 656 ? 22.953 1.832 -35.031 1 84.12 656 ARG A O 1
ATOM 4986 N N . LEU A 1 657 ? 24.141 1.083 -33.219 1 88.69 657 LEU A N 1
ATOM 4987 C CA . LEU A 1 657 ? 22.969 0.435 -32.625 1 88.69 657 LEU A CA 1
ATOM 4988 C C . LEU A 1 657 ? 21.938 1.469 -32.219 1 88.69 657 LEU A C 1
ATOM 4990 O O . LEU A 1 657 ? 20.734 1.192 -32.25 1 88.69 657 LEU A O 1
ATOM 4994 N N . ALA A 1 658 ? 22.375 2.635 -31.828 1 83.69 658 ALA A N 1
ATOM 4995 C CA . ALA A 1 658 ? 21.484 3.697 -31.375 1 83.69 658 ALA A CA 1
ATOM 4996 C C . ALA A 1 658 ? 20.578 4.172 -32.5 1 83.69 658 ALA A C 1
ATOM 4998 O O . ALA A 1 658 ? 19.516 4.758 -32.281 1 83.69 658 ALA A O 1
ATOM 4999 N N . GLU A 1 659 ? 20.984 3.889 -33.688 1 79.19 659 GLU A N 1
ATOM 5000 C CA . GLU A 1 659 ? 20.234 4.332 -34.875 1 79.19 659 GLU A CA 1
ATOM 5001 C C . GLU A 1 659 ? 19.25 3.264 -35.344 1 79.19 659 GLU A C 1
ATOM 5003 O O . GLU A 1 659 ? 18.438 3.512 -36.219 1 79.19 659 GLU A O 1
ATOM 5008 N N . LEU A 1 660 ? 19.344 2.152 -34.75 1 86.38 660 LEU A N 1
ATOM 5009 C CA . LEU A 1 660 ? 18.453 1.068 -35.125 1 86.38 660 LEU A CA 1
ATOM 5010 C C . LEU A 1 660 ? 17.078 1.24 -34.469 1 86.38 660 LEU A C 1
ATOM 5012 O O . LEU A 1 660 ? 16.969 1.924 -33.438 1 86.38 660 LEU A O 1
ATOM 5016 N N . PRO A 1 661 ? 16.047 0.667 -34.969 1 79 661 PRO A N 1
ATOM 5017 C CA . PRO A 1 661 ? 14.656 0.862 -34.531 1 79 661 PRO A CA 1
ATOM 5018 C C . PRO A 1 661 ? 14.461 0.638 -33.031 1 79 661 PRO A C 1
ATOM 5020 O O . PRO A 1 661 ? 13.82 1.449 -32.375 1 79 661 PRO A O 1
ATOM 5023 N N . PRO A 1 662 ? 15.039 -0.461 -32.469 1 82.56 662 PRO A N 1
ATOM 5024 C CA . PRO A 1 662 ? 14.719 -0.598 -31.031 1 82.56 662 PRO A CA 1
ATOM 5025 C C . PRO A 1 662 ? 15.305 0.531 -30.188 1 82.56 662 PRO A C 1
ATOM 5027 O O . PRO A 1 662 ? 14.797 0.822 -29.109 1 82.56 662 PRO A O 1
ATOM 5030 N N . ALA A 1 663 ? 16.281 1.117 -30.719 1 80.19 663 ALA A N 1
ATOM 5031 C CA . ALA A 1 663 ? 17.031 2.16 -30.016 1 80.19 663 ALA A CA 1
ATOM 5032 C C . ALA A 1 663 ? 17.328 1.747 -28.578 1 80.19 663 ALA A C 1
ATOM 5034 O O . ALA A 1 663 ? 17.359 2.588 -27.672 1 80.19 663 ALA A O 1
ATOM 5035 N N . SER A 1 664 ? 17.266 0.507 -28.328 1 88.94 664 SER A N 1
ATOM 5036 C CA . SER A 1 664 ? 17.578 -0.053 -27.016 1 88.94 664 SER A CA 1
ATOM 5037 C C . SER A 1 664 ? 18.703 -1.071 -27.109 1 88.94 664 SER A C 1
ATOM 5039 O O . SER A 1 664 ? 18.609 -2.057 -27.844 1 88.94 664 SER A O 1
ATOM 5041 N N . PHE A 1 665 ? 19.766 -0.768 -26.438 1 91.38 665 PHE A N 1
ATOM 5042 C CA . PHE A 1 665 ? 20.859 -1.717 -26.453 1 91.38 665 PHE A CA 1
ATOM 5043 C C . PHE A 1 665 ? 21.594 -1.707 -25.109 1 91.38 665 PHE A C 1
ATOM 5045 O O . PHE A 1 665 ? 21.469 -0.763 -24.328 1 91.38 665 PHE A O 1
ATOM 5052 N N . ILE A 1 666 ? 22.266 -2.816 -24.812 1 93.19 666 ILE A N 1
ATOM 5053 C CA . ILE A 1 666 ? 23.172 -2.961 -23.688 1 93.19 666 ILE A CA 1
ATOM 5054 C C . ILE A 1 666 ? 24.516 -3.523 -24.156 1 93.19 666 ILE A C 1
ATOM 5056 O O . ILE A 1 666 ? 24.547 -4.551 -24.844 1 93.19 666 ILE A O 1
ATOM 5060 N N . THR A 1 667 ? 25.562 -2.805 -23.938 1 92.75 667 THR A N 1
ATOM 5061 C CA . THR A 1 667 ? 26.891 -3.334 -24.172 1 92.75 667 THR A CA 1
ATOM 5062 C C . THR A 1 667 ? 27.516 -3.834 -22.875 1 92.75 667 THR A C 1
ATOM 5064 O O . THR A 1 667 ? 27.734 -3.055 -21.953 1 92.75 667 THR A O 1
ATOM 5067 N N . ILE A 1 668 ? 27.781 -5.086 -22.859 1 93.94 668 ILE A N 1
ATOM 5068 C CA . ILE A 1 668 ? 28.359 -5.676 -21.656 1 93.94 668 ILE A CA 1
ATOM 5069 C C . ILE A 1 668 ? 29.875 -5.773 -21.812 1 93.94 668 ILE A C 1
ATOM 5071 O O . ILE A 1 668 ? 30.375 -6.422 -22.734 1 93.94 668 ILE A O 1
ATOM 5075 N N . HIS A 1 669 ? 30.594 -5.098 -20.969 1 92.56 669 HIS A N 1
ATOM 5076 C CA . HIS A 1 669 ? 32.031 -5.227 -20.859 1 92.56 669 HIS A CA 1
ATOM 5077 C C . HIS A 1 669 ? 32.438 -6.172 -19.734 1 92.56 669 HIS A C 1
ATOM 5079 O O . HIS A 1 669 ? 32.344 -5.805 -18.562 1 92.56 669 HIS A O 1
ATOM 5085 N N . PRO A 1 670 ? 32.875 -7.375 -20.047 1 92 670 PRO A N 1
ATOM 5086 C CA . PRO A 1 670 ? 33.062 -8.422 -19.047 1 92 670 PRO A CA 1
ATOM 5087 C C . PRO A 1 670 ? 34.188 -8.086 -18.062 1 92 670 PRO A C 1
ATOM 5089 O O . PRO A 1 670 ? 35.031 -7.23 -18.359 1 92 670 PRO A O 1
ATOM 5092 N N . ARG A 1 671 ? 34.188 -8.805 -16.969 1 90.31 671 ARG A N 1
ATOM 5093 C CA . ARG A 1 671 ? 35.156 -8.656 -15.906 1 90.31 671 ARG A CA 1
ATOM 5094 C C . ARG A 1 671 ? 36.562 -9.055 -16.375 1 90.31 671 ARG A C 1
ATOM 5096 O O . ARG A 1 671 ? 36.688 -10.008 -17.156 1 90.31 671 ARG A O 1
ATOM 5103 N N . ARG A 1 672 ? 37.594 -8.32 -15.797 1 83.19 672 ARG A N 1
ATOM 5104 C CA . ARG A 1 672 ? 39 -8.641 -16.094 1 83.19 672 ARG A CA 1
ATOM 5105 C C . ARG A 1 672 ? 39.719 -9.188 -14.867 1 83.19 672 ARG A C 1
ATOM 5107 O O . ARG A 1 672 ? 39.438 -8.758 -13.742 1 83.19 672 ARG A O 1
ATOM 5114 N N . GLY A 1 673 ? 40.562 -10.156 -15.078 1 69.19 673 GLY A N 1
ATOM 5115 C CA . GLY A 1 673 ? 41.562 -10.484 -14.102 1 69.19 673 GLY A CA 1
ATOM 5116 C C . GLY A 1 673 ? 41.094 -11.469 -13.055 1 69.19 673 GLY A C 1
ATOM 5117 O O . GLY A 1 673 ? 41.781 -11.711 -12.062 1 69.19 673 GLY A O 1
ATOM 5118 N N . GLU A 1 674 ? 39.938 -12.023 -13.086 1 67.5 674 GLU A N 1
ATOM 5119 C CA . GLU A 1 674 ? 39.5 -12.984 -12.078 1 67.5 674 GLU A CA 1
ATOM 5120 C C . GLU A 1 674 ? 38.875 -14.219 -12.734 1 67.5 674 GLU A C 1
ATOM 5122 O O . GLU A 1 674 ? 37.656 -14.43 -12.656 1 67.5 674 GLU A O 1
ATOM 5127 N N . PRO A 1 675 ? 39.688 -15.055 -13.219 1 62.44 675 PRO A N 1
ATOM 5128 C CA . PRO A 1 675 ? 39.156 -16.234 -13.898 1 62.44 675 PRO A CA 1
ATOM 5129 C C . PRO A 1 675 ? 38.406 -17.156 -12.961 1 62.44 675 PRO A C 1
ATOM 5131 O O . PRO A 1 675 ? 37.406 -17.797 -13.367 1 62.44 675 PRO A O 1
ATOM 5134 N N . GLU A 1 676 ? 38.812 -17.156 -11.727 1 63.72 676 GLU A N 1
ATOM 5135 C CA . GLU A 1 676 ? 38.156 -18.016 -10.773 1 63.72 676 GLU A CA 1
ATOM 5136 C C . GLU A 1 676 ? 36.75 -17.531 -10.477 1 63.72 676 GLU A C 1
ATOM 5138 O O . GLU A 1 676 ? 35.844 -18.344 -10.258 1 63.72 676 GLU A O 1
ATOM 5143 N N . TYR A 1 677 ? 36.594 -16.266 -10.594 1 70.44 677 TYR A N 1
ATOM 5144 C CA . TYR A 1 677 ? 35.281 -15.68 -10.367 1 70.44 677 TYR A CA 1
ATOM 5145 C C . TYR A 1 677 ? 34.312 -16.078 -11.469 1 70.44 677 TYR A C 1
ATOM 5147 O O . TYR A 1 677 ? 33.125 -16.312 -11.211 1 70.44 677 TYR A O 1
ATOM 5155 N N . ASP A 1 678 ? 34.781 -16.25 -12.57 1 74.06 678 ASP A N 1
ATOM 5156 C CA . ASP A 1 678 ? 33.969 -16.578 -13.742 1 74.06 678 ASP A CA 1
ATOM 5157 C C . ASP A 1 678 ? 33.469 -18.016 -13.688 1 74.06 678 ASP A C 1
ATOM 5159 O O . ASP A 1 678 ? 32.375 -18.312 -14.172 1 74.06 678 ASP A O 1
ATOM 5163 N N . ARG A 1 679 ? 34.188 -18.844 -13.023 1 67 679 ARG A N 1
ATOM 5164 C CA . ARG A 1 679 ? 33.875 -20.281 -13 1 67 679 ARG A CA 1
ATOM 5165 C C . ARG A 1 679 ? 32.656 -20.547 -12.117 1 67 679 ARG A C 1
ATOM 5167 O O . ARG A 1 679 ? 32 -21.578 -12.258 1 67 679 ARG A O 1
ATOM 5174 N N . GLN A 1 680 ? 32.375 -19.594 -11.32 1 71.88 680 GLN A N 1
ATOM 5175 C CA . GLN A 1 680 ? 31.266 -19.797 -10.398 1 71.88 680 GLN A CA 1
ATOM 5176 C C . GLN A 1 680 ? 29.938 -19.828 -11.148 1 71.88 680 GLN A C 1
ATOM 5178 O O . GLN A 1 680 ? 28.938 -20.328 -10.625 1 71.88 680 GLN A O 1
ATOM 5183 N N . PHE A 1 681 ? 30 -19.406 -12.375 1 76.44 681 PHE A N 1
ATOM 5184 C CA . PHE A 1 681 ? 28.75 -19.312 -13.125 1 76.44 681 PHE A CA 1
ATOM 5185 C C . PHE A 1 681 ? 28.531 -20.547 -13.992 1 76.44 681 PHE A C 1
ATOM 5187 O O . PHE A 1 681 ? 27.516 -20.688 -14.656 1 76.44 681 PHE A O 1
ATOM 5194 N N . LEU A 1 682 ? 29.469 -21.453 -13.906 1 68.12 682 LEU A N 1
ATOM 5195 C CA . LEU A 1 682 ? 29.344 -22.688 -14.672 1 68.12 682 LEU A CA 1
ATOM 5196 C C . LEU A 1 682 ? 28.484 -23.703 -13.938 1 68.12 682 LEU A C 1
ATOM 5198 O O . LEU A 1 682 ? 28.484 -23.75 -12.703 1 68.12 682 LEU A O 1
ATOM 5202 N N . ARG A 1 683 ? 27.516 -24.344 -14.633 1 60.5 683 ARG A N 1
ATOM 5203 C CA . ARG A 1 683 ? 26.641 -25.359 -14.078 1 60.5 683 ARG A CA 1
ATOM 5204 C C . ARG A 1 683 ? 27.438 -26.469 -13.398 1 60.5 683 ARG A C 1
ATOM 5206 O O . ARG A 1 683 ? 27.062 -26.953 -12.336 1 60.5 683 ARG A O 1
ATOM 5213 N N . PHE A 1 684 ? 28.453 -27.203 -14.133 1 51.91 684 PHE A N 1
ATOM 5214 C CA . PHE A 1 684 ? 29.203 -28.344 -13.625 1 51.91 684 PHE A CA 1
ATOM 5215 C C . PHE A 1 684 ? 30.531 -27.891 -13.008 1 51.91 684 PHE A C 1
ATOM 5217 O O . PHE A 1 684 ? 31.359 -27.297 -13.688 1 51.91 684 PHE A O 1
ATOM 5224 N N . LYS A 1 685 ? 30.438 -27.531 -11.672 1 44 685 LYS A N 1
ATOM 5225 C CA . LYS A 1 685 ? 31.672 -27.141 -11 1 44 685 LYS A CA 1
ATOM 5226 C C . LYS A 1 685 ? 32.594 -28.328 -10.82 1 44 685 LYS A C 1
ATOM 5228 O O . LYS A 1 685 ? 32.156 -29.438 -10.547 1 44 685 LYS A O 1
ATOM 5233 N N . MET B 1 1 ? -34.312 -21.594 -27.406 1 17.67 1 MET B N 1
ATOM 5234 C CA . MET B 1 1 ? -34.094 -20.156 -27.266 1 17.67 1 MET B CA 1
ATOM 5235 C C . MET B 1 1 ? -32.875 -19.875 -26.391 1 17.67 1 MET B C 1
ATOM 5237 O O . MET B 1 1 ? -32.812 -20.328 -25.234 1 17.67 1 MET B O 1
ATOM 5241 N N . VAL B 1 2 ? -31.703 -19.766 -26.922 1 22.73 2 VAL B N 1
ATOM 5242 C CA . VAL B 1 2 ? -30.328 -19.578 -26.469 1 22.73 2 VAL B CA 1
ATOM 5243 C C . VAL B 1 2 ? -30.25 -18.359 -25.562 1 22.73 2 VAL B C 1
ATOM 5245 O O . VAL B 1 2 ? -30.5 -17.219 -25.984 1 22.73 2 VAL B O 1
ATOM 5248 N N . GLN B 1 3 ? -30.891 -18.453 -24.5 1 29.31 3 GLN B N 1
ATOM 5249 C CA . GLN B 1 3 ? -30.922 -17.281 -23.625 1 29.31 3 GLN B CA 1
ATOM 5250 C C . GLN B 1 3 ? -29.578 -16.578 -23.609 1 29.31 3 GLN B C 1
ATOM 5252 O O . GLN B 1 3 ? -28.531 -17.203 -23.406 1 29.31 3 GLN B O 1
ATOM 5257 N N . PRO B 1 4 ? -29.453 -15.539 -24.312 1 31.73 4 PRO B N 1
ATOM 5258 C CA . PRO B 1 4 ? -28.219 -14.781 -24.516 1 31.73 4 PRO B CA 1
ATOM 5259 C C . PRO B 1 4 ? -27.344 -14.727 -23.266 1 31.73 4 PRO B C 1
ATOM 5261 O O . PRO B 1 4 ? -27.875 -14.719 -22.156 1 31.73 4 PRO B O 1
ATOM 5264 N N . LEU B 1 5 ? -26.219 -15.266 -23.266 1 34.47 5 LEU B N 1
ATOM 5265 C CA . LEU B 1 5 ? -25.141 -15.406 -22.281 1 34.47 5 LEU B CA 1
ATOM 5266 C C . LEU B 1 5 ? -25.031 -14.148 -21.422 1 34.47 5 LEU B C 1
ATOM 5268 O O . LEU B 1 5 ? -24.734 -14.234 -20.234 1 34.47 5 LEU B O 1
ATOM 5272 N N . LEU B 1 6 ? -25.156 -12.977 -22.109 1 36.56 6 LEU B N 1
ATOM 5273 C CA . LEU B 1 6 ? -25.109 -11.617 -21.578 1 36.56 6 LEU B CA 1
ATOM 5274 C C . LEU B 1 6 ? -26.406 -11.258 -20.875 1 36.56 6 LEU B C 1
ATOM 5276 O O . LEU B 1 6 ? -26.562 -10.141 -20.375 1 36.56 6 LEU B O 1
ATOM 5280 N N . THR B 1 7 ? -27.484 -11.836 -21.125 1 38 7 THR B N 1
ATOM 5281 C CA . THR B 1 7 ? -28.828 -11.375 -20.766 1 38 7 THR B CA 1
ATOM 5282 C C . THR B 1 7 ? -29.016 -11.367 -19.266 1 38 7 THR B C 1
ATOM 5284 O O . THR B 1 7 ? -29.859 -10.633 -18.734 1 38 7 THR B O 1
ATOM 5287 N N . ASP B 1 8 ? -28.547 -12.328 -18.578 1 44.19 8 ASP B N 1
ATOM 5288 C CA . ASP B 1 8 ? -28.969 -12.461 -17.188 1 44.19 8 ASP B CA 1
ATOM 5289 C C . ASP B 1 8 ? -28.141 -11.547 -16.281 1 44.19 8 ASP B C 1
ATOM 5291 O O . ASP B 1 8 ? -28.047 -11.773 -15.07 1 44.19 8 ASP B O 1
ATOM 5295 N N . VAL B 1 9 ? -27.359 -10.867 -16.891 1 47.56 9 VAL B N 1
ATOM 5296 C CA . VAL B 1 9 ? -26.781 -9.836 -16.047 1 47.56 9 VAL B CA 1
ATOM 5297 C C . VAL B 1 9 ? -27.844 -8.797 -15.688 1 47.56 9 VAL B C 1
ATOM 5299 O O . VAL B 1 9 ? -28.188 -7.949 -16.516 1 47.56 9 VAL B O 1
ATOM 5302 N N . GLY B 1 10 ? -28.875 -9.07 -15.211 1 51.88 10 GLY B N 1
ATOM 5303 C CA . GLY B 1 10 ? -29.938 -8.18 -14.766 1 51.88 10 GLY B CA 1
ATOM 5304 C C . GLY B 1 10 ? -29.422 -6.973 -14.008 1 51.88 10 GLY B C 1
ATOM 5305 O O . GLY B 1 10 ? -28.453 -7.07 -13.266 1 51.88 10 GLY B O 1
ATOM 5306 N N . LEU B 1 11 ? -29.578 -5.785 -14.594 1 57.12 11 LEU B N 1
ATOM 5307 C CA . LEU B 1 11 ? -29.406 -4.531 -13.875 1 57.12 11 LEU B CA 1
ATOM 5308 C C . LEU B 1 11 ? -30.453 -4.379 -12.781 1 57.12 11 LEU B C 1
ATOM 5310 O O . LEU B 1 11 ? -31.594 -4.82 -12.945 1 57.12 11 LEU B O 1
ATOM 5314 N N . PRO B 1 12 ? -29.953 -4.016 -11.594 1 60.84 12 PRO B N 1
ATOM 5315 C CA . PRO B 1 12 ? -28.625 -3.555 -11.172 1 60.84 12 PRO B CA 1
ATOM 5316 C C . PRO B 1 12 ? -27.656 -4.707 -10.883 1 60.84 12 PRO B C 1
ATOM 5318 O O . PRO B 1 12 ? -28.094 -5.801 -10.516 1 60.84 12 PRO B O 1
ATOM 5321 N N . LEU B 1 13 ? -26.516 -4.523 -11.242 1 63.59 13 LEU B N 1
ATOM 5322 C CA . LEU B 1 13 ? -25.484 -5.531 -11.008 1 63.59 13 LEU B CA 1
ATOM 5323 C C . LEU B 1 13 ? -25.391 -5.875 -9.523 1 63.59 13 LEU B C 1
ATOM 5325 O O . LEU B 1 13 ? -25.312 -4.98 -8.68 1 63.59 13 LEU B O 1
ATOM 5329 N N . GLU B 1 14 ? -25.656 -7.02 -9.219 1 64.44 14 GLU B N 1
ATOM 5330 C CA . GLU B 1 14 ? -25.594 -7.43 -7.82 1 64.44 14 GLU B CA 1
ATOM 5331 C C . GLU B 1 14 ? -24.406 -8.352 -7.574 1 64.44 14 GLU B C 1
ATOM 5333 O O . GLU B 1 14 ? -24.016 -8.578 -6.426 1 64.44 14 GLU B O 1
ATOM 5338 N N . GLN B 1 15 ? -23.797 -8.773 -8.68 1 75.19 15 GLN B N 1
ATOM 5339 C CA . GLN B 1 15 ? -22.672 -9.68 -8.5 1 75.19 15 GLN B CA 1
ATOM 5340 C C . GLN B 1 15 ? -21.453 -8.938 -7.953 1 75.19 15 GLN B C 1
ATOM 5342 O O . GLN B 1 15 ? -21.031 -7.93 -8.516 1 75.19 15 GLN B O 1
ATOM 5347 N N . PRO B 1 16 ? -20.953 -9.367 -6.895 1 76.62 16 PRO B N 1
ATOM 5348 C CA . PRO B 1 16 ? -19.859 -8.672 -6.199 1 76.62 16 PRO B CA 1
ATOM 5349 C C . PRO B 1 16 ? -18.688 -8.352 -7.117 1 76.62 16 PRO B C 1
ATOM 5351 O O . PRO B 1 16 ? -18.141 -7.242 -7.07 1 76.62 16 PRO B O 1
ATOM 5354 N N . VAL B 1 17 ? -18.422 -9.258 -8 1 84 17 VAL B N 1
ATOM 5355 C CA . VAL B 1 17 ? -17.234 -9.094 -8.836 1 84 17 VAL B CA 1
ATOM 5356 C C . VAL B 1 17 ? -17.469 -7.969 -9.844 1 84 17 VAL B C 1
ATOM 5358 O O . VAL B 1 17 ? -16.578 -7.16 -10.102 1 84 17 VAL B O 1
ATOM 5361 N N . LEU B 1 18 ? -18.688 -7.922 -10.367 1 84.69 18 LEU B N 1
ATOM 5362 C CA . LEU B 1 18 ? -19.016 -6.898 -11.352 1 84.69 18 LEU B CA 1
ATOM 5363 C C . LEU B 1 18 ? -19.078 -5.52 -10.703 1 84.69 18 LEU B C 1
ATOM 5365 O O . LEU B 1 18 ? -18.656 -4.527 -11.305 1 84.69 18 LEU B O 1
ATOM 5369 N N . VAL B 1 19 ? -19.625 -5.477 -9.531 1 82.56 19 VAL B N 1
ATOM 5370 C CA . VAL B 1 19 ? -19.719 -4.219 -8.797 1 82.56 19 VAL B CA 1
ATOM 5371 C C . VAL B 1 19 ? -18.312 -3.672 -8.531 1 82.56 19 VAL B C 1
ATOM 5373 O O . VAL B 1 19 ? -18.062 -2.479 -8.711 1 82.56 19 VAL B O 1
ATOM 5376 N N . PHE B 1 20 ? -17.5 -4.551 -8.125 1 86.19 20 PHE B N 1
ATOM 5377 C CA . PHE B 1 20 ? -16.141 -4.145 -7.812 1 86.19 20 PHE B CA 1
ATOM 5378 C C . PHE B 1 20 ? -15.398 -3.721 -9.07 1 86.19 20 PHE B C 1
ATOM 5380 O O . PHE B 1 20 ? -14.594 -2.791 -9.039 1 86.19 20 PHE B O 1
ATOM 5387 N N . THR B 1 21 ? -15.664 -4.391 -10.156 1 87.94 21 THR B N 1
ATOM 5388 C CA . THR B 1 21 ? -15.055 -4.047 -11.438 1 87.94 21 THR B CA 1
ATOM 5389 C C . THR B 1 21 ? -15.445 -2.635 -11.859 1 87.94 21 THR B C 1
ATOM 5391 O O . THR B 1 21 ? -14.594 -1.847 -12.281 1 87.94 21 THR B O 1
ATOM 5394 N N . VAL B 1 22 ? -16.656 -2.348 -11.734 1 87.5 22 VAL B N 1
ATOM 5395 C CA . VAL B 1 22 ? -17.172 -1.036 -12.125 1 87.5 22 VAL B CA 1
ATOM 5396 C C . VAL B 1 22 ? -16.547 0.044 -11.242 1 87.5 22 VAL B C 1
ATOM 5398 O O . VAL B 1 22 ? -16.172 1.11 -11.727 1 87.5 22 VAL B O 1
ATOM 5401 N N . ALA B 1 23 ? -16.5 -0.237 -9.977 1 88.12 23 ALA B N 1
ATOM 5402 C CA . ALA B 1 23 ? -15.906 0.719 -9.047 1 88.12 23 ALA B CA 1
ATOM 5403 C C . ALA B 1 23 ? -14.453 1.014 -9.422 1 88.12 23 ALA B C 1
ATOM 5405 O O . ALA B 1 23 ? -14.055 2.176 -9.5 1 88.12 23 ALA B O 1
ATOM 5406 N N . MET B 1 24 ? -13.75 -0.064 -9.656 1 90.75 24 MET B N 1
ATOM 5407 C CA . MET B 1 24 ? -12.344 0.103 -10.016 1 90.75 24 MET B CA 1
ATOM 5408 C C . MET B 1 24 ? -12.203 0.857 -11.328 1 90.75 24 MET B C 1
ATOM 5410 O O . MET B 1 24 ? -11.312 1.698 -11.477 1 90.75 24 MET B O 1
ATOM 5414 N N . ALA B 1 25 ? -13.008 0.56 -12.234 1 91.56 25 ALA B N 1
ATOM 5415 C CA . ALA B 1 25 ? -12.984 1.24 -13.531 1 91.56 25 ALA B CA 1
ATOM 5416 C C . ALA B 1 25 ? -13.25 2.734 -13.367 1 91.56 25 ALA B C 1
ATOM 5418 O O . ALA B 1 25 ? -12.617 3.559 -14.031 1 91.56 25 ALA B O 1
ATOM 5419 N N . ILE B 1 26 ? -14.117 3.088 -12.516 1 90.56 26 ILE B N 1
ATOM 5420 C CA . ILE B 1 26 ? -14.453 4.484 -12.25 1 90.56 26 ILE B CA 1
ATOM 5421 C C . ILE B 1 26 ? -13.258 5.188 -11.602 1 90.56 26 ILE B C 1
ATOM 5423 O O . ILE B 1 26 ? -12.953 6.332 -11.938 1 90.56 26 ILE B O 1
ATOM 5427 N N . PHE B 1 27 ? -12.633 4.473 -10.664 1 90.12 27 PHE B N 1
ATOM 5428 C CA . PHE B 1 27 ? -11.477 5.043 -9.977 1 90.12 27 PHE B CA 1
ATOM 5429 C C . PHE B 1 27 ? -10.359 5.359 -10.969 1 90.12 27 PHE B C 1
ATOM 5431 O O . PHE B 1 27 ? -9.562 6.27 -10.734 1 90.12 27 PHE B O 1
ATOM 5438 N N . LEU B 1 28 ? -10.336 4.562 -12.023 1 88.19 28 LEU B N 1
ATOM 5439 C CA . LEU B 1 28 ? -9.297 4.742 -13.023 1 88.19 28 LEU B CA 1
ATOM 5440 C C . LEU B 1 28 ? -9.703 5.785 -14.062 1 88.19 28 LEU B C 1
ATOM 5442 O O . LEU B 1 28 ? -8.977 6.758 -14.289 1 88.19 28 LEU B O 1
ATOM 5446 N N . VAL B 1 29 ? -10.867 5.703 -14.633 1 89.06 29 VAL B N 1
ATOM 5447 C CA . VAL B 1 29 ? -11.297 6.488 -15.781 1 89.06 29 VAL B CA 1
ATOM 5448 C C . VAL B 1 29 ? -11.805 7.852 -15.312 1 89.06 29 VAL B C 1
ATOM 5450 O O . VAL B 1 29 ? -11.609 8.859 -16 1 89.06 29 VAL B O 1
ATOM 5453 N N . GLY B 1 30 ? -12.477 7.895 -14.227 1 88.69 30 GLY B N 1
ATOM 5454 C CA . GLY B 1 30 ? -13.055 9.133 -13.727 1 88.69 30 GLY B CA 1
ATOM 5455 C C . GLY B 1 30 ? -12.055 10.273 -13.664 1 88.69 30 GLY B C 1
ATOM 5456 O O . GLY B 1 30 ? -12.211 11.281 -14.344 1 88.69 30 GLY B O 1
ATOM 5457 N N . PRO B 1 31 ? -11.031 10.023 -12.852 1 83.31 31 PRO B N 1
ATOM 5458 C CA . PRO B 1 31 ? -10.023 11.086 -12.727 1 83.31 31 PRO B CA 1
ATOM 5459 C C . PRO B 1 31 ? -9.305 11.383 -14.039 1 83.31 31 PRO B C 1
ATOM 5461 O O . PRO B 1 31 ? -9 12.539 -14.336 1 83.31 31 PRO B O 1
ATOM 5464 N N . LEU B 1 32 ? -9.039 10.375 -14.875 1 81.06 32 LEU B N 1
ATOM 5465 C CA . LEU B 1 32 ? -8.328 10.562 -16.141 1 81.06 32 LEU B CA 1
ATOM 5466 C C . LEU B 1 32 ? -9.164 11.391 -17.109 1 81.06 32 LEU B C 1
ATOM 5468 O O . LEU B 1 32 ? -8.625 12.219 -17.844 1 81.06 32 LEU B O 1
ATOM 5472 N N . LEU B 1 33 ? -10.43 11.18 -17.156 1 85.38 33 LEU B N 1
ATOM 5473 C CA . LEU B 1 33 ? -11.305 11.875 -18.094 1 85.38 33 LEU B CA 1
ATOM 5474 C C . LEU B 1 33 ? -11.516 13.32 -17.672 1 85.38 33 LEU B C 1
ATOM 5476 O O . LEU B 1 33 ? -11.516 14.227 -18.5 1 85.38 33 LEU B O 1
ATOM 5480 N N . VAL B 1 34 ? -11.688 13.523 -16.438 1 84.31 34 VAL B N 1
ATOM 5481 C CA . VAL B 1 34 ? -12.023 14.852 -15.945 1 84.31 34 VAL B CA 1
ATOM 5482 C C . VAL B 1 34 ? -10.773 15.734 -15.945 1 84.31 34 VAL B C 1
ATOM 5484 O O . VAL B 1 34 ? -10.867 16.953 -16.125 1 84.31 34 VAL B O 1
ATOM 5487 N N . LYS B 1 35 ? -9.648 15.094 -15.688 1 75.88 35 LYS B N 1
ATOM 5488 C CA . LYS B 1 35 ? -8.398 15.836 -15.734 1 75.88 35 LYS B CA 1
ATOM 5489 C C . LYS B 1 35 ? -8.195 16.469 -17.109 1 75.88 35 LYS B C 1
ATOM 5491 O O . LYS B 1 35 ? -7.613 17.547 -17.219 1 75.88 35 LYS B O 1
ATOM 5496 N N . ARG B 1 36 ? -8.633 15.812 -18.094 1 74.44 36 ARG B N 1
ATOM 5497 C CA . ARG B 1 36 ? -8.547 16.344 -19.453 1 74.44 36 ARG B CA 1
ATOM 5498 C C . ARG B 1 36 ? -9.398 17.609 -19.594 1 74.44 36 ARG B C 1
ATOM 5500 O O . ARG B 1 36 ? -9.109 18.453 -20.438 1 74.44 36 ARG B O 1
ATOM 5507 N N . LEU B 1 37 ? -10.352 17.719 -18.734 1 76.5 37 LEU B N 1
ATOM 5508 C CA . LEU B 1 37 ? -11.227 18.891 -18.781 1 76.5 37 LEU B CA 1
ATOM 5509 C C . LEU B 1 37 ? -10.719 19.984 -17.844 1 76.5 37 LEU B C 1
ATOM 5511 O O . LEU B 1 37 ? -11.375 21 -17.672 1 76.5 37 LEU B O 1
ATOM 5515 N N . GLY B 1 38 ? -9.625 19.688 -17.203 1 71.69 38 GLY B N 1
ATOM 5516 C CA . GLY B 1 38 ? -9.008 20.688 -16.344 1 71.69 38 GLY B CA 1
ATOM 5517 C C . GLY B 1 38 ? -9.539 20.672 -14.922 1 71.69 38 GLY B C 1
ATOM 5518 O O . GLY B 1 38 ? -9.359 21.641 -14.18 1 71.69 38 GLY B O 1
ATOM 5519 N N . GLN B 1 39 ? -10.266 19.672 -14.633 1 74.94 39 GLN B N 1
ATOM 5520 C CA . GLN B 1 39 ? -10.836 19.562 -13.297 1 74.94 39 GLN B CA 1
ATOM 5521 C C . GLN B 1 39 ? -10.023 18.594 -12.438 1 74.94 39 GLN B C 1
ATOM 5523 O O . GLN B 1 39 ? -9.289 17.75 -12.961 1 74.94 39 GLN B O 1
ATOM 5528 N N . PRO B 1 40 ? -10.141 18.812 -11.125 1 77.62 40 PRO B N 1
ATOM 5529 C CA . PRO B 1 40 ? -9.461 17.859 -10.258 1 77.62 40 PRO B CA 1
ATOM 5530 C C . PRO B 1 40 ? -9.984 16.438 -10.422 1 77.62 40 PRO B C 1
ATOM 5532 O O . PRO B 1 40 ? -11.188 16.234 -10.594 1 77.62 40 PRO B O 1
ATOM 5535 N N . GLY B 1 41 ? -9.125 15.492 -10.414 1 77.94 41 GLY B N 1
ATOM 5536 C CA . GLY B 1 41 ? -9.438 14.094 -10.656 1 77.94 41 GLY B CA 1
ATOM 5537 C C . GLY B 1 41 ? -10.523 13.562 -9.742 1 77.94 41 GLY B C 1
ATOM 5538 O O . GLY B 1 41 ? -11.367 12.773 -10.172 1 77.94 41 GLY B O 1
ATOM 5539 N N . ILE B 1 42 ? -10.586 13.992 -8.523 1 82.38 42 ILE B N 1
ATOM 5540 C CA . ILE B 1 42 ? -11.508 13.453 -7.523 1 82.38 42 ILE B CA 1
ATOM 5541 C C . ILE B 1 42 ? -12.945 13.773 -7.926 1 82.38 42 ILE B C 1
ATOM 5543 O O . ILE B 1 42 ? -13.875 13.031 -7.59 1 82.38 42 ILE B O 1
ATOM 5547 N N . VAL B 1 43 ? -13.164 14.875 -8.633 1 85.19 43 VAL B N 1
ATOM 5548 C CA . VAL B 1 43 ? -14.484 15.266 -9.109 1 85.19 43 VAL B CA 1
ATOM 5549 C C . VAL B 1 43 ? -15.023 14.211 -10.07 1 85.19 43 VAL B C 1
ATOM 5551 O O . VAL B 1 43 ? -16.219 13.93 -10.086 1 85.19 43 VAL B O 1
ATOM 5554 N N . GLY B 1 44 ? -14.141 13.664 -10.812 1 85.56 44 GLY B N 1
ATOM 5555 C CA . GLY B 1 44 ? -14.547 12.625 -11.742 1 85.56 44 GLY B CA 1
ATOM 5556 C C . GLY B 1 44 ? -15.172 11.422 -11.055 1 85.56 44 GLY B C 1
ATOM 5557 O O . GLY B 1 44 ? -16.188 10.891 -11.523 1 85.56 44 GLY B O 1
ATOM 5558 N N . VAL B 1 45 ? -14.656 10.992 -9.969 1 87.06 45 VAL B N 1
ATOM 5559 C CA . VAL B 1 45 ? -15.164 9.844 -9.242 1 87.06 45 VAL B CA 1
ATOM 5560 C C . VAL B 1 45 ? -16.547 10.156 -8.688 1 87.06 45 VAL B C 1
ATOM 5562 O O . VAL B 1 45 ? -17.453 9.312 -8.734 1 87.06 45 VAL B O 1
ATOM 5565 N N . VAL B 1 46 ? -16.719 11.336 -8.219 1 85.38 46 VAL B N 1
ATOM 5566 C CA . VAL B 1 46 ? -18 11.75 -7.656 1 85.38 46 VAL B CA 1
ATOM 5567 C C . VAL B 1 46 ? -19.047 11.805 -8.758 1 85.38 46 VAL B C 1
ATOM 5569 O O . VAL B 1 46 ? -20.172 11.305 -8.57 1 85.38 46 VAL B O 1
ATOM 5572 N N . LEU B 1 47 ? -18.719 12.375 -9.844 1 86.12 47 LEU B N 1
ATOM 5573 C CA . LEU B 1 47 ? -19.672 12.523 -10.953 1 86.12 47 LEU B CA 1
ATOM 5574 C C . LEU B 1 47 ? -20.078 11.164 -11.5 1 86.12 47 LEU B C 1
ATOM 5576 O O . LEU B 1 47 ? -21.25 10.938 -11.82 1 86.12 47 LEU B O 1
ATOM 5580 N N . PHE B 1 48 ? -19.141 10.305 -11.641 1 86.81 48 PHE B N 1
ATOM 5581 C CA . PHE B 1 48 ? -19.469 8.969 -12.125 1 86.81 48 PHE B CA 1
ATOM 5582 C C . PHE B 1 48 ? -20.281 8.195 -11.094 1 86.81 48 PHE B C 1
ATOM 5584 O O . PHE B 1 48 ? -21.141 7.395 -11.453 1 86.81 48 PHE B O 1
ATOM 5591 N N . GLY B 1 49 ? -19.938 8.391 -9.852 1 83.56 49 GLY B N 1
ATOM 5592 C CA . GLY B 1 49 ? -20.781 7.816 -8.812 1 83.56 49 GLY B CA 1
ATOM 5593 C C . GLY B 1 49 ? -22.219 8.258 -8.891 1 83.56 49 GLY B C 1
ATOM 5594 O O . GLY B 1 49 ? -23.141 7.445 -8.727 1 83.56 49 GLY B O 1
ATOM 5595 N N . ALA B 1 50 ? -22.375 9.484 -9.164 1 81.88 50 ALA B N 1
ATOM 5596 C CA . ALA B 1 50 ? -23.719 10.031 -9.312 1 81.88 50 ALA B CA 1
ATOM 5597 C C . ALA B 1 50 ? -24.422 9.438 -10.531 1 81.88 50 ALA B C 1
ATOM 5599 O O . ALA B 1 50 ? -25.625 9.188 -10.5 1 81.88 50 ALA B O 1
ATOM 5600 N N . ALA B 1 51 ? -23.672 9.195 -11.531 1 82.81 51 ALA B N 1
ATOM 5601 C CA . ALA B 1 51 ? -24.234 8.703 -12.789 1 82.81 51 ALA B CA 1
ATOM 5602 C C . ALA B 1 51 ? -24.656 7.242 -12.664 1 82.81 51 ALA B C 1
ATOM 5604 O O . ALA B 1 51 ? -25.656 6.828 -13.25 1 82.81 51 ALA B O 1
ATOM 5605 N N . ILE B 1 52 ? -23.953 6.492 -11.859 1 80.5 52 ILE B N 1
ATOM 5606 C CA . ILE B 1 52 ? -24.203 5.059 -11.828 1 80.5 52 ILE B CA 1
ATOM 5607 C C . ILE B 1 52 ? -25.094 4.715 -10.633 1 80.5 52 ILE B C 1
ATOM 5609 O O . ILE B 1 52 ? -25.594 3.598 -10.531 1 80.5 52 ILE B O 1
ATOM 5613 N N . GLY B 1 53 ? -25.328 5.609 -9.82 1 75.81 53 GLY B N 1
ATOM 5614 C CA . GLY B 1 53 ? -26.078 5.379 -8.602 1 75.81 53 GLY B CA 1
ATOM 5615 C C . GLY B 1 53 ? -27.516 4.953 -8.859 1 75.81 53 GLY B C 1
ATOM 5616 O O . GLY B 1 53 ? -27.969 4.926 -10.008 1 75.81 53 GLY B O 1
ATOM 5617 N N . PRO B 1 54 ? -28.172 4.465 -7.914 1 69.88 54 PRO B N 1
ATOM 5618 C CA . PRO B 1 54 ? -29.531 3.916 -8.062 1 69.88 54 PRO B CA 1
ATOM 5619 C C . PRO B 1 54 ? -30.516 4.922 -8.641 1 69.88 54 PRO B C 1
ATOM 5621 O O . PRO B 1 54 ? -31.484 4.527 -9.297 1 69.88 54 PRO B O 1
ATOM 5624 N N . ASP B 1 55 ? -30.266 6.145 -8.445 1 67.56 55 ASP B N 1
ATOM 5625 C CA . ASP B 1 55 ? -31.234 7.152 -8.852 1 67.56 55 ASP B CA 1
ATOM 5626 C C . ASP B 1 55 ? -30.922 7.695 -10.242 1 67.56 55 ASP B C 1
ATOM 5628 O O . ASP B 1 55 ? -31.625 8.578 -10.742 1 67.56 55 ASP B O 1
ATOM 5632 N N . ALA B 1 56 ? -29.859 7.176 -10.828 1 71.06 56 ALA B N 1
ATOM 5633 C CA . ALA B 1 56 ? -29.562 7.59 -12.195 1 71.06 56 ALA B CA 1
ATOM 5634 C C . ALA B 1 56 ? -29.656 6.414 -13.156 1 71.06 56 ALA B C 1
ATOM 5636 O O . ALA B 1 56 ? -30.766 5.941 -13.453 1 71.06 56 ALA B O 1
ATOM 5637 N N . LEU B 1 57 ? -28.5 5.758 -13.516 1 70.5 57 LEU B N 1
ATOM 5638 C CA . LEU B 1 57 ? -28.516 4.652 -14.469 1 70.5 57 LEU B CA 1
ATOM 5639 C C . LEU B 1 57 ? -28.766 3.324 -13.758 1 70.5 57 LEU B C 1
ATOM 5641 O O . LEU B 1 57 ? -29.125 2.332 -14.391 1 70.5 57 LEU B O 1
ATOM 5645 N N . GLU B 1 58 ? -28.75 3.389 -12.445 1 66.5 58 GLU B N 1
ATOM 5646 C CA . GLU B 1 58 ? -28.984 2.234 -11.586 1 66.5 58 GLU B CA 1
ATOM 5647 C C . GLU B 1 58 ? -28.125 1.05 -12 1 66.5 58 GLU B C 1
ATOM 5649 O O . GLU B 1 58 ? -28.594 -0.084 -12.062 1 66.5 58 GLU B O 1
ATOM 5654 N N . PHE B 1 59 ? -27.031 1.297 -12.43 1 67.56 59 PHE B N 1
ATOM 5655 C CA . PHE B 1 59 ? -26.109 0.248 -12.852 1 67.56 59 PHE B CA 1
ATOM 5656 C C . PHE B 1 59 ? -25.641 -0.575 -11.656 1 67.56 59 PHE B C 1
ATOM 5658 O O . PHE B 1 59 ? -25.5 -1.796 -11.75 1 67.56 59 PHE B O 1
ATOM 5665 N N . VAL B 1 60 ? -25.438 0.085 -10.539 1 65.69 60 VAL B N 1
ATOM 5666 C CA . VAL B 1 60 ? -24.953 -0.571 -9.328 1 65.69 60 VAL B CA 1
ATOM 5667 C C . VAL B 1 60 ? -25.891 -0.263 -8.164 1 65.69 60 VAL B C 1
ATOM 5669 O O . VAL B 1 60 ? -26.312 0.881 -7.98 1 65.69 60 VAL B O 1
ATOM 5672 N N . SER B 1 61 ? -26.359 -1.307 -7.641 1 63.81 61 SER B N 1
ATOM 5673 C CA . SER B 1 61 ? -27.172 -1.083 -6.445 1 63.81 61 SER B CA 1
ATOM 5674 C C . SER B 1 61 ? -26.312 -0.564 -5.293 1 63.81 61 SER B C 1
ATOM 5676 O O . SER B 1 61 ? -25.109 -0.811 -5.242 1 63.81 61 SER B O 1
ATOM 5678 N N . HIS B 1 62 ? -26.781 0.411 -4.691 1 61.72 62 HIS B N 1
ATOM 5679 C CA . HIS B 1 62 ? -26.109 0.878 -3.482 1 61.72 62 HIS B CA 1
ATOM 5680 C C . HIS B 1 62 ? -26.016 -0.23 -2.439 1 61.72 62 HIS B C 1
ATOM 5682 O O . HIS B 1 62 ? -26.797 -0.258 -1.486 1 61.72 62 HIS B O 1
ATOM 5688 N N . SER B 1 63 ? -25.125 -1.135 -2.725 1 66.69 63 SER B N 1
ATOM 5689 C CA . SER B 1 63 ? -24.969 -2.354 -1.938 1 66.69 63 SER B CA 1
ATOM 5690 C C . SER B 1 63 ? -24.359 -2.055 -0.569 1 66.69 63 SER B C 1
ATOM 5692 O O . SER B 1 63 ? -23.766 -0.994 -0.363 1 66.69 63 SER B O 1
ATOM 5694 N N . ASP B 1 64 ? -24.594 -2.83 0.316 1 72.56 64 ASP B N 1
ATOM 5695 C CA . ASP B 1 64 ? -24.047 -2.742 1.668 1 72.56 64 ASP B CA 1
ATOM 5696 C C . ASP B 1 64 ? -22.516 -2.682 1.646 1 72.56 64 ASP B C 1
ATOM 5698 O O . ASP B 1 64 ? -21.906 -2.064 2.516 1 72.56 64 ASP B O 1
ATOM 5702 N N . ALA B 1 65 ? -22.031 -3.152 0.576 1 74.69 65 ALA B N 1
ATOM 5703 C CA . ALA B 1 65 ? -20.578 -3.172 0.482 1 74.69 65 ALA B CA 1
ATOM 5704 C C . ALA B 1 65 ? -20.031 -1.781 0.175 1 74.69 65 ALA B C 1
ATOM 5706 O O . ALA B 1 65 ? -19.031 -1.355 0.765 1 74.69 65 ALA B O 1
ATOM 5707 N N . ILE B 1 66 ? -20.703 -1.099 -0.669 1 77.5 66 ILE B N 1
ATOM 5708 C CA . ILE B 1 66 ? -20.25 0.233 -1.06 1 77.5 66 ILE B CA 1
ATOM 5709 C C . ILE B 1 66 ? -20.406 1.197 0.112 1 77.5 66 ILE B C 1
ATOM 5711 O O . ILE B 1 66 ? -19.578 2.076 0.327 1 77.5 66 ILE B O 1
ATOM 5715 N N . VAL B 1 67 ? -21.469 0.99 0.856 1 78.69 67 VAL B N 1
ATOM 5716 C CA . VAL B 1 67 ? -21.719 1.834 2.021 1 78.69 67 VAL B CA 1
ATOM 5717 C C . VAL B 1 67 ? -20.625 1.611 3.062 1 78.69 67 VAL B C 1
ATOM 5719 O O . VAL B 1 67 ? -20.078 2.57 3.621 1 78.69 67 VAL B O 1
ATOM 5722 N N . LEU B 1 68 ? -20.328 0.385 3.221 1 82.12 68 LEU B N 1
ATOM 5723 C CA . LEU B 1 68 ? -19.312 0.055 4.203 1 82.12 68 LEU B CA 1
ATOM 5724 C C . LEU B 1 68 ? -17.953 0.631 3.797 1 82.12 68 LEU B C 1
ATOM 5726 O O . LEU B 1 68 ? -17.297 1.289 4.598 1 82.12 68 LEU B O 1
ATOM 5730 N N . LEU B 1 69 ? -17.625 0.393 2.596 1 85.81 69 LEU B N 1
ATOM 5731 C CA . LEU B 1 69 ? -16.312 0.834 2.127 1 85.81 69 LEU B CA 1
ATOM 5732 C C . LEU B 1 69 ? -16.25 2.355 2.035 1 85.81 69 LEU B C 1
ATOM 5734 O O . LEU B 1 69 ? -15.188 2.951 2.232 1 85.81 69 LEU B O 1
ATOM 5738 N N . GLY B 1 70 ? -17.375 2.945 1.69 1 86.5 70 GLY B N 1
ATOM 5739 C CA . GLY B 1 70 ? -17.453 4.398 1.683 1 86.5 70 GLY B CA 1
ATOM 5740 C C . GLY B 1 70 ? -17.234 5.012 3.053 1 86.5 70 GLY B C 1
ATOM 5741 O O . GLY B 1 70 ? -16.516 6.008 3.186 1 86.5 70 GLY B O 1
ATOM 5742 N N . GLU B 1 71 ? -17.781 4.453 4.047 1 85.88 71 GLU B N 1
ATOM 5743 C CA . GLU B 1 71 ? -17.609 4.926 5.414 1 85.88 71 GLU B CA 1
ATOM 5744 C C . GLU B 1 71 ? -16.188 4.723 5.898 1 85.88 71 GLU B C 1
ATOM 5746 O O . GLU B 1 71 ? -15.617 5.59 6.574 1 85.88 71 GLU B O 1
ATOM 5751 N N . VAL B 1 72 ? -15.719 3.578 5.547 1 89 72 VAL B N 1
ATOM 5752 C CA . VAL B 1 72 ? -14.336 3.273 5.895 1 89 72 VAL B CA 1
ATOM 5753 C C . VAL B 1 72 ? -13.398 4.281 5.23 1 89 72 VAL B C 1
ATOM 5755 O O . VAL B 1 72 ? -12.422 4.723 5.836 1 89 72 VAL B O 1
ATOM 5758 N N . GLY B 1 73 ? -13.734 4.586 4.004 1 89.88 73 GLY B N 1
ATOM 5759 C CA . GLY B 1 73 ? -12.938 5.562 3.281 1 89.88 73 GLY B CA 1
ATOM 5760 C C . GLY B 1 73 ? -12.93 6.93 3.938 1 89.88 73 GLY B C 1
ATOM 5761 O O . GLY B 1 73 ? -11.883 7.582 4.012 1 89.88 73 GLY B O 1
ATOM 5762 N N . LEU B 1 74 ? -14.039 7.352 4.41 1 89.06 74 LEU B N 1
ATOM 5763 C CA . LEU B 1 74 ? -14.141 8.641 5.09 1 89.06 74 LEU B CA 1
ATOM 5764 C C . LEU B 1 74 ? -13.336 8.641 6.383 1 89.06 74 LEU B C 1
ATOM 5766 O O . LEU B 1 74 ? -12.641 9.609 6.688 1 89.06 74 LEU B O 1
ATOM 5770 N N . ILE B 1 75 ? -13.484 7.605 7.109 1 91 75 ILE B N 1
ATOM 5771 C CA . ILE B 1 75 ? -12.75 7.453 8.359 1 91 75 ILE B CA 1
ATOM 5772 C C . ILE B 1 75 ? -11.25 7.477 8.086 1 91 75 ILE B C 1
ATOM 5774 O O . ILE B 1 75 ? -10.5 8.156 8.789 1 91 75 ILE B O 1
ATOM 5778 N N . TYR B 1 76 ? -10.906 6.75 7.031 1 92.06 76 TYR B N 1
ATOM 5779 C CA . TYR B 1 76 ? -9.5 6.691 6.648 1 92.06 76 TYR B CA 1
ATOM 5780 C C . TYR B 1 76 ? -8.984 8.07 6.254 1 92.06 76 TYR B C 1
ATOM 5782 O O . TYR B 1 76 ? -7.859 8.438 6.594 1 92.06 76 TYR B O 1
ATOM 5790 N N . LEU B 1 77 ? -9.758 8.773 5.555 1 88.44 77 LEU B N 1
ATOM 5791 C CA . LEU B 1 77 ? -9.398 10.109 5.102 1 88.44 77 LEU B CA 1
ATOM 5792 C C . LEU B 1 77 ? -9.078 11.016 6.285 1 88.44 77 LEU B C 1
ATOM 5794 O O . LEU B 1 77 ? -8.039 11.68 6.305 1 88.44 77 LEU B O 1
ATOM 5798 N N . LEU B 1 78 ? -9.922 11.023 7.25 1 88.94 78 LEU B N 1
ATOM 5799 C CA . LEU B 1 78 ? -9.734 11.914 8.391 1 88.94 78 LEU B CA 1
ATOM 5800 C C . LEU B 1 78 ? -8.555 11.461 9.242 1 88.94 78 LEU B C 1
ATOM 5802 O O . LEU B 1 78 ? -7.883 12.289 9.867 1 88.94 78 LEU B O 1
ATOM 5806 N N . PHE B 1 79 ? -8.336 10.203 9.305 1 91.56 79 PHE B N 1
ATOM 5807 C CA . PHE B 1 79 ? -7.145 9.703 9.977 1 91.56 79 PHE B CA 1
ATOM 5808 C C . PHE B 1 79 ? -5.887 10.258 9.328 1 91.56 79 PHE B C 1
ATOM 5810 O O . PHE B 1 79 ? -4.969 10.703 10.023 1 91.56 79 PHE B O 1
ATOM 5817 N N . THR B 1 80 ? -5.91 10.219 8.016 1 88.62 80 THR B N 1
ATOM 5818 C CA . THR B 1 80 ? -4.73 10.695 7.301 1 88.62 80 THR B CA 1
ATOM 5819 C C . THR B 1 80 ? -4.531 12.195 7.52 1 88.62 80 THR B C 1
ATOM 5821 O O . THR B 1 80 ? -3.398 12.672 7.57 1 88.62 80 THR B O 1
ATOM 5824 N N . VAL B 1 81 ? -5.59 12.93 7.602 1 85.62 81 VAL B N 1
ATOM 5825 C CA . VAL B 1 81 ? -5.52 14.359 7.898 1 85.62 81 VAL B CA 1
ATOM 5826 C C . VAL B 1 81 ? -4.84 14.57 9.25 1 85.62 81 VAL B C 1
ATOM 5828 O O . VAL B 1 81 ? -3.965 15.43 9.383 1 85.62 81 VAL B O 1
ATOM 5831 N N . GLY B 1 82 ? -5.281 13.805 10.227 1 86.12 82 GLY B N 1
ATOM 5832 C CA . GLY B 1 82 ? -4.668 13.891 11.539 1 86.12 82 GLY B CA 1
ATOM 5833 C C . GLY B 1 82 ? -3.195 13.523 11.539 1 86.12 82 GLY B C 1
ATOM 5834 O O . GLY B 1 82 ? -2.396 14.125 12.258 1 86.12 82 GLY B O 1
ATOM 5835 N N . LEU B 1 83 ? -2.92 12.578 10.703 1 84.69 83 LEU B N 1
ATOM 5836 C CA . LEU B 1 83 ? -1.545 12.102 10.617 1 84.69 83 LEU B CA 1
ATOM 5837 C C . LEU B 1 83 ? -0.64 13.148 9.984 1 84.69 83 LEU B C 1
ATOM 5839 O O . LEU B 1 83 ? 0.556 13.203 10.281 1 84.69 83 LEU B O 1
ATOM 5843 N N . GLU B 1 84 ? -1.144 13.945 9.148 1 78.94 84 GLU B N 1
ATOM 5844 C CA . GLU B 1 84 ? -0.342 14.898 8.383 1 78.94 84 GLU B CA 1
ATOM 5845 C C . GLU B 1 84 ? -0.333 16.266 9.047 1 78.94 84 GLU B C 1
ATOM 5847 O O . GLU B 1 84 ? 0.297 17.203 8.547 1 78.94 84 GLU B O 1
ATOM 5852 N N . LEU B 1 85 ? -1.068 16.359 10.062 1 78.25 85 LEU B N 1
ATOM 5853 C CA . LEU B 1 85 ? -1.132 17.625 10.781 1 78.25 85 LEU B CA 1
ATOM 5854 C C . LEU B 1 85 ? 0.236 17.984 11.344 1 78.25 85 LEU B C 1
ATOM 5856 O O . LEU B 1 85 ? 0.954 17.125 11.867 1 78.25 85 LEU B O 1
ATOM 5860 N N . ASP B 1 86 ? 0.579 19.219 11.094 1 67.25 86 ASP B N 1
ATOM 5861 C CA . ASP B 1 86 ? 1.793 19.719 11.734 1 67.25 86 ASP B CA 1
ATOM 5862 C C . ASP B 1 86 ? 1.598 19.875 13.242 1 67.25 86 ASP B C 1
ATOM 5864 O O . ASP B 1 86 ? 1.017 20.859 13.695 1 67.25 86 ASP B O 1
ATOM 5868 N N . MET B 1 87 ? 2.096 18.953 13.914 1 66.75 87 MET B N 1
ATOM 5869 C CA . MET B 1 87 ? 1.847 18.891 15.352 1 66.75 87 MET B CA 1
ATOM 5870 C C . MET B 1 87 ? 2.527 20.062 16.062 1 66.75 87 MET B C 1
ATOM 5872 O O . MET B 1 87 ? 1.995 20.594 17.031 1 66.75 87 MET B O 1
ATOM 5876 N N . GLN B 1 88 ? 3.658 20.438 15.586 1 58.28 88 GLN B N 1
ATOM 5877 C CA . GLN B 1 88 ? 4.363 21.547 16.219 1 58.28 88 GLN B CA 1
ATOM 5878 C C . GLN B 1 88 ? 3.605 22.859 16.016 1 58.28 88 GLN B C 1
ATOM 5880 O O . GLN B 1 88 ? 3.42 23.625 16.969 1 58.28 88 GLN B O 1
ATOM 5885 N N . GLY B 1 89 ? 3.219 23.094 14.812 1 63.31 89 GLY B N 1
ATOM 5886 C CA . GLY B 1 89 ? 2.436 24.281 14.555 1 63.31 89 GLY B CA 1
ATOM 5887 C C . GLY B 1 89 ? 1.118 24.312 15.305 1 63.31 89 GLY B C 1
ATOM 5888 O O . GLY B 1 89 ? 0.701 25.359 15.797 1 63.31 89 GLY B O 1
ATOM 5889 N N . PHE B 1 90 ? 0.582 23.188 15.445 1 70.38 90 PHE B N 1
ATOM 5890 C CA . PHE B 1 90 ? -0.713 23.078 16.109 1 70.38 90 PHE B CA 1
ATOM 5891 C C . PHE B 1 90 ? -0.58 23.344 17.609 1 70.38 90 PHE B C 1
ATOM 5893 O O . PHE B 1 90 ? -1.442 23.984 18.219 1 70.38 90 PHE B O 1
ATOM 5900 N N . LYS B 1 91 ? 0.42 22.891 18.125 1 67.88 91 LYS B N 1
ATOM 5901 C CA . LYS B 1 91 ? 0.651 23.078 19.547 1 67.88 91 LYS B CA 1
ATOM 5902 C C . LYS B 1 91 ? 0.992 24.531 19.875 1 67.88 91 LYS B C 1
ATOM 5904 O O . LYS B 1 91 ? 0.656 25.031 20.938 1 67.88 91 LYS B O 1
ATOM 5909 N N . GLU B 1 92 ? 1.646 25.172 18.953 1 64.12 92 GLU B N 1
ATOM 5910 C CA . GLU B 1 92 ? 2.07 26.547 19.172 1 64.12 92 GLU B CA 1
ATOM 5911 C C . GLU B 1 92 ? 0.895 27.516 19.047 1 64.12 92 GLU B C 1
ATOM 5913 O O . GLU B 1 92 ? 0.864 28.547 19.703 1 64.12 92 GLU B O 1
ATOM 5918 N N . ALA B 1 93 ? 0.032 27.109 18.156 1 73.12 93 ALA B N 1
ATOM 5919 C CA . ALA B 1 93 ? -1.094 28.016 17.953 1 73.12 93 ALA B CA 1
ATOM 5920 C C . ALA B 1 93 ? -2.4 27.25 17.797 1 73.12 93 ALA B C 1
ATOM 5922 O O . ALA B 1 93 ? -3.066 27.328 16.766 1 73.12 93 ALA B O 1
ATOM 5923 N N . PRO B 1 94 ? -2.799 26.609 18.891 1 78.31 94 PRO B N 1
ATOM 5924 C CA . PRO B 1 94 ? -4.062 25.875 18.797 1 78.31 94 PRO B CA 1
ATOM 5925 C C . PRO B 1 94 ? -5.27 26.797 18.625 1 78.31 94 PRO B C 1
ATOM 5927 O O . PRO B 1 94 ? -6.316 26.359 18.125 1 78.31 94 PRO B O 1
ATOM 5930 N N . GLU B 1 95 ? -5.039 28.031 18.984 1 86.25 95 GLU B N 1
ATOM 5931 C CA . GLU B 1 95 ? -6.125 29 18.875 1 86.25 95 GLU B CA 1
ATOM 5932 C C . GLU B 1 95 ? -6.504 29.25 17.422 1 86.25 95 GLU B C 1
ATOM 5934 O O . GLU B 1 95 ? -7.656 29.578 17.109 1 86.25 95 GLU B O 1
ATOM 5939 N N . ASN B 1 96 ? -5.5 29.109 16.578 1 86.94 96 ASN B N 1
ATOM 5940 C CA . ASN B 1 96 ? -5.789 29.328 15.164 1 86.94 96 ASN B CA 1
ATOM 5941 C C . ASN B 1 96 ? -6.824 28.344 14.633 1 86.94 96 ASN B C 1
ATOM 5943 O O . ASN B 1 96 ? -7.715 28.719 13.867 1 86.94 96 ASN B O 1
ATOM 5947 N N . ALA B 1 97 ? -6.684 27.141 15.07 1 88.5 97 ALA B N 1
ATOM 5948 C CA . ALA B 1 97 ? -7.645 26.109 14.664 1 88.5 97 ALA B CA 1
ATOM 5949 C C . ALA B 1 97 ? -9.016 26.375 15.281 1 88.5 97 ALA B C 1
ATOM 5951 O O . ALA B 1 97 ? -10.047 26.203 14.625 1 88.5 97 ALA B O 1
ATOM 5952 N N . ALA B 1 98 ? -9.008 26.828 16.516 1 90.81 98 ALA B N 1
ATOM 5953 C CA . ALA B 1 98 ? -10.258 27.109 17.219 1 90.81 98 ALA B CA 1
ATOM 5954 C C . ALA B 1 98 ? -10.977 28.297 16.594 1 90.81 98 ALA B C 1
ATOM 5956 O O . ALA B 1 98 ? -12.188 28.266 16.406 1 90.81 98 ALA B O 1
ATOM 5957 N N . ILE B 1 99 ? -10.195 29.312 16.344 1 92.81 99 ILE B N 1
ATOM 5958 C CA . ILE B 1 99 ? -10.773 30.516 15.766 1 92.81 99 ILE B CA 1
ATOM 5959 C C . ILE B 1 99 ? -11.383 30.188 14.406 1 92.81 99 ILE B C 1
ATOM 5961 O O . ILE B 1 99 ? -12.5 30.625 14.102 1 92.81 99 ILE B O 1
ATOM 5965 N N . PHE B 1 100 ? -10.68 29.469 13.672 1 93.38 100 PHE B N 1
ATOM 5966 C CA . PHE B 1 100 ? -11.211 29.094 12.359 1 93.38 100 PHE B CA 1
ATOM 5967 C C . PHE B 1 100 ? -12.445 28.219 12.5 1 93.38 100 PHE B C 1
ATOM 5969 O O . PHE B 1 100 ? -13.469 28.469 11.859 1 93.38 100 PHE B O 1
ATOM 5976 N N . GLY B 1 101 ? -12.328 27.172 13.289 1 92.69 101 GLY B N 1
ATOM 5977 C CA . GLY B 1 101 ? -13.438 26.25 13.469 1 92.69 101 GLY B CA 1
ATOM 5978 C C . GLY B 1 101 ? -14.703 26.922 13.969 1 92.69 101 GLY B C 1
ATOM 5979 O O . GLY B 1 101 ? -15.789 26.672 13.445 1 92.69 101 GLY B O 1
ATOM 5980 N N . LEU B 1 102 ? -14.531 27.781 14.945 1 94.25 102 LEU B N 1
ATOM 5981 C CA . LEU B 1 102 ? -15.68 28.469 15.539 1 94.25 102 LEU B CA 1
ATOM 5982 C C . LEU B 1 102 ? -16.266 29.484 14.57 1 94.25 102 LEU B C 1
ATOM 5984 O O . LEU B 1 102 ? -17.5 29.641 14.5 1 94.25 102 LEU B O 1
ATOM 5988 N N . THR B 1 103 ? -15.414 30.141 13.852 1 95.44 103 THR B N 1
ATOM 5989 C CA . THR B 1 103 ? -15.898 31.141 12.914 1 95.44 103 THR B CA 1
ATOM 5990 C C . THR B 1 103 ? -16.531 30.484 11.688 1 95.44 103 THR B C 1
ATOM 5992 O O . THR B 1 103 ? -17.562 30.938 11.203 1 95.44 103 THR B O 1
ATOM 5995 N N . SER B 1 104 ? -15.859 29.453 11.203 1 94.75 104 SER B N 1
ATOM 5996 C CA . SER B 1 104 ? -16.328 28.781 10.008 1 94.75 104 SER B CA 1
ATOM 5997 C C . SER B 1 104 ? -17.641 28.047 10.258 1 94.75 104 SER B C 1
ATOM 5999 O O . SER B 1 104 ? -18.422 27.828 9.336 1 94.75 104 SER B O 1
ATOM 6001 N N . PHE B 1 105 ? -17.891 27.641 11.492 1 95.62 105 PHE B N 1
ATOM 6002 C CA . PHE B 1 105 ? -19.172 27.062 11.859 1 95.62 105 PHE B CA 1
ATOM 6003 C C . PHE B 1 105 ? -20.141 28.125 12.32 1 95.62 105 PHE B C 1
ATOM 6005 O O . PHE B 1 105 ? -21.312 28.141 11.906 1 95.62 105 PHE B O 1
ATOM 6012 N N . GLY B 1 106 ? -19.734 29 13.195 1 96.19 106 GLY B N 1
ATOM 6013 C CA . GLY B 1 106 ? -20.578 29.984 13.867 1 96.19 106 GLY B CA 1
ATOM 6014 C C . GLY B 1 106 ? -21.281 30.922 12.906 1 96.19 106 GLY B C 1
ATOM 6015 O O . GLY B 1 106 ? -22.484 31.156 13.023 1 96.19 106 GLY B O 1
ATOM 6016 N N . LEU B 1 107 ? -20.547 31.453 12.008 1 96.25 107 LEU B N 1
ATOM 6017 C CA . LEU B 1 107 ? -21.109 32.469 11.109 1 96.25 107 LEU B CA 1
ATOM 6018 C C . LEU B 1 107 ? -22.172 31.828 10.203 1 96.25 107 LEU B C 1
ATOM 6020 O O . LEU B 1 107 ? -23.297 32.344 10.133 1 96.25 107 LEU B O 1
ATOM 6024 N N . PRO B 1 108 ? -21.844 30.766 9.5 1 96.19 108 PRO B N 1
ATOM 6025 C CA . PRO B 1 108 ? -22.891 30.141 8.688 1 96.19 108 PRO B CA 1
ATOM 6026 C C . PRO B 1 108 ? -24.062 29.641 9.531 1 96.19 108 PRO B C 1
ATOM 6028 O O . PRO B 1 108 ? -25.203 29.656 9.062 1 96.19 108 PRO B O 1
ATOM 6031 N N . PHE B 1 109 ? -23.812 29.219 10.734 1 96.56 109 PHE B N 1
ATOM 6032 C CA . PHE B 1 109 ? -24.859 28.688 11.594 1 96.56 109 PHE B CA 1
ATOM 6033 C C . PHE B 1 109 ? -25.812 29.797 12.008 1 96.56 109 PHE B C 1
ATOM 6035 O O . PHE B 1 109 ? -27.031 29.656 11.867 1 96.56 109 PHE B O 1
ATOM 6042 N N . VAL B 1 110 ? -25.297 30.938 12.477 1 96.88 110 VAL B N 1
ATOM 6043 C CA . VAL B 1 110 ? -26.125 32 13 1 96.88 110 VAL B CA 1
ATOM 6044 C C . VAL B 1 110 ? -26.844 32.719 11.852 1 96.88 110 VAL B C 1
ATOM 6046 O O . VAL B 1 110 ? -28.062 32.906 11.898 1 96.88 110 VAL B O 1
ATOM 6049 N N . VAL B 1 111 ? -26.125 33.062 10.828 1 96.75 111 VAL B N 1
ATOM 6050 C CA . VAL B 1 111 ? -26.719 33.75 9.688 1 96.75 111 VAL B CA 1
ATOM 6051 C C . VAL B 1 111 ? -27.641 32.781 8.93 1 96.75 111 VAL B C 1
ATOM 6053 O O . VAL B 1 111 ? -28.734 33.188 8.5 1 96.75 111 VAL B O 1
ATOM 6056 N N . GLY B 1 112 ? -27.219 31.594 8.75 1 96.12 112 GLY B N 1
ATOM 6057 C CA . GLY B 1 112 ? -28.016 30.594 8.055 1 96.12 112 GLY B CA 1
ATOM 6058 C C . GLY B 1 112 ? -29.328 30.281 8.742 1 96.12 112 GLY B C 1
ATOM 6059 O O . GLY B 1 112 ? -30.375 30.188 8.094 1 96.12 112 GLY B O 1
ATOM 6060 N N . ALA B 1 113 ? -29.219 30.094 10.07 1 96.75 113 ALA B N 1
ATOM 6061 C CA . ALA B 1 113 ? -30.453 29.844 10.828 1 96.75 113 ALA B CA 1
ATOM 6062 C C . ALA B 1 113 ? -31.438 31 10.68 1 96.75 113 ALA B C 1
ATOM 6064 O O . ALA B 1 113 ? -32.625 30.781 10.539 1 96.75 113 ALA B O 1
ATOM 6065 N N . GLY B 1 114 ? -30.969 32.188 10.766 1 96.19 114 GLY B N 1
ATOM 6066 C CA . GLY B 1 114 ? -31.812 33.344 10.602 1 96.19 114 GLY B CA 1
ATOM 6067 C C . GLY B 1 114 ? -32.469 33.438 9.234 1 96.19 114 GLY B C 1
ATOM 6068 O O . GLY B 1 114 ? -33.656 33.719 9.133 1 96.19 114 GLY B O 1
ATOM 6069 N N . VAL B 1 115 ? -31.688 33.156 8.211 1 95.56 115 VAL B N 1
ATOM 6070 C CA . VAL B 1 115 ? -32.188 33.25 6.84 1 95.56 115 VAL B CA 1
ATOM 6071 C C . VAL B 1 115 ? -33.188 32.125 6.574 1 95.56 115 VAL B C 1
ATOM 6073 O O . VAL B 1 115 ? -34.25 32.344 5.949 1 95.56 115 VAL B O 1
ATOM 6076 N N . VAL B 1 116 ? -32.875 30.922 7 1 94.88 116 VAL B N 1
ATOM 6077 C CA . VAL B 1 116 ? -33.75 29.781 6.773 1 94.88 116 VAL B CA 1
ATOM 6078 C C . VAL B 1 116 ? -35.062 29.984 7.512 1 94.88 116 VAL B C 1
ATOM 6080 O O . VAL B 1 116 ? -36.156 29.641 7 1 94.88 116 VAL B O 1
ATOM 6083 N N . TYR B 1 117 ? -35 30.562 8.695 1 95.31 117 TYR B N 1
ATOM 6084 C CA . TYR B 1 117 ? -36.188 30.859 9.484 1 95.31 117 TYR B CA 1
ATOM 6085 C C . TYR B 1 117 ? -37.031 31.953 8.82 1 95.31 117 TYR B C 1
ATOM 6087 O O . TYR B 1 117 ? -38.25 31.828 8.68 1 95.31 117 TYR B O 1
ATOM 6095 N N . ALA B 1 118 ? -36.406 32.969 8.328 1 94.81 118 ALA B N 1
ATOM 6096 C CA . ALA B 1 118 ? -37.125 34.156 7.848 1 94.81 118 ALA B CA 1
ATOM 6097 C C . ALA B 1 118 ? -37.531 34 6.391 1 94.81 118 ALA B C 1
ATOM 6099 O O . ALA B 1 118 ? -38.625 34.438 6.004 1 94.81 118 ALA B O 1
ATOM 6100 N N . VAL B 1 119 ? -36.688 33.438 5.609 1 93.25 119 VAL B N 1
ATOM 6101 C CA . VAL B 1 119 ? -36.906 33.406 4.168 1 93.25 119 VAL B CA 1
ATOM 6102 C C . VAL B 1 119 ? -37.656 32.125 3.795 1 93.25 119 VAL B C 1
ATOM 6104 O O . VAL B 1 119 ? -38.594 32.156 2.998 1 93.25 119 VAL B O 1
ATOM 6107 N N . LEU B 1 120 ? -37.312 31.016 4.348 1 92.69 120 LEU B N 1
ATOM 6108 C CA . LEU B 1 120 ? -37.906 29.734 3.963 1 92.69 120 LEU B CA 1
ATOM 6109 C C . LEU B 1 120 ? -39.125 29.422 4.848 1 92.69 120 LEU B C 1
ATOM 6111 O O . LEU B 1 120 ? -39.906 28.531 4.527 1 92.69 120 LEU B O 1
ATOM 6115 N N . GLY B 1 121 ? -39.219 30.016 6.031 1 90.31 121 GLY B N 1
ATOM 6116 C CA . GLY B 1 121 ? -40.406 29.875 6.871 1 90.31 121 GLY B CA 1
ATOM 6117 C C . GLY B 1 121 ? -40.406 28.594 7.691 1 90.31 121 GLY B C 1
ATOM 6118 O O . GLY B 1 121 ? -41.438 28.078 8.062 1 90.31 121 GLY B O 1
ATOM 6119 N N . LEU B 1 122 ? -39.312 28.062 7.902 1 92.06 122 LEU B N 1
ATOM 6120 C CA . LEU B 1 122 ? -39.188 26.844 8.711 1 92.06 122 LEU B CA 1
ATOM 6121 C C . LEU B 1 122 ? -39.281 27.172 10.195 1 92.06 122 LEU B C 1
ATOM 6123 O O . LEU B 1 122 ? -39.031 28.312 10.602 1 92.06 122 LEU B O 1
ATOM 6127 N N . ASN B 1 123 ? -39.688 26.234 10.992 1 92.81 123 ASN B N 1
ATOM 6128 C CA . ASN B 1 123 ? -39.719 26.422 12.445 1 92.81 123 ASN B CA 1
ATOM 6129 C C . ASN B 1 123 ? -38.281 26.578 12.992 1 92.81 123 ASN B C 1
ATOM 6131 O O . ASN B 1 123 ? -37.312 26.281 12.305 1 92.81 123 ASN B O 1
ATOM 6135 N N . LEU B 1 124 ? -38.188 26.984 14.164 1 93.12 124 LEU B N 1
ATOM 6136 C CA . LEU B 1 124 ? -36.906 27.328 14.781 1 93.12 124 LEU B CA 1
ATOM 6137 C C . LEU B 1 124 ? -36 26.109 14.859 1 93.12 124 LEU B C 1
ATOM 6139 O O . LEU B 1 124 ? -34.812 26.203 14.555 1 93.12 124 LEU B O 1
ATOM 6143 N N . TRP B 1 125 ? -36.562 24.969 15.25 1 93.19 125 TRP B N 1
ATOM 6144 C CA . TRP B 1 125 ? -35.781 23.75 15.406 1 93.19 125 TRP B CA 1
ATOM 6145 C C . TRP B 1 125 ? -35.281 23.234 14.047 1 93.19 125 TRP B C 1
ATOM 6147 O O . TRP B 1 125 ? -34.156 22.781 13.914 1 93.19 125 TRP B O 1
ATOM 6157 N N . ALA B 1 126 ? -36.188 23.344 13.062 1 94.88 126 ALA B N 1
ATOM 6158 C CA . ALA B 1 126 ? -35.812 22.953 11.711 1 94.88 126 ALA B CA 1
ATOM 6159 C C . ALA B 1 126 ? -34.719 23.875 11.141 1 94.88 126 ALA B C 1
ATOM 6161 O O . ALA B 1 126 ? -33.812 23.422 10.461 1 94.88 126 ALA B O 1
ATOM 6162 N N . ALA B 1 127 ? -34.875 25.141 11.461 1 95.81 127 ALA B N 1
ATOM 6163 C CA . ALA B 1 127 ? -33.906 26.125 10.961 1 95.81 127 ALA B CA 1
ATOM 6164 C C . ALA B 1 127 ? -32.531 25.922 11.578 1 95.81 127 ALA B C 1
ATOM 6166 O O . ALA B 1 127 ? -31.516 26 10.891 1 95.81 127 ALA B O 1
ATOM 6167 N N . LEU B 1 128 ? -32.5 25.656 12.883 1 95.38 128 LEU B N 1
ATOM 6168 C CA . LEU B 1 128 ? -31.234 25.406 13.578 1 95.38 128 LEU B CA 1
ATOM 6169 C C . LEU B 1 128 ? -30.562 24.156 13.055 1 95.38 128 LEU B C 1
ATOM 6171 O O . LEU B 1 128 ? -29.344 24.141 12.836 1 95.38 128 LEU B O 1
ATOM 6175 N N . LEU B 1 129 ? -31.359 23.172 12.805 1 94.31 129 LEU B N 1
ATOM 6176 C CA . LEU B 1 129 ? -30.812 21.906 12.336 1 94.31 129 LEU B CA 1
ATOM 6177 C C . LEU B 1 129 ? -30.281 22.031 10.914 1 94.31 129 LEU B C 1
ATOM 6179 O O . LEU B 1 129 ? -29.188 21.562 10.609 1 94.31 129 LEU B O 1
ATOM 6183 N N . LEU B 1 130 ? -31.047 22.641 10.086 1 94.81 130 LEU B N 1
ATOM 6184 C CA . LEU B 1 130 ? -30.625 22.812 8.695 1 94.81 130 LEU B CA 1
ATOM 6185 C C . LEU B 1 130 ? -29.375 23.672 8.602 1 94.81 130 LEU B C 1
ATOM 6187 O O . LEU B 1 130 ? -28.484 23.391 7.801 1 94.81 130 LEU B O 1
ATOM 6191 N N . ALA B 1 131 ? -29.312 24.719 9.406 1 95.19 131 ALA B N 1
ATOM 6192 C CA . ALA B 1 131 ? -28.125 25.594 9.43 1 95.19 131 ALA B CA 1
ATOM 6193 C C . ALA B 1 131 ? -26.891 24.828 9.875 1 95.19 131 ALA B C 1
ATOM 6195 O O . ALA B 1 131 ? -25.781 25.078 9.391 1 95.19 131 ALA B O 1
ATOM 6196 N N . SER B 1 132 ? -27.031 23.938 10.805 1 93.62 132 SER B N 1
ATOM 6197 C CA . SER B 1 132 ? -25.906 23.141 11.281 1 93.62 132 SER B CA 1
ATOM 6198 C C . SER B 1 132 ? -25.359 22.234 10.18 1 93.62 132 SER B C 1
ATOM 6200 O O . SER B 1 132 ? -24.156 21.953 10.141 1 93.62 132 SER B O 1
ATOM 6202 N N . VAL B 1 133 ? -26.219 21.797 9.281 1 90.75 133 VAL B N 1
ATOM 6203 C CA . VAL B 1 133 ? -25.859 20.922 8.18 1 90.75 133 VAL B CA 1
ATOM 6204 C C . VAL B 1 133 ? -24.859 21.625 7.258 1 90.75 133 VAL B C 1
ATOM 6206 O O . VAL B 1 133 ? -23.812 21.062 6.922 1 90.75 133 VAL B O 1
ATOM 6209 N N . PHE B 1 134 ? -25.172 22.828 6.906 1 91.62 134 PHE B N 1
ATOM 6210 C CA . PHE B 1 134 ? -24.281 23.453 5.938 1 91.62 134 PHE B CA 1
ATOM 6211 C C . PHE B 1 134 ? -23.219 24.281 6.641 1 91.62 134 PHE B C 1
ATOM 6213 O O . PHE B 1 134 ? -22.266 24.75 6.004 1 91.62 134 PHE B O 1
ATOM 6220 N N . ALA B 1 135 ? -23.344 24.5 8 1 93.12 135 ALA B N 1
ATOM 6221 C CA . ALA B 1 135 ? -22.281 25.125 8.773 1 93.12 135 ALA B CA 1
ATOM 6222 C C . ALA B 1 135 ? -21.094 24.188 8.953 1 93.12 135 ALA B C 1
ATOM 6224 O O . ALA B 1 135 ? -19.938 24.625 9.07 1 93.12 135 ALA B O 1
ATOM 6225 N N . SER B 1 136 ? -21.375 22.969 8.953 1 89.44 136 SER B N 1
ATOM 6226 C CA . SER B 1 136 ? -20.297 21.984 9.039 1 89.44 136 SER B CA 1
ATOM 6227 C C . SER B 1 136 ? -19.672 21.734 7.676 1 89.44 136 SER B C 1
ATOM 6229 O O . SER B 1 136 ? -20.188 22.188 6.652 1 89.44 136 SER B O 1
ATOM 6231 N N . HIS B 1 137 ? -18.484 21.188 7.629 1 87.44 137 HIS B N 1
ATOM 6232 C CA . HIS B 1 137 ? -17.859 20.859 6.352 1 87.44 137 HIS B CA 1
ATOM 6233 C C . HIS B 1 137 ? -17.031 19.578 6.453 1 87.44 137 HIS B C 1
ATOM 6235 O O . HIS B 1 137 ? -16.672 19.141 7.555 1 87.44 137 HIS B O 1
ATOM 6241 N N . THR B 1 138 ? -16.859 18.922 5.371 1 85.5 138 THR B N 1
ATOM 6242 C CA . THR B 1 138 ? -16 17.75 5.207 1 85.5 138 THR B CA 1
ATOM 6243 C C . THR B 1 138 ? -14.82 18.062 4.293 1 85.5 138 THR B C 1
ATOM 6245 O O . THR B 1 138 ? -14.914 18.922 3.418 1 85.5 138 THR B O 1
ATOM 6248 N N . LEU B 1 139 ? -13.703 17.406 4.598 1 88.06 139 LEU B N 1
ATOM 6249 C CA . LEU B 1 139 ? -12.477 17.688 3.852 1 88.06 139 LEU B CA 1
ATOM 6250 C C . LEU B 1 139 ? -12.43 16.859 2.568 1 88.06 139 LEU B C 1
ATOM 6252 O O . LEU B 1 139 ? -11.469 16.109 2.338 1 88.06 139 LEU B O 1
ATOM 6256 N N . LEU B 1 140 ? -13.297 17.125 1.675 1 86.88 140 LEU B N 1
ATOM 6257 C CA . LEU B 1 140 ? -13.375 16.406 0.405 1 86.88 140 LEU B CA 1
ATOM 6258 C C . LEU B 1 140 ? -12.141 16.688 -0.449 1 86.88 140 LEU B C 1
ATOM 6260 O O . LEU B 1 140 ? -11.719 15.82 -1.225 1 86.88 140 LEU B O 1
ATOM 6264 N N . ALA B 1 141 ? -11.562 17.844 -0.295 1 89.44 141 ALA B N 1
ATOM 6265 C CA . ALA B 1 141 ? -10.477 18.266 -1.163 1 89.44 141 ALA B CA 1
ATOM 6266 C C . ALA B 1 141 ? -9.117 17.984 -0.525 1 89.44 141 ALA B C 1
ATOM 6268 O O . ALA B 1 141 ? -8.086 18.438 -1.014 1 89.44 141 ALA B O 1
ATOM 6269 N N . TYR B 1 142 ? -9.125 17.219 0.534 1 87.69 142 TYR B N 1
ATOM 6270 C CA . TYR B 1 142 ? -7.891 16.891 1.238 1 87.69 142 TYR B CA 1
ATOM 6271 C C . TYR B 1 142 ? -6.883 16.234 0.3 1 87.69 142 TYR B C 1
ATOM 6273 O O . TYR B 1 142 ? -5.703 16.594 0.303 1 87.69 142 TYR B O 1
ATOM 6281 N N . PRO B 1 143 ? -7.383 15.312 -0.513 1 82.94 143 PRO B N 1
ATOM 6282 C CA . PRO B 1 143 ? -6.402 14.633 -1.365 1 82.94 143 PRO B CA 1
ATOM 6283 C C . PRO B 1 143 ? -5.652 15.594 -2.283 1 82.94 143 PRO B C 1
ATOM 6285 O O . PRO B 1 143 ? -4.508 15.336 -2.654 1 82.94 143 PRO B O 1
ATOM 6288 N N . ILE B 1 144 ? -6.215 16.672 -2.598 1 86.12 144 ILE B N 1
ATOM 6289 C CA . ILE B 1 144 ? -5.605 17.656 -3.482 1 86.12 144 ILE B CA 1
ATOM 6290 C C . ILE B 1 144 ? -4.453 18.359 -2.764 1 86.12 144 ILE B C 1
ATOM 6292 O O . ILE B 1 144 ? -3.348 18.453 -3.299 1 86.12 144 ILE B O 1
ATOM 6296 N N . VAL B 1 145 ? -4.711 18.781 -1.572 1 86.94 145 VAL B N 1
ATOM 6297 C CA . VAL B 1 145 ? -3.688 19.5 -0.821 1 86.94 145 VAL B CA 1
ATOM 6298 C C . VAL B 1 145 ? -2.564 18.531 -0.427 1 86.94 145 VAL B C 1
ATOM 6300 O O . VAL B 1 145 ? -1.408 18.953 -0.301 1 86.94 145 VAL B O 1
ATOM 6303 N N . ASN B 1 146 ? -2.957 17.312 -0.167 1 81.88 146 ASN B N 1
ATOM 6304 C CA . ASN B 1 146 ? -1.958 16.297 0.143 1 81.88 146 ASN B CA 1
ATOM 6305 C C . ASN B 1 146 ? -1.032 16.047 -1.042 1 81.88 146 ASN B C 1
ATOM 6307 O O . ASN B 1 146 ? 0.189 15.992 -0.882 1 81.88 146 ASN B O 1
ATOM 6311 N N . ARG B 1 147 ? -1.611 15.922 -2.182 1 75 147 ARG B N 1
ATOM 6312 C CA . ARG B 1 147 ? -0.841 15.672 -3.395 1 75 147 ARG B CA 1
ATOM 6313 C C . ARG B 1 147 ? 0.085 16.844 -3.709 1 75 147 ARG B C 1
ATOM 6315 O O . ARG B 1 147 ? 1.212 16.641 -4.164 1 75 147 ARG B O 1
ATOM 6322 N N . LEU B 1 148 ? -0.416 18.047 -3.457 1 76.62 148 LEU B N 1
ATOM 6323 C CA . LEU B 1 148 ? 0.344 19.25 -3.777 1 76.62 148 LEU B CA 1
ATOM 6324 C C . LEU B 1 148 ? 1.335 19.578 -2.668 1 76.62 148 LEU B C 1
ATOM 6326 O O . LEU B 1 148 ? 2.146 20.5 -2.807 1 76.62 148 LEU B O 1
ATOM 6330 N N . GLY B 1 149 ? 1.221 18.891 -1.569 1 74.06 149 GLY B N 1
ATOM 6331 C CA . GLY B 1 149 ? 2.197 19 -0.498 1 74.06 149 GLY B CA 1
ATOM 6332 C C . GLY B 1 149 ? 2.041 20.266 0.327 1 74.06 149 GLY B C 1
ATOM 6333 O O . GLY B 1 149 ? 3.029 20.828 0.794 1 74.06 149 GLY B O 1
ATOM 6334 N N . VAL B 1 150 ? 0.923 20.797 0.464 1 80.25 150 VAL B N 1
ATOM 6335 C CA . VAL B 1 150 ? 0.744 22.047 1.187 1 80.25 150 VAL B CA 1
ATOM 6336 C C . VAL B 1 150 ? -0.011 21.797 2.488 1 80.25 150 VAL B C 1
ATOM 6338 O O . VAL B 1 150 ? -0.597 22.719 3.066 1 80.25 150 VAL B O 1
ATOM 6341 N N . THR B 1 151 ? -0.045 20.562 2.961 1 81.69 151 THR B N 1
ATOM 6342 C CA . THR B 1 151 ? -0.786 20.172 4.156 1 81.69 151 THR B CA 1
ATOM 6343 C C . THR B 1 151 ? -0.191 20.828 5.398 1 81.69 151 THR B C 1
ATOM 6345 O O . THR B 1 151 ? -0.891 21.031 6.391 1 81.69 151 THR B O 1
ATOM 6348 N N . LYS B 1 152 ? 1.027 21.25 5.309 1 75.44 152 LYS B N 1
ATOM 6349 C CA . LYS B 1 152 ? 1.701 21.797 6.488 1 75.44 152 LYS B CA 1
ATOM 6350 C C . LYS B 1 152 ? 1.597 23.312 6.531 1 75.44 152 LYS B C 1
ATOM 6352 O O . LYS B 1 152 ? 2.066 23.953 7.48 1 75.44 152 LYS B O 1
ATOM 6357 N N . ASN B 1 153 ? 1.049 23.828 5.52 1 82.38 153 ASN B N 1
ATOM 6358 C CA . ASN B 1 153 ? 0.776 25.266 5.547 1 82.38 153 ASN B CA 1
ATOM 6359 C C . ASN B 1 153 ? -0.081 25.656 6.75 1 82.38 153 ASN B C 1
ATOM 6361 O O . ASN B 1 153 ? -1.001 24.922 7.117 1 82.38 153 ASN B O 1
ATOM 6365 N N . ARG B 1 154 ? 0.205 26.766 7.328 1 83.5 154 ARG B N 1
ATOM 6366 C CA . ARG B 1 154 ? -0.443 27.188 8.562 1 83.5 154 ARG B CA 1
ATOM 6367 C C . ARG B 1 154 ? -1.948 27.328 8.375 1 83.5 154 ARG B C 1
ATOM 6369 O O . ARG B 1 154 ? -2.73 26.984 9.266 1 83.5 154 ARG B O 1
ATOM 6376 N N . ALA B 1 155 ? -2.33 27.844 7.266 1 89.56 155 ALA B N 1
ATOM 6377 C CA . ALA B 1 155 ? -3.754 28.031 6.996 1 89.56 155 ALA B CA 1
ATOM 6378 C C . ALA B 1 155 ? -4.453 26.688 6.82 1 89.56 155 ALA B C 1
ATOM 6380 O O . ALA B 1 155 ? -5.562 26.484 7.324 1 89.56 155 ALA B O 1
ATOM 6381 N N . VAL B 1 156 ? -3.807 25.781 6.125 1 89.5 156 VAL B N 1
ATOM 6382 C CA . VAL B 1 156 ? -4.352 24.438 5.883 1 89.5 156 VAL B CA 1
ATOM 6383 C C . VAL B 1 156 ? -4.438 23.672 7.199 1 89.5 156 VAL B C 1
ATOM 6385 O O . VAL B 1 156 ? -5.426 22.984 7.457 1 89.5 156 VAL B O 1
ATOM 6388 N N . ALA B 1 157 ? -3.484 23.891 7.992 1 86 157 ALA B N 1
ATOM 6389 C CA . ALA B 1 157 ? -3.459 23.25 9.305 1 86 157 ALA B CA 1
ATOM 6390 C C . ALA B 1 157 ? -4.598 23.75 10.188 1 86 157 ALA B C 1
ATOM 6392 O O . ALA B 1 157 ? -5.16 22.984 10.977 1 86 157 ALA B O 1
ATOM 6393 N N . ALA B 1 158 ? -4.871 24.969 10.086 1 88.75 158 ALA B N 1
ATOM 6394 C CA . ALA B 1 158 ? -5.969 25.531 10.859 1 88.75 158 ALA B CA 1
ATOM 6395 C C . ALA B 1 158 ? -7.305 24.922 10.453 1 88.75 158 ALA B C 1
ATOM 6397 O O . ALA B 1 158 ? -8.164 24.688 11.305 1 88.75 158 ALA B O 1
ATOM 6398 N N . VAL B 1 159 ? -7.441 24.672 9.195 1 91.5 159 VAL B N 1
ATOM 6399 C CA . VAL B 1 159 ? -8.664 24.031 8.711 1 91.5 159 VAL B CA 1
ATOM 6400 C C . VAL B 1 159 ? -8.75 22.609 9.234 1 91.5 159 VAL B C 1
ATOM 6402 O O . VAL B 1 159 ? -9.82 22.156 9.641 1 91.5 159 VAL B O 1
ATOM 6405 N N . PHE B 1 160 ? -7.641 21.906 9.227 1 88.31 160 PHE B N 1
ATOM 6406 C CA . PHE B 1 160 ? -7.586 20.531 9.711 1 88.31 160 PHE B CA 1
ATOM 6407 C C . PHE B 1 160 ? -8 20.453 11.172 1 88.31 160 PHE B C 1
ATOM 6409 O O . PHE B 1 160 ? -8.852 19.641 11.547 1 88.31 160 PHE B O 1
ATOM 6416 N N . GLY B 1 161 ? -7.477 21.344 11.914 1 85.44 161 GLY B N 1
ATOM 6417 C CA . GLY B 1 161 ? -7.844 21.375 13.32 1 85.44 161 GLY B CA 1
ATOM 6418 C C . GLY B 1 161 ? -9.258 21.859 13.555 1 85.44 161 GLY B C 1
ATOM 6419 O O . GLY B 1 161 ? -9.906 21.469 14.523 1 85.44 161 GLY B O 1
ATOM 6420 N N . GLY B 1 162 ? -9.695 22.703 12.695 1 88.31 162 GLY B N 1
ATOM 6421 C CA . GLY B 1 162 ? -11.016 23.297 12.828 1 88.31 162 GLY B CA 1
ATOM 6422 C C . GLY B 1 162 ? -12.141 22.297 12.664 1 88.31 162 GLY B C 1
ATOM 6423 O O . GLY B 1 162 ? -13.242 22.5 13.18 1 88.31 162 GLY B O 1
ATOM 6424 N N . ILE B 1 163 ? -11.922 21.203 11.984 1 85.12 163 ILE B N 1
ATOM 6425 C CA . ILE B 1 163 ? -12.945 20.203 11.727 1 85.12 163 ILE B CA 1
ATOM 6426 C C . ILE B 1 163 ? -13.414 19.594 13.047 1 85.12 163 ILE B C 1
ATOM 6428 O O . ILE B 1 163 ? -14.586 19.219 13.18 1 85.12 163 ILE B O 1
ATOM 6432 N N . LEU B 1 164 ? -12.516 19.5 13.977 1 81.44 164 LEU B N 1
ATOM 6433 C CA . LEU B 1 164 ? -12.875 18.984 15.297 1 81.44 164 LEU B CA 1
ATOM 6434 C C . LEU B 1 164 ? -13.984 19.828 15.922 1 81.44 164 LEU B C 1
ATOM 6436 O O . LEU B 1 164 ? -14.914 19.266 16.516 1 81.44 164 LEU B O 1
ATOM 6440 N N . PHE B 1 165 ? -13.906 21.062 15.703 1 85.75 165 PHE B N 1
ATOM 6441 C CA . PHE B 1 165 ? -14.875 21.984 16.297 1 85.75 165 PHE B CA 1
ATOM 6442 C C . PHE B 1 165 ? -16.172 21.969 15.516 1 85.75 165 PHE B C 1
ATOM 6444 O O . PHE B 1 165 ? -17.266 21.875 16.094 1 85.75 165 PHE B O 1
ATOM 6451 N N . THR B 1 166 ? -16.031 22.031 14.25 1 88 166 THR B N 1
ATOM 6452 C CA . THR B 1 166 ? -17.234 22.125 13.422 1 88 166 THR B CA 1
ATOM 6453 C C . THR B 1 166 ? -18.078 20.859 13.539 1 88 166 THR B C 1
ATOM 6455 O O . THR B 1 166 ? -19.297 20.938 13.656 1 88 166 THR B O 1
ATOM 6458 N N . ASP B 1 167 ? -17.438 19.734 13.539 1 83.38 167 ASP B N 1
ATOM 6459 C CA . ASP B 1 167 ? -18.172 18.469 13.617 1 83.38 167 ASP B CA 1
ATOM 6460 C C . ASP B 1 167 ? -18.781 18.281 15.008 1 83.38 167 ASP B C 1
ATOM 6462 O O . ASP B 1 167 ? -19.906 17.781 15.133 1 83.38 167 ASP B O 1
ATOM 6466 N N . THR B 1 168 ? -18.078 18.625 16 1 83.25 168 THR B N 1
ATOM 6467 C CA . THR B 1 168 ? -18.594 18.531 17.359 1 83.25 168 THR B CA 1
ATOM 6468 C C . THR B 1 168 ? -19.781 19.453 17.562 1 83.25 168 THR B C 1
ATOM 6470 O O . THR B 1 168 ? -20.797 19.062 18.172 1 83.25 168 THR B O 1
ATOM 6473 N N . LEU B 1 169 ? -19.672 20.625 17.094 1 88.62 169 LEU B N 1
ATOM 6474 C CA . LEU B 1 169 ? -20.75 21.594 17.25 1 88.62 169 LEU B CA 1
ATOM 6475 C C . LEU B 1 169 ? -22 21.141 16.484 1 88.62 169 LEU B C 1
ATOM 6477 O O . LEU B 1 169 ? -23.109 21.328 16.969 1 88.62 169 LEU B O 1
ATOM 6481 N N . ALA B 1 170 ? -21.812 20.609 15.328 1 88.5 170 ALA B N 1
ATOM 6482 C CA . ALA B 1 170 ? -22.938 20.109 14.562 1 88.5 170 ALA B CA 1
ATOM 6483 C C . ALA B 1 170 ? -23.656 19 15.32 1 88.5 170 ALA B C 1
ATOM 6485 O O . ALA B 1 170 ? -24.891 18.922 15.305 1 88.5 170 ALA B O 1
ATOM 6486 N N . LEU B 1 171 ? -22.906 18.156 15.945 1 81.25 171 LEU B N 1
ATOM 6487 C CA . LEU B 1 171 ? -23.484 17.062 16.734 1 81.25 171 LEU B CA 1
ATOM 6488 C C . LEU B 1 171 ? -24.219 17.594 17.953 1 81.25 171 LEU B C 1
ATOM 6490 O O . LEU B 1 171 ? -25.25 17.047 18.344 1 81.25 171 LEU B O 1
ATOM 6494 N N . ILE B 1 172 ? -23.703 18.609 18.547 1 84.69 172 ILE B N 1
ATOM 6495 C CA . ILE B 1 172 ? -24.328 19.219 19.703 1 84.69 172 ILE B CA 1
ATOM 6496 C C . ILE B 1 172 ? -25.672 19.828 19.297 1 84.69 172 ILE B C 1
ATOM 6498 O O . ILE B 1 172 ? -26.672 19.672 20 1 84.69 172 ILE B O 1
ATOM 6502 N N . VAL B 1 173 ? -25.703 20.484 18.188 1 90 173 VAL B N 1
ATOM 6503 C CA . VAL B 1 173 ? -26.953 21.078 17.703 1 90 173 VAL B CA 1
ATOM 6504 C C . VAL B 1 173 ? -27.969 19.969 17.422 1 90 173 VAL B C 1
ATOM 6506 O O . VAL B 1 173 ? -29.156 20.109 17.734 1 90 173 VAL B O 1
ATOM 6509 N N . LEU B 1 174 ? -27.5 18.922 16.766 1 85.81 174 LEU B N 1
ATOM 6510 C CA . LEU B 1 174 ? -28.375 17.781 16.5 1 85.81 174 LEU B CA 1
ATOM 6511 C C . LEU B 1 174 ? -28.969 17.234 17.797 1 85.81 174 LEU B C 1
ATOM 6513 O O . LEU B 1 174 ? -30.156 16.938 17.859 1 85.81 174 LEU B O 1
ATOM 6517 N N . ALA B 1 175 ? -28.156 17.125 18.781 1 80.38 175 ALA B N 1
ATOM 6518 C CA . ALA B 1 175 ? -28.594 16.609 20.062 1 80.38 175 ALA B CA 1
ATOM 6519 C C . ALA B 1 175 ? -29.609 17.531 20.719 1 80.38 175 ALA B C 1
ATOM 6521 O O . ALA B 1 175 ? -30.594 17.078 21.297 1 80.38 175 ALA B O 1
ATOM 6522 N N . ILE B 1 176 ? -29.359 18.75 20.594 1 86.31 176 ILE B N 1
ATOM 6523 C CA . ILE B 1 176 ? -30.25 19.75 21.188 1 86.31 176 ILE B CA 1
ATOM 6524 C C . ILE B 1 176 ? -31.609 19.703 20.5 1 86.31 176 ILE B C 1
ATOM 6526 O O . ILE B 1 176 ? -32.656 19.672 21.156 1 86.31 176 ILE B O 1
ATOM 6530 N N . VAL B 1 177 ? -31.594 19.688 19.219 1 89.06 177 VAL B N 1
ATOM 6531 C CA . VAL B 1 177 ? -32.844 19.734 18.438 1 89.06 177 VAL B CA 1
ATOM 6532 C C . VAL B 1 177 ? -33.625 18.438 18.625 1 89.06 177 VAL B C 1
ATOM 6534 O O . VAL B 1 177 ? -34.844 18.469 18.797 1 89.06 177 VAL B O 1
ATOM 6537 N N . THR B 1 178 ? -32.938 17.312 18.578 1 83.69 178 THR B N 1
ATOM 6538 C CA . THR B 1 178 ? -33.625 16.031 18.781 1 83.69 178 THR B CA 1
ATOM 6539 C C . THR B 1 178 ? -34.188 15.945 20.188 1 83.69 178 THR B C 1
ATOM 6541 O O . THR B 1 178 ? -35.281 15.398 20.391 1 83.69 178 THR B O 1
ATOM 6544 N N . GLY B 1 179 ? -33.438 16.438 21.125 1 80.88 179 GLY B N 1
ATOM 6545 C CA . GLY B 1 179 ? -33.938 16.484 22.5 1 80.88 179 GLY B CA 1
ATOM 6546 C C . GLY B 1 179 ? -35.125 17.406 22.672 1 80.88 179 GLY B C 1
ATOM 6547 O O . GLY B 1 179 ? -36.062 17.094 23.422 1 80.88 179 GLY B O 1
ATOM 6548 N N . ALA B 1 180 ? -35.062 18.484 22.047 1 84.62 180 ALA B N 1
ATOM 6549 C CA . ALA B 1 180 ? -36.125 19.484 22.156 1 84.62 180 ALA B CA 1
ATOM 6550 C C . ALA B 1 180 ? -37.406 18.984 21.516 1 84.62 180 ALA B C 1
ATOM 6552 O O . ALA B 1 180 ? -38.5 19.188 22.062 1 84.62 180 ALA B O 1
ATOM 6553 N N . VAL B 1 181 ? -37.25 18.422 20.422 1 84.25 181 VAL B N 1
ATOM 6554 C CA . VAL B 1 181 ? -38.406 17.922 19.703 1 84.25 181 VAL B CA 1
ATOM 6555 C C . VAL B 1 181 ? -38.969 16.703 20.422 1 84.25 181 VAL B C 1
ATOM 6557 O O . VAL B 1 181 ? -40.188 16.5 20.484 1 84.25 181 VAL B O 1
ATOM 6560 N N . GLY B 1 182 ? -38 15.891 20.891 1 77.94 182 GLY B N 1
ATOM 6561 C CA . GLY B 1 182 ? -38.438 14.703 21.609 1 77.94 182 GLY B CA 1
ATOM 6562 C C . GLY B 1 182 ? -38.844 14.992 23.047 1 77.94 182 GLY B C 1
ATOM 6563 O O . GLY B 1 182 ? -39.406 14.125 23.719 1 77.94 182 GLY B O 1
ATOM 6564 N N . GLY B 1 183 ? -38.688 16.266 23.594 1 71.5 183 GLY B N 1
ATOM 6565 C CA . GLY B 1 183 ? -39.094 16.656 24.922 1 71.5 183 GLY B CA 1
ATOM 6566 C C . GLY B 1 183 ? -38.031 16.344 25.984 1 71.5 183 GLY B C 1
ATOM 6567 O O . GLY B 1 183 ? -38.344 16.359 27.172 1 71.5 183 GLY B O 1
ATOM 6568 N N . ASP B 1 184 ? -36.906 15.93 25.594 1 66.88 184 ASP B N 1
ATOM 6569 C CA . ASP B 1 184 ? -35.906 15.445 26.547 1 66.88 184 ASP B CA 1
ATOM 6570 C C . ASP B 1 184 ? -34.656 16.359 26.547 1 66.88 184 ASP B C 1
ATOM 6572 O O . ASP B 1 184 ? -33.562 15.883 26.75 1 66.88 184 ASP B O 1
ATOM 6576 N N . LEU B 1 185 ? -34.844 17.625 26.375 1 74.25 185 LEU B N 1
ATOM 6577 C CA . LEU B 1 185 ? -33.688 18.5 26.438 1 74.25 185 LEU B CA 1
ATOM 6578 C C . LEU B 1 185 ? -33.219 18.688 27.891 1 74.25 185 LEU B C 1
ATOM 6580 O O . LEU B 1 185 ? -33.875 19.344 28.672 1 74.25 185 LEU B O 1
ATOM 6584 N N . THR B 1 186 ? -32.344 17.812 28.406 1 74.56 186 THR B N 1
ATOM 6585 C CA . THR B 1 186 ? -31.828 17.875 29.766 1 74.56 186 THR B CA 1
ATOM 6586 C C . THR B 1 186 ? -30.359 18.297 29.75 1 74.56 186 THR B C 1
ATOM 6588 O O . THR B 1 186 ? -29.641 18.031 28.781 1 74.56 186 THR B O 1
ATOM 6591 N N . PRO B 1 187 ? -30 19.188 30.656 1 78.25 187 PRO B N 1
ATOM 6592 C CA . PRO B 1 187 ? -28.594 19.531 30.797 1 78.25 187 PRO B CA 1
ATOM 6593 C C . PRO B 1 187 ? -27.688 18.312 30.797 1 78.25 187 PRO B C 1
ATOM 6595 O O . PRO B 1 187 ? -26.484 18.422 30.5 1 78.25 187 PRO B O 1
ATOM 6598 N N . TRP B 1 188 ? -28.297 17.25 31 1 78.19 188 TRP B N 1
ATOM 6599 C CA . TRP B 1 188 ? -27.547 16 31.062 1 78.19 188 TRP B CA 1
ATOM 6600 C C . TRP B 1 188 ? -27.016 15.625 29.688 1 78.19 188 TRP B C 1
ATOM 6602 O O . TRP B 1 188 ? -25.984 14.961 29.578 1 78.19 188 TRP B O 1
ATOM 6612 N N . LEU B 1 189 ? -27.688 16.156 28.719 1 77.25 189 LEU B N 1
ATOM 6613 C CA . LEU B 1 189 ? -27.25 15.859 27.359 1 77.25 189 LEU B CA 1
ATOM 6614 C C . LEU B 1 189 ? -25.906 16.5 27.062 1 77.25 189 LEU B C 1
ATOM 6616 O O . LEU B 1 189 ? -25.031 15.875 26.453 1 77.25 189 LEU B O 1
ATOM 6620 N N . PHE B 1 190 ? -25.688 17.719 27.594 1 78.5 190 PHE B N 1
ATOM 6621 C CA . PHE B 1 190 ? -24.438 18.422 27.391 1 78.5 190 PHE B CA 1
ATOM 6622 C C . PHE B 1 190 ? -23.312 17.766 28.188 1 78.5 190 PHE B C 1
ATOM 6624 O O . PHE B 1 190 ? -22.188 17.656 27.688 1 78.5 190 PHE B O 1
ATOM 6631 N N . ALA B 1 191 ? -23.641 17.359 29.297 1 83.62 191 ALA B N 1
ATOM 6632 C CA . ALA B 1 191 ? -22.641 16.688 30.125 1 83.62 191 ALA B CA 1
ATOM 6633 C C . ALA B 1 191 ? -22.234 15.352 29.531 1 83.62 191 ALA B C 1
ATOM 6635 O O . ALA B 1 191 ? -21.078 14.953 29.609 1 83.62 191 ALA B O 1
ATOM 6636 N N . ARG B 1 192 ? -23.156 14.75 28.906 1 82.06 192 ARG B N 1
ATOM 6637 C CA . ARG B 1 192 ? -22.891 13.461 28.281 1 82.06 192 ARG B CA 1
ATOM 6638 C C . ARG B 1 192 ? -21.969 13.609 27.078 1 82.06 192 ARG B C 1
ATOM 6640 O O . ARG B 1 192 ? -21.031 12.836 26.906 1 82.06 192 ARG B O 1
ATOM 6647 N N . VAL B 1 193 ? -22.266 14.617 26.234 1 81.31 193 VAL B N 1
ATOM 6648 C CA . VAL B 1 193 ? -21.438 14.852 25.062 1 81.31 193 VAL B CA 1
ATOM 6649 C C . VAL B 1 193 ? -20.047 15.273 25.5 1 81.31 193 VAL B C 1
ATOM 6651 O O . VAL B 1 193 ? -19.047 14.805 24.938 1 81.31 193 VAL B O 1
ATOM 6654 N N . GLY B 1 194 ? -20 16.188 26.453 1 86.19 194 GLY B N 1
ATOM 6655 C CA . GLY B 1 194 ? -18.703 16.625 26.984 1 86.19 194 GLY B CA 1
ATOM 6656 C C . GLY B 1 194 ? -17.875 15.484 27.562 1 86.19 194 GLY B C 1
ATOM 6657 O O . GLY B 1 194 ? -16.688 15.398 27.297 1 86.19 194 GLY B O 1
ATOM 6658 N N . LEU B 1 195 ? -18.516 14.664 28.312 1 88.94 195 LEU B N 1
ATOM 6659 C CA . LEU B 1 195 ? -17.828 13.516 28.906 1 88.94 195 LEU B CA 1
ATOM 6660 C C . LEU B 1 195 ? -17.359 12.547 27.828 1 88.94 195 LEU B C 1
ATOM 6662 O O . LEU B 1 195 ? -16.266 11.977 27.922 1 88.94 195 LEU B O 1
ATOM 6666 N N . SER B 1 196 ? -18.188 12.352 26.828 1 89.38 196 SER B N 1
ATOM 6667 C CA . SER B 1 196 ? -17.828 11.453 25.734 1 89.38 196 SER B CA 1
ATOM 6668 C C . SER B 1 196 ? -16.594 11.945 25 1 89.38 196 SER B C 1
ATOM 6670 O O . SER B 1 196 ? -15.734 11.148 24.609 1 89.38 196 SER B O 1
ATOM 6672 N N . LEU B 1 197 ? -16.562 13.234 24.844 1 88.94 197 LEU B N 1
ATOM 6673 C CA . LEU B 1 197 ? -15.406 13.82 24.156 1 88.94 197 LEU B CA 1
ATOM 6674 C C . LEU B 1 197 ? -14.141 13.633 24.984 1 88.94 197 LEU B C 1
ATOM 6676 O O . LEU B 1 197 ? -13.078 13.32 24.438 1 88.94 197 LEU B O 1
ATOM 6680 N N . VAL B 1 198 ? -14.289 13.797 26.234 1 91.56 198 VAL B N 1
ATOM 6681 C CA . VAL B 1 198 ? -13.141 13.656 27.125 1 91.56 198 VAL B CA 1
ATOM 6682 C C . VAL B 1 198 ? -12.648 12.211 27.109 1 91.56 198 VAL B C 1
ATOM 6684 O O . VAL B 1 198 ? -11.445 11.961 27.078 1 91.56 198 VAL B O 1
ATOM 6687 N N . VAL B 1 199 ? -13.539 11.344 27.141 1 92.88 199 VAL B N 1
ATOM 6688 C CA . VAL B 1 199 ? -13.188 9.922 27.141 1 92.88 199 VAL B CA 1
ATOM 6689 C C . VAL B 1 199 ? -12.523 9.555 25.828 1 92.88 199 VAL B C 1
ATOM 6691 O O . VAL B 1 199 ? -11.531 8.828 25.797 1 92.88 199 VAL B O 1
ATOM 6694 N N . LEU B 1 200 ? -13.078 10.062 24.734 1 92.19 200 LEU B N 1
ATOM 6695 C CA . LEU B 1 200 ? -12.539 9.742 23.422 1 92.19 200 LEU B CA 1
ATOM 6696 C C . LEU B 1 200 ? -11.141 10.32 23.25 1 92.19 200 LEU B C 1
ATOM 6698 O O . LEU B 1 200 ? -10.203 9.602 22.891 1 92.19 200 LEU B O 1
ATOM 6702 N N . PHE B 1 201 ? -11.023 11.617 23.547 1 90.81 201 PHE B N 1
ATOM 6703 C CA . PHE B 1 201 ? -9.742 12.297 23.359 1 90.81 201 PHE B CA 1
ATOM 6704 C C . PHE B 1 201 ? -8.719 11.789 24.375 1 90.81 201 PHE B C 1
ATOM 6706 O O . PHE B 1 201 ? -7.574 11.508 24.016 1 90.81 201 PHE B O 1
ATOM 6713 N N . GLY B 1 202 ? -9.164 11.68 25.594 1 91.25 202 GLY B N 1
ATOM 6714 C CA . GLY B 1 202 ? -8.281 11.156 26.625 1 91.25 202 GLY B CA 1
ATOM 6715 C C . GLY B 1 202 ? -7.848 9.719 26.359 1 91.25 202 GLY B C 1
ATOM 6716 O O . GLY B 1 202 ? -6.664 9.398 26.469 1 91.25 202 GLY B O 1
ATOM 6717 N N . GLY B 1 203 ? -8.789 8.906 26.016 1 91.62 203 GLY B N 1
ATOM 6718 C CA . GLY B 1 203 ? -8.477 7.523 25.703 1 91.62 203 GLY B CA 1
ATOM 6719 C C . GLY B 1 203 ? -7.523 7.379 24.531 1 91.62 203 GLY B C 1
ATOM 6720 O O . GLY B 1 203 ? -6.559 6.613 24.594 1 91.62 203 GLY B O 1
ATOM 6721 N N . ALA B 1 204 ? -7.766 8.078 23.453 1 91.75 204 ALA B N 1
ATOM 6722 C CA . ALA B 1 204 ? -6.949 7.973 22.25 1 91.75 204 ALA B CA 1
ATOM 6723 C C . ALA B 1 204 ? -5.551 8.539 22.484 1 91.75 204 ALA B C 1
ATOM 6725 O O . ALA B 1 204 ? -4.555 7.941 22.062 1 91.75 204 ALA B O 1
ATOM 6726 N N . LEU B 1 205 ? -5.453 9.688 23.188 1 89.31 205 LEU B N 1
ATOM 6727 C CA . LEU B 1 205 ? -4.176 10.375 23.344 1 89.31 205 LEU B CA 1
ATOM 6728 C C . LEU B 1 205 ? -3.312 9.703 24.406 1 89.31 205 LEU B C 1
ATOM 6730 O O . LEU B 1 205 ? -2.084 9.797 24.359 1 89.31 205 LEU B O 1
ATOM 6734 N N . PHE B 1 206 ? -3.938 9.016 25.344 1 88.88 206 PHE B N 1
ATOM 6735 C CA . PHE B 1 206 ? -3.156 8.438 26.422 1 88.88 206 PHE B CA 1
ATOM 6736 C C . PHE B 1 206 ? -2.918 6.953 26.188 1 88.88 206 PHE B C 1
ATOM 6738 O O . PHE B 1 206 ? -1.936 6.391 26.672 1 88.88 206 PHE B O 1
ATOM 6745 N N . VAL B 1 207 ? -3.723 6.328 25.438 1 91.12 207 VAL B N 1
ATOM 6746 C CA . VAL B 1 207 ? -3.613 4.879 25.297 1 91.12 207 VAL B CA 1
ATOM 6747 C C . VAL B 1 207 ? -2.885 4.547 24 1 91.12 207 VAL B C 1
ATOM 6749 O O . VAL B 1 207 ? -2.016 3.674 23.969 1 91.12 207 VAL B O 1
ATOM 6752 N N . LEU B 1 208 ? -3.158 5.188 22.906 1 90.56 208 LEU B N 1
ATOM 6753 C CA . LEU B 1 208 ? -2.684 4.793 21.578 1 90.56 208 LEU B CA 1
ATOM 6754 C C . LEU B 1 208 ? -1.176 4.992 21.469 1 90.56 208 LEU B C 1
ATOM 6756 O O . LEU B 1 208 ? -0.468 4.113 20.969 1 90.56 208 LEU B O 1
ATOM 6760 N N . PRO B 1 209 ? -0.665 6.129 21.984 1 82.12 209 PRO B N 1
ATOM 6761 C CA . PRO B 1 209 ? 0.77 6.34 21.781 1 82.12 209 PRO B CA 1
ATOM 6762 C C . PRO B 1 209 ? 1.63 5.312 22.516 1 82.12 209 PRO B C 1
ATOM 6764 O O . PRO B 1 209 ? 2.521 4.707 21.906 1 82.12 209 PRO B O 1
ATOM 6767 N N . PRO B 1 210 ? 1.374 5.027 23.781 1 80.62 210 PRO B N 1
ATOM 6768 C CA . PRO B 1 210 ? 2.203 4.012 24.438 1 80.62 210 PRO B CA 1
ATOM 6769 C C . PRO B 1 210 ? 2.027 2.623 23.828 1 80.62 210 PRO B C 1
ATOM 6771 O O . PRO B 1 210 ? 2.992 1.857 23.75 1 80.62 210 PRO B O 1
ATOM 6774 N N . VAL B 1 211 ? 0.877 2.283 23.422 1 86.31 211 VAL B N 1
ATOM 6775 C CA . VAL B 1 211 ? 0.625 0.98 22.812 1 86.31 211 VAL B CA 1
ATOM 6776 C C . VAL B 1 211 ? 1.349 0.885 21.469 1 86.31 211 VAL B C 1
ATOM 6778 O O . VAL B 1 211 ? 1.911 -0.16 21.141 1 86.31 211 VAL B O 1
ATOM 6781 N N . SER B 1 212 ? 1.247 1.93 20.75 1 81.5 212 SER B N 1
ATOM 6782 C CA . SER B 1 212 ? 1.915 1.951 19.438 1 81.5 212 SER B CA 1
ATOM 6783 C C . SER B 1 212 ? 3.428 1.85 19.594 1 81.5 212 SER B C 1
ATOM 6785 O O . SER B 1 212 ? 4.09 1.154 18.828 1 81.5 212 SER B O 1
ATOM 6787 N N . ARG B 1 213 ? 3.941 2.6 20.562 1 67.38 213 ARG B N 1
ATOM 6788 C CA . ARG B 1 213 ? 5.375 2.541 20.828 1 67.38 213 ARG B CA 1
ATOM 6789 C C . ARG B 1 213 ? 5.812 1.119 21.172 1 67.38 213 ARG B C 1
ATOM 6791 O O . ARG B 1 213 ? 6.828 0.641 20.656 1 67.38 213 ARG B O 1
ATOM 6798 N N . ARG B 1 214 ? 5.133 0.509 22 1 69.56 214 ARG B N 1
ATOM 6799 C CA . ARG B 1 214 ? 5.445 -0.859 22.406 1 69.56 214 ARG B CA 1
ATOM 6800 C C . ARG B 1 214 ? 5.352 -1.812 21.219 1 69.56 214 ARG B C 1
ATOM 6802 O O . ARG B 1 214 ? 6.191 -2.703 21.062 1 69.56 214 ARG B O 1
ATOM 6809 N N . PHE B 1 215 ? 4.375 -1.641 20.391 1 76.69 215 PHE B N 1
ATOM 6810 C CA . PHE B 1 215 ? 4.168 -2.52 19.234 1 76.69 215 PHE B CA 1
ATOM 6811 C C . PHE B 1 215 ? 5.277 -2.344 18.219 1 76.69 215 PHE B C 1
ATOM 6813 O O . PHE B 1 215 ? 5.82 -3.326 17.703 1 76.69 215 PHE B O 1
ATOM 6820 N N . PHE B 1 216 ? 5.566 -1.101 17.891 1 65.81 216 PHE B N 1
ATOM 6821 C CA . PHE B 1 216 ? 6.566 -0.83 16.875 1 65.81 216 PHE B CA 1
ATOM 6822 C C . PHE B 1 216 ? 7.949 -1.277 17.328 1 65.81 216 PHE B C 1
ATOM 6824 O O . PHE B 1 216 ? 8.805 -1.599 16.5 1 65.81 216 PHE B O 1
ATOM 6831 N N . GLN B 1 217 ? 8.133 -1.308 18.609 1 56.41 217 GLN B N 1
ATOM 6832 C CA . GLN B 1 217 ? 9.406 -1.762 19.156 1 56.41 217 GLN B CA 1
ATOM 6833 C C . GLN B 1 217 ? 9.516 -3.283 19.109 1 56.41 217 GLN B C 1
ATOM 6835 O O . GLN B 1 217 ? 10.617 -3.824 18.969 1 56.41 217 GLN B O 1
ATOM 6840 N N . THR B 1 218 ? 8.43 -3.932 19.281 1 56.25 218 THR B N 1
ATOM 6841 C CA . THR B 1 218 ? 8.438 -5.387 19.375 1 56.25 218 THR B CA 1
ATOM 6842 C C . THR B 1 218 ? 8.352 -6.031 18 1 56.25 218 THR B C 1
ATOM 6844 O O . THR B 1 218 ? 8.969 -7.07 17.75 1 56.25 218 THR B O 1
ATOM 6847 N N . PHE B 1 219 ? 7.508 -5.512 17.047 1 50.72 219 PHE B N 1
ATOM 6848 C CA . PHE B 1 219 ? 7.23 -6.176 15.781 1 50.72 219 PHE B CA 1
ATOM 6849 C C . PHE B 1 219 ? 7.82 -5.395 14.617 1 50.72 219 PHE B C 1
ATOM 6851 O O . PHE B 1 219 ? 7.141 -4.566 14.008 1 50.72 219 PHE B O 1
ATOM 6858 N N . SER B 1 220 ? 9.094 -5.035 14.523 1 46.06 220 SER B N 1
ATOM 6859 C CA . SER B 1 220 ? 9.711 -4.164 13.523 1 46.06 220 SER B CA 1
ATOM 6860 C C . SER B 1 220 ? 9.844 -4.871 12.18 1 46.06 220 SER B C 1
ATOM 6862 O O . SER B 1 220 ? 10.016 -4.223 11.148 1 46.06 220 SER B O 1
ATOM 6864 N N . GLU B 1 221 ? 9.805 -6.113 12.125 1 45.03 221 GLU B N 1
ATOM 6865 C CA . GLU B 1 221 ? 10.352 -6.746 10.93 1 45.03 221 GLU B CA 1
ATOM 6866 C C . GLU B 1 221 ? 9.305 -6.836 9.828 1 45.03 221 GLU B C 1
ATOM 6868 O O . GLU B 1 221 ? 9.648 -6.855 8.641 1 45.03 221 GLU B O 1
ATOM 6873 N N . GLU B 1 222 ? 8.047 -6.93 10.219 1 54.44 222 GLU B N 1
ATOM 6874 C CA . GLU B 1 222 ? 7.145 -7.199 9.102 1 54.44 222 GLU B CA 1
ATOM 6875 C C . GLU B 1 222 ? 6.215 -6.016 8.844 1 54.44 222 GLU B C 1
ATOM 6877 O O . GLU B 1 222 ? 5.375 -5.688 9.68 1 54.44 222 GLU B O 1
ATOM 6882 N N . SER B 1 223 ? 6.504 -5.27 7.793 1 59.31 223 SER B N 1
ATOM 6883 C CA . SER B 1 223 ? 5.867 -4.031 7.359 1 59.31 223 SER B CA 1
ATOM 6884 C C . SER B 1 223 ? 4.352 -4.176 7.316 1 59.31 223 SER B C 1
ATOM 6886 O O . SER B 1 223 ? 3.625 -3.24 7.664 1 59.31 223 SER B O 1
ATOM 6888 N N . TYR B 1 224 ? 3.855 -5.457 7.164 1 73.56 224 TYR B N 1
ATOM 6889 C CA . TYR B 1 224 ? 2.41 -5.59 7.016 1 73.56 224 TYR B CA 1
ATOM 6890 C C . TYR B 1 224 ? 1.712 -5.504 8.367 1 73.56 224 TYR B C 1
ATOM 6892 O O . TYR B 1 224 ? 0.612 -4.953 8.469 1 73.56 224 TYR B O 1
ATOM 6900 N N . PHE B 1 225 ? 2.445 -5.875 9.445 1 75.06 225 PHE B N 1
ATOM 6901 C CA . PHE B 1 225 ? 1.833 -5.875 10.773 1 75.06 225 PHE B CA 1
ATOM 6902 C C . PHE B 1 225 ? 1.722 -4.457 11.312 1 75.06 225 PHE B C 1
ATOM 6904 O O . PHE B 1 225 ? 0.768 -4.129 12.023 1 75.06 225 PHE B O 1
ATOM 6911 N N . GLU B 1 226 ? 2.76 -3.666 10.93 1 80.06 226 GLU B N 1
ATOM 6912 C CA . GLU B 1 226 ? 2.682 -2.271 11.352 1 80.06 226 GLU B CA 1
ATOM 6913 C C . GLU B 1 226 ? 1.465 -1.578 10.75 1 80.06 226 GLU B C 1
ATOM 6915 O O . GLU B 1 226 ? 0.785 -0.803 11.43 1 80.06 226 GLU B O 1
ATOM 6920 N N . PHE B 1 227 ? 1.271 -1.858 9.484 1 88.12 227 PHE B N 1
ATOM 6921 C CA . PHE B 1 227 ? 0.117 -1.284 8.805 1 88.12 227 PHE B CA 1
ATOM 6922 C C . PHE B 1 227 ? -1.182 -1.767 9.438 1 88.12 227 PHE B C 1
ATOM 6924 O O . PHE B 1 227 ? -2.094 -0.972 9.68 1 88.12 227 PHE B O 1
ATOM 6931 N N . LEU B 1 228 ? -1.286 -3.068 9.703 1 89.06 228 LEU B N 1
ATOM 6932 C CA . LEU B 1 228 ? -2.488 -3.641 10.297 1 89.06 228 LEU B CA 1
ATOM 6933 C C . LEU B 1 228 ? -2.738 -3.062 11.688 1 89.06 228 LEU B C 1
ATOM 6935 O O . LEU B 1 228 ? -3.889 -2.855 12.078 1 89.06 228 LEU B O 1
ATOM 6939 N N . PHE B 1 229 ? -1.702 -2.854 12.414 1 88.44 229 PHE B N 1
ATOM 6940 C CA . PHE B 1 229 ? -1.834 -2.242 13.734 1 88.44 229 PHE B CA 1
ATOM 6941 C C . PHE B 1 229 ? -2.455 -0.854 13.625 1 88.44 229 PHE B C 1
ATOM 6943 O O . PHE B 1 229 ? -3.34 -0.503 14.414 1 88.44 229 PHE B O 1
ATOM 6950 N N . VAL B 1 230 ? -1.92 -0.078 12.695 1 90.75 230 VAL B N 1
ATOM 6951 C CA . VAL B 1 230 ? -2.445 1.267 12.492 1 90.75 230 VAL B CA 1
ATOM 6952 C C . VAL B 1 230 ? -3.924 1.192 12.109 1 90.75 230 VAL B C 1
ATOM 6954 O O . VAL B 1 230 ? -4.73 1.996 12.578 1 90.75 230 VAL B O 1
ATOM 6957 N N . MET B 1 231 ? -4.32 0.242 11.273 1 92.88 231 MET B N 1
ATOM 6958 C CA . MET B 1 231 ? -5.715 0.058 10.883 1 92.88 231 MET B CA 1
ATOM 6959 C C . MET B 1 231 ? -6.586 -0.252 12.094 1 92.88 231 MET B C 1
ATOM 6961 O O . MET B 1 231 ? -7.684 0.291 12.234 1 92.88 231 MET B O 1
ATOM 6965 N N . VAL B 1 232 ? -6.094 -1.101 12.898 1 93.06 232 VAL B N 1
ATOM 6966 C CA . VAL B 1 232 ? -6.844 -1.454 14.102 1 93.06 232 VAL B CA 1
ATOM 6967 C C . VAL B 1 232 ? -7.004 -0.223 14.992 1 93.06 232 VAL B C 1
ATOM 6969 O O . VAL B 1 232 ? -8.078 0.012 15.547 1 93.06 232 VAL B O 1
ATOM 6972 N N . ALA B 1 233 ? -5.953 0.481 15.148 1 92.69 233 ALA B N 1
ATOM 6973 C CA . ALA B 1 233 ? -5.988 1.675 15.992 1 92.69 233 ALA B CA 1
ATOM 6974 C C . ALA B 1 233 ? -7.02 2.678 15.484 1 92.69 233 ALA B C 1
ATOM 6976 O O . ALA B 1 233 ? -7.789 3.236 16.266 1 92.69 233 ALA B O 1
ATOM 6977 N N . ILE B 1 234 ? -7.039 2.891 14.18 1 93.62 234 ILE B N 1
ATOM 6978 C CA . ILE B 1 234 ? -7.949 3.846 13.555 1 93.62 234 ILE B CA 1
ATOM 6979 C C . ILE B 1 234 ? -9.398 3.412 13.789 1 93.62 234 ILE B C 1
ATOM 6981 O O . ILE B 1 234 ? -10.211 4.195 14.281 1 93.62 234 ILE B O 1
ATOM 6985 N N . PHE B 1 235 ? -9.695 2.232 13.523 1 93.12 235 PHE B N 1
ATOM 6986 C CA . PHE B 1 235 ? -11.078 1.794 13.547 1 93.12 235 PHE B CA 1
ATOM 6987 C C . PHE B 1 235 ? -11.531 1.481 14.969 1 93.12 235 PHE B C 1
ATOM 6989 O O . PHE B 1 235 ? -12.711 1.622 15.305 1 93.12 235 PHE B O 1
ATOM 6996 N N . ALA B 1 236 ? -10.625 1.078 15.789 1 93.25 236 ALA B N 1
ATOM 6997 C CA . ALA B 1 236 ? -10.969 0.922 17.203 1 93.25 236 ALA B CA 1
ATOM 6998 C C . ALA B 1 236 ? -11.383 2.256 17.812 1 93.25 236 ALA B C 1
ATOM 7000 O O . ALA B 1 236 ? -12.352 2.32 18.578 1 93.25 236 ALA B O 1
ATOM 7001 N N . THR B 1 237 ? -10.641 3.248 17.531 1 94.44 237 THR B N 1
ATOM 7002 C CA . THR B 1 237 ? -10.969 4.566 18.062 1 94.44 237 THR B CA 1
ATOM 7003 C C . THR B 1 237 ? -12.258 5.098 17.422 1 94.44 237 THR B C 1
ATOM 7005 O O . THR B 1 237 ? -13.055 5.754 18.094 1 94.44 237 THR B O 1
ATOM 7008 N N . ALA B 1 238 ? -12.375 4.906 16.125 1 93 238 ALA B N 1
ATOM 7009 C CA . ALA B 1 238 ? -13.625 5.277 15.461 1 93 238 ALA B CA 1
ATOM 7010 C C . ALA B 1 238 ? -14.812 4.551 16.094 1 93 238 ALA B C 1
ATOM 7012 O O . ALA B 1 238 ? -15.883 5.141 16.281 1 93 238 ALA B O 1
ATOM 7013 N N . SER B 1 239 ? -14.664 3.26 16.406 1 92.06 239 SER B N 1
ATOM 7014 C CA . SER B 1 239 ? -15.711 2.471 17.047 1 92.06 239 SER B CA 1
ATOM 7015 C C . SER B 1 239 ? -16.016 2.992 18.453 1 92.06 239 SER B C 1
ATOM 7017 O O . SER B 1 239 ? -17.172 3.004 18.875 1 92.06 239 SER B O 1
ATOM 7019 N N . LEU B 1 240 ? -15.016 3.354 19.125 1 91.94 240 LEU B N 1
ATOM 7020 C CA . LEU B 1 240 ? -15.219 3.943 20.438 1 91.94 240 LEU B CA 1
ATOM 7021 C C . LEU B 1 240 ? -16.047 5.219 20.344 1 91.94 240 LEU B C 1
ATOM 7023 O O . LEU B 1 240 ? -16.938 5.449 21.172 1 91.94 240 LEU B O 1
ATOM 7027 N N . ALA B 1 241 ? -15.727 6.039 19.375 1 90.62 241 ALA B N 1
ATOM 7028 C CA . ALA B 1 241 ? -16.531 7.238 19.156 1 90.62 241 ALA B CA 1
ATOM 7029 C C . ALA B 1 241 ? -17.984 6.887 18.906 1 90.62 241 ALA B C 1
ATOM 7031 O O . ALA B 1 241 ? -18.891 7.531 19.453 1 90.62 241 ALA B O 1
ATOM 7032 N N . GLU B 1 242 ? -18.141 5.926 18.078 1 86.88 242 GLU B N 1
ATOM 7033 C CA . GLU B 1 242 ? -19.5 5.492 17.766 1 86.88 242 GLU B CA 1
ATOM 7034 C C . GLU B 1 242 ? -20.219 4.992 19.016 1 86.88 242 GLU B C 1
ATOM 7036 O O . GLU B 1 242 ? -21.406 5.262 19.219 1 86.88 242 GLU B O 1
ATOM 7041 N N . LEU B 1 243 ? -19.547 4.223 19.844 1 86.19 243 LEU B N 1
ATOM 7042 C CA . LEU B 1 243 ? -20.109 3.697 21.094 1 86.19 243 LEU B CA 1
ATOM 7043 C C . LEU B 1 243 ? -20.469 4.828 22.047 1 86.19 243 LEU B C 1
ATOM 7045 O O . LEU B 1 243 ? -21.422 4.707 22.828 1 86.19 243 LEU B O 1
ATOM 7049 N N . LEU B 1 244 ? -19.734 5.902 21.969 1 86.75 244 LEU B N 1
ATOM 7050 C CA . LEU B 1 244 ? -19.969 7.074 22.812 1 86.75 244 LEU B CA 1
ATOM 7051 C C . LEU B 1 244 ? -21 8.008 22.156 1 86.75 244 LEU B C 1
ATOM 7053 O O . LEU B 1 244 ? -21.188 9.133 22.625 1 86.75 244 LEU B O 1
ATOM 7057 N N . GLU B 1 245 ? -21.5 7.582 20.984 1 81.75 245 GLU B N 1
ATOM 7058 C CA . GLU B 1 245 ? -22.516 8.312 20.234 1 81.75 245 GLU B CA 1
ATOM 7059 C C . GLU B 1 245 ? -21.938 9.586 19.625 1 81.75 245 GLU B C 1
ATOM 7061 O O . GLU B 1 245 ? -22.594 10.625 19.625 1 81.75 245 GLU B O 1
ATOM 7066 N N . LEU B 1 246 ? -20.734 9.523 19.359 1 84.12 246 LEU B N 1
ATOM 7067 C CA . LEU B 1 246 ? -20.078 10.578 18.594 1 84.12 246 LEU B CA 1
ATOM 7068 C C . LEU B 1 246 ? -19.875 10.156 17.141 1 84.12 246 LEU B C 1
ATOM 7070 O O . LEU B 1 246 ? -20.219 9.031 16.766 1 84.12 246 LEU B O 1
ATOM 7074 N N . ALA B 1 247 ? -19.406 11.062 16.375 1 83.12 247 ALA B N 1
ATOM 7075 C CA . ALA B 1 247 ? -19.109 10.742 14.984 1 83.12 247 ALA B CA 1
ATOM 7076 C C . ALA B 1 247 ? -17.828 9.922 14.875 1 83.12 247 ALA B C 1
ATOM 7078 O O . ALA B 1 247 ? -16.781 10.297 15.422 1 83.12 247 ALA B O 1
ATOM 7079 N N . PRO B 1 248 ? -17.844 8.789 14.188 1 88.12 248 PRO B N 1
ATOM 7080 C CA . PRO B 1 248 ? -16.656 7.953 14.039 1 88.12 248 PRO B CA 1
ATOM 7081 C C . PRO B 1 248 ? -15.469 8.711 13.445 1 88.12 248 PRO B C 1
ATOM 7083 O O . PRO B 1 248 ? -14.312 8.406 13.766 1 88.12 248 PRO B O 1
ATOM 7086 N N . ILE B 1 249 ? -15.727 9.672 12.672 1 86.56 249 ILE B N 1
ATOM 7087 C CA . ILE B 1 249 ? -14.68 10.422 11.992 1 86.56 249 ILE B CA 1
ATOM 7088 C C . ILE B 1 249 ? -13.836 11.172 13.016 1 86.56 249 ILE B C 1
ATOM 7090 O O . ILE B 1 249 ? -12.633 11.375 12.812 1 86.56 249 ILE B O 1
ATOM 7094 N N . LEU B 1 250 ? -14.453 11.594 14.117 1 87.69 250 LEU B N 1
ATOM 7095 C CA . LEU B 1 250 ? -13.711 12.258 15.188 1 87.69 250 LEU B CA 1
ATOM 7096 C C . LEU B 1 250 ? -12.68 11.312 15.797 1 87.69 250 LEU B C 1
ATOM 7098 O O . LEU B 1 250 ? -11.562 11.727 16.125 1 87.69 250 LEU B O 1
ATOM 7102 N N . GLY B 1 251 ? -13.125 10.117 16 1 90.38 251 GLY B N 1
ATOM 7103 C CA . GLY B 1 251 ? -12.203 9.109 16.5 1 90.38 251 GLY B CA 1
ATOM 7104 C C . GLY B 1 251 ? -11.016 8.883 15.578 1 90.38 251 GLY B C 1
ATOM 7105 O O . GLY B 1 251 ? -9.875 8.773 16.047 1 90.38 251 GLY B O 1
ATOM 7106 N N . ALA B 1 252 ? -11.258 8.773 14.32 1 91.31 252 ALA B N 1
ATOM 7107 C CA . ALA B 1 252 ? -10.195 8.57 13.336 1 91.31 252 ALA B CA 1
ATOM 7108 C C . ALA B 1 252 ? -9.219 9.742 13.328 1 91.31 252 ALA B C 1
ATOM 7110 O O . ALA B 1 252 ? -8.008 9.547 13.258 1 91.31 252 ALA B O 1
ATOM 7111 N N . PHE B 1 253 ? -9.734 10.945 13.414 1 88.81 253 PHE B N 1
ATOM 7112 C CA . PHE B 1 253 ? -8.914 12.148 13.398 1 88.81 253 PHE B CA 1
ATOM 7113 C C . PHE B 1 253 ? -7.98 12.18 14.602 1 88.81 253 PHE B C 1
ATOM 7115 O O . PHE B 1 253 ? -6.781 12.43 14.453 1 88.81 253 PHE B O 1
ATOM 7122 N N . ILE B 1 254 ? -8.531 11.93 15.734 1 90.62 254 ILE B N 1
ATOM 7123 C CA . ILE B 1 254 ? -7.727 12 16.938 1 90.62 254 ILE B CA 1
ATOM 7124 C C . ILE B 1 254 ? -6.707 10.859 16.953 1 90.62 254 ILE B C 1
ATOM 7126 O O . ILE B 1 254 ? -5.59 11.023 17.453 1 90.62 254 ILE B O 1
ATOM 7130 N N . ALA B 1 255 ? -7.086 9.695 16.438 1 93.19 255 ALA B N 1
ATOM 7131 C CA . ALA B 1 255 ? -6.113 8.617 16.281 1 93.19 255 ALA B CA 1
ATOM 7132 C C . ALA B 1 255 ? -4.945 9.055 15.398 1 93.19 255 ALA B C 1
ATOM 7134 O O . ALA B 1 255 ? -3.793 8.703 15.672 1 93.19 255 ALA B O 1
ATOM 7135 N N . GLY B 1 256 ? -5.301 9.719 14.32 1 90.69 256 GLY B N 1
ATOM 7136 C CA . GLY B 1 256 ? -4.262 10.258 13.453 1 90.69 256 GLY B CA 1
ATOM 7137 C C . GLY B 1 256 ? -3.305 11.188 14.18 1 90.69 256 GLY B C 1
ATOM 7138 O O . GLY B 1 256 ? -2.088 11.094 14.008 1 90.69 256 GLY B O 1
ATOM 7139 N N . ILE B 1 257 ? -3.826 12.008 15.008 1 86.19 257 ILE B N 1
ATOM 7140 C CA . ILE B 1 257 ? -3.02 12.938 15.789 1 86.19 257 ILE B CA 1
ATOM 7141 C C . ILE B 1 257 ? -2.158 12.164 16.781 1 86.19 257 ILE B C 1
ATOM 7143 O O . ILE B 1 257 ? -0.975 12.469 16.953 1 86.19 257 ILE B O 1
ATOM 7147 N N . ALA B 1 258 ? -2.746 11.203 17.422 1 88.44 258 ALA B N 1
ATOM 7148 C CA . ALA B 1 258 ? -2.057 10.414 18.438 1 88.44 258 ALA B CA 1
ATOM 7149 C C . ALA B 1 258 ? -0.887 9.641 17.844 1 88.44 258 ALA B C 1
ATOM 7151 O O . ALA B 1 258 ? 0.13 9.43 18.516 1 88.44 258 ALA B O 1
ATOM 7152 N N . LEU B 1 259 ? -1.05 9.258 16.609 1 87.44 259 LEU B N 1
ATOM 7153 C CA . LEU B 1 259 ? -0.025 8.43 15.984 1 87.44 259 LEU B CA 1
ATOM 7154 C C . LEU B 1 259 ? 0.911 9.281 15.133 1 87.44 259 LEU B C 1
ATOM 7156 O O . LEU B 1 259 ? 1.867 8.758 14.555 1 87.44 259 LEU B O 1
ATOM 7160 N N . ASN B 1 260 ? 0.634 10.484 15.047 1 80.31 260 ASN B N 1
ATOM 7161 C CA . ASN B 1 260 ? 1.342 11.414 14.164 1 80.31 260 ASN B CA 1
ATOM 7162 C C . ASN B 1 260 ? 2.852 11.352 14.383 1 80.31 260 ASN B C 1
ATOM 7164 O O . ASN B 1 260 ? 3.621 11.305 13.422 1 80.31 260 ASN B O 1
ATOM 7168 N N . ARG B 1 261 ? 3.262 11.227 15.617 1 65.94 261 ARG B N 1
ATOM 7169 C CA . ARG B 1 261 ? 4.68 11.25 15.969 1 65.94 261 ARG B CA 1
ATOM 7170 C C . ARG B 1 261 ? 5.344 9.914 15.672 1 65.94 261 ARG B C 1
ATOM 7172 O O . ARG B 1 261 ? 6.551 9.852 15.43 1 65.94 261 ARG B O 1
ATOM 7179 N N . HIS B 1 262 ? 4.605 8.898 15.648 1 68.12 262 HIS B N 1
ATOM 7180 C CA . HIS B 1 262 ? 5.148 7.551 15.516 1 68.12 262 HIS B CA 1
ATOM 7181 C C . HIS B 1 262 ? 5.184 7.105 14.062 1 68.12 262 HIS B C 1
ATOM 7183 O O . HIS B 1 262 ? 5.801 6.09 13.727 1 68.12 262 HIS B O 1
ATOM 7189 N N . ILE B 1 263 ? 4.566 7.883 13.164 1 73.69 263 ILE B N 1
ATOM 7190 C CA . ILE B 1 263 ? 4.555 7.586 11.734 1 73.69 263 ILE B CA 1
ATOM 7191 C C . ILE B 1 263 ? 5.102 8.773 10.961 1 73.69 263 ILE B C 1
ATOM 7193 O O . ILE B 1 263 ? 4.336 9.602 10.453 1 73.69 263 ILE B O 1
ATOM 7197 N N . PRO B 1 264 ? 6.375 8.766 10.898 1 55.59 264 PRO B N 1
ATOM 7198 C CA . PRO B 1 264 ? 6.988 9.945 10.273 1 55.59 264 PRO B CA 1
ATOM 7199 C C . PRO B 1 264 ? 6.66 10.062 8.789 1 55.59 264 PRO B C 1
ATOM 7201 O O . PRO B 1 264 ? 6.492 9.047 8.102 1 55.59 264 PRO B O 1
ATOM 7204 N N . GLU B 1 265 ? 6.641 11.312 8.391 1 58.81 265 GLU B N 1
ATOM 7205 C CA . GLU B 1 265 ? 6.402 11.586 6.973 1 58.81 265 GLU B CA 1
ATOM 7206 C C . GLU B 1 265 ? 7.531 11.031 6.105 1 58.81 265 GLU B C 1
ATOM 7208 O O . GLU B 1 265 ? 8.703 11.109 6.477 1 58.81 265 GLU B O 1
ATOM 7213 N N . GLY B 1 266 ? 7.273 10.398 5.121 1 51.53 266 GLY B N 1
ATOM 7214 C CA . GLY B 1 266 ? 8.281 9.859 4.219 1 51.53 266 GLY B CA 1
ATOM 7215 C C . GLY B 1 266 ? 8.688 8.438 4.562 1 51.53 266 GLY B C 1
ATOM 7216 O O . GLY B 1 266 ? 9.477 7.824 3.836 1 51.53 266 GLY B O 1
ATOM 7217 N N . GLY B 1 267 ? 8.219 7.988 5.699 1 55.81 267 GLY B N 1
ATOM 7218 C CA . GLY B 1 267 ? 8.508 6.613 6.078 1 55.81 267 GLY B CA 1
ATOM 7219 C C . GLY B 1 267 ? 7.734 5.594 5.258 1 55.81 267 GLY B C 1
ATOM 7220 O O . GLY B 1 267 ? 6.844 5.957 4.488 1 55.81 267 GLY B O 1
ATOM 7221 N N . THR B 1 268 ? 8.195 4.352 5.285 1 59.88 268 THR B N 1
ATOM 7222 C CA . THR B 1 268 ? 7.562 3.26 4.559 1 59.88 268 THR B CA 1
ATOM 7223 C C . THR B 1 268 ? 6.102 3.109 4.973 1 59.88 268 THR B C 1
ATOM 7225 O O . THR B 1 268 ? 5.223 2.941 4.125 1 59.88 268 THR B O 1
ATOM 7228 N N . LEU B 1 269 ? 5.918 3.199 6.301 1 74.5 269 LEU B N 1
ATOM 7229 C CA . LEU B 1 269 ? 4.566 3.02 6.82 1 74.5 269 LEU B CA 1
ATOM 7230 C C . LEU B 1 269 ? 3.65 4.141 6.344 1 74.5 269 LEU B C 1
ATOM 7232 O O . LEU B 1 269 ? 2.506 3.893 5.957 1 74.5 269 LEU B O 1
ATOM 7236 N N . MET B 1 270 ? 4.164 5.402 6.324 1 77.38 270 MET B N 1
ATOM 7237 C CA . MET B 1 270 ? 3.367 6.531 5.848 1 77.38 270 MET B CA 1
ATOM 7238 C C . MET B 1 270 ? 3.029 6.371 4.371 1 77.38 270 MET B C 1
ATOM 7240 O O . MET B 1 270 ? 1.899 6.633 3.955 1 77.38 270 MET B O 1
ATOM 7244 N N . ASN B 1 271 ? 3.982 5.887 3.641 1 72.44 271 ASN B N 1
ATOM 7245 C CA . ASN B 1 271 ? 3.77 5.695 2.211 1 72.44 271 ASN B CA 1
ATOM 7246 C C . ASN B 1 271 ? 2.709 4.629 1.938 1 72.44 271 ASN B C 1
ATOM 7248 O O . ASN B 1 271 ? 1.914 4.766 1.007 1 72.44 271 ASN B O 1
ATOM 7252 N N . ARG B 1 272 ? 2.75 3.596 2.74 1 79.25 272 ARG B N 1
ATOM 7253 C CA . ARG B 1 272 ? 1.763 2.531 2.594 1 79.25 272 ARG B CA 1
ATOM 7254 C C . ARG B 1 272 ? 0.366 3.027 2.955 1 79.25 272 ARG B C 1
ATOM 7256 O O . ARG B 1 272 ? -0.609 2.699 2.275 1 79.25 272 ARG B O 1
ATOM 7263 N N . ILE B 1 273 ? 0.356 3.828 3.957 1 86.5 273 ILE B N 1
ATOM 7264 C CA . ILE B 1 273 ? -0.917 4.375 4.418 1 86.5 273 ILE B CA 1
ATOM 7265 C C . ILE B 1 273 ? -1.499 5.297 3.348 1 86.5 273 ILE B C 1
ATOM 7267 O O . ILE B 1 273 ? -2.682 5.195 3.012 1 86.5 273 ILE B O 1
ATOM 7271 N N . GLU B 1 274 ? -0.646 6.117 2.807 1 82.81 274 GLU B N 1
ATOM 7272 C CA . GLU B 1 274 ? -1.104 7.055 1.786 1 82.81 274 GLU B CA 1
ATOM 7273 C C . GLU B 1 274 ? -1.523 6.324 0.514 1 82.81 274 GLU B C 1
ATOM 7275 O O . GLU B 1 274 ? -2.506 6.703 -0.129 1 82.81 274 GLU B O 1
ATOM 7280 N N . PHE B 1 275 ? -0.775 5.344 0.18 1 83.31 275 PHE B N 1
ATOM 7281 C CA . PHE B 1 275 ? -1.068 4.602 -1.04 1 83.31 275 PHE B CA 1
ATOM 7282 C C . PHE B 1 275 ? -2.428 3.92 -0.946 1 83.31 275 PHE B C 1
ATOM 7284 O O . PHE B 1 275 ? -3.256 4.047 -1.85 1 83.31 275 PHE B O 1
ATOM 7291 N N . VAL B 1 276 ? -2.668 3.166 0.13 1 87.75 276 VAL B N 1
ATOM 7292 C CA . VAL B 1 276 ? -3.914 2.426 0.312 1 87.75 276 VAL B CA 1
ATOM 7293 C C . VAL B 1 276 ? -5.086 3.4 0.386 1 87.75 276 VAL B C 1
ATOM 7295 O O . VAL B 1 276 ? -6.156 3.137 -0.164 1 87.75 276 VAL B O 1
ATOM 7298 N N . GLY B 1 277 ? -4.855 4.465 1.046 1 88.5 277 GLY B N 1
ATOM 7299 C CA . GLY B 1 277 ? -5.895 5.48 1.132 1 88.5 277 GLY B CA 1
ATOM 7300 C C . GLY B 1 277 ? -6.246 6.094 -0.211 1 88.5 277 GLY B C 1
ATOM 7301 O O . GLY B 1 277 ? -7.414 6.141 -0.593 1 88.5 277 GLY B O 1
ATOM 7302 N N . ASN B 1 278 ? -5.285 6.48 -0.969 1 83.56 278 ASN B N 1
ATOM 7303 C CA . ASN B 1 278 ? -5.488 7.199 -2.223 1 83.56 278 ASN B CA 1
ATOM 7304 C C . ASN B 1 278 ? -5.961 6.266 -3.334 1 83.56 278 ASN B C 1
ATOM 7306 O O . ASN B 1 278 ? -6.715 6.676 -4.219 1 83.56 278 ASN B O 1
ATOM 7310 N N . ALA B 1 279 ? -5.539 5.062 -3.207 1 84.44 279 ALA B N 1
ATOM 7311 C CA . ALA B 1 279 ? -5.848 4.133 -4.289 1 84.44 279 ALA B CA 1
ATOM 7312 C C . ALA B 1 279 ? -7.18 3.43 -4.043 1 84.44 279 ALA B C 1
ATOM 7314 O O . ALA B 1 279 ? -7.879 3.062 -4.992 1 84.44 279 ALA B O 1
ATOM 7315 N N . PHE B 1 280 ? -7.504 3.297 -2.771 1 88.5 280 PHE B N 1
ATOM 7316 C CA . PHE B 1 280 ? -8.609 2.379 -2.529 1 88.5 280 PHE B CA 1
ATOM 7317 C C . PHE B 1 280 ? -9.68 3.037 -1.66 1 88.5 280 PHE B C 1
ATOM 7319 O O . PHE B 1 280 ? -10.75 3.396 -2.15 1 88.5 280 PHE B O 1
ATOM 7326 N N . PHE B 1 281 ? -9.422 3.443 -0.501 1 89.31 281 PHE B N 1
ATOM 7327 C CA . PHE B 1 281 ? -10.438 3.826 0.476 1 89.31 281 PHE B CA 1
ATOM 7328 C C . PHE B 1 281 ? -11.031 5.188 0.135 1 89.31 281 PHE B C 1
ATOM 7330 O O . PHE B 1 281 ? -12.25 5.355 0.13 1 89.31 281 PHE B O 1
ATOM 7337 N N . ILE B 1 282 ? -10.203 6.152 -0.178 1 88.19 282 ILE B N 1
ATOM 7338 C CA . ILE B 1 282 ? -10.688 7.508 -0.434 1 88.19 282 ILE B CA 1
ATOM 7339 C C . ILE B 1 282 ? -11.578 7.512 -1.675 1 88.19 282 ILE B C 1
ATOM 7341 O O . ILE B 1 282 ? -12.664 8.102 -1.666 1 88.19 282 ILE B O 1
ATOM 7345 N N . PRO B 1 283 ? -11.164 6.836 -2.723 1 89.25 283 PRO B N 1
ATOM 7346 C CA . PRO B 1 283 ? -12.039 6.789 -3.9 1 89.25 283 PRO B CA 1
ATOM 7347 C C . PRO B 1 283 ? -13.391 6.137 -3.611 1 89.25 283 PRO B C 1
ATOM 7349 O O . PRO B 1 283 ? -14.406 6.531 -4.191 1 89.25 283 PRO B O 1
ATOM 7352 N N . PHE B 1 284 ? -13.398 5.137 -2.83 1 89.75 284 PHE B N 1
ATOM 7353 C CA . PHE B 1 284 ? -14.672 4.527 -2.453 1 89.75 284 PHE B CA 1
ATOM 7354 C C . PHE B 1 284 ? -15.555 5.531 -1.723 1 89.75 284 PHE B C 1
ATOM 7356 O O . PHE B 1 284 ? -16.781 5.535 -1.899 1 89.75 284 PHE B O 1
ATOM 7363 N N . PHE B 1 285 ? -14.953 6.293 -0.877 1 87.31 285 PHE B N 1
ATOM 7364 C CA . PHE B 1 285 ? -15.688 7.344 -0.186 1 87.31 285 PHE B CA 1
ATOM 7365 C C . PHE B 1 285 ? -16.297 8.328 -1.182 1 87.31 285 PHE B C 1
ATOM 7367 O O . PHE B 1 285 ? -17.469 8.672 -1.084 1 87.31 285 PHE B O 1
ATOM 7374 N N . LEU B 1 286 ? -15.508 8.742 -2.139 1 85.94 286 LEU B N 1
ATOM 7375 C CA . LEU B 1 286 ? -15.969 9.695 -3.137 1 85.94 286 LEU B CA 1
ATOM 7376 C C . LEU B 1 286 ? -17.078 9.094 -4 1 85.94 286 LEU B C 1
ATOM 7378 O O . LEU B 1 286 ? -18.031 9.781 -4.363 1 85.94 286 LEU B O 1
ATOM 7382 N N . LEU B 1 287 ? -16.859 7.855 -4.324 1 87.62 287 LEU B N 1
ATOM 7383 C CA . LEU B 1 287 ? -17.891 7.152 -5.082 1 87.62 287 LEU B CA 1
ATOM 7384 C C . LEU B 1 287 ? -19.188 7.09 -4.293 1 87.62 287 LEU B C 1
ATOM 7386 O O . LEU B 1 287 ? -20.266 7.297 -4.855 1 87.62 287 LEU B O 1
ATOM 7390 N N . HIS B 1 288 ? -19.094 6.754 -3.037 1 84.12 288 HIS B N 1
ATOM 7391 C CA . HIS B 1 288 ? -20.25 6.676 -2.139 1 84.12 288 HIS B CA 1
ATOM 7392 C C . HIS B 1 288 ? -20.969 8.016 -2.053 1 84.12 288 HIS B C 1
ATOM 7394 O O . HIS B 1 288 ? -22.203 8.055 -2.035 1 84.12 288 HIS B O 1
ATOM 7400 N N . VAL B 1 289 ? -20.234 9.078 -1.939 1 79.12 289 VAL B N 1
ATOM 7401 C CA . VAL B 1 289 ? -20.797 10.422 -1.893 1 79.12 289 VAL B CA 1
ATOM 7402 C C . VAL B 1 289 ? -21.562 10.711 -3.184 1 79.12 289 VAL B C 1
ATOM 7404 O O . VAL B 1 289 ? -22.672 11.242 -3.148 1 79.12 289 VAL B O 1
ATOM 7407 N N . GLY B 1 290 ? -21.016 10.359 -4.281 1 80.25 290 GLY B N 1
ATOM 7408 C CA . GLY B 1 290 ? -21.656 10.578 -5.57 1 80.25 290 GLY B CA 1
ATOM 7409 C C . GLY B 1 290 ? -22.938 9.797 -5.734 1 80.25 290 GLY B C 1
ATOM 7410 O O . GLY B 1 290 ? -23.906 10.289 -6.32 1 80.25 290 GLY B O 1
ATOM 7411 N N . MET B 1 291 ? -22.953 8.648 -5.23 1 81 291 MET B N 1
ATOM 7412 C CA . MET B 1 291 ? -24.109 7.773 -5.426 1 81 291 MET B CA 1
ATOM 7413 C C . MET B 1 291 ? -25.312 8.273 -4.629 1 81 291 MET B C 1
ATOM 7415 O O . MET B 1 291 ? -26.453 7.895 -4.914 1 81 291 MET B O 1
ATOM 7419 N N . PHE B 1 292 ? -25.125 9.102 -3.602 1 72.56 292 PHE B N 1
ATOM 7420 C CA . PHE B 1 292 ? -26.234 9.68 -2.834 1 72.56 292 PHE B CA 1
ATOM 7421 C C . PHE B 1 292 ? -26.906 10.789 -3.619 1 72.56 292 PHE B C 1
ATOM 7423 O O . PHE B 1 292 ? -28.047 11.156 -3.324 1 72.56 292 PHE B O 1
ATOM 7430 N N . VAL B 1 293 ? -26.25 11.172 -4.625 1 71.88 293 VAL B N 1
ATOM 7431 C CA . VAL B 1 293 ? -26.766 12.289 -5.406 1 71.88 293 VAL B CA 1
ATOM 7432 C C . VAL B 1 293 ? -27.859 11.789 -6.352 1 71.88 293 VAL B C 1
ATOM 7434 O O . VAL B 1 293 ? -27.625 10.891 -7.164 1 71.88 293 VAL B O 1
ATOM 7437 N N . ASP B 1 294 ? -29.047 12.141 -6.102 1 73.62 294 ASP B N 1
ATOM 7438 C CA . ASP B 1 294 ? -30.141 11.883 -7.031 1 73.62 294 ASP B CA 1
ATOM 7439 C C . ASP B 1 294 ? -30.312 13.031 -8.016 1 73.62 294 ASP B C 1
ATOM 7441 O O . ASP B 1 294 ? -30.891 14.07 -7.672 1 73.62 294 ASP B O 1
ATOM 7445 N N . PRO B 1 295 ? -29.812 12.805 -9.164 1 71.5 295 PRO B N 1
ATOM 7446 C CA . PRO B 1 295 ? -29.906 13.906 -10.133 1 71.5 295 PRO B CA 1
ATOM 7447 C C . PRO B 1 295 ? -31.344 14.266 -10.484 1 71.5 295 PRO B C 1
ATOM 7449 O O . PRO B 1 295 ? -31.609 15.367 -10.969 1 71.5 295 PRO B O 1
ATOM 7452 N N . THR B 1 296 ? -32.25 13.406 -10.188 1 73.75 296 THR B N 1
ATOM 7453 C CA . THR B 1 296 ? -33.656 13.633 -10.562 1 73.75 296 THR B CA 1
ATOM 7454 C C . THR B 1 296 ? -34.281 14.688 -9.664 1 73.75 296 THR B C 1
ATOM 7456 O O . THR B 1 296 ? -35.312 15.258 -10 1 73.75 296 THR B O 1
ATOM 7459 N N . VAL B 1 297 ? -33.625 15 -8.602 1 73.62 297 VAL B N 1
ATOM 7460 C CA . VAL B 1 297 ? -34.156 15.961 -7.641 1 73.62 297 VAL B CA 1
ATOM 7461 C C . VAL B 1 297 ? -34.188 17.344 -8.266 1 73.62 297 VAL B C 1
ATOM 7463 O O . VAL B 1 297 ? -35 18.188 -7.883 1 73.62 297 VAL B O 1
ATOM 7466 N N . ILE B 1 298 ? -33.281 17.547 -9.227 1 70.88 298 ILE B N 1
ATOM 7467 C CA . ILE B 1 298 ? -33.219 18.828 -9.914 1 70.88 298 ILE B CA 1
ATOM 7468 C C . ILE B 1 298 ? -34.531 19.094 -10.641 1 70.88 298 ILE B C 1
ATOM 7470 O O . ILE B 1 298 ? -34.938 20.234 -10.812 1 70.88 298 ILE B O 1
ATOM 7474 N N . LEU B 1 299 ? -35.219 17.906 -10.859 1 72 299 LEU B N 1
ATOM 7475 C CA . LEU B 1 299 ? -36.438 18.016 -11.633 1 72 299 LEU B CA 1
ATOM 7476 C C . LEU B 1 299 ? -37.656 18.031 -10.719 1 72 299 LEU B C 1
ATOM 7478 O O . LEU B 1 299 ? -38.812 18.141 -11.195 1 72 299 LEU B O 1
ATOM 7482 N N . ASP B 1 300 ? -37.5 17.938 -9.414 1 70.81 300 ASP B N 1
ATOM 7483 C CA . ASP B 1 300 ? -38.594 17.75 -8.469 1 70.81 300 ASP B CA 1
ATOM 7484 C C . ASP B 1 300 ? -39.344 19.062 -8.219 1 70.81 300 ASP B C 1
ATOM 7486 O O . ASP B 1 300 ? -40.281 19.109 -7.395 1 70.81 300 ASP B O 1
ATOM 7490 N N . GLY B 1 301 ? -38.906 20.172 -8.836 1 78.56 301 GLY B N 1
ATOM 7491 C CA . GLY B 1 301 ? -39.75 21.344 -8.672 1 78.56 301 GLY B CA 1
ATOM 7492 C C . GLY B 1 301 ? -39 22.609 -8.359 1 78.56 301 GLY B C 1
ATOM 7493 O O . GLY B 1 301 ? -37.812 22.547 -8.016 1 78.56 301 GLY B O 1
ATOM 7494 N N . LEU B 1 302 ? -39.656 23.656 -8.422 1 85.06 302 LEU B N 1
ATOM 7495 C CA . LEU B 1 302 ? -39.062 24.984 -8.258 1 85.06 302 LEU B CA 1
ATOM 7496 C C . LEU B 1 302 ? -38.812 25.281 -6.785 1 85.06 302 LEU B C 1
ATOM 7498 O O . LEU B 1 302 ? -37.844 26 -6.453 1 85.06 302 LEU B O 1
ATOM 7502 N N . GLU B 1 303 ? -39.594 24.672 -5.953 1 87.38 303 GLU B N 1
ATOM 7503 C CA . GLU B 1 303 ? -39.375 24.875 -4.523 1 87.38 303 GLU B CA 1
ATOM 7504 C C . GLU B 1 303 ? -38.062 24.281 -4.066 1 87.38 303 GLU B C 1
ATOM 7506 O O . GLU B 1 303 ? -37.312 24.922 -3.307 1 87.38 303 GLU B O 1
ATOM 7511 N N . THR B 1 304 ? -37.844 23.109 -4.492 1 89.69 304 THR B N 1
ATOM 7512 C CA . THR B 1 304 ? -36.594 22.438 -4.152 1 89.69 304 THR B CA 1
ATOM 7513 C C . THR B 1 304 ? -35.406 23.25 -4.652 1 89.69 304 THR B C 1
ATOM 7515 O O . THR B 1 304 ? -34.406 23.406 -3.938 1 89.69 304 THR B O 1
ATOM 7518 N N . LEU B 1 305 ? -35.5 23.766 -5.824 1 91.75 305 LEU B N 1
ATOM 7519 C CA . LEU B 1 305 ? -34.406 24.547 -6.418 1 91.75 305 LEU B CA 1
ATOM 7520 C C . LEU B 1 305 ? -34.219 25.859 -5.656 1 91.75 305 LEU B C 1
ATOM 7522 O O . LEU B 1 305 ? -33.094 26.312 -5.508 1 91.75 305 LEU B O 1
ATOM 7526 N N . TRP B 1 306 ? -35.281 26.375 -5.242 1 92.75 306 TRP B N 1
ATOM 7527 C CA . TRP B 1 306 ? -35.219 27.609 -4.477 1 92.75 306 TRP B CA 1
ATOM 7528 C C . TRP B 1 306 ? -34.531 27.375 -3.129 1 92.75 306 TRP B C 1
ATOM 7530 O O . TRP B 1 306 ? -33.656 28.141 -2.729 1 92.75 306 TRP B O 1
ATOM 7540 N N . ILE B 1 307 ? -35 26.422 -2.412 1 92.88 307 ILE B N 1
ATOM 7541 C CA . ILE B 1 307 ? -34.406 26.094 -1.12 1 92.88 307 ILE B CA 1
ATOM 7542 C C . ILE B 1 307 ? -32.906 25.781 -1.296 1 92.88 307 ILE B C 1
ATOM 7544 O O . ILE B 1 307 ? -32.094 26.25 -0.514 1 92.88 307 ILE B O 1
ATOM 7548 N N . ALA B 1 308 ? -32.562 25 -2.324 1 93.31 308 ALA B N 1
ATOM 7549 C CA . ALA B 1 308 ? -31.188 24.641 -2.6 1 93.31 308 ALA B CA 1
ATOM 7550 C C . ALA B 1 308 ? -30.344 25.875 -2.881 1 93.31 308 ALA B C 1
ATOM 7552 O O . ALA B 1 308 ? -29.203 25.969 -2.42 1 93.31 308 ALA B O 1
ATOM 7553 N N . ALA B 1 309 ? -30.859 26.781 -3.678 1 94.5 309 ALA B N 1
ATOM 7554 C CA . ALA B 1 309 ? -30.156 28 -4.016 1 94.5 309 ALA B CA 1
ATOM 7555 C C . ALA B 1 309 ? -29.891 28.844 -2.773 1 94.5 309 ALA B C 1
ATOM 7557 O O . ALA B 1 309 ? -28.812 29.438 -2.619 1 94.5 309 ALA B O 1
ATOM 7558 N N . VAL B 1 310 ? -30.891 28.906 -1.92 1 95.06 310 VAL B N 1
ATOM 7559 C CA . VAL B 1 310 ? -30.781 29.734 -0.716 1 95.06 310 VAL B CA 1
ATOM 7560 C C . VAL B 1 310 ? -29.734 29.125 0.219 1 95.06 310 VAL B C 1
ATOM 7562 O O . VAL B 1 310 ? -28.828 29.844 0.688 1 95.06 310 VAL B O 1
ATOM 7565 N N . ILE B 1 311 ? -29.844 27.844 0.501 1 94.5 311 ILE B N 1
ATOM 7566 C CA . ILE B 1 311 ? -28.938 27.25 1.48 1 94.5 311 ILE B CA 1
ATOM 7567 C C . ILE B 1 311 ? -27.531 27.203 0.918 1 94.5 311 ILE B C 1
ATOM 7569 O O . ILE B 1 311 ? -26.562 27.453 1.642 1 94.5 311 ILE B O 1
ATOM 7573 N N . THR B 1 312 ? -27.375 26.844 -0.376 1 95.44 312 THR B N 1
ATOM 7574 C CA . THR B 1 312 ? -26.062 26.812 -0.997 1 95.44 312 THR B CA 1
ATOM 7575 C C . THR B 1 312 ? -25.453 28.203 -1.078 1 95.44 312 THR B C 1
ATOM 7577 O O . THR B 1 312 ? -24.266 28.391 -0.816 1 95.44 312 THR B O 1
ATOM 7580 N N . GLY B 1 313 ? -26.281 29.125 -1.466 1 96.06 313 GLY B N 1
ATOM 7581 C CA . GLY B 1 313 ? -25.828 30.5 -1.534 1 96.06 313 GLY B CA 1
ATOM 7582 C C . GLY B 1 313 ? -25.375 31.047 -0.195 1 96.06 313 GLY B C 1
ATOM 7583 O O . GLY B 1 313 ? -24.297 31.656 -0.097 1 96.06 313 GLY B O 1
ATOM 7584 N N . ILE B 1 314 ? -26.172 30.859 0.801 1 95.19 314 ILE B N 1
ATOM 7585 C CA . ILE B 1 314 ? -25.844 31.344 2.137 1 95.19 314 ILE B CA 1
ATOM 7586 C C . ILE B 1 314 ? -24.578 30.641 2.637 1 95.19 314 ILE B C 1
ATOM 7588 O O . ILE B 1 314 ? -23.734 31.25 3.309 1 95.19 314 ILE B O 1
ATOM 7592 N N . MET B 1 315 ? -24.484 29.344 2.422 1 95.44 315 MET B N 1
ATOM 7593 C CA . MET B 1 315 ? -23.312 28.578 2.836 1 95.44 315 MET B CA 1
ATOM 7594 C C . MET B 1 315 ? -22.031 29.156 2.227 1 95.44 315 MET B C 1
ATOM 7596 O O . MET B 1 315 ? -21.062 29.406 2.934 1 95.44 315 MET B O 1
ATOM 7600 N N . PHE B 1 316 ? -22.031 29.469 0.932 1 96.19 316 PHE B N 1
ATOM 7601 C CA . PHE B 1 316 ? -20.859 29.953 0.24 1 96.19 316 PHE B CA 1
ATOM 7602 C C . PHE B 1 316 ? -20.5 31.359 0.722 1 96.19 316 PHE B C 1
ATOM 7604 O O . PHE B 1 316 ? -19.328 31.656 0.956 1 96.19 316 PHE B O 1
ATOM 7611 N N . VAL B 1 317 ? -21.5 32.156 0.89 1 96.56 317 VAL B N 1
ATOM 7612 C CA . VAL B 1 317 ? -21.25 33.531 1.292 1 96.56 317 VAL B CA 1
ATOM 7613 C C . VAL B 1 317 ? -20.719 33.562 2.721 1 96.56 317 VAL B C 1
ATOM 7615 O O . VAL B 1 317 ? -19.766 34.312 3.018 1 96.56 317 VAL B O 1
ATOM 7618 N N . THR B 1 318 ? -21.328 32.875 3.564 1 96.38 318 THR B N 1
ATOM 7619 C CA . THR B 1 318 ? -20.938 32.906 4.969 1 96.38 318 THR B CA 1
ATOM 7620 C C . THR B 1 318 ? -19.594 32.219 5.172 1 96.38 318 THR B C 1
ATOM 7622 O O . THR B 1 318 ? -18.781 32.656 6.004 1 96.38 318 THR B O 1
ATOM 7625 N N . LYS B 1 319 ? -19.359 31.094 4.465 1 95.5 319 LYS B N 1
ATOM 7626 C CA . LYS B 1 319 ? -18.062 30.422 4.57 1 95.5 319 LYS B CA 1
ATOM 7627 C C . LYS B 1 319 ? -16.953 31.312 4.016 1 95.5 319 LYS B C 1
ATOM 7629 O O . LYS B 1 319 ? -15.828 31.312 4.543 1 95.5 319 LYS B O 1
ATOM 7634 N N . TRP B 1 320 ? -17.234 31.969 2.939 1 96.44 320 TRP B N 1
ATOM 7635 C CA . TRP B 1 320 ? -16.25 32.906 2.387 1 96.44 320 TRP B CA 1
ATOM 7636 C C . TRP B 1 320 ? -15.961 34.031 3.377 1 96.44 320 TRP B C 1
ATOM 7638 O O . TRP B 1 320 ? -14.805 34.438 3.551 1 96.44 320 TRP B O 1
ATOM 7648 N N . THR B 1 321 ? -17 34.594 3.945 1 96.62 321 THR B N 1
ATOM 7649 C CA . THR B 1 321 ? -16.828 35.688 4.922 1 96.62 321 THR B CA 1
ATOM 7650 C C . THR B 1 321 ? -16.047 35.188 6.133 1 96.62 321 THR B C 1
ATOM 7652 O O . THR B 1 321 ? -15.211 35.906 6.676 1 96.62 321 THR B O 1
ATOM 7655 N N . ALA B 1 322 ? -16.359 34 6.562 1 95.94 322 ALA B N 1
ATOM 7656 C CA . ALA B 1 322 ? -15.617 33.438 7.672 1 95.94 322 ALA B CA 1
ATOM 7657 C C . ALA B 1 322 ? -14.133 33.312 7.332 1 95.94 322 ALA B C 1
ATOM 7659 O O . ALA B 1 322 ? -13.273 33.625 8.148 1 95.94 322 ALA B O 1
ATOM 7660 N N . ALA B 1 323 ? -13.875 32.781 6.145 1 95.5 323 ALA B N 1
ATOM 7661 C CA . ALA B 1 323 ? -12.492 32.625 5.699 1 95.5 323 ALA B CA 1
ATOM 7662 C C . ALA B 1 323 ? -11.805 34 5.629 1 95.5 323 ALA B C 1
ATOM 7664 O O . ALA B 1 323 ? -10.633 34.125 6 1 95.5 323 ALA B O 1
ATOM 7665 N N . TRP B 1 324 ? -12.539 34.969 5.16 1 95.5 324 TRP B N 1
ATOM 7666 C CA . TRP B 1 324 ? -12.008 36.312 5.055 1 95.5 324 TRP B CA 1
ATOM 7667 C C . TRP B 1 324 ? -11.703 36.906 6.434 1 95.5 324 TRP B C 1
ATOM 7669 O O . TRP B 1 324 ? -10.656 37.531 6.641 1 95.5 324 TRP B O 1
ATOM 7679 N N . LEU B 1 325 ? -12.578 36.75 7.336 1 95.81 325 LEU B N 1
ATOM 7680 C CA . LEU B 1 325 ? -12.414 37.281 8.695 1 95.81 325 LEU B CA 1
ATOM 7681 C C . LEU B 1 325 ? -11.219 36.625 9.375 1 95.81 325 LEU B C 1
ATOM 7683 O O . LEU B 1 325 ? -10.422 37.281 10.039 1 95.81 325 LEU B O 1
ATOM 7687 N N . VAL B 1 326 ? -11.102 35.312 9.25 1 94.88 326 VAL B N 1
ATOM 7688 C CA . VAL B 1 326 ? -10.008 34.594 9.875 1 94.88 326 VAL B CA 1
ATOM 7689 C C . VAL B 1 326 ? -8.68 35 9.242 1 94.88 326 VAL B C 1
ATOM 7691 O O . VAL B 1 326 ? -7.672 35.156 9.938 1 94.88 326 VAL B O 1
ATOM 7694 N N . ALA B 1 327 ? -8.695 35.125 7.957 1 93.62 327 ALA B N 1
ATOM 7695 C CA . ALA B 1 327 ? -7.484 35.562 7.262 1 93.62 327 ALA B CA 1
ATOM 7696 C C . ALA B 1 327 ? -7.035 36.938 7.742 1 93.62 327 ALA B C 1
ATOM 7698 O O . ALA B 1 327 ? -5.836 37.188 7.844 1 93.62 327 ALA B O 1
ATOM 7699 N N . ALA B 1 328 ? -7.957 37.781 7.996 1 92.88 328 ALA B N 1
ATOM 7700 C CA . ALA B 1 328 ? -7.652 39.125 8.469 1 92.88 328 ALA B CA 1
ATOM 7701 C C . ALA B 1 328 ? -7.094 39.094 9.883 1 92.88 328 ALA B C 1
ATOM 7703 O O . ALA B 1 328 ? -6.18 39.875 10.219 1 92.88 328 ALA B O 1
ATOM 7704 N N . VAL B 1 329 ? -7.574 38.25 10.68 1 92.12 329 VAL B N 1
ATOM 7705 C CA . VAL B 1 329 ? -7.18 38.188 12.086 1 92.12 329 VAL B CA 1
ATOM 7706 C C . VAL B 1 329 ? -5.84 37.469 12.211 1 92.12 329 VAL B C 1
ATOM 7708 O O . VAL B 1 329 ? -4.996 37.844 13.023 1 92.12 329 VAL B O 1
ATOM 7711 N N . GLN B 1 330 ? -5.621 36.5 11.406 1 90.75 330 GLN B N 1
ATOM 7712 C CA . GLN B 1 330 ? -4.434 35.656 11.547 1 90.75 330 GLN B CA 1
ATOM 7713 C C . GLN B 1 330 ? -3.385 36 10.492 1 90.75 330 GLN B C 1
ATOM 7715 O O . GLN B 1 330 ? -2.365 35.344 10.375 1 90.75 330 GLN B O 1
ATOM 7720 N N . ASP B 1 331 ? -3.564 36.969 9.656 1 89 331 ASP B N 1
ATOM 7721 C CA . ASP B 1 331 ? -2.631 37.5 8.68 1 89 331 ASP B CA 1
ATOM 7722 C C . ASP B 1 331 ? -2.277 36.469 7.609 1 89 331 ASP B C 1
ATOM 7724 O O . ASP B 1 331 ? -1.1 36.219 7.352 1 89 331 ASP B O 1
ATOM 7728 N N . TYR B 1 332 ? -3.301 35.844 7.199 1 91.06 332 TYR B N 1
ATOM 7729 C CA . TYR B 1 332 ? -3.1 34.938 6.086 1 91.06 332 TYR B CA 1
ATOM 7730 C C . TYR B 1 332 ? -3.018 35.688 4.762 1 91.06 332 TYR B C 1
ATOM 7732 O O . TYR B 1 332 ? -3.588 36.75 4.625 1 91.06 332 TYR B O 1
ATOM 7740 N N . THR B 1 333 ? -2.266 35.156 3.77 1 90.56 333 THR B N 1
ATOM 7741 C CA . THR B 1 333 ? -2.199 35.719 2.426 1 90.56 333 THR B CA 1
ATOM 7742 C C . THR B 1 333 ? -3.508 35.469 1.676 1 90.56 333 THR B C 1
ATOM 7744 O O . THR B 1 333 ? -4.32 34.656 2.084 1 90.56 333 THR B O 1
ATOM 7747 N N . PRO B 1 334 ? -3.773 36.188 0.66 1 91.94 334 PRO B N 1
ATOM 7748 C CA . PRO B 1 334 ? -4.984 35.969 -0.134 1 91.94 334 PRO B CA 1
ATOM 7749 C C . PRO B 1 334 ? -5.07 34.531 -0.693 1 91.94 334 PRO B C 1
ATOM 7751 O O . PRO B 1 334 ? -6.168 33.969 -0.81 1 91.94 334 PRO B O 1
ATOM 7754 N N . THR B 1 335 ? -3.947 33.969 -0.976 1 91.19 335 THR B N 1
ATOM 7755 C CA . THR B 1 335 ? -3.924 32.594 -1.469 1 91.19 335 THR B CA 1
ATOM 7756 C C . THR B 1 335 ? -4.316 31.625 -0.364 1 91.19 335 THR B C 1
ATOM 7758 O O . THR B 1 335 ? -5.098 30.688 -0.595 1 91.19 335 THR B O 1
ATOM 7761 N N . GLU B 1 336 ? -3.812 31.922 0.76 1 93.56 336 GLU B N 1
ATOM 7762 C CA . GLU B 1 336 ? -4.16 31.078 1.905 1 93.56 336 GLU B CA 1
ATOM 7763 C C . GLU B 1 336 ? -5.648 31.172 2.223 1 93.56 336 GLU B C 1
ATOM 7765 O O . GLU B 1 336 ? -6.277 30.156 2.561 1 93.56 336 GLU B O 1
ATOM 7770 N N . ARG B 1 337 ? -6.168 32.344 2.133 1 95.19 337 ARG B N 1
ATOM 7771 C CA . ARG B 1 337 ? -7.582 32.594 2.387 1 95.19 337 ARG B CA 1
ATOM 7772 C C . ARG B 1 337 ? -8.453 31.781 1.43 1 95.19 337 ARG B C 1
ATOM 7774 O O . ARG B 1 337 ? -9.438 31.172 1.846 1 95.19 337 ARG B O 1
ATOM 7781 N N . THR B 1 338 ? -8.133 31.719 0.21 1 94.06 338 THR B N 1
ATOM 7782 C CA . THR B 1 338 ? -8.914 31.016 -0.793 1 94.06 338 THR B CA 1
ATOM 7783 C C . THR B 1 338 ? -8.789 29.5 -0.604 1 94.06 338 THR B C 1
ATOM 7785 O O . THR B 1 338 ? -9.742 28.766 -0.851 1 94.06 338 THR B O 1
ATOM 7788 N N . VAL B 1 339 ? -7.637 29.078 -0.188 1 93.81 339 VAL B N 1
ATOM 7789 C CA . VAL B 1 339 ? -7.434 27.656 0.053 1 93.81 339 VAL B CA 1
ATOM 7790 C C . VAL B 1 339 ? -8.328 27.188 1.206 1 93.81 339 VAL B C 1
ATOM 7792 O O . VAL B 1 339 ? -8.953 26.141 1.128 1 93.81 339 VAL B O 1
ATOM 7795 N N . ILE B 1 340 ? -8.344 28.016 2.285 1 94.75 340 ILE B N 1
ATOM 7796 C CA . ILE B 1 340 ? -9.125 27.578 3.441 1 94.75 340 ILE B CA 1
ATOM 7797 C C . ILE B 1 340 ? -10.617 27.656 3.113 1 94.75 340 ILE B C 1
ATOM 7799 O O . ILE B 1 340 ? -11.406 26.859 3.602 1 94.75 340 ILE B O 1
ATOM 7803 N N . PHE B 1 341 ? -10.969 28.656 2.234 1 95.69 341 PHE B N 1
ATOM 7804 C CA . PHE B 1 341 ? -12.336 28.734 1.74 1 95.69 341 PHE B CA 1
ATOM 7805 C C . PHE B 1 341 ? -12.703 27.469 0.964 1 95.69 341 PHE B C 1
ATOM 7807 O O . PHE B 1 341 ? -13.734 26.844 1.231 1 95.69 341 PHE B O 1
ATOM 7814 N N . GLY B 1 342 ? -11.922 27.062 0.081 1 94.19 342 GLY B N 1
ATOM 7815 C CA . GLY B 1 342 ? -12.164 25.859 -0.709 1 94.19 342 GLY B CA 1
ATOM 7816 C C . GLY B 1 342 ? -12.258 24.609 0.131 1 94.19 342 GLY B C 1
ATOM 7817 O O . GLY B 1 342 ? -13.148 23.781 -0.082 1 94.19 342 GLY B O 1
ATOM 7818 N N . LEU B 1 343 ? -11.414 24.469 1.089 1 93.31 343 LEU B N 1
ATOM 7819 C CA . LEU B 1 343 ? -11.344 23.297 1.943 1 93.31 343 LEU B CA 1
ATOM 7820 C C . LEU B 1 343 ? -12.555 23.219 2.871 1 93.31 343 LEU B C 1
ATOM 7822 O O . LEU B 1 343 ? -12.953 22.125 3.283 1 93.31 343 LEU B O 1
ATOM 7826 N N . SER B 1 344 ? -13.164 24.359 3.188 1 94.06 344 SER B N 1
ATOM 7827 C CA . SER B 1 344 ? -14.211 24.406 4.203 1 94.06 344 SER B CA 1
ATOM 7828 C C . SER B 1 344 ? -15.602 24.406 3.568 1 94.06 344 SER B C 1
ATOM 7830 O O . SER B 1 344 ? -16.594 24.625 4.25 1 94.06 344 SER B O 1
ATOM 7832 N N . THR B 1 345 ? -15.695 24.172 2.293 1 92.75 345 THR B N 1
ATOM 7833 C CA . THR B 1 345 ? -16.984 24.219 1.632 1 92.75 345 THR B CA 1
ATOM 7834 C C . THR B 1 345 ? -17.5 22.812 1.301 1 92.75 345 THR B C 1
ATOM 7836 O O . THR B 1 345 ? -18.672 22.625 1.006 1 92.75 345 THR B O 1
ATOM 7839 N N . GLY B 1 346 ? -16.672 21.875 1.354 1 90.31 346 GLY B N 1
ATOM 7840 C CA . GLY B 1 346 ? -17.062 20.516 0.999 1 90.31 346 GLY B CA 1
ATOM 7841 C C . GLY B 1 346 ? -18.031 19.906 1.99 1 90.31 346 GLY B C 1
ATOM 7842 O O . GLY B 1 346 ? -17.906 20.094 3.199 1 90.31 346 GLY B O 1
ATOM 7843 N N . GLN B 1 347 ? -19.047 19.297 1.446 1 86.5 347 GLN B N 1
ATOM 7844 C CA . GLN B 1 347 ? -20.047 18.594 2.252 1 86.5 347 GLN B CA 1
ATOM 7845 C C . GLN B 1 347 ? -20.109 17.109 1.879 1 86.5 347 GLN B C 1
ATOM 7847 O O . GLN B 1 347 ? -19.812 16.75 0.743 1 86.5 347 GLN B O 1
ATOM 7852 N N . ALA B 1 348 ? -20.391 16.281 2.818 1 79.56 348 ALA B N 1
ATOM 7853 C CA . ALA B 1 348 ? -20.438 14.844 2.539 1 79.56 348 ALA B CA 1
ATOM 7854 C C . ALA B 1 348 ? -21.594 14.18 3.283 1 79.56 348 ALA B C 1
ATOM 7856 O O . ALA B 1 348 ? -22.672 14.766 3.43 1 79.56 348 ALA B O 1
ATOM 7857 N N . ALA B 1 349 ? -21.406 12.867 3.568 1 69.69 349 ALA B N 1
ATOM 7858 C CA . ALA B 1 349 ? -22.453 11.961 4.031 1 69.69 349 ALA B CA 1
ATOM 7859 C C . ALA B 1 349 ? -23.031 12.43 5.363 1 69.69 349 ALA B C 1
ATOM 7861 O O . ALA B 1 349 ? -24.219 12.219 5.637 1 69.69 349 ALA B O 1
ATOM 7862 N N . ALA B 1 350 ? -22.312 13.164 6.117 1 74.31 350 ALA B N 1
ATOM 7863 C CA . ALA B 1 350 ? -22.812 13.602 7.418 1 74.31 350 ALA B CA 1
ATOM 7864 C C . ALA B 1 350 ? -23.969 14.594 7.262 1 74.31 350 ALA B C 1
ATOM 7866 O O . ALA B 1 350 ? -24.906 14.594 8.055 1 74.31 350 ALA B O 1
ATOM 7867 N N . ALA B 1 351 ? -23.812 15.43 6.285 1 82.5 351 ALA B N 1
ATOM 7868 C CA . ALA B 1 351 ? -24.875 16.391 5.996 1 82.5 351 ALA B CA 1
ATOM 7869 C C . ALA B 1 351 ? -26.188 15.68 5.672 1 82.5 351 ALA B C 1
ATOM 7871 O O . ALA B 1 351 ? -27.25 16.062 6.168 1 82.5 351 ALA B O 1
ATOM 7872 N N . LEU B 1 352 ? -26.094 14.672 4.949 1 78.56 352 LEU B N 1
ATOM 7873 C CA . LEU B 1 352 ? -27.297 13.922 4.559 1 78.56 352 LEU B CA 1
ATOM 7874 C C . LEU B 1 352 ? -27.859 13.148 5.738 1 78.56 352 LEU B C 1
ATOM 7876 O O . LEU B 1 352 ? -29.078 13.047 5.891 1 78.56 352 LEU B O 1
ATOM 7880 N N . ALA B 1 353 ? -27.031 12.617 6.52 1 78.12 353 ALA B N 1
ATOM 7881 C CA . ALA B 1 353 ? -27.469 11.852 7.684 1 78.12 353 ALA B CA 1
ATOM 7882 C C . ALA B 1 353 ? -28.266 12.727 8.648 1 78.12 353 ALA B C 1
ATOM 7884 O O . ALA B 1 353 ? -29.328 12.312 9.141 1 78.12 353 ALA B O 1
ATOM 7885 N N . ILE B 1 354 ? -27.797 13.914 8.914 1 84.31 354 ILE B N 1
ATOM 7886 C CA . ILE B 1 354 ? -28.484 14.836 9.812 1 84.31 354 ILE B CA 1
ATOM 7887 C C . ILE B 1 354 ? -29.812 15.266 9.203 1 84.31 354 ILE B C 1
ATOM 7889 O O . ILE B 1 354 ? -30.812 15.367 9.906 1 84.31 354 ILE B O 1
ATOM 7893 N N . THR B 1 355 ? -29.797 15.43 7.93 1 87.12 355 THR B N 1
ATOM 7894 C CA . THR B 1 355 ? -31.016 15.836 7.238 1 87.12 355 THR B CA 1
ATOM 7895 C C . THR B 1 355 ? -32.062 14.734 7.285 1 87.12 355 THR B C 1
ATOM 7897 O O . THR B 1 355 ? -33.25 15 7.449 1 87.12 355 THR B O 1
ATOM 7900 N N . LEU B 1 356 ? -31.625 13.547 7.16 1 83 356 LEU B N 1
ATOM 7901 C CA . LEU B 1 356 ? -32.531 12.414 7.215 1 83 356 LEU B CA 1
ATOM 7902 C C . LEU B 1 356 ? -33.156 12.273 8.602 1 83 356 LEU B C 1
ATOM 7904 O O . LEU B 1 356 ? -34.312 11.938 8.734 1 83 356 LEU B O 1
ATOM 7908 N N . ILE B 1 357 ? -32.375 12.516 9.57 1 81.25 357 ILE B N 1
ATOM 7909 C CA . ILE B 1 357 ? -32.875 12.5 10.938 1 81.25 357 ILE B CA 1
ATOM 7910 C C . ILE B 1 357 ? -33.938 13.586 11.117 1 81.25 357 ILE B C 1
ATOM 7912 O O . ILE B 1 357 ? -35 13.352 11.719 1 81.25 357 ILE B O 1
ATOM 7916 N N . GLY B 1 358 ? -33.656 14.711 10.625 1 88.31 358 GLY B N 1
ATOM 7917 C CA . GLY B 1 358 ? -34.625 15.789 10.664 1 88.31 358 GLY B CA 1
ATOM 7918 C C . GLY B 1 358 ? -35.906 15.469 9.922 1 88.31 358 GLY B C 1
ATOM 7919 O O . GLY B 1 358 ? -37 15.844 10.352 1 88.31 358 GLY B O 1
ATOM 7920 N N . TYR B 1 359 ? -35.75 14.789 8.852 1 88.44 359 TYR B N 1
ATOM 7921 C CA . TYR B 1 359 ? -36.906 14.367 8.062 1 88.44 359 TYR B CA 1
ATOM 7922 C C . TYR B 1 359 ? -37.75 13.359 8.836 1 88.44 359 TYR B C 1
ATOM 7924 O O . TYR B 1 359 ? -38.969 13.461 8.859 1 88.44 359 TYR B O 1
ATOM 7932 N N . ASP B 1 360 ? -37.156 12.461 9.461 1 84.62 360 ASP B N 1
ATOM 7933 C CA . ASP B 1 360 ? -37.844 11.414 10.227 1 84.62 360 ASP B CA 1
ATOM 7934 C C . ASP B 1 360 ? -38.562 12 11.438 1 84.62 360 ASP B C 1
ATOM 7936 O O . ASP B 1 360 ? -39.594 11.477 11.867 1 84.62 360 ASP B O 1
ATOM 7940 N N . LEU B 1 361 ? -37.969 13.055 11.922 1 87.12 361 LEU B N 1
ATOM 7941 C CA . LEU B 1 361 ? -38.562 13.719 13.078 1 87.12 361 LEU B CA 1
ATOM 7942 C C . LEU B 1 361 ? -39.719 14.625 12.656 1 87.12 361 LEU B C 1
ATOM 7944 O O . LEU B 1 361 ? -40.406 15.195 13.5 1 87.12 361 LEU B O 1
ATOM 7948 N N . GLY B 1 362 ? -39.844 14.742 11.32 1 88.19 362 GLY B N 1
ATOM 7949 C CA . GLY B 1 362 ? -40.938 15.555 10.805 1 88.19 362 GLY B CA 1
ATOM 7950 C C . GLY B 1 362 ? -40.562 17.031 10.695 1 88.19 362 GLY B C 1
ATOM 7951 O O . GLY B 1 362 ? -41.438 17.859 10.422 1 88.19 362 GLY B O 1
ATOM 7952 N N . LEU B 1 363 ? -39.344 17.328 10.891 1 91.88 363 LEU B N 1
ATOM 7953 C CA . LEU B 1 363 ? -38.906 18.719 10.844 1 91.88 363 LEU B CA 1
ATOM 7954 C C . LEU B 1 363 ? -38.75 19.188 9.398 1 91.88 363 LEU B C 1
ATOM 7956 O O . LEU B 1 363 ? -38.844 20.391 9.109 1 91.88 363 LEU B O 1
ATOM 7960 N N . PHE B 1 364 ? -38.344 18.266 8.516 1 92.44 364 PHE B N 1
ATOM 7961 C CA . PHE B 1 364 ? -38.094 18.578 7.121 1 92.44 364 PHE B CA 1
ATOM 7962 C C . PHE B 1 364 ? -39.094 17.875 6.203 1 92.44 364 PHE B C 1
ATOM 7964 O O . PHE B 1 364 ? -39.469 16.734 6.469 1 92.44 364 PHE B O 1
ATOM 7971 N N . GLY B 1 365 ? -39.5 18.578 5.195 1 86.56 365 GLY B N 1
ATOM 7972 C CA . GLY B 1 365 ? -40.188 17.922 4.105 1 86.56 365 GLY B CA 1
ATOM 7973 C C . GLY B 1 365 ? -39.281 17.359 3.047 1 86.56 365 GLY B C 1
ATOM 7974 O O . GLY B 1 365 ? -38.062 17.469 3.162 1 86.56 365 GLY B O 1
ATOM 7975 N N . ALA B 1 366 ? -39.844 16.781 2.037 1 85.19 366 ALA B N 1
ATOM 7976 C CA . ALA B 1 366 ? -39.062 16.172 0.948 1 85.19 366 ALA B CA 1
ATOM 7977 C C . ALA B 1 366 ? -38.281 17.219 0.179 1 85.19 366 ALA B C 1
ATOM 7979 O O . ALA B 1 366 ? -37.188 16.953 -0.308 1 85.19 366 ALA B O 1
ATOM 7980 N N . ALA B 1 367 ? -38.781 18.344 0.153 1 88.19 367 ALA B N 1
ATOM 7981 C CA . ALA B 1 367 ? -38.125 19.438 -0.58 1 88.19 367 ALA B CA 1
ATOM 7982 C C . ALA B 1 367 ? -36.812 19.812 0.064 1 88.19 367 ALA B C 1
ATOM 7984 O O . ALA B 1 367 ? -35.812 20.094 -0.635 1 88.19 367 ALA B O 1
ATOM 7985 N N . VAL B 1 368 ? -36.781 19.844 1.38 1 90.94 368 VAL B N 1
ATOM 7986 C CA . VAL B 1 368 ? -35.562 20.188 2.102 1 90.94 368 VAL B CA 1
ATOM 7987 C C . VAL B 1 368 ? -34.531 19.094 1.929 1 90.94 368 VAL B C 1
ATOM 7989 O O . VAL B 1 368 ? -33.344 19.375 1.729 1 90.94 368 VAL B O 1
ATOM 7992 N N . LEU B 1 369 ? -35.031 17.906 2.035 1 87.12 369 LEU B N 1
ATOM 7993 C CA . LEU B 1 369 ? -34.125 16.766 1.845 1 87.12 369 LEU B CA 1
ATOM 7994 C C . LEU B 1 369 ? -33.5 16.812 0.463 1 87.12 369 LEU B C 1
ATOM 7996 O O . LEU B 1 369 ? -32.281 16.641 0.334 1 87.12 369 LEU B O 1
ATOM 8000 N N . ASN B 1 370 ? -34.219 17.062 -0.5 1 85.31 370 ASN B N 1
ATOM 8001 C CA . ASN B 1 370 ? -33.75 17.109 -1.873 1 85.31 370 ASN B CA 1
ATOM 8002 C C . ASN B 1 370 ? -32.844 18.312 -2.1 1 85.31 370 ASN B C 1
ATOM 8004 O O . ASN B 1 370 ? -31.891 18.25 -2.889 1 85.31 370 ASN B O 1
ATOM 8008 N N . ALA B 1 371 ? -33.094 19.328 -1.468 1 90 371 ALA B N 1
ATOM 8009 C CA . ALA B 1 371 ? -32.25 20.516 -1.573 1 90 371 ALA B CA 1
ATOM 8010 C C . ALA B 1 371 ? -30.859 20.266 -1.01 1 90 371 ALA B C 1
ATOM 8012 O O . ALA B 1 371 ? -29.875 20.75 -1.559 1 90 371 ALA B O 1
ATOM 8013 N N . VAL B 1 372 ? -30.828 19.562 0.068 1 89.94 372 VAL B N 1
ATOM 8014 C CA . VAL B 1 372 ? -29.547 19.25 0.688 1 89.94 372 VAL B CA 1
ATOM 8015 C C . VAL B 1 372 ? -28.734 18.344 -0.234 1 89.94 372 VAL B C 1
ATOM 8017 O O . VAL B 1 372 ? -27.516 18.484 -0.338 1 89.94 372 VAL B O 1
ATOM 8020 N N . VAL B 1 373 ? -29.422 17.453 -0.868 1 84.19 373 VAL B N 1
ATOM 8021 C CA . VAL B 1 373 ? -28.766 16.578 -1.828 1 84.19 373 VAL B CA 1
ATOM 8022 C C . VAL B 1 373 ? -28.156 17.406 -2.953 1 84.19 373 VAL B C 1
ATOM 8024 O O . VAL B 1 373 ? -27.031 17.156 -3.383 1 84.19 373 VAL B O 1
ATOM 8027 N N . LEU B 1 374 ? -28.875 18.328 -3.402 1 86.75 374 LEU B N 1
ATOM 8028 C CA . LEU B 1 374 ? -28.375 19.219 -4.453 1 86.75 374 LEU B CA 1
ATOM 8029 C C . LEU B 1 374 ? -27.172 20.016 -3.971 1 86.75 374 LEU B C 1
ATOM 8031 O O . LEU B 1 374 ? -26.219 20.234 -4.727 1 86.75 374 LEU B O 1
ATOM 8035 N N . MET B 1 375 ? -27.219 20.5 -2.783 1 90.19 375 MET B N 1
ATOM 8036 C CA . MET B 1 375 ? -26.094 21.219 -2.189 1 90.19 375 MET B CA 1
ATOM 8037 C C . MET B 1 375 ? -24.844 20.328 -2.164 1 90.19 375 MET B C 1
ATOM 8039 O O . MET B 1 375 ? -23.734 20.812 -2.422 1 90.19 375 MET B O 1
ATOM 8043 N N . LEU B 1 376 ? -25.047 19.031 -1.844 1 87.38 376 LEU B N 1
ATOM 8044 C CA . LEU B 1 376 ? -23.953 18.078 -1.811 1 87.38 376 LEU B CA 1
ATOM 8045 C C . LEU B 1 376 ? -23.281 17.984 -3.178 1 87.38 376 LEU B C 1
ATOM 8047 O O . LEU B 1 376 ? -22.047 17.922 -3.271 1 87.38 376 LEU B O 1
ATOM 8051 N N . VAL B 1 377 ? -24.047 18.016 -4.207 1 83.69 377 VAL B N 1
ATOM 8052 C CA . VAL B 1 377 ? -23.547 17.891 -5.57 1 83.69 377 VAL B CA 1
ATOM 8053 C C . VAL B 1 377 ? -22.719 19.125 -5.93 1 83.69 377 VAL B C 1
ATOM 8055 O O . VAL B 1 377 ? -21.625 19.016 -6.465 1 83.69 377 VAL B O 1
ATOM 8058 N N . VAL B 1 378 ? -23.25 20.203 -5.629 1 89 378 VAL B N 1
ATOM 8059 C CA . VAL B 1 378 ? -22.594 21.453 -5.98 1 89 378 VAL B CA 1
ATOM 8060 C C . VAL B 1 378 ? -21.281 21.578 -5.23 1 89 378 VAL B C 1
ATOM 8062 O O . VAL B 1 378 ? -20.25 21.953 -5.812 1 89 378 VAL B O 1
ATOM 8065 N N . THR B 1 379 ? -21.266 21.25 -4.004 1 90.94 379 THR B N 1
ATOM 8066 C CA . THR B 1 379 ? -20.062 21.406 -3.186 1 90.94 379 THR B CA 1
ATOM 8067 C C . THR B 1 379 ? -19.031 20.359 -3.543 1 90.94 379 THR B C 1
ATOM 8069 O O . THR B 1 379 ? -17.828 20.594 -3.395 1 90.94 379 THR B O 1
ATOM 8072 N N . ALA B 1 380 ? -19.5 19.203 -3.971 1 86.38 380 ALA B N 1
ATOM 8073 C CA . ALA B 1 380 ? -18.594 18.141 -4.359 1 86.38 380 ALA B CA 1
ATOM 8074 C C . ALA B 1 380 ? -17.781 18.531 -5.59 1 86.38 380 ALA B C 1
ATOM 8076 O O . ALA B 1 380 ? -16.656 18.031 -5.793 1 86.38 380 ALA B O 1
ATOM 8077 N N . VAL B 1 381 ? -18.312 19.438 -6.359 1 87.44 381 VAL B N 1
ATOM 8078 C CA . VAL B 1 381 ? -17.609 19.891 -7.562 1 87.44 381 VAL B CA 1
ATOM 8079 C C . VAL B 1 381 ? -16.828 21.156 -7.258 1 87.44 381 VAL B C 1
ATOM 8081 O O . VAL B 1 381 ? -15.641 21.266 -7.602 1 87.44 381 VAL B O 1
ATOM 8084 N N . LEU B 1 382 ? -17.391 22.062 -6.566 1 90.75 382 LEU B N 1
ATOM 8085 C CA . LEU B 1 382 ? -16.812 23.391 -6.391 1 90.75 382 LEU B CA 1
ATOM 8086 C C . LEU B 1 382 ? -15.672 23.375 -5.375 1 90.75 382 LEU B C 1
ATOM 8088 O O . LEU B 1 382 ? -14.68 24.078 -5.527 1 90.75 382 LEU B O 1
ATOM 8092 N N . SER B 1 383 ? -15.852 22.594 -4.332 1 92.81 383 SER B N 1
ATOM 8093 C CA . SER B 1 383 ? -14.836 22.562 -3.285 1 92.81 383 SER B CA 1
ATOM 8094 C C . SER B 1 383 ? -13.492 22.094 -3.834 1 92.81 383 SER B C 1
ATOM 8096 O O . SER B 1 383 ? -12.484 22.812 -3.715 1 92.81 383 SER B O 1
ATOM 8098 N N . PRO B 1 384 ? -13.445 20.922 -4.496 1 89.94 384 PRO B N 1
ATOM 8099 C CA . PRO B 1 384 ? -12.164 20.5 -5.066 1 89.94 384 PRO B CA 1
ATOM 8100 C C . PRO B 1 384 ? -11.641 21.469 -6.125 1 89.94 384 PRO B C 1
ATOM 8102 O O . PRO B 1 384 ? -10.43 21.703 -6.219 1 89.94 384 PRO B O 1
ATOM 8105 N N . TRP B 1 385 ? -12.516 22.078 -6.859 1 89.75 385 TRP B N 1
ATOM 8106 C CA . TRP B 1 385 ? -12.117 23 -7.914 1 89.75 385 TRP B CA 1
ATOM 8107 C C . TRP B 1 385 ? -11.461 24.25 -7.328 1 89.75 385 TRP B C 1
ATOM 8109 O O . TRP B 1 385 ? -10.383 24.656 -7.77 1 89.75 385 TRP B O 1
ATOM 8119 N N . LEU B 1 386 ? -12.031 24.844 -6.383 1 91.69 386 LEU B N 1
ATOM 8120 C CA . LEU B 1 386 ? -11.508 26.031 -5.727 1 91.69 386 LEU B CA 1
ATOM 8121 C C . LEU B 1 386 ? -10.203 25.719 -4.996 1 91.69 386 LEU B C 1
ATOM 8123 O O . LEU B 1 386 ? -9.266 26.516 -5.027 1 91.69 386 LEU B O 1
ATOM 8127 N N . THR B 1 387 ? -10.18 24.562 -4.375 1 92.44 387 THR B N 1
ATOM 8128 C CA . THR B 1 387 ? -9.008 24.172 -3.6 1 92.44 387 THR B CA 1
ATOM 8129 C C . THR B 1 387 ? -7.82 23.906 -4.516 1 92.44 387 THR B C 1
ATOM 8131 O O . THR B 1 387 ? -6.695 24.312 -4.215 1 92.44 387 THR B O 1
ATOM 8134 N N . GLU B 1 388 ? -8.07 23.234 -5.598 1 88.81 388 GLU B N 1
ATOM 8135 C CA . GLU B 1 388 ? -6.98 22.906 -6.508 1 88.81 388 GLU B CA 1
ATOM 8136 C C . GLU B 1 388 ? -6.336 24.172 -7.074 1 88.81 388 GLU B C 1
ATOM 8138 O O . GLU B 1 388 ? -5.109 24.281 -7.137 1 88.81 388 GLU B O 1
ATOM 8143 N N . ARG B 1 389 ? -7.074 25.094 -7.492 1 83.69 389 ARG B N 1
ATOM 8144 C CA . ARG B 1 389 ? -6.574 26.328 -8.086 1 83.69 389 ARG B CA 1
ATOM 8145 C C . ARG B 1 389 ? -5.75 27.125 -7.074 1 83.69 389 ARG B C 1
ATOM 8147 O O . ARG B 1 389 ? -4.668 27.625 -7.398 1 83.69 389 ARG B O 1
ATOM 8154 N N . SER B 1 390 ? -6.238 27.219 -5.914 1 91.06 390 SER B N 1
ATOM 8155 C CA . SER B 1 390 ? -5.566 28.016 -4.898 1 91.06 390 SER B CA 1
ATOM 8156 C C . SER B 1 390 ? -4.371 27.281 -4.305 1 91.06 390 SER B C 1
ATOM 8158 O O . SER B 1 390 ? -3.346 27.891 -4 1 91.06 390 SER B O 1
ATOM 8160 N N . ALA B 1 391 ? -4.543 25.969 -4.145 1 88.25 391 ALA B N 1
ATOM 8161 C CA . ALA B 1 391 ? -3.459 25.172 -3.568 1 88.25 391 ALA B CA 1
ATOM 8162 C C . ALA B 1 391 ? -2.27 25.109 -4.52 1 88.25 391 ALA B C 1
ATOM 8164 O O . ALA B 1 391 ? -1.118 25.047 -4.082 1 88.25 391 ALA B O 1
ATOM 8165 N N . THR B 1 392 ? -2.582 25.062 -5.809 1 83.44 392 THR B N 1
ATOM 8166 C CA . THR B 1 392 ? -1.504 25.094 -6.793 1 83.44 392 THR B CA 1
ATOM 8167 C C . THR B 1 392 ? -0.701 26.391 -6.688 1 83.44 392 THR B C 1
ATOM 8169 O O . THR B 1 392 ? 0.53 26.359 -6.746 1 83.44 392 THR B O 1
ATOM 8172 N N . THR B 1 393 ? -1.398 27.453 -6.562 1 80.19 393 THR B N 1
ATOM 8173 C CA . THR B 1 393 ? -0.743 28.75 -6.391 1 80.19 393 THR B CA 1
ATOM 8174 C C . THR B 1 393 ? 0.058 28.781 -5.094 1 80.19 393 THR B C 1
ATOM 8176 O O . THR B 1 393 ? 1.169 29.312 -5.055 1 80.19 393 THR B O 1
ATOM 8179 N N . LEU B 1 394 ? -0.451 28.219 -4.09 1 83.5 394 LEU B N 1
ATOM 8180 C CA . LEU B 1 394 ? 0.211 28.172 -2.793 1 83.5 394 LEU B CA 1
ATOM 8181 C C . LEU B 1 394 ? 1.491 27.344 -2.871 1 83.5 394 LEU B C 1
ATOM 8183 O O . LEU B 1 394 ? 2.504 27.703 -2.268 1 83.5 394 LEU B O 1
ATOM 8187 N N . ALA B 1 395 ? 1.376 26.297 -3.531 1 75 395 ALA B N 1
ATOM 8188 C CA . ALA B 1 395 ? 2.537 25.422 -3.717 1 75 395 ALA B CA 1
ATOM 8189 C C . ALA B 1 395 ? 3.639 26.141 -4.492 1 75 395 ALA B C 1
ATOM 8191 O O . ALA B 1 395 ? 4.824 25.984 -4.188 1 75 395 ALA B O 1
ATOM 8192 N N . LEU B 1 396 ? 3.281 26.891 -5.496 1 65.44 396 LEU B N 1
ATOM 8193 C CA . LEU B 1 396 ? 4.227 27.641 -6.316 1 65.44 396 LEU B CA 1
ATOM 8194 C C . LEU B 1 396 ? 4.875 28.766 -5.512 1 65.44 396 LEU B C 1
ATOM 8196 O O . LEU B 1 396 ? 6.059 29.047 -5.688 1 65.44 396 LEU B O 1
ATOM 8200 N N . GLU B 1 397 ? 4.121 29.438 -4.773 1 63.75 397 GLU B N 1
ATOM 8201 C CA . GLU B 1 397 ? 4.641 30.5 -3.916 1 63.75 397 GLU B CA 1
ATOM 8202 C C . GLU B 1 397 ? 5.656 29.953 -2.914 1 63.75 397 GLU B C 1
ATOM 8204 O O . GLU B 1 397 ? 6.617 30.641 -2.562 1 63.75 397 GLU B O 1
ATOM 8209 N N . ARG B 1 398 ? 5.34 28.828 -2.43 1 55.19 398 ARG B N 1
ATOM 8210 C CA . ARG B 1 398 ? 6.285 28.188 -1.524 1 55.19 398 ARG B CA 1
ATOM 8211 C C . ARG B 1 398 ? 7.609 27.891 -2.227 1 55.19 398 ARG B C 1
ATOM 8213 O O . ARG B 1 398 ? 8.68 28.062 -1.635 1 55.19 398 ARG B O 1
ATOM 8220 N N . ASP B 1 399 ? 7.586 27.391 -3.445 1 46.72 399 ASP B N 1
ATOM 8221 C CA . ASP B 1 399 ? 8.773 27.109 -4.242 1 46.72 399 ASP B CA 1
ATOM 8222 C C . ASP B 1 399 ? 9.555 28.391 -4.531 1 46.72 399 ASP B C 1
ATOM 8224 O O . ASP B 1 399 ? 10.789 28.375 -4.535 1 46.72 399 ASP B O 1
ATOM 8228 N N . VAL B 1 400 ? 9.039 29.531 -5.062 1 38.56 400 VAL B N 1
ATOM 8229 C CA . VAL B 1 400 ? 9.695 30.797 -5.422 1 38.56 400 VAL B CA 1
ATOM 8230 C C . VAL B 1 400 ? 10.211 31.484 -4.164 1 38.56 400 VAL B C 1
ATOM 8232 O O . VAL B 1 400 ? 11.297 32.062 -4.168 1 38.56 400 VAL B O 1
ATOM 8235 N N . GLY B 1 401 ? 9.367 31.938 -3.408 1 37.38 401 GLY B N 1
ATOM 8236 C CA . GLY B 1 401 ? 9.805 32.688 -2.242 1 37.38 401 GLY B CA 1
ATOM 8237 C C . GLY B 1 401 ? 10.82 31.953 -1.396 1 37.38 401 GLY B C 1
ATOM 8238 O O . GLY B 1 401 ? 11.289 32.469 -0.382 1 37.38 401 GLY B O 1
ATOM 8239 N N . GLY B 1 402 ? 10.719 30.75 -1.286 1 38.41 402 GLY B N 1
ATOM 8240 C CA . GLY B 1 402 ? 11.703 30.078 -0.453 1 38.41 402 GLY B CA 1
ATOM 8241 C C . GLY B 1 402 ? 13.109 30.172 -0.994 1 38.41 402 GLY B C 1
ATOM 8242 O O . GLY B 1 402 ? 13.602 29.25 -1.644 1 38.41 402 GLY B O 1
ATOM 8243 N N . ASP B 1 403 ? 13.453 31.078 -1.62 1 35.09 403 ASP B N 1
ATOM 8244 C CA . ASP B 1 403 ? 14.859 31.438 -1.447 1 35.09 403 ASP B CA 1
ATOM 8245 C C . ASP B 1 403 ? 15.375 31 -0.084 1 35.09 403 ASP B C 1
ATOM 8247 O O . ASP B 1 403 ? 16.578 30.719 0.071 1 35.09 403 ASP B O 1
ATOM 8251 N N . ASP B 1 404 ? 14.688 31.516 1.001 1 36.12 404 ASP B N 1
ATOM 8252 C CA . ASP B 1 404 ? 15.047 31.422 2.412 1 36.12 404 ASP B CA 1
ATOM 8253 C C . ASP B 1 404 ? 14.969 29.984 2.9 1 36.12 404 ASP B C 1
ATOM 8255 O O . ASP B 1 404 ? 15.023 29.719 4.105 1 36.12 404 ASP B O 1
ATOM 8259 N N . ALA B 1 405 ? 14.016 29.328 2.455 1 39.28 405 ALA B N 1
ATOM 8260 C CA . ALA B 1 405 ? 13.938 27.984 3.049 1 39.28 405 ALA B CA 1
ATOM 8261 C C . ALA B 1 405 ? 15.305 27.312 3.047 1 39.28 405 ALA B C 1
ATOM 8263 O O . ALA B 1 405 ? 15.922 27.156 1.991 1 39.28 405 ALA B O 1
ATOM 8264 N N . ALA B 1 406 ? 15.961 27.5 3.941 1 42.5 406 ALA B N 1
ATOM 8265 C CA . ALA B 1 406 ? 17.094 26.656 4.305 1 42.5 406 ALA B CA 1
ATOM 8266 C C . ALA B 1 406 ? 16.984 25.281 3.643 1 42.5 406 ALA B C 1
ATOM 8268 O O . ALA B 1 406 ? 15.977 24.609 3.77 1 42.5 406 ALA B O 1
ATOM 8269 N N . THR B 1 407 ? 17.344 25.078 2.447 1 47.44 407 THR B N 1
ATOM 8270 C CA . THR B 1 407 ? 17.484 23.844 1.687 1 47.44 407 THR B CA 1
ATOM 8271 C C . THR B 1 407 ? 17.5 22.625 2.617 1 47.44 407 THR B C 1
ATOM 8273 O O . THR B 1 407 ? 18.141 22.672 3.678 1 47.44 407 THR B O 1
ATOM 8276 N N . ASP B 1 408 ? 16.562 21.812 2.58 1 56.09 408 ASP B N 1
ATOM 8277 C CA . ASP B 1 408 ? 16.656 20.547 3.316 1 56.09 408 ASP B CA 1
ATOM 8278 C C . ASP B 1 408 ? 18.094 20.047 3.34 1 56.09 408 ASP B C 1
ATOM 8280 O O . ASP B 1 408 ? 18.75 19.984 2.301 1 56.09 408 ASP B O 1
ATOM 8284 N N . PRO B 1 409 ? 18.609 20.031 4.59 1 70.38 409 PRO B N 1
ATOM 8285 C CA . PRO B 1 409 ? 20.031 19.672 4.672 1 70.38 409 PRO B CA 1
ATOM 8286 C C . PRO B 1 409 ? 20.328 18.281 4.117 1 70.38 409 PRO B C 1
ATOM 8288 O O . PRO B 1 409 ? 19.516 17.359 4.289 1 70.38 409 PRO B O 1
ATOM 8291 N N . THR B 1 410 ? 21.203 18.234 3.211 1 78.25 410 THR B N 1
ATOM 8292 C CA . THR B 1 410 ? 21.781 16.953 2.85 1 78.25 410 THR B CA 1
ATOM 8293 C C . THR B 1 410 ? 22.609 16.375 3.998 1 78.25 410 THR B C 1
ATOM 8295 O O . THR B 1 410 ? 23.547 17.016 4.473 1 78.25 410 THR B O 1
ATOM 8298 N N . ILE B 1 411 ? 22.125 15.258 4.492 1 87.62 411 ILE B N 1
ATOM 8299 C CA . ILE B 1 411 ? 22.766 14.688 5.672 1 87.62 411 ILE B CA 1
ATOM 8300 C C . ILE B 1 411 ? 23.656 13.508 5.266 1 87.62 411 ILE B C 1
ATOM 8302 O O . ILE B 1 411 ? 23.219 12.648 4.492 1 87.62 411 ILE B O 1
ATOM 8306 N N . LEU B 1 412 ? 24.906 13.539 5.664 1 88.94 412 LEU B N 1
ATOM 8307 C CA . LEU B 1 412 ? 25.781 12.391 5.539 1 88.94 412 LEU B CA 1
ATOM 8308 C C . LEU B 1 412 ? 25.906 11.648 6.867 1 88.94 412 LEU B C 1
ATOM 8310 O O . LEU B 1 412 ? 26.172 12.258 7.906 1 88.94 412 LEU B O 1
ATOM 8314 N N . LEU B 1 413 ? 25.625 10.383 6.828 1 87.75 413 LEU B N 1
ATOM 8315 C CA . LEU B 1 413 ? 25.703 9.516 8 1 87.75 413 LEU B CA 1
ATOM 8316 C C . LEU B 1 413 ? 26.797 8.469 7.824 1 87.75 413 LEU B C 1
ATOM 8318 O O . LEU B 1 413 ? 26.531 7.371 7.332 1 87.75 413 LEU B O 1
ATOM 8322 N N . PRO B 1 414 ? 28.031 8.836 8.312 1 85.38 414 PRO B N 1
ATOM 8323 C CA . PRO B 1 414 ? 29.062 7.801 8.312 1 85.38 414 PRO B CA 1
ATOM 8324 C C . PRO B 1 414 ? 28.859 6.758 9.406 1 85.38 414 PRO B C 1
ATOM 8326 O O . PRO B 1 414 ? 28.656 7.109 10.578 1 85.38 414 PRO B O 1
ATOM 8329 N N . LEU B 1 415 ? 28.703 5.504 9.008 1 80.25 415 LEU B N 1
ATOM 8330 C CA . LEU B 1 415 ? 28.422 4.461 9.984 1 80.25 415 LEU B CA 1
ATOM 8331 C C . LEU B 1 415 ? 29.625 3.539 10.164 1 80.25 415 LEU B C 1
ATOM 8333 O O . LEU B 1 415 ? 30.328 3.25 9.203 1 80.25 415 LEU B O 1
ATOM 8337 N N . SER B 1 416 ? 29.859 3.309 11.484 1 65.12 416 SER B N 1
ATOM 8338 C CA . SER B 1 416 ? 30.891 2.34 11.828 1 65.12 416 SER B CA 1
ATOM 8339 C C . SER B 1 416 ? 30.297 0.956 12.07 1 65.12 416 SER B C 1
ATOM 8341 O O . SER B 1 416 ? 29.078 0.807 12.164 1 65.12 416 SER B O 1
ATOM 8343 N N . HIS B 1 417 ? 31.016 -0.178 11.922 1 54.75 417 HIS B N 1
ATOM 8344 C CA . HIS B 1 417 ? 30.641 -1.582 12.023 1 54.75 417 HIS B CA 1
ATOM 8345 C C . HIS B 1 417 ? 29.797 -1.838 13.266 1 54.75 417 HIS B C 1
ATOM 8347 O O . HIS B 1 417 ? 29.188 -2.896 13.398 1 54.75 417 HIS B O 1
ATOM 8353 N N . ASP B 1 418 ? 29.781 -0.991 14.18 1 45.97 418 ASP B N 1
ATOM 8354 C CA . ASP B 1 418 ? 29.047 -1.405 15.367 1 45.97 418 ASP B CA 1
ATOM 8355 C C . ASP B 1 418 ? 27.547 -1.183 15.195 1 45.97 418 ASP B C 1
ATOM 8357 O O . ASP B 1 418 ? 27.094 -0.043 15.07 1 45.97 418 ASP B O 1
ATOM 8361 N N . ALA B 1 419 ? 26.797 -2.232 14.805 1 48.59 419 ALA B N 1
ATOM 8362 C CA . ALA B 1 419 ? 25.422 -2.432 14.352 1 48.59 419 ALA B CA 1
ATOM 8363 C C . ALA B 1 419 ? 24.422 -1.767 15.305 1 48.59 419 ALA B C 1
ATOM 8365 O O . ALA B 1 419 ? 23.391 -1.237 14.867 1 48.59 419 ALA B O 1
ATOM 8366 N N . GLU B 1 420 ? 24.625 -1.847 16.625 1 51 420 GLU B N 1
ATOM 8367 C CA . GLU B 1 420 ? 23.5 -1.594 17.531 1 51 420 GLU B CA 1
ATOM 8368 C C . GLU B 1 420 ? 23.047 -0.142 17.438 1 51 420 GLU B C 1
ATOM 8370 O O . GLU B 1 420 ? 21.844 0.141 17.547 1 51 420 GLU B O 1
ATOM 8375 N N . HIS B 1 421 ? 23.922 0.629 17.016 1 58.81 421 HIS B N 1
ATOM 8376 C CA . HIS B 1 421 ? 23.547 2.033 17.156 1 58.81 421 HIS B CA 1
ATOM 8377 C C . HIS B 1 421 ? 23.297 2.676 15.789 1 58.81 421 HIS B C 1
ATOM 8379 O O . HIS B 1 421 ? 22.969 3.859 15.711 1 58.81 421 HIS B O 1
ATOM 8385 N N . GLN B 1 422 ? 23.266 1.84 14.781 1 72.69 422 GLN B N 1
ATOM 8386 C CA . GLN B 1 422 ? 23.125 2.402 13.445 1 72.69 422 GLN B CA 1
ATOM 8387 C C . GLN B 1 422 ? 21.672 2.775 13.164 1 72.69 422 GLN B C 1
ATOM 8389 O O . GLN B 1 422 ? 21.391 3.801 12.531 1 72.69 422 GLN B O 1
ATOM 8394 N N . GLY B 1 423 ? 20.891 1.918 13.688 1 71.81 423 GLY B N 1
ATOM 8395 C CA . GLY B 1 423 ? 19.469 2.205 13.5 1 71.81 423 GLY B CA 1
ATOM 8396 C C . GLY B 1 423 ? 19.031 3.508 14.141 1 71.81 423 GLY B C 1
ATOM 8397 O O . GLY B 1 423 ? 18.281 4.277 13.547 1 71.81 423 GLY B O 1
ATOM 8398 N N . ARG B 1 424 ? 19.562 3.75 15.312 1 75.06 424 ARG B N 1
ATOM 8399 C CA . ARG B 1 424 ? 19.188 4.965 16.031 1 75.06 424 ARG B CA 1
ATOM 8400 C C . ARG B 1 424 ? 19.766 6.203 15.359 1 75.06 424 ARG B C 1
ATOM 8402 O O . ARG B 1 424 ? 19.125 7.254 15.328 1 75.06 424 ARG B O 1
ATOM 8409 N N . LEU B 1 425 ? 20.922 6.004 14.742 1 81.88 425 LEU B N 1
ATOM 8410 C CA . LEU B 1 425 ? 21.531 7.117 14.023 1 81.88 425 LEU B CA 1
ATOM 8411 C C . LEU B 1 425 ? 20.734 7.445 12.758 1 81.88 425 LEU B C 1
ATOM 8413 O O . LEU B 1 425 ? 20.594 8.617 12.406 1 81.88 425 LEU B O 1
ATOM 8417 N N . MET B 1 426 ? 20.266 6.449 12.164 1 81.25 426 MET B N 1
ATOM 8418 C CA . MET B 1 426 ? 19.438 6.645 10.984 1 81.25 426 MET B CA 1
ATOM 8419 C C . MET B 1 426 ? 18.156 7.395 11.352 1 81.25 426 MET B C 1
ATOM 8421 O O . MET B 1 426 ? 17.75 8.312 10.641 1 81.25 426 MET B O 1
ATOM 8425 N N . GLU B 1 427 ? 17.562 6.996 12.422 1 75.62 427 GLU B N 1
ATOM 8426 C CA . GLU B 1 427 ? 16.359 7.668 12.891 1 75.62 427 GLU B CA 1
ATOM 8427 C C . GLU B 1 427 ? 16.609 9.141 13.18 1 75.62 427 GLU B C 1
ATOM 8429 O O . GLU B 1 427 ? 15.773 10 12.898 1 75.62 427 GLU B O 1
ATOM 8434 N N . LEU B 1 428 ? 17.828 9.367 13.711 1 84.5 428 LEU B N 1
ATOM 8435 C CA . LEU B 1 428 ? 18.203 10.75 13.969 1 84.5 428 LEU B CA 1
ATOM 8436 C C . LEU B 1 428 ? 18.312 11.539 12.664 1 84.5 428 LEU B C 1
ATOM 8438 O O . LEU B 1 428 ? 17.828 12.664 12.57 1 84.5 428 LEU B O 1
ATOM 8442 N N . ALA B 1 429 ? 18.891 10.922 11.695 1 84.69 429 ALA B N 1
ATOM 8443 C CA . ALA B 1 429 ? 19.031 11.57 10.391 1 84.69 429 ALA B CA 1
ATOM 8444 C C . ALA B 1 429 ? 17.672 11.875 9.789 1 84.69 429 ALA B C 1
ATOM 8446 O O . ALA B 1 429 ? 17.469 12.93 9.18 1 84.69 429 ALA B O 1
ATOM 8447 N N . PHE B 1 430 ? 16.812 10.984 10.016 1 77.75 430 PHE B N 1
ATOM 8448 C CA . PHE B 1 430 ? 15.469 11.188 9.492 1 77.75 430 PHE B CA 1
ATOM 8449 C C . PHE B 1 430 ? 14.789 12.359 10.18 1 77.75 430 PHE B C 1
ATOM 8451 O O . PHE B 1 430 ? 14.102 13.156 9.531 1 77.75 430 PHE B O 1
ATOM 8458 N N . VAL B 1 431 ? 14.992 12.477 11.461 1 77.38 431 VAL B N 1
ATOM 8459 C CA . VAL B 1 431 ? 14.398 13.547 12.25 1 77.38 431 VAL B CA 1
ATOM 8460 C C . VAL B 1 431 ? 14.984 14.891 11.812 1 77.38 431 VAL B C 1
ATOM 8462 O O . VAL B 1 431 ? 14.258 15.883 11.688 1 77.38 431 VAL B O 1
ATOM 8465 N N . ILE B 1 432 ? 16.328 14.867 11.547 1 81.94 432 ILE B N 1
ATOM 8466 C CA . ILE B 1 432 ? 17 16.094 11.148 1 81.94 432 ILE B CA 1
ATOM 8467 C C . ILE B 1 432 ? 16.547 16.516 9.75 1 81.94 432 ILE B C 1
ATOM 8469 O O . ILE B 1 432 ? 16.312 17.688 9.492 1 81.94 432 ILE B O 1
ATOM 8473 N N . ARG B 1 433 ? 16.531 15.547 8.969 1 75.38 433 ARG B N 1
ATOM 8474 C CA . ARG B 1 433 ? 16.062 15.797 7.605 1 75.38 433 ARG B CA 1
ATOM 8475 C C . ARG B 1 433 ? 14.656 16.359 7.594 1 75.38 433 ARG B C 1
ATOM 8477 O O . ARG B 1 433 ? 14.344 17.281 6.824 1 75.38 433 ARG B O 1
ATOM 8484 N N . GLY B 1 434 ? 13.805 15.82 8.43 1 63.47 434 GLY B N 1
ATOM 8485 C CA . GLY B 1 434 ? 12.414 16.234 8.5 1 63.47 434 GLY B CA 1
ATOM 8486 C C . GLY B 1 434 ? 11.562 15.648 7.395 1 63.47 434 GLY B C 1
ATOM 8487 O O . GLY B 1 434 ? 12.078 15.055 6.445 1 63.47 434 GLY B O 1
ATOM 8488 N N . ASP B 1 435 ? 10.305 15.672 7.52 1 52.72 435 ASP B N 1
ATOM 8489 C CA . ASP B 1 435 ? 9.305 15.078 6.641 1 52.72 435 ASP B CA 1
ATOM 8490 C C . ASP B 1 435 ? 9.305 15.75 5.27 1 52.72 435 ASP B C 1
ATOM 8492 O O . ASP B 1 435 ? 8.891 15.156 4.277 1 52.72 435 ASP B O 1
ATOM 8496 N N . ARG B 1 436 ? 9.836 17.047 5.238 1 48.34 436 ARG B N 1
ATOM 8497 C CA . ARG B 1 436 ? 9.734 17.828 4.012 1 48.34 436 ARG B CA 1
ATOM 8498 C C . ARG B 1 436 ? 11.016 17.734 3.193 1 48.34 436 ARG B C 1
ATOM 8500 O O . ARG B 1 436 ? 11.125 18.328 2.121 1 48.34 436 ARG B O 1
ATOM 8507 N N . GLY B 1 437 ? 11.992 16.969 3.812 1 55.91 437 GLY B N 1
ATOM 8508 C CA . GLY B 1 437 ? 13.266 16.938 3.107 1 55.91 437 GLY B CA 1
ATOM 8509 C C . GLY B 1 437 ? 13.219 16.109 1.837 1 55.91 437 GLY B C 1
ATOM 8510 O O . GLY B 1 437 ? 12.656 15.008 1.823 1 55.91 437 GLY B O 1
ATOM 8511 N N . THR B 1 438 ? 13.547 16.719 0.781 1 58.84 438 THR B N 1
ATOM 8512 C CA . THR B 1 438 ? 13.547 16.047 -0.513 1 58.84 438 THR B CA 1
ATOM 8513 C C . THR B 1 438 ? 14.883 15.367 -0.767 1 58.84 438 THR B C 1
ATOM 8515 O O . THR B 1 438 ? 14.977 14.461 -1.595 1 58.84 438 THR B O 1
ATOM 8518 N N . GLU B 1 439 ? 15.859 15.75 0.189 1 64.88 439 GLU B N 1
ATOM 8519 C CA . GLU B 1 439 ? 17.188 15.195 -0.038 1 64.88 439 GLU B CA 1
ATOM 8520 C C . GLU B 1 439 ? 17.344 13.852 0.663 1 64.88 439 GLU B C 1
ATOM 8522 O O . GLU B 1 439 ? 16.844 13.656 1.77 1 64.88 439 GLU B O 1
ATOM 8527 N N . PRO B 1 440 ? 17.938 12.906 -0 1 71.06 440 PRO B N 1
ATOM 8528 C CA . PRO B 1 440 ? 18.188 11.617 0.648 1 71.06 440 PRO B CA 1
ATOM 8529 C C . PRO B 1 440 ? 19.234 11.703 1.766 1 71.06 440 PRO B C 1
ATOM 8531 O O . PRO B 1 440 ? 20.016 12.656 1.806 1 71.06 440 PRO B O 1
ATOM 8534 N N . VAL B 1 441 ? 19.062 10.852 2.723 1 81.12 441 VAL B N 1
ATOM 8535 C CA . VAL B 1 441 ? 20.109 10.664 3.713 1 81.12 441 VAL B CA 1
ATOM 8536 C C . VAL B 1 441 ? 21.203 9.766 3.139 1 81.12 441 VAL B C 1
ATOM 8538 O O . VAL B 1 441 ? 20.922 8.672 2.648 1 81.12 441 VAL B O 1
ATOM 8541 N N . HIS B 1 442 ? 22.391 10.289 3.115 1 82.56 442 HIS B N 1
ATOM 8542 C CA . HIS B 1 442 ? 23.516 9.523 2.594 1 82.56 442 HIS B CA 1
ATOM 8543 C C . HIS B 1 442 ? 24.203 8.734 3.703 1 82.56 442 HIS B C 1
ATOM 8545 O O . HIS B 1 442 ? 24.75 9.32 4.645 1 82.56 442 HIS B O 1
ATOM 8551 N N . VAL B 1 443 ? 24.062 7.441 3.605 1 85.5 443 VAL B N 1
ATOM 8552 C CA . VAL B 1 443 ? 24.75 6.566 4.555 1 85.5 443 VAL B CA 1
ATOM 8553 C C . VAL B 1 443 ? 26.031 6.02 3.932 1 85.5 443 VAL B C 1
ATOM 8555 O O . VAL B 1 443 ? 26 5.504 2.811 1 85.5 443 VAL B O 1
ATOM 8558 N N . MET B 1 444 ? 27.125 6.211 4.727 1 83.5 444 MET B N 1
ATOM 8559 C CA . MET B 1 444 ? 28.406 5.824 4.148 1 83.5 444 MET B CA 1
ATOM 8560 C C . MET B 1 444 ? 29.234 5.035 5.152 1 83.5 444 MET B C 1
ATOM 8562 O O . MET B 1 444 ? 29.172 5.285 6.355 1 83.5 444 MET B O 1
ATOM 8566 N N . THR B 1 445 ? 29.844 4.023 4.688 1 82.62 445 THR B N 1
ATOM 8567 C CA . THR B 1 445 ? 30.859 3.334 5.473 1 82.62 445 THR B CA 1
ATOM 8568 C C . THR B 1 445 ? 32.188 3.338 4.746 1 82.62 445 THR B C 1
ATOM 8570 O O . THR B 1 445 ? 32.25 3.062 3.547 1 82.62 445 THR B O 1
ATOM 8573 N N . VAL B 1 446 ? 33.219 3.783 5.504 1 78.19 446 VAL B N 1
ATOM 8574 C CA . VAL B 1 446 ? 34.562 3.814 4.941 1 78.19 446 VAL B CA 1
ATOM 8575 C C . VAL B 1 446 ? 35.344 2.572 5.379 1 78.19 446 VAL B C 1
ATOM 8577 O O . VAL B 1 446 ? 35.469 2.305 6.574 1 78.19 446 VAL B O 1
ATOM 8580 N N . VAL B 1 447 ? 35.719 1.784 4.414 1 75.25 447 VAL B N 1
ATOM 8581 C CA . VAL B 1 447 ? 36.469 0.575 4.676 1 75.25 447 VAL B CA 1
ATOM 8582 C C . VAL B 1 447 ? 37.969 0.852 4.441 1 75.25 447 VAL B C 1
ATOM 8584 O O . VAL B 1 447 ? 38.344 1.471 3.441 1 75.25 447 VAL B O 1
ATOM 8587 N N . GLN B 1 448 ? 38.75 0.497 5.508 1 68.25 448 GLN B N 1
ATOM 8588 C CA . GLN B 1 448 ? 40.188 0.609 5.363 1 68.25 448 GLN B CA 1
ATOM 8589 C C . GLN B 1 448 ? 40.781 -0.59 4.613 1 68.25 448 GLN B C 1
ATOM 8591 O O . GLN B 1 448 ? 40.438 -1.737 4.934 1 68.25 448 GLN B O 1
ATOM 8596 N N . PRO B 1 449 ? 41.438 -0.271 3.5 1 64.25 449 PRO B N 1
ATOM 8597 C CA . PRO B 1 449 ? 42.031 -1.392 2.758 1 64.25 449 PRO B CA 1
ATOM 8598 C C . PRO B 1 449 ? 43 -2.207 3.598 1 64.25 449 PRO B C 1
ATOM 8600 O O . PRO B 1 449 ? 43.75 -1.646 4.406 1 64.25 449 PRO B O 1
ATOM 8603 N N . ASP B 1 450 ? 42.781 -3.531 3.662 1 57.06 450 ASP B N 1
ATOM 8604 C CA . ASP B 1 450 ? 43.688 -4.434 4.355 1 57.06 450 ASP B CA 1
ATOM 8605 C C . ASP B 1 450 ? 44.875 -4.812 3.469 1 57.06 450 ASP B C 1
ATOM 8607 O O . ASP B 1 450 ? 44.969 -4.371 2.32 1 57.06 450 ASP B O 1
ATOM 8611 N N . ARG B 1 451 ? 45.812 -5.527 4.105 1 54.22 451 ARG B N 1
ATOM 8612 C CA . ARG B 1 451 ? 47.031 -5.957 3.438 1 54.22 451 ARG B CA 1
ATOM 8613 C C . ARG B 1 451 ? 46.719 -6.828 2.227 1 54.22 451 ARG B C 1
ATOM 8615 O O . ARG B 1 451 ? 47.469 -6.84 1.251 1 54.22 451 ARG B O 1
ATOM 8622 N N . SER B 1 452 ? 45.531 -7.512 2.232 1 58.94 452 SER B N 1
ATOM 8623 C CA . SER B 1 452 ? 45.156 -8.359 1.104 1 58.94 452 SER B CA 1
ATOM 8624 C C . SER B 1 452 ? 43.875 -7.867 0.436 1 58.94 452 SER B C 1
ATOM 8626 O O . SER B 1 452 ? 42.938 -7.492 1.117 1 58.94 452 SER B O 1
ATOM 8628 N N . ASP B 1 453 ? 43.875 -7.703 -0.859 1 56.44 453 ASP B N 1
ATOM 8629 C CA . ASP B 1 453 ? 42.75 -7.262 -1.671 1 56.44 453 ASP B CA 1
ATOM 8630 C C . ASP B 1 453 ? 41.5 -8.117 -1.411 1 56.44 453 ASP B C 1
ATOM 8632 O O . ASP B 1 453 ? 40.375 -7.609 -1.369 1 56.44 453 ASP B O 1
ATOM 8636 N N . ASP B 1 454 ? 41.844 -9.359 -1.221 1 59.47 454 ASP B N 1
ATOM 8637 C CA . ASP B 1 454 ? 40.75 -10.281 -0.973 1 59.47 454 ASP B CA 1
ATOM 8638 C C . ASP B 1 454 ? 40.031 -9.938 0.331 1 59.47 454 ASP B C 1
ATOM 8640 O O . ASP B 1 454 ? 38.781 -9.992 0.402 1 59.47 454 ASP B O 1
ATOM 8644 N N . ALA B 1 455 ? 40.875 -9.609 1.336 1 62.94 455 ALA B N 1
ATOM 8645 C CA . ALA B 1 455 ? 40.312 -9.25 2.627 1 62.94 455 ALA B CA 1
ATOM 8646 C C . ALA B 1 455 ? 39.469 -7.965 2.521 1 62.94 455 ALA B C 1
ATOM 8648 O O . ALA B 1 455 ? 38.406 -7.855 3.117 1 62.94 455 ALA B O 1
ATOM 8649 N N . THR B 1 456 ? 39.938 -7.086 1.734 1 69 456 THR B N 1
ATOM 8650 C CA . THR B 1 456 ? 39.25 -5.812 1.553 1 69 456 THR B CA 1
ATOM 8651 C C . THR B 1 456 ? 37.906 -6.016 0.826 1 69 456 THR B C 1
ATOM 8653 O O . THR B 1 456 ? 36.906 -5.422 1.197 1 69 456 THR B O 1
ATOM 8656 N N . GLU B 1 457 ? 37.906 -6.832 -0.128 1 65.56 457 GLU B N 1
ATOM 8657 C CA . GLU B 1 457 ? 36.688 -7.098 -0.877 1 65.56 457 GLU B CA 1
ATOM 8658 C C . GLU B 1 457 ? 35.625 -7.773 0.002 1 65.56 457 GLU B C 1
ATOM 8660 O O . GLU B 1 457 ? 34.438 -7.48 -0.109 1 65.56 457 GLU B O 1
ATOM 8665 N N . ARG B 1 458 ? 36.188 -8.656 0.828 1 66.56 458 ARG B N 1
ATOM 8666 C CA . ARG B 1 458 ? 35.25 -9.32 1.746 1 66.56 458 ARG B CA 1
ATOM 8667 C C . ARG B 1 458 ? 34.656 -8.328 2.729 1 66.56 458 ARG B C 1
ATOM 8669 O O . ARG B 1 458 ? 33.438 -8.406 3.035 1 66.56 458 ARG B O 1
ATOM 8676 N N . GLU B 1 459 ? 35.5 -7.43 3.117 1 71.62 459 GLU B N 1
ATOM 8677 C CA . GLU B 1 459 ? 35.031 -6.418 4.051 1 71.62 459 GLU B CA 1
ATOM 8678 C C . GLU B 1 459 ? 34.031 -5.484 3.377 1 71.62 459 GLU B C 1
ATOM 8680 O O . GLU B 1 459 ? 33 -5.105 3.979 1 71.62 459 GLU B O 1
ATOM 8685 N N . ILE B 1 460 ? 34.25 -5.238 2.193 1 71.94 460 ILE B N 1
ATOM 8686 C CA . ILE B 1 460 ? 33.375 -4.371 1.44 1 71.94 460 ILE B CA 1
ATOM 8687 C C . ILE B 1 460 ? 32 -5.051 1.263 1 71.94 460 ILE B C 1
ATOM 8689 O O . ILE B 1 460 ? 30.969 -4.426 1.442 1 71.94 460 ILE B O 1
ATOM 8693 N N . ALA B 1 461 ? 32.062 -6.258 0.939 1 66 461 ALA B N 1
ATOM 8694 C CA . ALA B 1 461 ? 30.828 -7.008 0.752 1 66 461 ALA B CA 1
ATOM 8695 C C . ALA B 1 461 ? 30.016 -7.055 2.043 1 66 461 ALA B C 1
ATOM 8697 O O . ALA B 1 461 ? 28.797 -6.879 2.02 1 66 461 ALA B O 1
ATOM 8698 N N . ALA B 1 462 ? 30.766 -7.246 3.066 1 67.94 462 ALA B N 1
ATOM 8699 C CA . ALA B 1 462 ? 30.094 -7.301 4.363 1 67.94 462 ALA B CA 1
ATOM 8700 C C . ALA B 1 462 ? 29.453 -5.961 4.699 1 67.94 462 ALA B C 1
ATOM 8702 O O . ALA B 1 462 ? 28.297 -5.922 5.152 1 67.94 462 ALA B O 1
ATOM 8703 N N . VAL B 1 463 ? 30.141 -4.93 4.363 1 74.5 463 VAL B N 1
ATOM 8704 C CA . VAL B 1 463 ? 29.688 -3.586 4.684 1 74.5 463 VAL B CA 1
ATOM 8705 C C . VAL B 1 463 ? 28.5 -3.217 3.781 1 74.5 463 VAL B C 1
ATOM 8707 O O . VAL B 1 463 ? 27.531 -2.605 4.234 1 74.5 463 VAL B O 1
ATOM 8710 N N . THR B 1 464 ? 28.609 -3.58 2.602 1 70.38 464 THR B N 1
ATOM 8711 C CA . THR B 1 464 ? 27.547 -3.266 1.661 1 70.38 464 THR B CA 1
ATOM 8712 C C . THR B 1 464 ? 26.25 -3.959 2.066 1 70.38 464 THR B C 1
ATOM 8714 O O . THR B 1 464 ? 25.172 -3.365 1.986 1 70.38 464 THR B O 1
ATOM 8717 N N . GLU B 1 465 ? 26.375 -5.156 2.426 1 66.56 465 GLU B N 1
ATOM 8718 C CA . GLU B 1 465 ? 25.203 -5.891 2.895 1 66.56 465 GLU B CA 1
ATOM 8719 C C . GLU B 1 465 ? 24.578 -5.207 4.102 1 66.56 465 GLU B C 1
ATOM 8721 O O . GLU B 1 465 ? 23.344 -5.109 4.195 1 66.56 465 GLU B O 1
ATOM 8726 N N . GLU B 1 466 ? 25.438 -4.746 4.93 1 69.62 466 GLU B N 1
ATOM 8727 C CA . GLU B 1 466 ? 24.953 -4.047 6.121 1 69.62 466 GLU B CA 1
ATOM 8728 C C . GLU B 1 466 ? 24.234 -2.754 5.754 1 69.62 466 GLU B C 1
ATOM 8730 O O . GLU B 1 466 ? 23.203 -2.426 6.336 1 69.62 466 GLU B O 1
ATOM 8735 N N . LEU B 1 467 ? 24.766 -2.076 4.754 1 74.25 467 LEU B N 1
ATOM 8736 C CA . LEU B 1 467 ? 24.203 -0.8 4.332 1 74.25 467 LEU B CA 1
ATOM 8737 C C . LEU B 1 467 ? 22.859 -1.006 3.633 1 74.25 467 LEU B C 1
ATOM 8739 O O . LEU B 1 467 ? 21.953 -0.194 3.781 1 74.25 467 LEU B O 1
ATOM 8743 N N . GLU B 1 468 ? 22.828 -2.041 2.953 1 65.38 468 GLU B N 1
ATOM 8744 C CA . GLU B 1 468 ? 21.562 -2.35 2.289 1 65.38 468 GLU B CA 1
ATOM 8745 C C . GLU B 1 468 ? 20.469 -2.635 3.307 1 65.38 468 GLU B C 1
ATOM 8747 O O . GLU B 1 468 ? 19.312 -2.246 3.107 1 65.38 468 GLU B O 1
ATOM 8752 N N . GLU B 1 469 ? 20.859 -3.301 4.273 1 65 469 GLU B N 1
ATOM 8753 C CA . GLU B 1 469 ? 19.906 -3.539 5.352 1 65 469 GLU B CA 1
ATOM 8754 C C . GLU B 1 469 ? 19.391 -2.225 5.941 1 65 469 GLU B C 1
ATOM 8756 O O . GLU B 1 469 ? 18.219 -2.094 6.25 1 65 469 GLU B O 1
ATOM 8761 N N . LEU B 1 470 ? 20.328 -1.32 5.973 1 67.75 470 LEU B N 1
ATOM 8762 C CA . LEU B 1 470 ? 19.969 -0.021 6.531 1 67.75 470 LEU B CA 1
ATOM 8763 C C . LEU B 1 470 ? 19.094 0.769 5.559 1 67.75 470 LEU B C 1
ATOM 8765 O O . LEU B 1 470 ? 18.188 1.487 5.977 1 67.75 470 LEU B O 1
ATOM 8769 N N . ALA B 1 471 ? 19.391 0.566 4.285 1 64.69 471 ALA B N 1
ATOM 8770 C CA . ALA B 1 471 ? 18.562 1.223 3.273 1 64.69 471 ALA B CA 1
ATOM 8771 C C . ALA B 1 471 ? 17.125 0.728 3.332 1 64.69 471 ALA B C 1
ATOM 8773 O O . ALA B 1 471 ? 16.188 1.49 3.08 1 64.69 471 ALA B O 1
ATOM 8774 N N . GLU B 1 472 ? 17.062 -0.467 3.6 1 60 472 GLU B N 1
ATOM 8775 C CA . GLU B 1 472 ? 15.719 -1.031 3.756 1 60 472 GLU B CA 1
ATOM 8776 C C . GLU B 1 472 ? 14.969 -0.354 4.898 1 60 472 GLU B C 1
ATOM 8778 O O . GLU B 1 472 ? 13.758 -0.134 4.805 1 60 472 GLU B O 1
ATOM 8783 N N . VAL B 1 473 ? 15.773 0.021 5.875 1 58.72 473 VAL B N 1
ATOM 8784 C CA . VAL B 1 473 ? 15.18 0.743 7 1 58.72 473 VAL B CA 1
ATOM 8785 C C . VAL B 1 473 ? 14.703 2.115 6.535 1 58.72 473 VAL B C 1
ATOM 8787 O O . VAL B 1 473 ? 13.617 2.564 6.922 1 58.72 473 VAL B O 1
ATOM 8790 N N . GLY B 1 474 ? 15.5 2.682 5.629 1 61.06 474 GLY B N 1
ATOM 8791 C CA . GLY B 1 474 ? 15.109 3.959 5.051 1 61.06 474 GLY B CA 1
ATOM 8792 C C . GLY B 1 474 ? 13.883 3.863 4.164 1 61.06 474 GLY B C 1
ATOM 8793 O O . GLY B 1 474 ? 12.984 4.707 4.242 1 61.06 474 GLY B O 1
ATOM 8794 N N . SER B 1 475 ? 13.945 2.855 3.406 1 54.09 475 SER B N 1
ATOM 8795 C CA . SER B 1 475 ? 12.797 2.633 2.527 1 54.09 475 SER B CA 1
ATOM 8796 C C . SER B 1 475 ? 11.523 2.412 3.33 1 54.09 475 SER B C 1
ATOM 8798 O O . SER B 1 475 ? 10.461 2.916 2.965 1 54.09 475 SER B O 1
ATOM 8800 N N . ALA B 1 476 ? 11.711 1.675 4.383 1 49.56 476 ALA B N 1
ATOM 8801 C CA . ALA B 1 476 ? 10.586 1.423 5.281 1 49.56 476 ALA B CA 1
ATOM 8802 C C . ALA B 1 476 ? 10.047 2.725 5.867 1 49.56 476 ALA B C 1
ATOM 8804 O O . ALA B 1 476 ? 8.844 2.859 6.102 1 49.56 476 ALA B O 1
ATOM 8805 N N . ALA B 1 477 ? 11.039 3.775 6.027 1 51.28 477 ALA B N 1
ATOM 8806 C CA . ALA B 1 477 ? 10.688 5.078 6.59 1 51.28 477 ALA B CA 1
ATOM 8807 C C . ALA B 1 477 ? 10.297 6.062 5.492 1 51.28 477 ALA B C 1
ATOM 8809 O O . ALA B 1 477 ? 10.062 7.242 5.762 1 51.28 477 ALA B O 1
ATOM 8810 N N . GLU B 1 478 ? 10.234 5.523 4.223 1 47.72 478 GLU B N 1
ATOM 8811 C CA . GLU B 1 478 ? 9.945 6.332 3.041 1 47.72 478 GLU B CA 1
ATOM 8812 C C . GLU B 1 478 ? 10.953 7.465 2.887 1 47.72 478 GLU B C 1
ATOM 8814 O O . GLU B 1 478 ? 10.594 8.586 2.529 1 47.72 478 GLU B O 1
ATOM 8819 N N . VAL B 1 479 ? 12.047 7.254 3.48 1 60.53 479 VAL B N 1
ATOM 8820 C CA . VAL B 1 479 ? 13.148 8.195 3.285 1 60.53 479 VAL B CA 1
ATOM 8821 C C . VAL B 1 479 ? 14.156 7.605 2.303 1 60.53 479 VAL B C 1
ATOM 8823 O O . VAL B 1 479 ? 14.539 6.438 2.42 1 60.53 479 VAL B O 1
ATOM 8826 N N . SER B 1 480 ? 14.383 8.328 1.333 1 65.31 480 SER B N 1
ATOM 8827 C CA . SER B 1 480 ? 15.414 7.895 0.39 1 65.31 480 SER B CA 1
ATOM 8828 C C . SER B 1 480 ? 16.781 7.844 1.054 1 65.31 480 SER B C 1
ATOM 8830 O O . SER B 1 480 ? 17.25 8.844 1.605 1 65.31 480 SER B O 1
ATOM 8832 N N . VAL B 1 481 ? 17.234 6.633 1.243 1 71.56 481 VAL B N 1
ATOM 8833 C CA . VAL B 1 481 ? 18.578 6.449 1.802 1 71.56 481 VAL B CA 1
ATOM 8834 C C . VAL B 1 481 ? 19.531 6.012 0.703 1 71.56 481 VAL B C 1
ATOM 8836 O O . VAL B 1 481 ? 19.281 5.039 -0.01 1 71.56 481 VAL B O 1
ATOM 8839 N N . GLU B 1 482 ? 20.5 6.855 0.51 1 71.75 482 GLU B N 1
ATOM 8840 C CA . GLU B 1 482 ? 21.578 6.492 -0.408 1 71.75 482 GLU B CA 1
ATOM 8841 C C . GLU B 1 482 ? 22.766 5.922 0.345 1 71.75 482 GLU B C 1
ATOM 8843 O O . GLU B 1 482 ? 23.297 6.555 1.267 1 71.75 482 GLU B O 1
ATOM 8848 N N . THR B 1 483 ? 23.031 4.66 0.078 1 75.06 483 THR B N 1
ATOM 8849 C CA . THR B 1 483 ? 24.141 4.016 0.768 1 75.06 483 THR B CA 1
ATOM 8850 C C . THR B 1 483 ? 25.406 4.023 -0.104 1 75.06 483 THR B C 1
ATOM 8852 O O . THR B 1 483 ? 25.312 3.928 -1.33 1 75.06 483 THR B O 1
ATOM 8855 N N . GLU B 1 484 ? 26.516 4.285 0.573 1 73.94 484 GLU B N 1
ATOM 8856 C CA . GLU B 1 484 ? 27.797 4.273 -0.128 1 73.94 484 GLU B CA 1
ATOM 8857 C C . GLU B 1 484 ? 28.891 3.602 0.712 1 73.94 484 GLU B C 1
ATOM 8859 O O . GLU B 1 484 ? 29 3.861 1.912 1 73.94 484 GLU B O 1
ATOM 8864 N N . THR B 1 485 ? 29.516 2.621 0.149 1 76.69 485 THR B N 1
ATOM 8865 C CA . THR B 1 485 ? 30.734 2.076 0.741 1 76.69 485 THR B CA 1
ATOM 8866 C C . THR B 1 485 ? 31.969 2.691 0.094 1 76.69 485 THR B C 1
ATOM 8868 O O . THR B 1 485 ? 32.125 2.674 -1.13 1 76.69 485 THR B O 1
ATOM 8871 N N . ARG B 1 486 ? 32.812 3.277 0.905 1 72.94 486 ARG B N 1
ATOM 8872 C CA . ARG B 1 486 ? 34 3.938 0.423 1 72.94 486 ARG B CA 1
ATOM 8873 C C . ARG B 1 486 ? 35.25 3.258 0.973 1 72.94 486 ARG B C 1
ATOM 8875 O O . ARG B 1 486 ? 35.281 2.824 2.127 1 72.94 486 ARG B O 1
ATOM 8882 N N . VAL B 1 487 ? 36.219 3.096 0.013 1 68.81 487 VAL B N 1
ATOM 8883 C CA . VAL B 1 487 ? 37.5 2.566 0.463 1 68.81 487 VAL B CA 1
ATOM 8884 C C . VAL B 1 487 ? 38.5 3.705 0.608 1 68.81 487 VAL B C 1
ATOM 8886 O O . VAL B 1 487 ? 38.719 4.469 -0.334 1 68.81 487 VAL B O 1
ATOM 8889 N N . ASN B 1 488 ? 39.031 3.879 1.821 1 71.31 488 ASN B N 1
ATOM 8890 C CA . ASN B 1 488 ? 40.031 4.902 2.125 1 71.31 488 ASN B CA 1
ATOM 8891 C C . ASN B 1 488 ? 40.969 4.453 3.234 1 71.31 488 ASN B C 1
ATOM 8893 O O . ASN B 1 488 ? 40.562 3.787 4.184 1 71.31 488 ASN B O 1
ATOM 8897 N N . HIS B 1 489 ? 42.312 4.754 3.039 1 66.56 489 HIS B N 1
ATOM 8898 C CA . HIS B 1 489 ? 43.281 4.383 4.062 1 66.56 489 HIS B CA 1
ATOM 8899 C C . HIS B 1 489 ? 43 5.102 5.375 1 66.56 489 HIS B C 1
ATOM 8901 O O . HIS B 1 489 ? 43.312 4.59 6.449 1 66.56 489 HIS B O 1
ATOM 8907 N N . ASN B 1 490 ? 42.5 6.297 5.27 1 69.12 490 ASN B N 1
ATOM 8908 C CA . ASN B 1 490 ? 42.094 7.086 6.43 1 69.12 490 ASN B CA 1
ATOM 8909 C C . ASN B 1 490 ? 40.594 7.277 6.469 1 69.12 490 ASN B C 1
ATOM 8911 O O . ASN B 1 490 ? 40 7.945 5.602 1 69.12 490 ASN B O 1
ATOM 8915 N N . VAL B 1 491 ? 39.969 6.746 7.438 1 77 491 VAL B N 1
ATOM 8916 C CA . VAL B 1 491 ? 38.5 6.746 7.551 1 77 491 VAL B CA 1
ATOM 8917 C C . VAL B 1 491 ? 38 8.188 7.586 1 77 491 VAL B C 1
ATOM 8919 O O . VAL B 1 491 ? 37.031 8.516 6.906 1 77 491 VAL B O 1
ATOM 8922 N N . ALA B 1 492 ? 38.656 8.992 8.328 1 79.12 492 ALA B N 1
ATOM 8923 C CA . ALA B 1 492 ? 38.219 10.375 8.461 1 79.12 492 ALA B CA 1
ATOM 8924 C C . ALA B 1 492 ? 38.281 11.102 7.117 1 79.12 492 ALA B C 1
ATOM 8926 O O . ALA B 1 492 ? 37.375 11.852 6.762 1 79.12 492 ALA B O 1
ATOM 8927 N N . SER B 1 493 ? 39.375 10.82 6.359 1 77.75 493 SER B N 1
ATOM 8928 C CA . SER B 1 493 ? 39.5 11.422 5.035 1 77.75 493 SER B CA 1
ATOM 8929 C C . SER B 1 493 ? 38.406 10.953 4.094 1 77.75 493 SER B C 1
ATOM 8931 O O . SER B 1 493 ? 37.875 11.734 3.303 1 77.75 493 SER B O 1
ATOM 8933 N N . GLY B 1 494 ? 38.125 9.742 4.25 1 79.06 494 GLY B N 1
ATOM 8934 C CA . GLY B 1 494 ? 37.062 9.203 3.447 1 79.06 494 GLY B CA 1
ATOM 8935 C C . GLY B 1 494 ? 35.719 9.852 3.73 1 79.06 494 GLY B C 1
ATOM 8936 O O . GLY B 1 494 ? 34.938 10.125 2.807 1 79.06 494 GLY B O 1
ATOM 8937 N N . ILE B 1 495 ? 35.469 10.086 4.992 1 83.38 495 ILE B N 1
ATOM 8938 C CA . ILE B 1 495 ? 34.219 10.695 5.414 1 83.38 495 ILE B CA 1
ATOM 8939 C C . ILE B 1 495 ? 34.125 12.125 4.891 1 83.38 495 ILE B C 1
ATOM 8941 O O . ILE B 1 495 ? 33.125 12.523 4.312 1 83.38 495 ILE B O 1
ATOM 8945 N N . VAL B 1 496 ? 35.219 12.867 5.047 1 80.56 496 VAL B N 1
ATOM 8946 C CA . VAL B 1 496 ? 35.25 14.273 4.68 1 80.56 496 VAL B CA 1
ATOM 8947 C C . VAL B 1 496 ? 35.125 14.414 3.166 1 80.56 496 VAL B C 1
ATOM 8949 O O . VAL B 1 496 ? 34.375 15.273 2.67 1 80.56 496 VAL B O 1
ATOM 8952 N N . GLN B 1 497 ? 35.781 13.547 2.451 1 76.31 497 GLN B N 1
ATOM 8953 C CA . GLN B 1 497 ? 35.688 13.555 0.996 1 76.31 497 GLN B CA 1
ATOM 8954 C C . GLN B 1 497 ? 34.281 13.188 0.547 1 76.31 497 GLN B C 1
ATOM 8956 O O . GLN B 1 497 ? 33.75 13.781 -0.396 1 76.31 497 GLN B O 1
ATOM 8961 N N . GLY B 1 498 ? 33.75 12.227 1.27 1 78.94 498 GLY B N 1
ATOM 8962 C CA . GLY B 1 498 ? 32.375 11.852 0.981 1 78.94 498 GLY B CA 1
ATOM 8963 C C . GLY B 1 498 ? 31.391 12.977 1.222 1 78.94 498 GLY B C 1
ATOM 8964 O O . GLY B 1 498 ? 30.453 13.164 0.441 1 78.94 498 GLY B O 1
ATOM 8965 N N . ALA B 1 499 ? 31.547 13.688 2.268 1 81.69 499 ALA B N 1
ATOM 8966 C CA . ALA B 1 499 ? 30.672 14.812 2.602 1 81.69 499 ALA B CA 1
ATOM 8967 C C . ALA B 1 499 ? 30.672 15.859 1.493 1 81.69 499 ALA B C 1
ATOM 8969 O O . ALA B 1 499 ? 29.641 16.422 1.157 1 81.69 499 ALA B O 1
ATOM 8970 N N . VAL B 1 500 ? 31.844 16.094 0.98 1 72.31 500 VAL B N 1
ATOM 8971 C CA . VAL B 1 500 ? 31.969 17.078 -0.095 1 72.31 500 VAL B CA 1
ATOM 8972 C C . VAL B 1 500 ? 31.297 16.547 -1.355 1 72.31 500 VAL B C 1
ATOM 8974 O O . VAL B 1 500 ? 30.578 17.281 -2.035 1 72.31 500 VAL B O 1
ATOM 8977 N N . GLU B 1 501 ? 31.484 15.273 -1.532 1 67.31 501 GLU B N 1
ATOM 8978 C CA . GLU B 1 501 ? 30.969 14.656 -2.75 1 67.31 501 GLU B CA 1
ATOM 8979 C C . GLU B 1 501 ? 29.438 14.641 -2.756 1 67.31 501 GLU B C 1
ATOM 8981 O O . GLU B 1 501 ? 28.812 14.82 -3.807 1 67.31 501 GLU B O 1
ATOM 8986 N N . VAL B 1 502 ? 28.891 14.383 -1.497 1 71.19 502 VAL B N 1
ATOM 8987 C CA . VAL B 1 502 ? 27.438 14.312 -1.448 1 71.19 502 VAL B CA 1
ATOM 8988 C C . VAL B 1 502 ? 26.859 15.688 -1.105 1 71.19 502 VAL B C 1
ATOM 8990 O O . VAL B 1 502 ? 25.656 15.836 -0.936 1 71.19 502 VAL B O 1
ATOM 8993 N N . GLN B 1 503 ? 27.75 16.703 -1.097 1 72.62 503 GLN B N 1
ATOM 8994 C CA . GLN B 1 503 ? 27.359 18.062 -0.7 1 72.62 503 GLN B CA 1
ATOM 8995 C C . GLN B 1 503 ? 26.531 18.031 0.587 1 72.62 503 GLN B C 1
ATOM 8997 O O . GLN B 1 503 ? 25.453 18.609 0.648 1 72.62 503 GLN B O 1
ATOM 9002 N N . ALA B 1 504 ? 27.125 17.328 1.517 1 82.38 504 ALA B N 1
ATOM 9003 C CA . ALA B 1 504 ? 26.422 17.234 2.799 1 82.38 504 ALA B CA 1
ATOM 9004 C C . ALA B 1 504 ? 26.422 18.594 3.508 1 82.38 504 ALA B C 1
ATOM 9006 O O . ALA B 1 504 ? 27.422 19.312 3.506 1 82.38 504 ALA B O 1
ATOM 9007 N N . ASP B 1 505 ? 25.281 18.938 3.92 1 82.06 505 ASP B N 1
ATOM 9008 C CA . ASP B 1 505 ? 25.188 20.141 4.742 1 82.06 505 ASP B CA 1
ATOM 9009 C C . ASP B 1 505 ? 25.609 19.844 6.184 1 82.06 505 ASP B C 1
ATOM 9011 O O . ASP B 1 505 ? 26.078 20.75 6.891 1 82.06 505 ASP B O 1
ATOM 9015 N N . GLN B 1 506 ? 25.344 18.641 6.512 1 89.38 506 GLN B N 1
ATOM 9016 C CA . GLN B 1 506 ? 25.656 18.219 7.875 1 89.38 506 GLN B CA 1
ATOM 9017 C C . GLN B 1 506 ? 26.141 16.766 7.898 1 89.38 506 GLN B C 1
ATOM 9019 O O . GLN B 1 506 ? 25.75 15.961 7.059 1 89.38 506 GLN B O 1
ATOM 9024 N N . ILE B 1 507 ? 27.047 16.5 8.758 1 90.81 507 ILE B N 1
ATOM 9025 C CA . ILE B 1 507 ? 27.547 15.148 9 1 90.81 507 ILE B CA 1
ATOM 9026 C C . ILE B 1 507 ? 27.078 14.664 10.367 1 90.81 507 ILE B C 1
ATOM 9028 O O . ILE B 1 507 ? 27.281 15.352 11.375 1 90.81 507 ILE B O 1
ATOM 9032 N N . VAL B 1 508 ? 26.391 13.586 10.359 1 90.5 508 VAL B N 1
ATOM 9033 C CA . VAL B 1 508 ? 25.938 13.008 11.617 1 90.5 508 VAL B CA 1
ATOM 9034 C C . VAL B 1 508 ? 26.703 11.719 11.906 1 90.5 508 VAL B C 1
ATOM 9036 O O . VAL B 1 508 ? 26.688 10.789 11.094 1 90.5 508 VAL B O 1
ATOM 9039 N N . MET B 1 509 ? 27.375 11.734 13.023 1 87.19 509 MET B N 1
ATOM 9040 C CA . MET B 1 509 ? 28.219 10.594 13.375 1 87.19 509 MET B CA 1
ATOM 9041 C C . MET B 1 509 ? 27.812 10.023 14.734 1 87.19 509 MET B C 1
ATOM 9043 O O . MET B 1 509 ? 27.266 10.742 15.57 1 87.19 509 MET B O 1
ATOM 9047 N N . GLY B 1 510 ? 28.062 8.719 14.844 1 85.25 510 GLY B N 1
ATOM 9048 C CA . GLY B 1 510 ? 27.875 8.094 16.141 1 85.25 510 GLY B CA 1
ATOM 9049 C C . GLY B 1 510 ? 29.109 8.156 17.031 1 85.25 510 GLY B C 1
ATOM 9050 O O . GLY B 1 510 ? 30.234 8.039 16.547 1 85.25 510 GLY B O 1
ATOM 9051 N N . TRP B 1 511 ? 28.766 8.438 18.266 1 78.44 511 TRP B N 1
ATOM 9052 C CA . TRP B 1 511 ? 29.828 8.461 19.25 1 78.44 511 TRP B CA 1
ATOM 9053 C C . TRP B 1 511 ? 30.141 7.055 19.766 1 78.44 511 TRP B C 1
ATOM 9055 O O . TRP B 1 511 ? 29.219 6.297 20.094 1 78.44 511 TRP B O 1
ATOM 9065 N N . ASP B 1 512 ? 31.25 6.438 19.516 1 62.22 512 ASP B N 1
ATOM 9066 C CA . ASP B 1 512 ? 31.672 5.141 20.047 1 62.22 512 ASP B CA 1
ATOM 9067 C C . ASP B 1 512 ? 32.688 5.312 21.156 1 62.22 512 ASP B C 1
ATOM 9069 O O . ASP B 1 512 ? 33.781 5.891 20.938 1 62.22 512 ASP B O 1
ATOM 9073 N N . ALA B 1 513 ? 32.312 4.922 22.406 1 52.94 513 ALA B N 1
ATOM 9074 C CA . ALA B 1 513 ? 33.156 5.027 23.594 1 52.94 513 ALA B CA 1
ATOM 9075 C C . ALA B 1 513 ? 34.406 4.18 23.422 1 52.94 513 ALA B C 1
ATOM 9077 O O . ALA B 1 513 ? 35.5 4.57 23.875 1 52.94 513 ALA B O 1
ATOM 9078 N N . ALA B 1 514 ? 34.281 2.791 23.125 1 46.25 514 ALA B N 1
ATOM 9079 C CA . ALA B 1 514 ? 35.375 1.824 23.234 1 46.25 514 ALA B CA 1
ATOM 9080 C C . ALA B 1 514 ? 36.594 2.277 22.422 1 46.25 514 ALA B C 1
ATOM 9082 O O . ALA B 1 514 ? 37.719 1.947 22.766 1 46.25 514 ALA B O 1
ATOM 9083 N N . ARG B 1 515 ? 36.375 2.617 21.344 1 45.66 515 ARG B N 1
ATOM 9084 C CA . ARG B 1 515 ? 37.531 2.912 20.484 1 45.66 515 ARG B CA 1
ATOM 9085 C C . ARG B 1 515 ? 38.188 4.23 20.891 1 45.66 515 ARG B C 1
ATOM 9087 O O . ARG B 1 515 ? 39.094 4.707 20.203 1 45.66 515 ARG B O 1
ATOM 9094 N N . SER B 1 516 ? 37.656 4.844 21.75 1 41.72 516 SER B N 1
ATOM 9095 C CA . SER B 1 516 ? 38.188 6.098 22.266 1 41.72 516 SER B CA 1
ATOM 9096 C C . SER B 1 516 ? 39.531 5.902 22.906 1 41.72 516 SER B C 1
ATOM 9098 O O . SER B 1 516 ? 40.406 6.797 22.859 1 41.72 516 SER B O 1
ATOM 9100 N N . PHE B 1 517 ? 39.812 4.805 23.562 1 36.22 517 PHE B N 1
ATOM 9101 C CA . PHE B 1 517 ? 41.094 4.777 24.266 1 36.22 517 PHE B CA 1
ATOM 9102 C C . PHE B 1 517 ? 42.25 4.809 23.281 1 36.22 517 PHE B C 1
ATOM 9104 O O . PHE B 1 517 ? 43.25 5.504 23.5 1 36.22 517 PHE B O 1
ATOM 9111 N N . ARG B 1 518 ? 42.375 3.879 22.531 1 34.31 518 ARG B N 1
ATOM 9112 C CA . ARG B 1 518 ? 43.531 3.902 21.625 1 34.31 518 ARG B CA 1
ATOM 9113 C C . ARG B 1 518 ? 43.562 5.188 20.812 1 34.31 518 ARG B C 1
ATOM 9115 O O . ARG B 1 518 ? 44.562 5.492 20.156 1 34.31 518 ARG B O 1
ATOM 9122 N N . HIS B 1 519 ? 42.531 5.812 20.594 1 39.56 519 HIS B N 1
ATOM 9123 C CA . HIS B 1 519 ? 42.219 6.973 19.766 1 39.56 519 HIS B CA 1
ATOM 9124 C C . HIS B 1 519 ? 42.625 8.266 20.438 1 39.56 519 HIS B C 1
ATOM 9126 O O . HIS B 1 519 ? 42.406 9.359 19.922 1 39.56 519 HIS B O 1
ATOM 9132 N N . ARG B 1 520 ? 43.125 8.211 21.594 1 37.94 520 ARG B N 1
ATOM 9133 C CA . ARG B 1 520 ? 43.656 9.383 22.266 1 37.94 520 ARG B CA 1
ATOM 9134 C C . ARG B 1 520 ? 44.781 10.008 21.438 1 37.94 520 ARG B C 1
ATOM 9136 O O . ARG B 1 520 ? 45.031 11.211 21.531 1 37.94 520 ARG B O 1
ATOM 9143 N N . ILE B 1 521 ? 45.531 9.164 20.984 1 33.62 521 ILE B N 1
ATOM 9144 C CA . ILE B 1 521 ? 46.719 9.789 20.391 1 33.62 521 ILE B CA 1
ATOM 9145 C C . ILE B 1 521 ? 46.375 10.367 19.016 1 33.62 521 ILE B C 1
ATOM 9147 O O . ILE B 1 521 ? 46.812 11.453 18.656 1 33.62 521 ILE B O 1
ATOM 9151 N N . PHE B 1 522 ? 45.906 9.547 18.109 1 36.78 522 PHE B N 1
ATOM 9152 C CA . PHE B 1 522 ? 45.75 9.977 16.719 1 36.78 522 PHE B CA 1
ATOM 9153 C C . PHE B 1 522 ? 44.375 10.609 16.5 1 36.78 522 PHE B C 1
ATOM 9155 O O . PHE B 1 522 ? 44 10.867 15.359 1 36.78 522 PHE B O 1
ATOM 9162 N N . GLY B 1 523 ? 43.875 11.156 17.594 1 47.94 523 GLY B N 1
ATOM 9163 C CA . GLY B 1 523 ? 42.594 11.852 17.484 1 47.94 523 GLY B CA 1
ATOM 9164 C C . GLY B 1 523 ? 41.5 10.977 16.938 1 47.94 523 GLY B C 1
ATOM 9165 O O . GLY B 1 523 ? 41.719 10.133 16.078 1 47.94 523 GLY B O 1
ATOM 9166 N N . SER B 1 524 ? 40.5 10.555 17.547 1 66.56 524 SER B N 1
ATOM 9167 C CA . SER B 1 524 ? 39.344 9.727 17.141 1 66.56 524 SER B CA 1
ATOM 9168 C C . SER B 1 524 ? 38.875 10.109 15.75 1 66.56 524 SER B C 1
ATOM 9170 O O . SER B 1 524 ? 39.219 11.156 15.219 1 66.56 524 SER B O 1
ATOM 9172 N N . ILE B 1 525 ? 38.5 9.109 14.938 1 76.75 525 ILE B N 1
ATOM 9173 C CA . ILE B 1 525 ? 37.938 9.367 13.617 1 76.75 525 ILE B CA 1
ATOM 9174 C C . ILE B 1 525 ? 37.094 10.641 13.672 1 76.75 525 ILE B C 1
ATOM 9176 O O . ILE B 1 525 ? 37.125 11.461 12.75 1 76.75 525 ILE B O 1
ATOM 9180 N N . ILE B 1 526 ? 36.531 10.859 14.836 1 82.25 526 ILE B N 1
ATOM 9181 C CA . ILE B 1 526 ? 35.656 12.016 15 1 82.25 526 ILE B CA 1
ATOM 9182 C C . ILE B 1 526 ? 36.5 13.289 15.023 1 82.25 526 ILE B C 1
ATOM 9184 O O . ILE B 1 526 ? 36.188 14.273 14.359 1 82.25 526 ILE B O 1
ATOM 9188 N N . ASP B 1 527 ? 37.625 13.219 15.734 1 77.12 527 ASP B N 1
ATOM 9189 C CA . ASP B 1 527 ? 38.469 14.383 15.836 1 77.12 527 ASP B CA 1
ATOM 9190 C C . ASP B 1 527 ? 39.062 14.75 14.477 1 77.12 527 ASP B C 1
ATOM 9192 O O . ASP B 1 527 ? 39.156 15.93 14.125 1 77.12 527 ASP B O 1
ATOM 9196 N N . GLN B 1 528 ? 39.438 13.719 13.812 1 80.56 528 GLN B N 1
ATOM 9197 C CA . GLN B 1 528 ? 40 13.953 12.492 1 80.56 528 GLN B CA 1
ATOM 9198 C C . GLN B 1 528 ? 38.969 14.555 11.539 1 80.56 528 GLN B C 1
ATOM 9200 O O . GLN B 1 528 ? 39.312 15.438 10.75 1 80.56 528 GLN B O 1
ATOM 9205 N N . VAL B 1 529 ? 37.781 14.07 11.609 1 86.12 529 VAL B N 1
ATOM 9206 C CA . VAL B 1 529 ? 36.719 14.602 10.758 1 86.12 529 VAL B CA 1
ATOM 9207 C C . VAL B 1 529 ? 36.469 16.062 11.109 1 86.12 529 VAL B C 1
ATOM 9209 O O . VAL B 1 529 ? 36.344 16.906 10.219 1 86.12 529 VAL B O 1
ATOM 9212 N N . LEU B 1 530 ? 36.469 16.344 12.375 1 85.88 530 LEU B N 1
ATOM 9213 C CA . LEU B 1 530 ? 36.188 17.703 12.844 1 85.88 530 LEU B CA 1
ATOM 9214 C C . LEU B 1 530 ? 37.281 18.656 12.367 1 85.88 530 LEU B C 1
ATOM 9216 O O . LEU B 1 530 ? 37 19.812 12.047 1 85.88 530 LEU B O 1
ATOM 9220 N N . GLU B 1 531 ? 38.469 18.125 12.281 1 77.75 531 GLU B N 1
ATOM 9221 C CA . GLU B 1 531 ? 39.594 18.953 11.883 1 77.75 531 GLU B CA 1
ATOM 9222 C C . GLU B 1 531 ? 39.594 19.172 10.375 1 77.75 531 GLU B C 1
ATOM 9224 O O . GLU B 1 531 ? 40.094 20.203 9.891 1 77.75 531 GLU B O 1
ATOM 9229 N N . ARG B 1 532 ? 38.969 18.312 9.703 1 79.38 532 ARG B N 1
ATOM 9230 C CA . ARG B 1 532 ? 39.156 18.312 8.258 1 79.38 532 ARG B CA 1
ATOM 9231 C C . ARG B 1 532 ? 37.938 18.859 7.539 1 79.38 532 ARG B C 1
ATOM 9233 O O . ARG B 1 532 ? 37.906 18.938 6.309 1 79.38 532 ARG B O 1
ATOM 9240 N N . THR B 1 533 ? 36.906 19.125 8.266 1 86 533 THR B N 1
ATOM 9241 C CA . THR B 1 533 ? 35.719 19.641 7.605 1 86 533 THR B CA 1
ATOM 9242 C C . THR B 1 533 ? 35.25 20.938 8.273 1 86 533 THR B C 1
ATOM 9244 O O . THR B 1 533 ? 35.438 21.125 9.469 1 86 533 THR B O 1
ATOM 9247 N N . ASN B 1 534 ? 34.688 21.828 7.449 1 84.69 534 ASN B N 1
ATOM 9248 C CA . ASN B 1 534 ? 34.094 23.047 7.98 1 84.69 534 ASN B CA 1
ATOM 9249 C C . ASN B 1 534 ? 32.594 22.938 8.109 1 84.69 534 ASN B C 1
ATOM 9251 O O . ASN B 1 534 ? 31.922 23.875 8.578 1 84.69 534 ASN B O 1
ATOM 9255 N N . ARG B 1 535 ? 32.062 21.781 7.758 1 87.94 535 ARG B N 1
ATOM 9256 C CA . ARG B 1 535 ? 30.625 21.547 7.844 1 87.94 535 ARG B CA 1
ATOM 9257 C C . ARG B 1 535 ? 30.219 21.172 9.266 1 87.94 535 ARG B C 1
ATOM 9259 O O . ARG B 1 535 ? 31.031 20.688 10.047 1 87.94 535 ARG B O 1
ATOM 9266 N N . PRO B 1 536 ? 28.984 21.484 9.555 1 91.25 536 PRO B N 1
ATOM 9267 C CA . PRO B 1 536 ? 28.516 21.062 10.883 1 91.25 536 PRO B CA 1
ATOM 9268 C C . PRO B 1 536 ? 28.562 19.562 11.07 1 91.25 536 PRO B C 1
ATOM 9270 O O . PRO B 1 536 ? 28.25 18.812 10.141 1 91.25 536 PRO B O 1
ATOM 9273 N N . VAL B 1 537 ? 29.109 19.141 12.156 1 91.56 537 VAL B N 1
ATOM 9274 C CA . VAL B 1 537 ? 29.188 17.734 12.5 1 91.56 537 VAL B CA 1
ATOM 9275 C C . VAL B 1 537 ? 28.422 17.484 13.797 1 91.56 537 VAL B C 1
ATOM 9277 O O . VAL B 1 537 ? 28.625 18.172 14.797 1 91.56 537 VAL B O 1
ATOM 9280 N N . LEU B 1 538 ? 27.469 16.594 13.688 1 92.19 538 LEU B N 1
ATOM 9281 C CA . LEU B 1 538 ? 26.734 16.156 14.867 1 92.19 538 LEU B CA 1
ATOM 9282 C C . LEU B 1 538 ? 27.234 14.789 15.336 1 92.19 538 LEU B C 1
ATOM 9284 O O . LEU B 1 538 ? 27.141 13.805 14.602 1 92.19 538 LEU B O 1
ATOM 9288 N N . VAL B 1 539 ? 27.828 14.805 16.5 1 88.94 539 VAL B N 1
ATOM 9289 C CA . VAL B 1 539 ? 28.25 13.547 17.094 1 88.94 539 VAL B CA 1
ATOM 9290 C C . VAL B 1 539 ? 27.234 13.109 18.156 1 88.94 539 VAL B C 1
ATOM 9292 O O . VAL B 1 539 ? 26.938 13.852 19.094 1 88.94 539 VAL B O 1
ATOM 9295 N N . SER B 1 540 ? 26.734 11.906 17.906 1 89.12 540 SER B N 1
ATOM 9296 C CA . SER B 1 540 ? 25.625 11.547 18.781 1 89.12 540 SER B CA 1
ATOM 9297 C C . SER B 1 540 ? 25.812 10.148 19.375 1 89.12 540 SER B C 1
ATOM 9299 O O . SER B 1 540 ? 26.5 9.32 18.797 1 89.12 540 SER B O 1
ATOM 9301 N N . ARG B 1 541 ? 25.344 10.008 20.484 1 83.5 541 ARG B N 1
ATOM 9302 C CA . ARG B 1 541 ? 25.062 8.727 21.125 1 83.5 541 ARG B CA 1
ATOM 9303 C C . ARG B 1 541 ? 23.625 8.664 21.641 1 83.5 541 ARG B C 1
ATOM 9305 O O . ARG B 1 541 ? 23.203 9.531 22.406 1 83.5 541 ARG B O 1
ATOM 9312 N N . LEU B 1 542 ? 22.938 7.738 21.094 1 84.75 542 LEU B N 1
ATOM 9313 C CA . LEU B 1 542 ? 21.531 7.652 21.469 1 84.75 542 LEU B CA 1
ATOM 9314 C C . LEU B 1 542 ? 21.266 6.391 22.281 1 84.75 542 LEU B C 1
ATOM 9316 O O . LEU B 1 542 ? 21.203 5.289 21.734 1 84.75 542 LEU B O 1
ATOM 9320 N N . GLY B 1 543 ? 21.062 6.605 23.562 1 76.25 543 GLY B N 1
ATOM 9321 C CA . GLY B 1 543 ? 20.75 5.5 24.453 1 76.25 543 GLY B CA 1
ATOM 9322 C C . GLY B 1 543 ? 19.312 5.047 24.359 1 76.25 543 GLY B C 1
ATOM 9323 O O . GLY B 1 543 ? 18.969 3.922 24.734 1 76.25 543 GLY B O 1
ATOM 9324 N N . HIS B 1 544 ? 18.438 5.855 23.891 1 74.94 544 HIS B N 1
ATOM 9325 C CA . HIS B 1 544 ? 17.031 5.582 23.625 1 74.94 544 HIS B CA 1
ATOM 9326 C C . HIS B 1 544 ? 16.609 6.066 22.25 1 74.94 544 HIS B C 1
ATOM 9328 O O . HIS B 1 544 ? 17.297 6.891 21.641 1 74.94 544 HIS B O 1
ATOM 9334 N N . PRO B 1 545 ? 15.516 5.469 21.641 1 73.38 545 PRO B N 1
ATOM 9335 C CA . PRO B 1 545 ? 15.078 5.969 20.328 1 73.38 545 PRO B CA 1
ATOM 9336 C C . PRO B 1 545 ? 14.758 7.461 20.344 1 73.38 545 PRO B C 1
ATOM 9338 O O . PRO B 1 545 ? 14.086 7.938 21.266 1 73.38 545 PRO B O 1
ATOM 9341 N N . ILE B 1 546 ? 15.195 8.141 19.328 1 82 546 ILE B N 1
ATOM 9342 C CA . ILE B 1 546 ? 15.125 9.602 19.281 1 82 546 ILE B CA 1
ATOM 9343 C C . ILE B 1 546 ? 13.664 10.039 19.312 1 82 546 ILE B C 1
ATOM 9345 O O . ILE B 1 546 ? 13.336 11.102 19.844 1 82 546 ILE B O 1
ATOM 9349 N N . ASN B 1 547 ? 12.797 9.18 18.844 1 68.94 547 ASN B N 1
ATOM 9350 C CA . ASN B 1 547 ? 11.391 9.539 18.719 1 68.94 547 ASN B CA 1
ATOM 9351 C C . ASN B 1 547 ? 10.688 9.539 20.078 1 68.94 547 ASN B C 1
ATOM 9353 O O . ASN B 1 547 ? 9.594 10.094 20.219 1 68.94 547 ASN B O 1
ATOM 9357 N N . THR B 1 548 ? 11.352 9.023 21.125 1 71.44 548 THR B N 1
ATOM 9358 C CA . THR B 1 548 ? 10.758 8.969 22.469 1 71.44 548 THR B CA 1
ATOM 9359 C C . THR B 1 548 ? 11.305 10.086 23.344 1 71.44 548 THR B C 1
ATOM 9361 O O . THR B 1 548 ? 11.016 10.133 24.547 1 71.44 548 THR B O 1
ATOM 9364 N N . THR B 1 549 ? 12.055 10.984 22.781 1 84.25 549 THR B N 1
ATOM 9365 C CA . THR B 1 549 ? 12.656 12.07 23.547 1 84.25 549 THR B CA 1
ATOM 9366 C C . THR B 1 549 ? 11.586 13.039 24.047 1 84.25 549 THR B C 1
ATOM 9368 O O . THR B 1 549 ? 10.797 13.555 23.25 1 84.25 549 THR B O 1
ATOM 9371 N N . ARG B 1 550 ? 11.539 13.281 25.422 1 80.81 550 ARG B N 1
ATOM 9372 C CA . ARG B 1 550 ? 10.562 14.18 26.016 1 80.81 550 ARG B CA 1
ATOM 9373 C C . ARG B 1 550 ? 11.102 15.602 26.109 1 80.81 550 ARG B C 1
ATOM 9375 O O . ARG B 1 550 ? 10.383 16.562 25.828 1 80.81 550 ARG B O 1
ATOM 9382 N N . ARG B 1 551 ? 12.383 15.742 26.641 1 91.62 551 ARG B N 1
ATOM 9383 C CA . ARG B 1 551 ? 13.016 17.031 26.828 1 91.62 551 ARG B CA 1
ATOM 9384 C C . ARG B 1 551 ? 14.414 17.062 26.219 1 91.62 551 ARG B C 1
ATOM 9386 O O . ARG B 1 551 ? 15.117 16.047 26.234 1 91.62 551 ARG B O 1
ATOM 9393 N N . ILE B 1 552 ? 14.68 18.203 25.672 1 94 552 ILE B N 1
ATOM 9394 C CA . ILE B 1 552 ? 16.016 18.438 25.156 1 94 552 ILE B CA 1
ATOM 9395 C C . ILE B 1 552 ? 16.719 19.5 26 1 94 552 ILE B C 1
ATOM 9397 O O . ILE B 1 552 ? 16.234 20.625 26.141 1 94 552 ILE B O 1
ATOM 9401 N N . HIS B 1 553 ? 17.797 19.094 26.656 1 95.38 553 HIS B N 1
ATOM 9402 C CA . HIS B 1 553 ? 18.656 20.031 27.406 1 95.38 553 HIS B CA 1
ATOM 9403 C C . HIS B 1 553 ? 19.828 20.484 26.547 1 95.38 553 HIS B C 1
ATOM 9405 O O . HIS B 1 553 ? 20.703 19.688 26.203 1 95.38 553 HIS B O 1
ATOM 9411 N N . VAL B 1 554 ? 19.828 21.719 26.234 1 95.69 554 VAL B N 1
ATOM 9412 C CA . VAL B 1 554 ? 20.875 22.266 25.375 1 95.69 554 VAL B CA 1
ATOM 9413 C C . VAL B 1 554 ? 21.922 22.984 26.219 1 95.69 554 VAL B C 1
ATOM 9415 O O . VAL B 1 554 ? 21.578 23.844 27.031 1 95.69 554 VAL B O 1
ATOM 9418 N N . VAL B 1 555 ? 23.156 22.625 26.078 1 94.81 555 VAL B N 1
ATOM 9419 C CA . VAL B 1 555 ? 24.281 23.266 26.766 1 94.81 555 VAL B CA 1
ATOM 9420 C C . VAL B 1 555 ? 24.984 24.234 25.812 1 94.81 555 VAL B C 1
ATOM 9422 O O . VAL B 1 555 ? 25.484 23.828 24.766 1 94.81 555 VAL B O 1
ATOM 9425 N N . VAL B 1 556 ? 25.016 25.469 26.172 1 94.25 556 VAL B N 1
ATOM 9426 C CA . VAL B 1 556 ? 25.594 26.5 25.328 1 94.25 556 VAL B CA 1
ATOM 9427 C C . VAL B 1 556 ? 26.734 27.188 26.078 1 94.25 556 VAL B C 1
ATOM 9429 O O . VAL B 1 556 ? 26.516 27.812 27.125 1 94.25 556 VAL B O 1
ATOM 9432 N N . PRO B 1 557 ? 27.922 27.094 25.609 1 91.69 557 PRO B N 1
ATOM 9433 C CA . PRO B 1 557 ? 29.031 27.812 26.25 1 91.69 557 PRO B CA 1
ATOM 9434 C C . PRO B 1 557 ? 29.047 29.297 25.922 1 91.69 557 PRO B C 1
ATOM 9436 O O . PRO B 1 557 ? 28.562 29.703 24.875 1 91.69 557 PRO B O 1
ATOM 9439 N N . ILE B 1 558 ? 29.625 29.969 26.812 1 85.31 558 ILE B N 1
ATOM 9440 C CA . ILE B 1 558 ? 29.766 31.406 26.594 1 85.31 558 ILE B CA 1
ATOM 9441 C C . ILE B 1 558 ? 30.641 31.641 25.359 1 85.31 558 ILE B C 1
ATOM 9443 O O . ILE B 1 558 ? 31.594 30.906 25.109 1 85.31 558 ILE B O 1
ATOM 9447 N N . GLY B 1 559 ? 30.234 32.594 24.531 1 85.75 559 GLY B N 1
ATOM 9448 C CA . GLY B 1 559 ? 31.047 32.969 23.375 1 85.75 559 GLY B CA 1
ATOM 9449 C C . GLY B 1 559 ? 30.609 32.312 22.094 1 85.75 559 GLY B C 1
ATOM 9450 O O . GLY B 1 559 ? 31 32.719 21 1 85.75 559 GLY B O 1
ATOM 9451 N N . VAL B 1 560 ? 29.812 31.219 22.234 1 90.56 560 VAL B N 1
ATOM 9452 C CA . VAL B 1 560 ? 29.422 30.469 21.031 1 90.56 560 VAL B CA 1
ATOM 9453 C C . VAL B 1 560 ? 28.531 31.344 20.141 1 90.56 560 VAL B C 1
ATOM 9455 O O . VAL B 1 560 ? 28.422 31.109 18.938 1 90.56 560 VAL B O 1
ATOM 9458 N N . ASP B 1 561 ? 27.938 32.375 20.719 1 87.06 561 ASP B N 1
ATOM 9459 C CA . ASP B 1 561 ? 27.078 33.312 19.969 1 87.06 561 ASP B CA 1
ATOM 9460 C C . ASP B 1 561 ? 27.859 34.062 18.922 1 87.06 561 ASP B C 1
ATOM 9462 O O . ASP B 1 561 ? 27.297 34.562 17.953 1 87.06 561 ASP B O 1
ATOM 9466 N N . HIS B 1 562 ? 29.141 34.156 19.094 1 82.44 562 HIS B N 1
ATOM 9467 C CA . HIS B 1 562 ? 29.969 34.844 18.141 1 82.44 562 HIS B CA 1
ATOM 9468 C C . HIS B 1 562 ? 30.562 33.906 17.109 1 82.44 562 HIS B C 1
ATOM 9470 O O . HIS B 1 562 ? 31.297 34.344 16.219 1 82.44 562 HIS B O 1
ATOM 9476 N N . HIS B 1 563 ? 30.25 32.688 17.297 1 88.44 563 HIS B N 1
ATOM 9477 C CA . HIS B 1 563 ? 30.719 31.719 16.312 1 88.44 563 HIS B CA 1
ATOM 9478 C C . HIS B 1 563 ? 29.969 31.875 14.984 1 88.44 563 HIS B C 1
ATOM 9480 O O . HIS B 1 563 ? 28.766 32.156 14.969 1 88.44 563 HIS B O 1
ATOM 9486 N N . GLU B 1 564 ? 30.594 31.672 13.867 1 83.31 564 GLU B N 1
ATOM 9487 C CA . GLU B 1 564 ? 30.047 31.875 12.531 1 83.31 564 GLU B CA 1
ATOM 9488 C C . GLU B 1 564 ? 28.938 30.875 12.219 1 83.31 564 GLU B C 1
ATOM 9490 O O . GLU B 1 564 ? 28.141 31.094 11.305 1 83.31 564 GLU B O 1
ATOM 9495 N N . GLY B 1 565 ? 28.844 29.828 12.883 1 89.25 565 GLY B N 1
ATOM 9496 C CA . GLY B 1 565 ? 27.828 28.812 12.633 1 89.25 565 GLY B CA 1
ATOM 9497 C C . GLY B 1 565 ? 26.812 28.703 13.758 1 89.25 565 GLY B C 1
ATOM 9498 O O . GLY B 1 565 ? 26.125 27.688 13.883 1 89.25 565 GLY B O 1
ATOM 9499 N N . PHE B 1 566 ? 26.672 29.734 14.586 1 89.81 566 PHE B N 1
ATOM 9500 C CA . PHE B 1 566 ? 25.828 29.688 15.773 1 89.81 566 PHE B CA 1
ATOM 9501 C C . PHE B 1 566 ? 24.359 29.594 15.391 1 89.81 566 PHE B C 1
ATOM 9503 O O . PHE B 1 566 ? 23.641 28.734 15.906 1 89.81 566 PHE B O 1
ATOM 9510 N N . TYR B 1 567 ? 23.969 30.344 14.484 1 88.5 567 TYR B N 1
ATOM 9511 C CA . TYR B 1 567 ? 22.547 30.391 14.156 1 88.5 567 TYR B CA 1
ATOM 9512 C C . TYR B 1 567 ? 22.109 29.109 13.453 1 88.5 567 TYR B C 1
ATOM 9514 O O . TYR B 1 567 ? 20.984 28.641 13.656 1 88.5 567 TYR B O 1
ATOM 9522 N N . GLU B 1 568 ? 22.953 28.516 12.672 1 88.31 568 GLU B N 1
ATOM 9523 C CA . GLU B 1 568 ? 22.641 27.219 12.078 1 88.31 568 GLU B CA 1
ATOM 9524 C C . GLU B 1 568 ? 22.484 26.141 13.156 1 88.31 568 GLU B C 1
ATOM 9526 O O . GLU B 1 568 ? 21.578 25.312 13.078 1 88.31 568 GLU B O 1
ATOM 9531 N N . ALA B 1 569 ? 23.375 26.188 14.102 1 91.44 569 ALA B N 1
ATOM 9532 C CA . ALA B 1 569 ? 23.312 25.219 15.188 1 91.44 569 ALA B CA 1
ATOM 9533 C C . ALA B 1 569 ? 22.031 25.375 16 1 91.44 569 ALA B C 1
ATOM 9535 O O . ALA B 1 569 ? 21.391 24.391 16.359 1 91.44 569 ALA B O 1
ATOM 9536 N N . VAL B 1 570 ? 21.719 26.625 16.188 1 91.12 570 VAL B N 1
ATOM 9537 C CA . VAL B 1 570 ? 20.5 26.891 16.953 1 91.12 570 VAL B CA 1
ATOM 9538 C C . VAL B 1 570 ? 19.281 26.438 16.141 1 91.12 570 VAL B C 1
ATOM 9540 O O . VAL B 1 570 ? 18.344 25.844 16.703 1 91.12 570 VAL B O 1
ATOM 9543 N N . HIS B 1 571 ? 19.359 26.672 14.891 1 88.19 571 HIS B N 1
ATOM 9544 C CA . HIS B 1 571 ? 18.281 26.234 14.016 1 88.19 571 HIS B CA 1
ATOM 9545 C C . HIS B 1 571 ? 18.125 24.719 14.07 1 88.19 571 HIS B C 1
ATOM 9547 O O . HIS B 1 571 ? 17 24.203 14.102 1 88.19 571 HIS B O 1
ATOM 9553 N N . LEU B 1 572 ? 19.156 24.078 14.078 1 88.88 572 LEU B N 1
ATOM 9554 C CA . LEU B 1 572 ? 19.141 22.609 14.141 1 88.88 572 LEU B CA 1
ATOM 9555 C C . LEU B 1 572 ? 18.516 22.125 15.445 1 88.88 572 LEU B C 1
ATOM 9557 O O . LEU B 1 572 ? 17.719 21.203 15.445 1 88.88 572 LEU B O 1
ATOM 9561 N N . VAL B 1 573 ? 18.906 22.766 16.516 1 91.56 573 VAL B N 1
ATOM 9562 C CA . VAL B 1 573 ? 18.375 22.406 17.828 1 91.56 573 VAL B CA 1
ATOM 9563 C C . VAL B 1 573 ? 16.875 22.656 17.859 1 91.56 573 VAL B C 1
ATOM 9565 O O . VAL B 1 573 ? 16.109 21.797 18.328 1 91.56 573 VAL B O 1
ATOM 9568 N N . LYS B 1 574 ? 16.469 23.688 17.312 1 87.31 574 LYS B N 1
ATOM 9569 C CA . LYS B 1 574 ? 15.055 24.047 17.297 1 87.31 574 LYS B CA 1
ATOM 9570 C C . LYS B 1 574 ? 14.266 23.094 16.406 1 87.31 574 LYS B C 1
ATOM 9572 O O . LYS B 1 574 ? 13.148 22.703 16.734 1 87.31 574 LYS B O 1
ATOM 9577 N N . ARG B 1 575 ? 14.859 22.844 15.352 1 82.81 575 ARG B N 1
ATOM 9578 C CA . ARG B 1 575 ? 14.211 21.922 14.43 1 82.81 575 ARG B CA 1
ATOM 9579 C C . ARG B 1 575 ? 14.031 20.547 15.062 1 82.81 575 ARG B C 1
ATOM 9581 O O . ARG B 1 575 ? 12.984 19.922 14.914 1 82.81 575 ARG B O 1
ATOM 9588 N N . LEU B 1 576 ? 15.031 20.062 15.688 1 86.31 576 LEU B N 1
ATOM 9589 C CA . LEU B 1 576 ? 14.961 18.797 16.391 1 86.31 576 LEU B CA 1
ATOM 9590 C C . LEU B 1 576 ? 13.852 18.812 17.438 1 86.31 576 LEU B C 1
ATOM 9592 O O . LEU B 1 576 ? 13.055 17.875 17.516 1 86.31 576 LEU B O 1
ATOM 9596 N N . ALA B 1 577 ? 13.781 19.859 18.156 1 85.88 577 ALA B N 1
ATOM 9597 C CA . ALA B 1 577 ? 12.758 20 19.188 1 85.88 577 ALA B CA 1
ATOM 9598 C C . ALA B 1 577 ? 11.359 20.047 18.578 1 85.88 577 ALA B C 1
ATOM 9600 O O . ALA B 1 577 ? 10.445 19.375 19.062 1 85.88 577 ALA B O 1
ATOM 9601 N N . ALA B 1 578 ? 11.273 20.688 17.484 1 76.25 578 ALA B N 1
ATOM 9602 C CA . ALA B 1 578 ? 9.984 20.844 16.828 1 76.25 578 ALA B CA 1
ATOM 9603 C C . ALA B 1 578 ? 9.523 19.516 16.219 1 76.25 578 ALA B C 1
ATOM 9605 O O . ALA B 1 578 ? 8.359 19.141 16.359 1 76.25 578 ALA B O 1
ATOM 9606 N N . THR B 1 579 ? 10.414 18.844 15.547 1 73.69 579 THR B N 1
ATOM 9607 C CA . THR B 1 579 ? 10.086 17.578 14.891 1 73.69 579 THR B CA 1
ATOM 9608 C C . THR B 1 579 ? 9.727 16.516 15.914 1 73.69 579 THR B C 1
ATOM 9610 O O . THR B 1 579 ? 8.844 15.688 15.68 1 73.69 579 THR B O 1
ATOM 9613 N N . LEU B 1 580 ? 10.414 16.562 17.094 1 75.38 580 LEU B N 1
ATOM 9614 C CA . LEU B 1 580 ? 10.211 15.555 18.125 1 75.38 580 LEU B CA 1
ATOM 9615 C C . LEU B 1 580 ? 9.094 15.977 19.078 1 75.38 580 LEU B C 1
ATOM 9617 O O . LEU B 1 580 ? 8.625 15.164 19.891 1 75.38 580 LEU B O 1
ATOM 9621 N N . GLY B 1 581 ? 8.688 17.266 19.047 1 73.81 581 GLY B N 1
ATOM 9622 C CA . GLY B 1 581 ? 7.746 17.781 20.016 1 73.81 581 GLY B CA 1
ATOM 9623 C C . GLY B 1 581 ? 8.305 17.844 21.422 1 73.81 581 GLY B C 1
ATOM 9624 O O . GLY B 1 581 ? 7.57 17.625 22.391 1 73.81 581 GLY B O 1
ATOM 9625 N N . ALA B 1 582 ? 9.602 17.969 21.516 1 82 582 ALA B N 1
ATOM 9626 C CA . ALA B 1 582 ? 10.273 17.953 22.812 1 82 582 ALA B CA 1
ATOM 9627 C C . ALA B 1 582 ? 10.398 19.375 23.375 1 82 582 ALA B C 1
ATOM 9629 O O . ALA B 1 582 ? 10.461 20.344 22.625 1 82 582 ALA B O 1
ATOM 9630 N N . GLU B 1 583 ? 10.344 19.422 24.766 1 87.12 583 GLU B N 1
ATOM 9631 C CA . GLU B 1 583 ? 10.602 20.688 25.438 1 87.12 583 GLU B CA 1
ATOM 9632 C C . GLU B 1 583 ? 12.086 21.047 25.375 1 87.12 583 GLU B C 1
ATOM 9634 O O . GLU B 1 583 ? 12.945 20.172 25.516 1 87.12 583 GLU B O 1
ATOM 9639 N N . LEU B 1 584 ? 12.289 22.312 25.156 1 91.25 584 LEU B N 1
ATOM 9640 C CA . LEU B 1 584 ? 13.664 22.766 25.016 1 91.25 584 LEU B CA 1
ATOM 9641 C C . LEU B 1 584 ? 14.109 23.547 26.25 1 91.25 584 LEU B C 1
ATOM 9643 O O . LEU B 1 584 ? 13.477 24.531 26.625 1 91.25 584 LEU B O 1
ATOM 9647 N N . ASN B 1 585 ? 15.094 23.016 26.984 1 94.25 585 ASN B N 1
ATOM 9648 C CA . ASN B 1 585 ? 15.75 23.672 28.109 1 94.25 585 ASN B CA 1
ATOM 9649 C C . ASN B 1 585 ? 17.188 24.047 27.781 1 94.25 585 ASN B C 1
ATOM 9651 O O . ASN B 1 585 ? 18.047 23.172 27.609 1 94.25 585 ASN B O 1
ATOM 9655 N N . VAL B 1 586 ? 17.453 25.344 27.75 1 95.5 586 VAL B N 1
ATOM 9656 C CA . VAL B 1 586 ? 18.781 25.797 27.359 1 95.5 586 VAL B CA 1
ATOM 9657 C C . VAL B 1 586 ? 19.562 26.219 28.594 1 95.5 586 VAL B C 1
ATOM 9659 O O . VAL B 1 586 ? 19.109 27.078 29.359 1 95.5 586 VAL B O 1
ATOM 9662 N N . ILE B 1 587 ? 20.688 25.609 28.828 1 95.44 587 ILE B N 1
ATOM 9663 C CA . ILE B 1 587 ? 21.609 25.953 29.922 1 95.44 587 ILE B CA 1
ATOM 9664 C C . ILE B 1 587 ? 22.812 26.703 29.359 1 95.44 587 ILE B C 1
ATOM 9666 O O . ILE B 1 587 ? 23.625 26.141 28.625 1 95.44 587 ILE B O 1
ATOM 9670 N N . VAL B 1 588 ? 22.938 27.953 29.719 1 94.56 588 VAL B N 1
ATOM 9671 C CA . VAL B 1 588 ? 24.047 28.781 29.281 1 94.56 588 VAL B CA 1
ATOM 9672 C C . VAL B 1 588 ? 25.156 28.75 30.328 1 94.56 588 VAL B C 1
ATOM 9674 O O . VAL B 1 588 ? 24.938 29.156 31.484 1 94.56 588 VAL B O 1
ATOM 9677 N N . VAL B 1 589 ? 26.281 28.312 29.953 1 93.31 589 VAL B N 1
ATOM 9678 C CA . VAL B 1 589 ? 27.375 28.188 30.906 1 93.31 589 VAL B CA 1
ATOM 9679 C C . VAL B 1 589 ? 28.25 29.438 30.828 1 93.31 589 VAL B C 1
ATOM 9681 O O . VAL B 1 589 ? 28.797 29.766 29.781 1 93.31 589 VAL B O 1
ATOM 9684 N N . ASP B 1 590 ? 28.406 30.203 31.922 1 89.88 590 ASP B N 1
ATOM 9685 C CA . ASP B 1 590 ? 29.266 31.375 32.125 1 89.88 590 ASP B CA 1
ATOM 9686 C C . ASP B 1 590 ? 28.797 32.531 31.266 1 89.88 590 ASP B C 1
ATOM 9688 O O . ASP B 1 590 ? 29.625 33.312 30.781 1 89.88 590 ASP B O 1
ATOM 9692 N N . GLY B 1 591 ? 27.547 32.469 30.828 1 86.12 591 GLY B N 1
ATOM 9693 C CA . GLY B 1 591 ? 26.953 33.531 30.031 1 86.12 591 GLY B CA 1
ATOM 9694 C C . GLY B 1 591 ? 25.594 33.969 30.531 1 86.12 591 GLY B C 1
ATOM 9695 O O . GLY B 1 591 ? 25.125 33.5 31.562 1 86.12 591 GLY B O 1
ATOM 9696 N N . SER B 1 592 ? 25.031 34.906 29.844 1 87.81 592 SER B N 1
ATOM 9697 C CA . SER B 1 592 ? 23.734 35.438 30.203 1 87.81 592 SER B CA 1
ATOM 9698 C C . SER B 1 592 ? 22.594 34.688 29.5 1 87.81 592 SER B C 1
ATOM 9700 O O . SER B 1 592 ? 22.547 34.688 28.266 1 87.81 592 SER B O 1
ATOM 9702 N N . ALA B 1 593 ? 21.75 34.125 30.312 1 91.12 593 ALA B N 1
ATOM 9703 C CA . ALA B 1 593 ? 20.594 33.406 29.781 1 91.12 593 ALA B CA 1
ATOM 9704 C C . ALA B 1 593 ? 19.719 34.344 28.938 1 91.12 593 ALA B C 1
ATOM 9706 O O . ALA B 1 593 ? 19.203 33.938 27.891 1 91.12 593 ALA B O 1
ATOM 9707 N N . HIS B 1 594 ? 19.609 35.594 29.422 1 87.94 594 HIS B N 1
ATOM 9708 C CA . HIS B 1 594 ? 18.75 36.531 28.75 1 87.94 594 HIS B CA 1
ATOM 9709 C C . HIS B 1 594 ? 19.266 36.875 27.359 1 87.94 594 HIS B C 1
ATOM 9711 O O . HIS B 1 594 ? 18.484 37 26.406 1 87.94 594 HIS B O 1
ATOM 9717 N N . GLN B 1 595 ? 20.516 36.969 27.219 1 86.62 595 GLN B N 1
ATOM 9718 C CA . GLN B 1 595 ? 21.109 37.25 25.922 1 86.62 595 GLN B CA 1
ATOM 9719 C C . GLN B 1 595 ? 20.844 36.125 24.938 1 86.62 595 GLN B C 1
ATOM 9721 O O . GLN B 1 595 ? 20.469 36.375 23.781 1 86.62 595 GLN B O 1
ATOM 9726 N N . PHE B 1 596 ? 21.047 34.969 25.391 1 91 596 PHE B N 1
ATOM 9727 C CA . PHE B 1 596 ? 20.891 33.844 24.5 1 91 596 PHE B CA 1
ATOM 9728 C C . PHE B 1 596 ? 19.406 33.594 24.188 1 91 596 PHE B C 1
ATOM 9730 O O . PHE B 1 596 ? 19.062 33.062 23.125 1 91 596 PHE B O 1
ATOM 9737 N N . GLU B 1 597 ? 18.547 33.875 25.141 1 90.44 597 GLU B N 1
ATOM 9738 C CA . GLU B 1 597 ? 17.125 33.812 24.859 1 90.44 597 GLU B CA 1
ATOM 9739 C C . GLU B 1 597 ? 16.766 34.688 23.656 1 90.44 597 GLU B C 1
ATOM 9741 O O . GLU B 1 597 ? 16.016 34.25 22.766 1 90.44 597 GLU B O 1
ATOM 9746 N N . HIS B 1 598 ? 17.375 35.844 23.656 1 85.56 598 HIS B N 1
ATOM 9747 C CA . HIS B 1 598 ? 17.141 36.75 22.547 1 85.56 598 HIS B CA 1
ATOM 9748 C C . HIS B 1 598 ? 17.734 36.219 21.25 1 85.56 598 HIS B C 1
ATOM 9750 O O . HIS B 1 598 ? 17.109 36.312 20.188 1 85.56 598 HIS B O 1
ATOM 9756 N N . LEU B 1 599 ? 18.875 35.656 21.312 1 86.94 599 LEU B N 1
ATOM 9757 C CA . LEU B 1 599 ? 19.562 35.125 20.141 1 86.94 599 LEU B CA 1
ATOM 9758 C C . LEU B 1 599 ? 18.781 33.969 19.547 1 86.94 599 LEU B C 1
ATOM 9760 O O . LEU B 1 599 ? 18.672 33.844 18.328 1 86.94 599 LEU B O 1
ATOM 9764 N N . PHE B 1 600 ? 18.297 33.094 20.422 1 89.38 600 PHE B N 1
ATOM 9765 C CA . PHE B 1 600 ? 17.5 31.953 19.969 1 89.38 600 PHE B CA 1
ATOM 9766 C C . PHE B 1 600 ? 16.219 32.438 19.297 1 89.38 600 PHE B C 1
ATOM 9768 O O . PHE B 1 600 ? 15.742 31.812 18.344 1 89.38 600 PHE B O 1
ATOM 9775 N N . GLU B 1 601 ? 15.648 33.438 19.797 1 84 601 GLU B N 1
ATOM 9776 C CA . GLU B 1 601 ? 14.398 33.969 19.25 1 84 601 GLU B CA 1
ATOM 9777 C C . GLU B 1 601 ? 14.602 34.531 17.844 1 84 601 GLU B C 1
ATOM 9779 O O . GLU B 1 601 ? 13.656 34.594 17.062 1 84 601 GLU B O 1
ATOM 9784 N N . MET B 1 602 ? 15.82 34.844 17.578 1 81.12 602 MET B N 1
ATOM 9785 C CA . MET B 1 602 ? 16.141 35.406 16.266 1 81.12 602 MET B CA 1
ATOM 9786 C C . MET B 1 602 ? 16.156 34.312 15.203 1 81.12 602 MET B C 1
ATOM 9788 O O . MET B 1 602 ? 16.141 34.594 14.008 1 81.12 602 MET B O 1
ATOM 9792 N N . VAL B 1 603 ? 16.344 33.125 15.5 1 83.94 603 VAL B N 1
ATOM 9793 C CA . VAL B 1 603 ? 16.438 32.031 14.555 1 83.94 603 VAL B CA 1
ATOM 9794 C C . VAL B 1 603 ? 15.047 31.562 14.164 1 83.94 603 VAL B C 1
ATOM 9796 O O . VAL B 1 603 ? 14.141 31.516 15 1 83.94 603 VAL B O 1
ATOM 9799 N N . ASP B 1 604 ? 15.078 31.156 12.844 1 70.94 604 ASP B N 1
ATOM 9800 C CA . ASP B 1 604 ? 13.812 30.719 12.25 1 70.94 604 ASP B CA 1
ATOM 9801 C C . ASP B 1 604 ? 13.383 29.359 12.797 1 70.94 604 ASP B C 1
ATOM 9803 O O . ASP B 1 604 ? 14.227 28.531 13.148 1 70.94 604 ASP B O 1
ATOM 9807 N N . GLU B 1 605 ? 12.297 29.078 13.336 1 63.84 605 GLU B N 1
ATOM 9808 C CA . GLU B 1 605 ? 11.664 27.859 13.844 1 63.84 605 GLU B CA 1
ATOM 9809 C C . GLU B 1 605 ? 11.07 28.094 15.227 1 63.84 605 GLU B C 1
ATOM 9811 O O . GLU B 1 605 ? 11.758 28.547 16.141 1 63.84 605 GLU B O 1
ATOM 9816 N N . GLU B 1 606 ? 9.891 28.094 15.258 1 60.91 606 GLU B N 1
ATOM 9817 C CA . GLU B 1 606 ? 9.227 28.406 16.531 1 60.91 606 GLU B CA 1
ATOM 9818 C C . GLU B 1 606 ? 9.305 27.219 17.484 1 60.91 606 GLU B C 1
ATOM 9820 O O . GLU B 1 606 ? 8.797 26.141 17.203 1 60.91 606 GLU B O 1
ATOM 9825 N N . ALA B 1 607 ? 10.297 27.266 18.516 1 66.56 607 ALA B N 1
ATOM 9826 C CA . ALA B 1 607 ? 10.367 26.328 19.625 1 66.56 607 ALA B CA 1
ATOM 9827 C C . ALA B 1 607 ? 10.461 27.062 20.953 1 66.56 607 ALA B C 1
ATOM 9829 O O . ALA B 1 607 ? 11.344 27.906 21.141 1 66.56 607 ALA B O 1
ATOM 9830 N N . ALA B 1 608 ? 9.383 26.828 21.781 1 75.75 608 ALA B N 1
ATOM 9831 C CA . ALA B 1 608 ? 9.453 27.422 23.109 1 75.75 608 ALA B CA 1
ATOM 9832 C C . ALA B 1 608 ? 10.617 26.844 23.906 1 75.75 608 ALA B C 1
ATOM 9834 O O . ALA B 1 608 ? 10.797 25.625 23.953 1 75.75 608 ALA B O 1
ATOM 9835 N N . ALA B 1 609 ? 11.508 27.719 24.375 1 86.56 609 ALA B N 1
ATOM 9836 C CA . ALA B 1 609 ? 12.68 27.25 25.109 1 86.56 609 ALA B CA 1
ATOM 9837 C C . ALA B 1 609 ? 12.797 27.969 26.453 1 86.56 609 ALA B C 1
ATOM 9839 O O . ALA B 1 609 ? 12.391 29.125 26.578 1 86.56 609 ALA B O 1
ATOM 9840 N N . GLU B 1 610 ? 13.055 27.281 27.516 1 91.31 610 GLU B N 1
ATOM 9841 C CA . GLU B 1 610 ? 13.422 27.844 28.812 1 91.31 610 GLU B CA 1
ATOM 9842 C C . 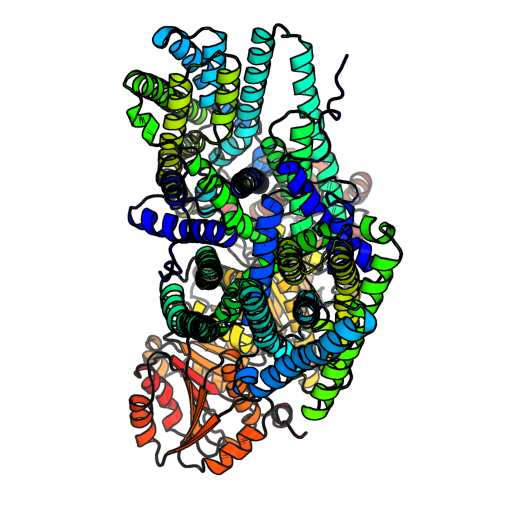GLU B 1 610 ? 14.938 28.016 28.922 1 91.31 610 GLU B C 1
ATOM 9844 O O . GLU B 1 610 ? 15.703 27.156 28.484 1 91.31 610 GLU B O 1
ATOM 9849 N N . PHE B 1 611 ? 15.297 29.188 29.453 1 93.94 611 PHE B N 1
ATOM 9850 C CA . PHE B 1 611 ? 16.719 29.5 29.531 1 93.94 611 PHE B CA 1
ATOM 9851 C C . PHE B 1 611 ? 17.172 29.641 30.969 1 93.94 611 PHE B C 1
ATOM 9853 O O . PHE B 1 611 ? 16.453 30.203 31.797 1 93.94 611 PHE B O 1
ATOM 9860 N N . SER B 1 612 ? 18.25 29.047 31.297 1 93.44 612 SER B N 1
ATOM 9861 C CA . SER B 1 612 ? 18.875 29.188 32.594 1 93.44 612 SER B CA 1
ATOM 9862 C C . SER B 1 612 ? 20.391 29.375 32.469 1 93.44 612 SER B C 1
ATOM 9864 O O . SER B 1 612 ? 20.984 28.938 31.484 1 93.44 612 SER B O 1
ATOM 9866 N N . SER B 1 613 ? 20.984 30.078 33.438 1 93.88 613 SER B N 1
ATOM 9867 C CA . SER B 1 613 ? 22.422 30.312 33.438 1 93.88 613 SER B CA 1
ATOM 9868 C C . SER B 1 613 ? 23.109 29.469 34.5 1 93.88 613 SER B C 1
ATOM 9870 O O . SER B 1 613 ? 22.516 29.188 35.562 1 93.88 613 SER B O 1
ATOM 9872 N N . LEU B 1 614 ? 24.203 29.016 34.156 1 92.38 614 LEU B N 1
ATOM 9873 C CA . LEU B 1 614 ? 25.016 28.25 35.094 1 92.38 614 LEU B CA 1
ATOM 9874 C C . LEU B 1 614 ? 26.406 28.859 35.219 1 92.38 614 LEU B C 1
ATOM 9876 O O . LEU B 1 614 ? 27.062 29.141 34.219 1 92.38 614 LEU B O 1
ATOM 9880 N N . ASP B 1 615 ? 26.781 29.078 36.562 1 90.12 615 ASP B N 1
ATOM 9881 C CA . ASP B 1 615 ? 28.094 29.672 36.812 1 90.12 615 ASP B CA 1
ATOM 9882 C C . ASP B 1 615 ? 29.141 28.578 37.031 1 90.12 615 ASP B C 1
ATOM 9884 O O . ASP B 1 615 ? 29.156 27.922 38.062 1 90.12 615 ASP B O 1
ATOM 9888 N N . GLY B 1 616 ? 30.016 28.406 36 1 88.88 616 GLY B N 1
ATOM 9889 C CA . GLY B 1 616 ? 31.094 27.453 36.156 1 88.88 616 GLY B CA 1
ATOM 9890 C C . GLY B 1 616 ? 30.812 26.109 35.5 1 88.88 616 GLY B C 1
ATOM 9891 O O . GLY B 1 616 ? 29.75 25.531 35.688 1 88.88 616 GLY B O 1
ATOM 9892 N N . TRP B 1 617 ? 31.703 25.594 34.781 1 89.19 617 TRP B N 1
ATOM 9893 C CA . TRP B 1 617 ? 31.578 24.328 34.031 1 89.19 617 TRP B CA 1
ATOM 9894 C C . TRP B 1 617 ? 31.547 23.141 35 1 89.19 617 TRP B C 1
ATOM 9896 O O . TRP B 1 617 ? 30.984 22.094 34.688 1 89.19 617 TRP B O 1
ATOM 9906 N N . HIS B 1 618 ? 32.125 23.281 36.156 1 86.12 618 HIS B N 1
ATOM 9907 C CA . HIS B 1 618 ? 32.188 22.188 37.125 1 86.12 618 HIS B CA 1
ATOM 9908 C C . HIS B 1 618 ? 30.812 21.859 37.656 1 86.12 618 HIS B C 1
ATOM 9910 O O . HIS B 1 618 ? 30.578 20.75 38.156 1 86.12 618 HIS B O 1
ATOM 9916 N N . ARG B 1 619 ? 29.859 22.734 37.5 1 91.12 619 ARG B N 1
ATOM 9917 C CA . ARG B 1 619 ? 28.5 22.516 38.031 1 91.12 619 ARG B CA 1
ATOM 9918 C C . ARG B 1 619 ? 27.594 21.953 36.969 1 91.12 619 ARG B C 1
ATOM 9920 O O . ARG B 1 619 ? 26.438 21.594 37.25 1 91.12 619 ARG B O 1
ATOM 9927 N N . LEU B 1 620 ? 28.031 21.891 35.781 1 93 620 LEU B N 1
ATOM 9928 C CA . LEU B 1 620 ? 27.172 21.469 34.656 1 93 620 LEU B CA 1
ATOM 9929 C C . LEU B 1 620 ? 26.75 20.016 34.812 1 93 620 LEU B C 1
ATOM 9931 O O . LEU B 1 620 ? 25.562 19.703 34.781 1 93 620 LEU B O 1
ATOM 9935 N N . VAL B 1 621 ? 27.75 19.125 34.938 1 91.12 621 VAL B N 1
ATOM 9936 C CA . VAL B 1 621 ? 27.469 17.688 34.969 1 91.12 621 VAL B CA 1
ATOM 9937 C C . VAL B 1 621 ? 26.578 17.359 36.156 1 91.12 621 VAL B C 1
ATOM 9939 O O . VAL B 1 621 ? 25.562 16.656 36 1 91.12 621 VAL B O 1
ATOM 9942 N N . PRO B 1 622 ? 26.875 17.875 37.375 1 88.81 622 PRO B N 1
ATOM 9943 C CA . PRO B 1 622 ? 25.969 17.625 38.5 1 88.81 622 PRO B CA 1
ATOM 9944 C C . PRO B 1 622 ? 24.562 18.156 38.219 1 88.81 622 PRO B C 1
ATOM 9946 O O . PRO B 1 622 ? 23.578 17.531 38.625 1 88.81 622 PRO B O 1
ATOM 9949 N N . ARG B 1 623 ? 24.438 19.266 37.594 1 92 623 ARG B N 1
ATOM 9950 C CA . ARG B 1 623 ? 23.125 19.812 37.281 1 92 623 ARG B CA 1
ATOM 9951 C C . ARG B 1 623 ? 22.375 18.906 36.312 1 92 623 ARG B C 1
ATOM 9953 O O . ARG B 1 623 ? 21.188 18.641 36.5 1 92 623 ARG B O 1
ATOM 9960 N N . LEU B 1 624 ? 23.031 18.562 35.281 1 93.44 624 LEU B N 1
ATOM 9961 C CA . LEU B 1 624 ? 22.422 17.688 34.281 1 93.44 624 LEU B CA 1
ATOM 9962 C C . LEU B 1 624 ? 22.016 16.344 34.906 1 93.44 624 LEU B C 1
ATOM 9964 O O . LEU B 1 624 ? 20.984 15.781 34.594 1 93.44 624 LEU B O 1
ATOM 9968 N N . GLU B 1 625 ? 22.828 15.812 35.75 1 89.62 625 GLU B N 1
ATOM 9969 C CA . GLU B 1 625 ? 22.516 14.562 36.438 1 89.62 625 GLU B CA 1
ATOM 9970 C C . GLU B 1 625 ? 21.234 14.688 37.25 1 89.62 625 GLU B C 1
ATOM 9972 O O . GLU B 1 625 ? 20.438 13.742 37.312 1 89.62 625 GLU B O 1
ATOM 9977 N N . GLY B 1 626 ? 21.031 15.789 37.844 1 89.44 626 GLY B N 1
ATOM 9978 C CA . GLY B 1 626 ? 19.859 16.016 38.688 1 89.44 626 GLY B CA 1
ATOM 9979 C C . GLY B 1 626 ? 18.609 16.344 37.875 1 89.44 626 GLY B C 1
ATOM 9980 O O . GLY B 1 626 ? 17.5 16.062 38.312 1 89.44 626 GLY B O 1
ATOM 9981 N N . GLU B 1 627 ? 18.766 16.891 36.656 1 90 627 GLU B N 1
ATOM 9982 C CA . GLU B 1 627 ? 17.625 17.438 35.938 1 90 627 GLU B CA 1
ATOM 9983 C C . GLU B 1 627 ? 17.188 16.531 34.812 1 90 627 GLU B C 1
ATOM 9985 O O . GLU B 1 627 ? 16.094 16.688 34.25 1 90 627 GLU B O 1
ATOM 9990 N N . THR B 1 628 ? 18.047 15.641 34.469 1 91.06 628 THR B N 1
ATOM 9991 C CA . THR B 1 628 ? 17.719 14.859 33.281 1 91.06 628 THR B CA 1
ATOM 9992 C C . THR B 1 628 ? 17.156 13.492 33.688 1 91.06 628 THR B C 1
ATOM 9994 O O . THR B 1 628 ? 17.516 12.945 34.719 1 91.06 628 THR B O 1
ATOM 9997 N N . ASP B 1 629 ? 16.266 12.969 32.875 1 88.12 629 ASP B N 1
ATOM 9998 C CA . ASP B 1 629 ? 15.688 11.633 32.969 1 88.12 629 ASP B CA 1
ATOM 9999 C C . ASP B 1 629 ? 16.188 10.719 31.859 1 88.12 629 ASP B C 1
ATOM 10001 O O . ASP B 1 629 ? 16.891 11.164 30.953 1 88.12 629 ASP B O 1
ATOM 10005 N N . ASP B 1 630 ? 15.742 9.477 31.859 1 82.38 630 ASP B N 1
ATOM 10006 C CA . ASP B 1 630 ? 16.219 8.453 30.922 1 82.38 630 ASP B CA 1
ATOM 10007 C C . ASP B 1 630 ? 15.758 8.75 29.5 1 82.38 630 ASP B C 1
ATOM 10009 O O . ASP B 1 630 ? 16.422 8.367 28.531 1 82.38 630 ASP B O 1
ATOM 10013 N N . ASP B 1 631 ? 14.727 9.492 29.375 1 81.75 631 ASP B N 1
ATOM 10014 C CA . ASP B 1 631 ? 14.195 9.742 28.031 1 81.75 631 ASP B CA 1
ATOM 10015 C C . ASP B 1 631 ? 14.516 11.164 27.578 1 81.75 631 ASP B C 1
ATOM 10017 O O . ASP B 1 631 ? 13.867 11.695 26.672 1 81.75 631 ASP B O 1
ATOM 10021 N N . ASP B 1 632 ? 15.5 11.797 28.203 1 92.5 632 ASP B N 1
ATOM 10022 C CA . ASP B 1 632 ? 15.922 13.133 27.797 1 92.5 632 ASP B CA 1
ATOM 10023 C C . ASP B 1 632 ? 17.125 13.055 26.844 1 92.5 632 ASP B C 1
ATOM 10025 O O . ASP B 1 632 ? 17.75 12.008 26.703 1 92.5 632 ASP B O 1
ATOM 10029 N N . LEU B 1 633 ? 17.266 14.109 26.141 1 93.38 633 LEU B N 1
ATOM 10030 C CA . LEU B 1 633 ? 18.406 14.258 25.234 1 93.38 633 LEU B CA 1
ATOM 10031 C C . LEU B 1 633 ? 19.234 15.484 25.578 1 93.38 633 LEU B C 1
ATOM 10033 O O . LEU B 1 633 ? 18.672 16.562 25.844 1 93.38 633 LEU B O 1
ATOM 10037 N N . ILE B 1 634 ? 20.5 15.281 25.719 1 94.62 634 ILE B N 1
ATOM 10038 C CA . ILE B 1 634 ? 21.391 16.406 25.969 1 94.62 634 ILE B CA 1
ATOM 10039 C C . ILE B 1 634 ? 22.078 16.828 24.672 1 94.62 634 ILE B C 1
ATOM 10041 O O . ILE B 1 634 ? 22.688 15.992 24 1 94.62 634 ILE B O 1
ATOM 10045 N N . VAL B 1 635 ? 21.906 18.047 24.312 1 94.62 635 VAL B N 1
ATOM 10046 C CA . VAL B 1 635 ? 22.547 18.594 23.125 1 94.62 635 VAL B CA 1
ATOM 10047 C C . VAL B 1 635 ? 23.562 19.656 23.516 1 94.62 635 VAL B C 1
ATOM 10049 O O . VAL B 1 635 ? 23.234 20.578 24.281 1 94.62 635 VAL B O 1
ATOM 10052 N N . THR B 1 636 ? 24.766 19.547 23.078 1 94.19 636 THR B N 1
ATOM 10053 C CA . THR B 1 636 ? 25.797 20.531 23.391 1 94.19 636 THR B CA 1
ATOM 10054 C C . THR B 1 636 ? 26.281 21.234 22.125 1 94.19 636 THR B C 1
ATOM 10056 O O . THR B 1 636 ? 26.547 20.594 21.109 1 94.19 636 THR B O 1
ATOM 10059 N N . LEU B 1 637 ? 26.25 22.531 22.156 1 94.31 637 LEU B N 1
ATOM 10060 C CA . LEU B 1 637 ? 26.938 23.281 21.125 1 94.31 637 LEU B CA 1
ATOM 10061 C C . LEU B 1 637 ? 28.438 23.344 21.422 1 94.31 637 LEU B C 1
ATOM 10063 O O . LEU B 1 637 ? 28.859 23.953 22.391 1 94.31 637 LEU B O 1
ATOM 10067 N N . SER B 1 638 ? 29.172 22.656 20.578 1 92.44 638 SER B N 1
ATOM 10068 C CA . SER B 1 638 ? 30.594 22.5 20.828 1 92.44 638 SER B CA 1
ATOM 10069 C C . SER B 1 638 ? 31.422 23 19.656 1 92.44 638 SER B C 1
ATOM 10071 O O . SER B 1 638 ? 31.766 22.234 18.766 1 92.44 638 SER B O 1
ATOM 10073 N N . PRO B 1 639 ? 31.781 24.312 19.781 1 90.44 639 PRO B N 1
ATOM 10074 C CA . PRO B 1 639 ? 32.688 24.781 18.734 1 90.44 639 PRO B CA 1
ATOM 10075 C C . PRO B 1 639 ? 34 23.969 18.672 1 90.44 639 PRO B C 1
ATOM 10077 O O . PRO B 1 639 ? 34.375 23.359 19.672 1 90.44 639 PRO B O 1
ATOM 10080 N N . ARG B 1 640 ? 34.562 23.891 17.578 1 87.31 640 ARG B N 1
ATOM 10081 C CA . ARG B 1 640 ? 35.812 23.156 17.391 1 87.31 640 ARG B CA 1
ATOM 10082 C C . ARG B 1 640 ? 36.969 23.828 18.109 1 87.31 640 ARG B C 1
ATOM 10084 O O . ARG B 1 640 ? 36.906 25.016 18.438 1 87.31 640 ARG B O 1
ATOM 10091 N N . ARG B 1 641 ? 38 23 18.328 1 78.62 641 ARG B N 1
ATOM 10092 C CA . ARG B 1 641 ? 39.188 23.531 18.984 1 78.62 641 ARG B CA 1
ATOM 10093 C C . ARG B 1 641 ? 39.75 24.719 18.219 1 78.62 641 ARG B C 1
ATOM 10095 O O . ARG B 1 641 ? 39.938 24.625 17 1 78.62 641 ARG B O 1
ATOM 10102 N N . GLY B 1 642 ? 39.875 25.859 18.891 1 74.81 642 GLY B N 1
ATOM 10103 C CA . GLY B 1 642 ? 40.438 27.031 18.25 1 74.81 642 GLY B CA 1
ATOM 10104 C C . GLY B 1 642 ? 39.375 28.047 17.812 1 74.81 642 GLY B C 1
ATOM 10105 O O . GLY B 1 642 ? 39.719 29.203 17.516 1 74.81 642 GLY B O 1
ATOM 10106 N N . ASP B 1 643 ? 38.188 27.609 17.812 1 83.81 643 ASP B N 1
ATOM 10107 C CA . ASP B 1 643 ? 37.094 28.5 17.406 1 83.81 643 ASP B CA 1
ATOM 10108 C C . ASP B 1 643 ? 36.625 29.344 18.578 1 83.81 643 ASP B C 1
ATOM 10110 O O . ASP B 1 643 ? 36.938 29.047 19.734 1 83.81 643 ASP B O 1
ATOM 10114 N N . VAL B 1 644 ? 35.906 30.406 18.188 1 80.5 644 VAL B N 1
ATOM 10115 C CA . VAL B 1 644 ? 35.344 31.266 19.203 1 80.5 644 VAL B CA 1
ATOM 10116 C C . VAL B 1 644 ? 34.312 30.5 20.031 1 80.5 644 VAL B C 1
ATOM 10118 O O . VAL B 1 644 ? 33.469 29.781 19.469 1 80.5 644 VAL B O 1
ATOM 10121 N N . GLY B 1 645 ? 34.469 30.578 21.359 1 85.38 645 GLY B N 1
ATOM 10122 C CA . GLY B 1 645 ? 33.531 29.906 22.234 1 85.38 645 GLY B CA 1
ATOM 10123 C C . GLY B 1 645 ? 33.969 28.531 22.688 1 85.38 645 GLY B C 1
ATOM 10124 O O . GLY B 1 645 ? 33.312 27.891 23.484 1 85.38 645 GLY B O 1
ATOM 10125 N N . TRP B 1 646 ? 35.094 28.094 22.078 1 87.12 646 TRP B N 1
ATOM 10126 C CA . TRP B 1 646 ? 35.594 26.781 22.484 1 87.12 646 TRP B CA 1
ATOM 10127 C C . TRP B 1 646 ? 36.156 26.828 23.906 1 87.12 646 TRP B C 1
ATOM 10129 O O . TRP B 1 646 ? 36.75 27.812 24.312 1 87.12 646 TRP B O 1
ATOM 10139 N N . ARG B 1 647 ? 35.906 25.734 24.641 1 84 647 ARG B N 1
ATOM 10140 C CA . ARG B 1 647 ? 36.438 25.547 26 1 84 647 ARG B CA 1
ATOM 10141 C C . ARG B 1 647 ? 37.062 24.172 26.156 1 84 647 ARG B C 1
ATOM 10143 O O . ARG B 1 647 ? 36.656 23.219 25.484 1 84 647 ARG B O 1
ATOM 10150 N N . THR B 1 648 ? 38 24.109 26.969 1 80.94 648 THR B N 1
ATOM 10151 C CA . THR B 1 648 ? 38.688 22.844 27.219 1 80.94 648 THR B CA 1
ATOM 10152 C C . THR B 1 648 ? 37.75 21.812 27.781 1 80.94 648 THR B C 1
ATOM 10154 O O . THR B 1 648 ? 37.875 20.609 27.516 1 80.94 648 THR B O 1
ATOM 10157 N N . GLU B 1 649 ? 36.719 22.234 28.5 1 85.25 649 GLU B N 1
ATOM 10158 C CA . GLU B 1 649 ? 35.75 21.344 29.125 1 85.25 649 GLU B CA 1
ATOM 10159 C C . GLU B 1 649 ? 34.906 20.609 28.078 1 85.25 649 GLU B C 1
ATOM 10161 O O . GLU B 1 649 ? 34.375 19.531 28.344 1 85.25 649 GLU B O 1
ATOM 10166 N N . LEU B 1 650 ? 34.844 21.203 26.922 1 87.12 650 LEU B N 1
ATOM 10167 C CA . LEU B 1 650 ? 34 20.625 25.875 1 87.12 650 LEU B CA 1
ATOM 10168 C C . LEU B 1 650 ? 34.625 19.359 25.312 1 87.12 650 LEU B C 1
ATOM 10170 O O . LEU B 1 650 ? 33.938 18.484 24.812 1 87.12 650 LEU B O 1
ATOM 10174 N N . GLU B 1 651 ? 35.875 19.219 25.312 1 79.19 651 GLU B N 1
ATOM 10175 C CA . GLU B 1 651 ? 36.594 18.062 24.766 1 79.19 651 GLU B CA 1
ATOM 10176 C C . GLU B 1 651 ? 36.25 16.781 25.531 1 79.19 651 GLU B C 1
ATOM 10178 O O . GLU B 1 651 ? 36.062 15.727 24.938 1 79.19 651 GLU B O 1
ATOM 10183 N N . GLY B 1 652 ? 36.094 16.812 26.828 1 78.69 652 GLY B N 1
ATOM 10184 C CA . GLY B 1 652 ? 35.781 15.641 27.625 1 78.69 652 GLY B CA 1
ATOM 10185 C C . GLY B 1 652 ? 34.312 15.508 27.984 1 78.69 652 GLY B C 1
ATOM 10186 O O . GLY B 1 652 ? 33.906 14.531 28.609 1 78.69 652 GLY B O 1
ATOM 10187 N N . LEU B 1 653 ? 33.531 16.422 27.5 1 86.94 653 LEU B N 1
ATOM 10188 C CA . LEU B 1 653 ? 32.156 16.469 27.922 1 86.94 653 LEU B CA 1
ATOM 10189 C C . LEU B 1 653 ? 31.375 15.266 27.391 1 86.94 653 LEU B C 1
ATOM 10191 O O . LEU B 1 653 ? 30.578 14.664 28.125 1 86.94 653 LEU B O 1
ATOM 10195 N N . PRO B 1 654 ? 31.578 14.883 26.141 1 86.81 654 PRO B N 1
ATOM 10196 C CA . PRO B 1 654 ? 30.812 13.742 25.625 1 86.81 654 PRO B CA 1
ATOM 10197 C C . PRO B 1 654 ? 31.016 12.477 26.453 1 86.81 654 PRO B C 1
ATOM 10199 O O . PRO B 1 654 ? 30.062 11.734 26.703 1 86.81 654 PRO B O 1
ATOM 10202 N N . ALA B 1 655 ? 32.188 12.195 26.891 1 80.62 655 ALA B N 1
ATOM 10203 C CA . ALA B 1 655 ? 32.469 11.031 27.734 1 80.62 655 ALA B CA 1
ATOM 10204 C C . ALA B 1 655 ? 31.719 11.109 29.047 1 80.62 655 ALA B C 1
ATOM 10206 O O . ALA B 1 655 ? 31.234 10.094 29.562 1 80.62 655 ALA B O 1
ATOM 10207 N N . ARG B 1 656 ? 31.656 12.281 29.578 1 84.25 656 ARG B N 1
ATOM 10208 C CA . ARG B 1 656 ? 30.938 12.477 30.844 1 84.25 656 ARG B CA 1
ATOM 10209 C C . ARG B 1 656 ? 29.438 12.344 30.641 1 84.25 656 ARG B C 1
ATOM 10211 O O . ARG B 1 656 ? 28.734 11.797 31.5 1 84.25 656 ARG B O 1
ATOM 10218 N N . LEU B 1 657 ? 29 12.906 29.516 1 88.56 657 LEU B N 1
ATOM 10219 C CA . LEU B 1 657 ? 27.578 12.844 29.219 1 88.56 657 LEU B CA 1
ATOM 10220 C C . LEU B 1 657 ? 27.141 11.398 29 1 88.56 657 LEU B C 1
ATOM 10222 O O . LEU B 1 657 ? 25.984 11.039 29.281 1 88.56 657 LEU B O 1
ATOM 10226 N N . ALA B 1 658 ? 28.016 10.586 28.453 1 83.25 658 ALA B N 1
ATOM 10227 C CA . ALA B 1 658 ? 27.703 9.188 28.172 1 83.25 658 ALA B CA 1
ATOM 10228 C C . ALA B 1 658 ? 27.406 8.422 29.469 1 83.25 658 ALA B C 1
ATOM 10230 O O . ALA B 1 658 ? 26.766 7.375 29.438 1 83.25 658 ALA B O 1
ATOM 10231 N N . GLU B 1 659 ? 27.844 8.945 30.531 1 78.81 659 GLU B N 1
ATOM 10232 C CA . GLU B 1 659 ? 27.672 8.281 31.828 1 78.81 659 GLU B CA 1
ATOM 10233 C C . GLU B 1 659 ? 26.406 8.758 32.531 1 78.81 659 GLU B C 1
ATOM 10235 O O . GLU B 1 659 ? 26.016 8.211 33.562 1 78.81 659 GLU B O 1
ATOM 10240 N N . LEU B 1 660 ? 25.812 9.742 31.969 1 86.12 660 LEU B N 1
ATOM 10241 C CA . LEU B 1 660 ? 24.594 10.266 32.562 1 86.12 660 LEU B CA 1
ATOM 10242 C C . LEU B 1 660 ? 23.391 9.383 32.219 1 86.12 660 LEU B C 1
ATOM 10244 O O . LEU B 1 660 ? 23.438 8.641 31.234 1 86.12 660 LEU B O 1
ATOM 10248 N N . PRO B 1 661 ? 22.344 9.398 32.969 1 79 661 PRO B N 1
ATOM 10249 C CA . PRO B 1 661 ? 21.188 8.5 32.844 1 79 661 PRO B CA 1
ATOM 10250 C C . PRO B 1 661 ? 20.609 8.477 31.422 1 79 661 PRO B C 1
ATOM 10252 O O . PRO B 1 661 ? 20.344 7.406 30.875 1 79 661 PRO B O 1
ATOM 10255 N N . PRO B 1 662 ? 20.422 9.68 30.766 1 82.44 662 PRO B N 1
ATOM 10256 C CA . PRO B 1 662 ? 19.797 9.531 29.438 1 82.44 662 PRO B CA 1
ATOM 10257 C C . PRO B 1 662 ? 20.688 8.773 28.453 1 82.44 662 PRO B C 1
ATOM 10259 O O . PRO B 1 662 ? 20.188 8.188 27.484 1 82.44 662 PRO B O 1
ATOM 10262 N N . ALA B 1 663 ? 21.922 8.789 28.75 1 80.25 663 ALA B N 1
ATOM 10263 C CA . ALA B 1 663 ? 22.938 8.188 27.875 1 80.25 663 ALA B CA 1
ATOM 10264 C C . ALA B 1 663 ? 22.703 8.586 26.422 1 80.25 663 ALA B C 1
ATOM 10266 O O . ALA B 1 663 ? 22.984 7.809 25.516 1 80.25 663 ALA B O 1
ATOM 10267 N N . SER B 1 664 ? 21.969 9.586 26.234 1 88.81 664 SER B N 1
ATOM 10268 C CA . SER B 1 664 ? 21.688 10.125 24.906 1 88.81 664 SER B CA 1
ATOM 10269 C C . SER B 1 664 ? 22.156 11.578 24.797 1 88.81 664 SER B C 1
ATOM 10271 O O . SER B 1 664 ? 21.703 12.43 25.562 1 88.81 664 SER B O 1
ATOM 10273 N N . PHE B 1 665 ? 23.031 11.781 23.922 1 91.38 665 PHE B N 1
ATOM 10274 C CA . PHE B 1 665 ? 23.5 13.148 23.719 1 91.38 665 PHE B CA 1
ATOM 10275 C C . PHE B 1 665 ? 23.844 13.398 22.266 1 91.38 665 PHE B C 1
ATOM 10277 O O . PHE B 1 665 ? 24.047 12.453 21.5 1 91.38 665 PHE B O 1
ATOM 10284 N N . ILE B 1 666 ? 23.797 14.641 21.859 1 93 666 ILE B N 1
ATOM 10285 C CA . ILE B 1 666 ? 24.266 15.125 20.562 1 93 666 ILE B CA 1
ATOM 10286 C C . ILE B 1 666 ? 25.203 16.312 20.766 1 93 666 ILE B C 1
ATOM 10288 O O . ILE B 1 666 ? 24.859 17.281 21.453 1 93 666 ILE B O 1
ATOM 10292 N N . THR B 1 667 ? 26.375 16.172 20.297 1 92.69 667 THR B N 1
ATOM 10293 C CA . THR B 1 667 ? 27.281 17.312 20.266 1 92.69 667 THR B CA 1
ATOM 10294 C C . THR B 1 667 ? 27.297 17.953 18.875 1 92.69 667 THR B C 1
ATOM 10296 O O . THR B 1 667 ? 27.703 17.312 17.906 1 92.69 667 THR B O 1
ATOM 10299 N N . ILE B 1 668 ? 26.875 19.141 18.844 1 93.62 668 ILE B N 1
ATOM 10300 C CA . ILE B 1 668 ? 26.828 19.844 17.562 1 93.62 668 ILE B CA 1
ATOM 10301 C C . ILE B 1 668 ? 28.094 20.688 17.391 1 93.62 668 ILE B C 1
ATOM 10303 O O . ILE B 1 668 ? 28.375 21.562 18.203 1 93.62 668 ILE B O 1
ATOM 10307 N N . HIS B 1 669 ? 28.859 20.391 16.422 1 92.62 669 HIS B N 1
ATOM 10308 C CA . HIS B 1 669 ? 29.984 21.203 16.016 1 92.62 669 HIS B CA 1
ATOM 10309 C C . HIS B 1 669 ? 29.609 22.125 14.852 1 92.62 669 HIS B C 1
ATOM 10311 O O . HIS B 1 669 ? 29.484 21.672 13.719 1 92.62 669 HIS B O 1
ATOM 10317 N N . PRO B 1 670 ? 29.438 23.391 15.125 1 91.94 670 PRO B N 1
ATOM 10318 C CA . PRO B 1 670 ? 28.875 24.312 14.133 1 91.94 670 PRO B CA 1
ATOM 10319 C C . PRO B 1 670 ? 29.781 24.5 12.93 1 91.94 670 PRO B C 1
ATOM 10321 O O . PRO B 1 670 ? 30.984 24.203 12.992 1 91.94 670 PRO B O 1
ATOM 10324 N N . ARG B 1 671 ? 29.203 25 11.875 1 90 671 ARG B N 1
ATOM 10325 C CA . ARG B 1 671 ? 29.875 25.281 10.617 1 90 671 ARG B CA 1
ATOM 10326 C C . ARG B 1 671 ? 30.953 26.359 10.789 1 90 671 ARG B C 1
ATOM 10328 O O . ARG B 1 671 ? 30.75 27.312 11.531 1 90 671 ARG B O 1
ATOM 10335 N N . ARG B 1 672 ? 32.062 26.172 10 1 82.38 672 ARG B N 1
ATOM 10336 C CA . ARG B 1 672 ? 33.156 27.156 10 1 82.38 672 ARG B CA 1
ATOM 10337 C C . ARG B 1 672 ? 33.219 27.891 8.656 1 82.38 672 ARG B C 1
ATOM 10339 O O . ARG B 1 672 ? 32.969 27.281 7.609 1 82.38 672 ARG B O 1
ATOM 10346 N N . GLY B 1 673 ? 33.531 29.156 8.672 1 68.25 673 GLY B N 1
ATOM 10347 C CA . GLY B 1 673 ? 34.031 29.875 7.512 1 68.25 673 GLY B CA 1
ATOM 10348 C C . GLY B 1 673 ? 32.938 30.406 6.617 1 68.25 673 GLY B C 1
ATOM 10349 O O . GLY B 1 673 ? 33.188 30.875 5.508 1 68.25 673 GLY B O 1
ATOM 10350 N N . GLU B 1 674 ? 31.688 30.312 6.918 1 66.56 674 GLU B N 1
ATOM 10351 C CA . GLU B 1 674 ? 30.625 30.844 6.062 1 66.56 674 GLU B CA 1
ATOM 10352 C C . GLU B 1 674 ? 29.625 31.656 6.871 1 66.56 674 GLU B C 1
ATOM 10354 O O . GLU B 1 674 ? 28.484 31.234 7.07 1 66.56 674 GLU B O 1
ATOM 10359 N N . PRO B 1 675 ? 30.016 32.812 7.211 1 62.28 675 PRO B N 1
ATOM 10360 C CA . PRO B 1 675 ? 29.109 33.625 8.031 1 62.28 675 PRO B CA 1
ATOM 10361 C C . PRO B 1 675 ? 27.812 33.969 7.297 1 62.28 675 PRO B C 1
ATOM 10363 O O . PRO B 1 675 ? 26.766 34.062 7.918 1 62.28 675 PRO B O 1
ATOM 10366 N N . GLU B 1 676 ? 27.953 34.062 6 1 63.56 676 GLU B N 1
ATOM 10367 C CA . GLU B 1 676 ? 26.75 34.406 5.23 1 63.56 676 GLU B CA 1
ATOM 10368 C C . GLU B 1 676 ? 25.75 33.281 5.227 1 63.56 676 GLU B C 1
ATOM 10370 O O . GLU B 1 676 ? 24.531 33.5 5.227 1 63.56 676 GLU B O 1
ATOM 10375 N N . TYR B 1 677 ? 26.297 32.094 5.344 1 70.69 677 TYR B N 1
ATOM 10376 C CA . TYR B 1 677 ? 25.422 30.938 5.379 1 70.69 677 TYR B CA 1
ATOM 10377 C C . TYR B 1 677 ? 24.625 30.875 6.68 1 70.69 677 TYR B C 1
ATOM 10379 O O . TYR B 1 677 ? 23.469 30.484 6.684 1 70.69 677 TYR B O 1
ATOM 10387 N N . ASP B 1 678 ? 25.188 31.344 7.656 1 74.06 678 ASP B N 1
ATOM 10388 C CA . ASP B 1 678 ? 24.578 31.312 8.984 1 74.06 678 ASP B CA 1
ATOM 10389 C C . ASP B 1 678 ? 23.422 32.312 9.078 1 74.06 678 ASP B C 1
ATOM 10391 O O . ASP B 1 678 ? 22.438 32.062 9.789 1 74.06 678 ASP B O 1
ATOM 10395 N N . ARG B 1 679 ? 23.484 33.344 8.297 1 66.62 679 ARG B N 1
ATOM 10396 C CA . ARG B 1 679 ? 22.5 34.406 8.383 1 66.62 679 ARG B CA 1
ATOM 10397 C C . ARG B 1 679 ? 21.172 33.969 7.781 1 66.62 679 ARG B C 1
ATOM 10399 O O . ARG B 1 679 ? 20.125 34.562 8.094 1 66.62 679 ARG B O 1
ATOM 10406 N N . GLN B 1 680 ? 21.266 32.938 7.035 1 71.5 680 GLN B N 1
ATOM 10407 C CA . GLN B 1 680 ? 20.031 32.5 6.379 1 71.5 680 GLN B CA 1
ATOM 10408 C C . GLN B 1 680 ? 19.047 31.922 7.395 1 71.5 680 GLN B C 1
ATOM 10410 O O . GLN B 1 680 ? 17.844 31.828 7.113 1 71.5 680 GLN B O 1
ATOM 10415 N N . PHE B 1 681 ? 19.562 31.656 8.555 1 76.06 681 PHE B N 1
ATOM 10416 C CA . PHE B 1 681 ? 18.703 31.031 9.547 1 76.06 681 PHE B CA 1
ATOM 10417 C C . PHE B 1 681 ? 18.078 32.062 10.469 1 76.06 681 PHE B C 1
ATOM 10419 O O . PHE B 1 681 ? 17.266 31.734 11.336 1 76.06 681 PHE B O 1
ATOM 10426 N N . LEU B 1 682 ? 18.391 33.281 10.203 1 67.12 682 LEU B N 1
ATOM 10427 C CA . LEU B 1 682 ? 17.844 34.375 11.008 1 67.12 682 LEU B CA 1
ATOM 10428 C C . LEU B 1 682 ? 16.453 34.75 10.5 1 67.12 682 LEU B C 1
ATOM 10430 O O . LEU B 1 682 ? 16.188 34.719 9.297 1 67.12 682 LEU B O 1
ATOM 10434 N N . ARG B 1 683 ? 15.438 34.875 11.398 1 60.06 683 ARG B N 1
ATOM 10435 C CA . ARG B 1 683 ? 14.078 35.281 11.062 1 60.06 683 ARG B CA 1
ATOM 10436 C C . ARG B 1 683 ? 14.07 36.562 10.281 1 60.06 683 ARG B C 1
ATOM 10438 O O . ARG B 1 683 ? 13.297 36.719 9.328 1 60.06 683 ARG B O 1
ATOM 10445 N N . PHE B 1 684 ? 14.672 37.781 10.82 1 51.72 684 PHE B N 1
ATOM 10446 C CA . PHE B 1 684 ? 14.641 39.094 10.219 1 51.72 684 PHE B CA 1
ATOM 10447 C C . PHE B 1 684 ? 15.867 39.312 9.336 1 51.72 684 PHE B C 1
ATOM 10449 O O . PHE B 1 684 ? 17 39.281 9.812 1 51.72 684 PHE B O 1
ATOM 10456 N N . LYS B 1 685 ? 15.695 38.875 8.039 1 43.69 685 LYS B N 1
ATOM 10457 C CA . LYS B 1 685 ? 16.812 39.125 7.121 1 43.69 685 LYS B CA 1
ATOM 10458 C C . LYS B 1 685 ? 16.953 40.594 6.781 1 43.69 685 LYS B C 1
ATOM 10460 O O . LYS B 1 685 ? 15.945 41.312 6.645 1 43.69 685 LYS B O 1
#